Protein 2ZWA (pdb70)

Secondary structure (DSSP, 8-state):
-HHHHHHHHHHHHTHHHHHHHHHHHHHHHTGGGS-GGG-S-B-TTS-B--SGGGG-SS-----HHHHHHHHHHHHHHHHHHHHHHHHS-TTSEEEEEEET-TT--HHHHHH-TT-GGGGGGSSSEEEEEEE-HHHHHHHHHHHHH-HHHHHHTT--SS-SS-S-TT---EE-SSEEEEE--TT-HHHHHHHHHHTTTT-TTEEEEEEEESSGGGS-HHHHHHHHHHHHTSSSEEEEEEEE--TT-TTSHHHHHHHHHHHHTT----GGGT--SHHHHHHHHHHTT--EEEEEEHHHHHHHS-HHHHHHHHHHS----HHHHHHHHHTEEEEEEES-TT----TTTPPP---PEEPSSEEEEE---TT--BS-EEEE-SS-EEEE--BSSSB---EEEEEE-SS-EEEEE-----S--PPP-BS-EEEEETTTTEEEEE--BSSTT-B----EEEETTTTEEEE-PPPSB--BS-EEEE-TTS-EEEE--B-SS-SEEEEETTTTEEEE---SSGGGGS--BS-EEEEETTTTEEEEE--B-TTSS-B--EEEEEEE-TT-SS--EEEEEEEE-GGG--BS-EEEEEETTEEEEE--B-SS----TTTSEEEEETTTTEEEE-PPPHHHHHHS----SS-EEE---EEEE--EEE-TTS-EEE---EEEEE--/---HHHH---HHHHHHHHHHHHHHTTTTTSHHHHHHHHHHHTGGGS-HHHH--B-TTS-B--SGGGT--S-----HHHHHHHHHHHHHHHHHHHHHHHHS-TTSEEEEEEET-TT--HHHHHH-TT-GGGGGGTTTEEEEEEE-HHHHHHHHHHHHH-HHHHHHHT----------S-EE-SSEEEEE--TT-HHHHHHHHHHTTTT-TTEEEEEEEESSGGGS-HHHHHHHHHHHHTSSSEEEEEEEE--TT-TTSHHHHHHHHHHHHTT----GGGT--SHHHHHHHHHHTT--EEEEEEHHHHHHHS-HHHHHHHHHHS----HHHHHHHHHTEEEEEEES-TT----TTTPPP--PPEEPSSEEEEE-B-----BS-EEEEETTEEEEE--BSSSB---EEEEEE-SSBEEEEE---S-S--PPP-BS-EEEEETTTTEEEEE--BSSTT-B----EEEETTTTEEEE-PPPSB--BS-EEEE-TTS-EEEE--B-SS-SEEEEETTTTEEEE---SSGGGGS--BS-EEEEETTTTEEEEE--B-TTSS-B--EEEEEEE-TT-SS--EEEEEEEE-GGG--BS-EEEEEETTEEEEE--B-SS----TTTSEEEEETTTTEEEE-PPPHHHHHHS----SSEEEEEEETTEEEEEE-EE-GGGT--EE---EEEEE-

B-factor: mean 29.5, std 14.67, range [9.19, 123.44]

Solvent-accessible surface area: 55496 Å² total; per-residue (Å²): 192,146,210,196,124,120,127,41,20,79,23,36,22,28,32,17,91,61,21,8,13,3,10,17,2,0,0,47,51,4,1,75,106,6,54,51,82,19,9,14,0,8,27,168,100,117,143,51,37,54,5,5,83,35,11,15,130,155,156,31,196,82,52,39,5,26,2,5,1,22,0,0,27,24,29,0,6,24,9,5,0,36,7,0,7,100,69,10,76,161,127,58,100,0,6,3,0,8,0,22,6,4,26,12,1,21,2,0,11,0,11,13,104,87,0,75,42,1,104,97,0,24,109,34,0,11,3,8,0,2,13,35,38,64,8,0,53,90,0,2,63,50,0,48,26,28,63,90,0,0,126,36,8,68,49,62,80,140,76,119,114,28,125,72,62,102,41,32,108,16,81,11,129,66,1,32,0,46,38,3,27,15,55,62,27,171,84,0,46,65,12,3,77,121,25,116,6,115,53,77,99,17,6,0,0,0,2,0,17,17,16,0,4,11,18,124,26,129,73,0,16,33,0,0,75,15,0,14,147,17,89,32,0,0,0,0,0,2,5,2,1,0,36,84,13,55,82,3,19,1,0,56,42,0,28,32,53,20,148,189,90,63,2,53,5,53,1,8,108,119,16,42,44,39,89,27,1,11,98,4,0,63,167,12,42,0,69,74,18,1,1,0,11,3,0,40,0,0,81,58,10,91,153,69,3,16,138,42,4,40,158,7,30,52,18,10,41,6,4,16,0,1,15,8,0,5,0,14,0,0,0,2,0,0,29,26,151,129,12,52,41,52,164,65,44,108,14,129,151,144,154,37,92,86,11,140,79,41,66,12,81,87,2,103,0,66,4,79,30,39,29,12,32,12,33,46,3,50,154,36,4,8,1,0,0,0,4,64,114,176,85,18,44,83,2,7,30,2,38,39,78,180,75,107,5,53,61,103,93,11,146,60,80,30,122,87,56,0,60,31,0,12,8,8,7,3,6,16,4,38,230,67,52,45,0,0,0,1,0,0,8,31,20,32,53,12,6,6,4,22,0,12,23,0,27,36,161,71,87,81,11,62,29,24,62,12,6,50,30,13,2,10,11,10,17,24,12,54,6,83,71,30,16,0,0,0,2,0,0,45,10,104,14,35,12,0,12,7,2,40,25,117,92,107,80,43,74,82,4,48,7,174,39,140,32,10,133,92,15,4,4,14,3,0,17,30,14,8,82,110,48,150,52,0,1,0,0,0,0,1,36,71,56,42,22,67,7,10,30,57,0,0,2,0,110,34,76,55,157,54,72,120,54,3,1,46,40,71,60,91,20,120,38,90,15,4,34,0,7,9,2,70,7,43,30,34,49,50,116,32,0,0,0,0,1,7,10,8,6,92,26,16,26,24,69,74,26,6,0,0,4,3,26,8,114,54,94,74,31,28,4,0,53,0,54,169,194,9,16,71,97,68,44,9,4,15,2,6,6,6,17,4,39,130,81,5,5,0,0,0,2,5,5,62,0,17,40,16,30,89,17,60,1,46,3,4,21,1,38,65,74,145,224,104,77,142,164,110,86,85,66,89,108,56,92,74,43,89,94,117,17,19,66,79,0,40,139,44,1,90,138,31,33,11,1,7,7,10,2,0,0,41,49,3,1,76,119,10,57,67,84,5,8,8,0,18,21,167,92,111,127,48,35,52,4,4,75,15,2,5,68,158,148,33,175,64,43,35,2,22,0,4,1,24,0,0,20,21,38,0,8,20,8,4,0,39,6,0,7,107,71,10,76,123,127,44,142,0,16,1,0,7,0,23,8,18,8,10,0,22,1,0,10,0,10,14,109,96,0,58,35,2,112,98,2,29,110,29,1,28,2,4,1,0,15,128,40,102,43,0,59,31,0,2,4,0,0,41,8,0,45,86,0,0,134,34,8,68,52,64,114,199,47,45,110,63,49,49,35,100,14,83,13,127,63,0,29,0,48,34,4,56,16,62,60,28,172,86,0,32,74,17,0,90,125,30,135,7,69,62,71,99,20,4,0,0,0,1,0,20,20,17,0,2,78,20,103,22,113,115,0,15,41,0,0,71,21,0,15,147,0,99,22,0,0,0,0,0,1,4,2,0,1,36,85,13,59,81,4,19,0,0,52,35,0,22,37,38,19,142,144,90,134,41,50,5,49,2,5,102,109,15,45,45,38,86,24,1,10,117,4,0,70,153,9,43,0,66,75,17,1,1,0,10,2,0,42,0,0,72,51,6,90,131,74,10,34,139,33,3,42,181,8,26,55,19,12,39,7,2,15,0,0,15,8,0,6,0,12,0,0,0,0,0,0,32,33,162,137,12,49,37,64,160,59,45,89,14,132,161,134,154,33,97,89,8,149,80,26,70,12,61,72,1,91,2,86,1,72,23,27,33,12,34,12,37,36,6,46,146,66,4,11,0,0,0,0,2,44,79,170,89,20,46,62,2,6,34,8,41,50,80,169,92,80,4,53,69,142,91,10,147,56,78,28,117,121,57,0,49,27,0,14,7,7,7,2,6,12,5,36,228,79,89,43,0,0,0,0,0,0,13,18,20,37,59,14,5,6,4,22,0,11,21,1,31,33,196,65,98,85,12,59,32,16,56,13,6,52,30,12,2,12,11,11,16,26,13,51,5,58,73,31,16,0,0,0,1,0,0,44,10,102,13,37,12,0,13,7,2,28,26,126,103,92,64,46,76,84,4,47,7,175,38,130,31,9,140,93,16,6,4,14,4,0,18,25,14,18,87,141,40,86,59,0,0,0,0,0,0,0,34,75,61,41,18,63,8,9,31,61,0,0,11,0,68,9,60,53,168,56,72,121,52,4,0,56,40,88,62,85,19,121,39,78,16,4,38,0,8,9,2,68,6,57,30,1,32,91,124,31,0,0,0,0,2,8,8,5,10,90,25,17,25,27,66,70,21,7,0,0,1,2,24,20,127,54,90,73,27,26,2,0,51,0,50,153,134,9,14,44,86,46,45,10,4,15,2,6,5,6,16,5,28,72,63,126,12,38,0,8,0,0,1,2,6,4,47,0,17,51,15,25,85,14,60,3,58,3,8,9,0,27,59,123

Sequence (1355 aa):
QERRKKYADLAIQGTNNSSIASKRSVELLYLPKLSSANNFQMDKNNKLLEYFKFFVPKKIKRSPCINRGYWLRLFAIRSRLNSIIEQTPQDKKIVVVNLGCGYDPLPFQLLDTNNIQQSQQYHDRVSSFIDIDYSDLLKIKIELIKTIPELSSKIIGLSEDKDYVDDSNVDFLTTPKYLARPCDLNDSKMFSTLLNECQLYDPNVVKVFVAEVSLAYMKPERSDSIIEATSKMENSHFIILEQLIPKGPFEPFSKQMLAHFKRNDSPLQSVLKYNTIESQVQRFNKLGFAYVNVGDMFQLWESADEATKKELLKVEPFDELEEEFHLFCHHYVLCHATTNYKEFAFTQGFLFDRINLTVDEDYQLLECECPINRKFGDVDVAGNDVFYMGGSNPYRVNEILQLSIHYDKIDMKNIEVSSSEVPVARMCHTFTTISRNNQLLLIGGRKAPHQGLSDNWIFDMKTREWSMMIKSSLSHTRFRHSACSLPDGNVLILGGVTEGPAMLLYNVTEEIFKDVTPKDEFFQNSLVSAGLEFDPVSKQGIILGGGFMDQTTVSDKAIIFKYDAENATEPITVIKKLQHPLFQRYGSQIKYITPRKLLIVGGTSPSSGLFDRTNSIISLDPLSETLTSIPISRRIWEDHSLMLAGFSLVSTTIHIIGGGATCYGFGSVTNVGLKLIAIALTTIKQTNKNVKQERRKKYADLAIQGTNNSSIASKRSVELLYLPKLSSANNFQMDKNNKLLEYFKFFVPKKIKRSPCINRGYWLRLFAIRSRLNSIIEQTPQDKKIVVVNLGCGYDPLPFQLLDTNNIQSQQYHDRVSFIDIDYSDLLKIKIELIKTIPELSKIIGLSEYVDDSNVDFLTTPKYLARPCDLNDSKMFSTLLNECQLYDPNVVKVFVAEVSLAYMKPERSDSIIEATSKMENSHFIILEQLIPKGPFEPFSKQMLAHFKRNDSPLQSVLKYNTIESQVQRFNKLGFAYVNVGDMFQLWESADEATKKELLKVEPFDELEEFHLFCHHYVLCHATNYKEFAFTQGFLFDRINLTVDEDYQLLECECPINNRKFGDVDVAGNDVFYMGGSNPYRVNEILQLSIHYDKIDMKNIEVSSSEVPVARMCHTFTTISRNNQLLLIGGRKAPHQGLSDNWIFDMKTREWSMIKSSLSHTRFRHSACSLPDGNVLILGGVTEGPAMLLYNVTEEIFKDVTPKDEFFQNSLVSAGLEFDPVSKQGIILGGGFMDQTTVSDKAIIFKYDAENATEPITVIKKLQHPLFQRYGSQIKYITPRKLLIVGGTSPSSGLFDRTNSIISLDPLSETLTSIPISRRIWEDHSLMLAGFSLVSTSMGTIHIIGGGATCYGFGSVTNVGLKLIAI

Foldseek 3Di:
DVVVVVVLQVLLLCVLLVLLLLLLQLLVQPLVLFALVLNLAAFPVRHGDDDSVLVHDDNHHDDLLLNVVSSLLVVLVVVVVCLVLVPDPLVFAEEEEEAACQLPCVLLSQCPPRGPSNVSRPPRYAYEYEHAQVRQLVNVLSQQQDLSNCVSQVHDSPHNGDPDSSDRWDDGPRYIYDYDDLLPLVVLLVVCVVVPLLPQRHAYEYEAEANLQLPAQVSSLSNLLSCLNRHRYKYKYKHFAQQFDCLFQLNVLQQVLCVVSSRGRHNNNQVHAQVSVQVSNCVSQFPFKAKDWSLQSVLLDDLVRLVSSPVSDFDDALLLSLLQRQTMMIMMTTNDPVRDCDDSRHGDDDDFAADDWKAKDFAFDPPQFFQWEWAAQDLKIKTAWGPNPAIDGWIWIWHDDPRYIDIDTDDADDPDGDDGFGQWYWAAADNSFKIKTAWGAHTRVGTFFWIWMAGPVRNYIDTADTHPKGFGQWDWEADPVRKMKIAFGDIPDFRIWIQDVVVRDIDRQQAPDPVRPFGFGQWAKYADRVVQKIWTFWGATPSSRDIAQKIWIWGADPPDPHHGIYTDDIDGDQLRHFHNWYWDPPDQQKIKIAAGGHSVHGDDQFRRIKIARPVVGGIHTRGDDPCCSRPHNADRHRWYWYDSQIKIGWDWHQNSVSGITIHGIMGMDTDD/DDDCVNPPDDPLRVLLVVLLVVLCVVCPVHLLLLLLLLLQQPLLQDDLLQNLFAFPVRHGDDDSCLNVVDNHHDALLLSLLSSLVVVLVVVLVCLVLVPDDPVFAEEEEEAQCQLPRVLLSQCAPRGPSNVSCPPRYAYEYEHAQVRQLSNVQSCQSPQSNCVSQVHDPPHDPPSGRWDDGPRYIYDYDDLLDLVVVLVVVVVVVQLPQRHAYEYEYEANLQLPAQVSSLSNLLSVLNRHRYKYKYKHFAQQFDCLFQLNVLQQVLCVVVVRGRHNRNVQHAQVSVQVSNCVSNFPFKAKDWSLLSVVLDDPVRLVSSPVSDFDDALLLNLVVRRTMMIMMTTNDPPRDCDPSRHGDDDDFAADDWKAKDFAFEPPQFFQWEWADQPLWIWTAWGPNPATDGWIWIWDDDPRYIDIDTDDAPDPDDDPGFGQWYWAAFDNSQKIKTAWGAHTRVGTFFWIWMAGNVRRYIDTADTHPKGFGQWDKYAAPVRKMKIAFGPIPDARIWIQDVVVRDIDRQQAPDCVRVFHFGQWAKEADHVQQKIWTFWGAGPSSRDIAQKIWIWHADPPDDHHRIDTPDIDGDQLRHFHNWYWYALDSQKIKIAAGGHSVHGDHQFRRIKIARVPVRGIHTRGDDPCCSRPHNADRHRWYWYDSDRFKIKIGWDWDQSSVSGITIHGIMMMGTD

Structure (mmCIF, N/CA/C/O backbone):
data_2ZWA
#
_entry.id   2ZWA
#
_cell.length_a   76.578
_cell.length_b   89.444
_cell.length_c   236.286
_cell.angle_alpha   90.00
_cell.angle_beta   90.00
_cell.angle_gamma   90.00
#
_symmetry.space_group_name_H-M   'P 21 21 21'
#
loop_
_entity.id
_entity.type
_entity.pdbx_description
1 polymer 'Leucine carboxyl methyltransferase 2'
2 non-polymer S-ADENOSYL-L-HOMOCYSTEINE
3 non-polymer 'CITRIC ACID'
4 non-polymer 1,2-ETHANEDIOL
5 water water
#
loop_
_atom_site.group_PDB
_atom_site.id
_atom_site.type_symbol
_atom_site.label_atom_id
_atom_site.label_alt_id
_atom_site.label_comp_id
_atom_site.label_asym_id
_atom_site.label_entity_id
_atom_site.label_seq_id
_atom_site.pdbx_PDB_ins_code
_atom_site.Cartn_x
_atom_site.Cartn_y
_atom_site.Cartn_z
_atom_site.occupancy
_atom_site.B_iso_or_equiv
_atom_site.auth_seq_id
_atom_site.auth_comp_id
_atom_site.auth_asym_id
_atom_site.auth_atom_id
_atom_site.pdbx_PDB_model_num
ATOM 1 N N . GLN A 1 16 ? 10.387 -30.768 113.316 1.00 60.23 16 GLN A N 1
ATOM 2 C CA . GLN A 1 16 ? 9.857 -29.681 114.128 1.00 56.45 16 GLN A CA 1
ATOM 3 C C . GLN A 1 16 ? 10.233 -28.339 113.514 1.00 75.16 16 GLN A C 1
ATOM 4 O O . GLN A 1 16 ? 9.397 -27.644 112.931 1.00 64.49 16 GLN A O 1
ATOM 10 N N . GLU A 1 17 ? 11.503 -27.979 113.661 1.00 61.55 17 GLU A N 1
ATOM 11 C CA . GLU A 1 17 ? 12.044 -26.791 113.023 1.00 55.23 17 GLU A CA 1
ATOM 12 C C . GLU A 1 17 ? 12.299 -27.101 111.558 1.00 53.94 17 GLU A C 1
ATOM 13 O O . GLU A 1 17 ? 12.352 -26.197 110.723 1.00 58.33 17 GLU A O 1
ATOM 19 N N . ARG A 1 18 ? 12.466 -28.385 111.253 1.00 59.95 18 ARG A N 1
ATOM 20 C CA . ARG A 1 18 ? 12.613 -28.833 109.872 1.00 68.28 18 ARG A CA 1
ATOM 21 C C . ARG A 1 18 ? 11.317 -28.587 109.122 1.00 40.62 18 ARG A C 1
ATOM 22 O O . ARG A 1 18 ? 11.327 -28.183 107.963 1.00 44.94 18 ARG A O 1
ATOM 30 N N . ARG A 1 19 ? 10.203 -28.838 109.802 1.00 45.29 19 ARG A N 1
ATOM 31 C CA . ARG A 1 19 ? 8.882 -28.582 109.246 1.00 49.38 19 ARG A CA 1
ATOM 32 C C . ARG A 1 19 ? 8.688 -27.097 108.928 1.00 51.32 19 ARG A C 1
ATOM 33 O O . ARG A 1 19 ? 8.205 -26.744 107.855 1.00 35.34 19 ARG A O 1
ATOM 41 N N . LYS A 1 20 ? 9.062 -26.233 109.867 1.00 44.86 20 LYS A N 1
ATOM 42 C CA . LYS A 1 20 ? 8.928 -24.791 109.676 1.00 45.89 20 LYS A CA 1
ATOM 43 C C . LYS A 1 20 ? 9.824 -24.270 108.556 1.00 40.58 20 LYS A C 1
ATOM 44 O O . LYS A 1 20 ? 9.400 -23.450 107.738 1.00 34.44 20 LYS A O 1
ATOM 50 N N . LYS A 1 21 ? 11.069 -24.733 108.534 1.00 31.29 21 LYS A N 1
ATOM 51 C CA . LYS A 1 21 ? 12.011 -24.320 107.510 1.00 31.81 21 LYS A CA 1
ATOM 52 C C . LYS A 1 21 ? 11.484 -24.715 106.138 1.00 42.18 21 LYS A C 1
ATOM 53 O O . LYS A 1 21 ? 11.542 -23.934 105.191 1.00 32.27 21 LYS A O 1
ATOM 59 N N . TYR A 1 22 ? 10.966 -25.935 106.038 1.00 43.46 22 TYR A N 1
ATOM 60 C CA . TYR A 1 22 ? 10.426 -26.423 104.776 1.00 35.13 22 TYR A CA 1
ATOM 61 C C . TYR A 1 22 ? 9.207 -25.609 104.346 1.00 38.64 22 TYR A C 1
ATOM 62 O O . TYR A 1 22 ? 9.064 -25.244 103.182 1.00 31.89 22 TYR A O 1
ATOM 71 N N . ALA A 1 23 ? 8.321 -25.337 105.293 1.00 32.00 23 ALA A N 1
ATOM 72 C CA . ALA A 1 23 ? 7.121 -24.575 104.992 1.00 30.59 23 ALA A CA 1
ATOM 73 C C . ALA A 1 23 ? 7.510 -23.185 104.514 1.00 27.15 23 ALA A C 1
ATOM 74 O O . ALA A 1 23 ? 6.937 -22.665 103.556 1.00 25.61 23 ALA A O 1
ATOM 76 N N . ASP A 1 24 ? 8.495 -22.595 105.188 1.00 26.51 24 ASP A N 1
ATOM 77 C CA . ASP A 1 24 ? 8.947 -21.251 104.865 1.00 22.66 24 ASP A CA 1
ATOM 78 C C . ASP A 1 24 ? 9.547 -21.199 103.457 1.00 25.89 24 ASP A C 1
ATOM 79 O O . ASP A 1 24 ? 9.252 -20.301 102.668 1.00 20.71 24 ASP A O 1
ATOM 84 N N . LEU A 1 25 ? 10.398 -22.164 103.139 1.00 24.15 25 LEU A N 1
ATOM 85 C CA . LEU A 1 25 ? 11.028 -22.178 101.825 1.00 26.27 25 LEU A CA 1
ATOM 86 C C . LEU A 1 25 ? 10.007 -22.418 100.721 1.00 24.80 25 LEU A C 1
ATOM 87 O O . LEU A 1 25 ? 10.121 -21.855 99.628 1.00 23.95 25 LEU A O 1
ATOM 92 N N . ALA A 1 26 ? 9.016 -23.263 100.997 1.00 24.53 26 ALA A N 1
ATOM 93 C CA . ALA A 1 26 ? 7.932 -23.493 100.047 1.00 25.17 26 ALA A CA 1
ATOM 94 C C . ALA A 1 26 ? 7.165 -22.198 99.745 1.00 20.80 26 ALA A C 1
ATOM 95 O O . ALA A 1 26 ? 6.774 -21.943 98.607 1.00 21.39 26 ALA A O 1
ATOM 97 N N . ILE A 1 27 ? 6.954 -21.387 100.768 1.00 24.19 27 ILE A N 1
ATOM 98 C CA . ILE A 1 27 ? 6.280 -20.108 100.582 1.00 20.08 27 ILE A CA 1
ATOM 99 C C . ILE A 1 27 ? 7.177 -19.124 99.808 1.00 21.08 27 ILE A C 1
ATOM 100 O O . ILE A 1 27 ? 6.706 -18.402 98.918 1.00 21.48 27 ILE A O 1
ATOM 105 N N . GLN A 1 28 ? 8.468 -19.116 100.123 1.00 19.70 28 GLN A N 1
ATOM 106 C CA . GLN A 1 28 ? 9.408 -18.289 99.371 1.00 19.97 28 GLN A CA 1
ATOM 107 C C . GLN A 1 28 ? 9.415 -18.670 97.898 1.00 22.31 28 GLN A C 1
ATOM 108 O O . GLN A 1 28 ? 9.589 -17.822 97.020 1.00 21.01 28 GLN A O 1
ATOM 114 N N . GLY A 1 29 ? 9.225 -19.951 97.621 1.00 23.15 29 GLY A N 1
ATOM 115 C CA . GLY A 1 29 ? 9.235 -20.417 96.243 1.00 21.00 29 GLY A CA 1
ATOM 116 C C . GLY A 1 29 ? 8.070 -19.913 95.396 1.00 22.84 29 GLY A C 1
ATOM 117 O O . GLY A 1 29 ? 8.136 -19.944 94.163 1.00 23.21 29 GLY A O 1
ATOM 118 N N . THR A 1 30 ? 6.986 -19.464 96.029 1.00 24.45 30 THR A N 1
ATOM 119 C CA . THR A 1 30 ? 5.870 -18.926 95.252 1.00 17.45 30 THR A CA 1
ATOM 120 C C . THR A 1 30 ? 6.320 -17.686 94.476 1.00 17.11 30 THR A C 1
ATOM 121 O O . THR A 1 30 ? 5.790 -17.370 93.412 1.00 18.77 30 THR A O 1
ATOM 125 N N . ASN A 1 31 ? 7.317 -16.996 95.012 1.00 17.44 31 ASN A N 1
ATOM 126 C CA . ASN A 1 31 ? 7.883 -15.839 94.339 1.00 16.72 31 ASN A CA 1
ATOM 127 C C . ASN A 1 31 ? 8.521 -16.214 92.997 1.00 22.40 31 ASN A C 1
ATOM 128 O O . ASN A 1 31 ? 8.517 -15.422 92.065 1.00 17.66 31 ASN A O 1
ATOM 133 N N . ASN A 1 32 ? 9.049 -17.426 92.880 1.00 17.70 32 ASN A N 1
ATOM 134 C CA . ASN A 1 32 ? 9.573 -17.861 91.575 1.00 19.44 32 ASN A CA 1
ATOM 135 C C . ASN A 1 32 ? 8.495 -17.834 90.495 1.00 20.54 32 ASN A C 1
ATOM 136 O O . ASN A 1 32 ? 8.744 -17.442 89.351 1.00 21.23 32 ASN A O 1
ATOM 141 N N . SER A 1 33 ? 7.293 -18.259 90.860 1.00 16.31 33 SER A N 1
ATOM 142 C CA . SER A 1 33 ? 6.195 -18.300 89.909 1.00 24.52 33 SER A CA 1
ATOM 143 C C . SER A 1 33 ? 5.709 -16.905 89.524 1.00 17.37 33 SER A C 1
ATOM 144 O O . SER A 1 33 ? 5.534 -16.610 88.336 1.00 19.02 33 SER A O 1
ATOM 147 N N . SER A 1 34 ? 5.492 -16.044 90.518 1.00 16.70 34 SER A N 1
ATOM 148 C CA . SER A 1 34 ? 4.962 -14.714 90.222 1.00 17.67 34 SER A CA 1
ATOM 149 C C . SER A 1 34 ? 5.971 -13.837 89.470 1.00 16.29 34 SER A C 1
ATOM 150 O O . SER A 1 34 ? 5.595 -13.099 88.566 1.00 15.48 34 SER A O 1
ATOM 153 N N . ILE A 1 35 ? 7.248 -13.915 89.822 1.00 17.71 35 ILE A N 1
ATOM 154 C CA . ILE A 1 35 ? 8.232 -13.086 89.129 1.00 16.45 35 ILE A CA 1
ATOM 155 C C . ILE A 1 35 ? 8.360 -13.504 87.651 1.00 16.04 35 ILE A C 1
ATOM 156 O O . ILE A 1 35 ? 8.504 -12.660 86.754 1.00 18.41 35 ILE A O 1
ATOM 161 N N . ALA A 1 36 ? 8.272 -14.805 87.399 1.00 16.16 36 ALA A N 1
ATOM 162 C CA . ALA A 1 36 ? 8.343 -15.312 86.031 1.00 15.50 36 ALA A CA 1
ATOM 163 C C . ALA A 1 36 ? 7.103 -14.889 85.246 1.00 16.93 36 ALA A C 1
ATOM 164 O O . ALA A 1 36 ? 7.198 -14.540 84.072 1.00 15.27 36 ALA A O 1
ATOM 166 N N . SER A 1 37 ? 5.937 -14.904 85.884 1.00 15.71 37 SER A N 1
ATOM 167 C CA . SER A 1 37 ? 4.725 -14.468 85.182 1.00 17.53 37 SER A CA 1
ATOM 168 C C . SER A 1 37 ? 4.762 -12.968 84.882 1.00 17.04 37 SER A C 1
ATOM 169 O O . SER A 1 37 ? 4.275 -12.525 83.838 1.00 16.00 37 SER A O 1
ATOM 172 N N . LYS A 1 38 ? 5.345 -12.181 85.789 1.00 13.81 38 LYS A N 1
ATOM 173 C CA . LYS A 1 38 ? 5.462 -10.746 85.548 1.00 14.04 38 LYS A CA 1
ATOM 174 C C . LYS A 1 38 ? 6.436 -10.498 84.411 1.00 16.75 38 LYS A C 1
ATOM 175 O O . LYS A 1 38 ? 6.208 -9.634 83.583 1.00 16.15 38 LYS A O 1
ATOM 181 N N . ARG A 1 39 ? 7.510 -11.279 84.371 1.00 15.32 39 ARG A N 1
ATOM 182 C CA . ARG A 1 39 ? 8.457 -11.223 83.251 1.00 15.60 39 ARG A CA 1
ATOM 183 C C . ARG A 1 39 ? 7.804 -11.584 81.901 1.00 14.04 39 ARG A C 1
ATOM 184 O O . ARG A 1 39 ? 8.118 -10.979 80.872 1.00 13.75 39 ARG A O 1
ATOM 192 N N . SER A 1 40 ? 6.901 -12.562 81.904 1.00 16.62 40 SER A N 1
ATOM 193 C CA . SER A 1 40 ? 6.125 -12.879 80.693 1.00 17.34 40 SER A CA 1
ATOM 194 C C . SER A 1 40 ? 5.378 -11.639 80.177 1.00 17.54 40 SER A C 1
ATOM 195 O O . SER A 1 40 ? 5.341 -11.353 78.970 1.00 16.75 40 SER A O 1
ATOM 198 N N . VAL A 1 41 ? 4.786 -10.877 81.089 1.00 15.97 41 VAL A N 1
ATOM 199 C CA . VAL A 1 41 ? 4.105 -9.652 80.696 1.00 14.94 41 VAL A CA 1
ATOM 200 C C . VAL A 1 41 ? 5.062 -8.563 80.192 1.00 15.10 41 VAL A C 1
ATOM 201 O O . VAL A 1 41 ? 4.762 -7.841 79.241 1.00 17.41 41 VAL A O 1
ATOM 205 N N . GLU A 1 42 ? 6.210 -8.430 80.842 1.00 13.78 42 GLU A N 1
ATOM 206 C CA . GLU A 1 42 ? 7.242 -7.494 80.397 1.00 13.23 42 GLU A CA 1
ATOM 207 C C . GLU A 1 42 ? 7.686 -7.828 78.969 1.00 16.11 42 GLU A C 1
ATOM 208 O O . GLU A 1 42 ? 7.952 -6.933 78.171 1.00 20.54 42 GLU A O 1
ATOM 214 N N . LEU A 1 43 ? 7.756 -9.119 78.657 1.00 18.47 43 LEU A N 1
ATOM 215 C CA . LEU A 1 43 ? 8.212 -9.562 77.329 1.00 23.02 43 LEU A CA 1
ATOM 216 C C . LEU A 1 43 ? 7.200 -9.359 76.208 1.00 35.25 43 LEU A C 1
ATOM 217 O O . LEU A 1 43 ? 7.545 -8.955 75.096 1.00 21.22 43 LEU A O 1
ATOM 222 N N . LEU A 1 44 ? 5.947 -9.676 76.494 1.00 19.77 44 LEU A N 1
ATOM 223 C CA . LEU A 1 44 ? 4.929 -9.720 75.459 1.00 21.18 44 LEU A CA 1
ATOM 224 C C . LEU A 1 44 ? 4.019 -8.492 75.434 1.00 28.10 44 LEU A C 1
ATOM 225 O O . LEU A 1 44 ? 3.731 -7.951 74.366 1.00 24.34 44 LEU A O 1
ATOM 230 N N . TYR A 1 45 ? 3.581 -8.044 76.609 1.00 23.03 45 TYR A N 1
ATOM 231 C CA . TYR A 1 45 ? 2.602 -6.965 76.714 1.00 19.26 45 TYR A CA 1
ATOM 232 C C . TYR A 1 45 ? 3.202 -5.574 76.611 1.00 27.71 45 TYR A C 1
ATOM 233 O O . TYR A 1 45 ? 2.754 -4.752 75.811 1.00 27.04 45 TYR A O 1
ATOM 242 N N . LEU A 1 46 ? 4.205 -5.300 77.439 1.00 21.25 46 LEU A N 1
ATOM 243 C CA . LEU A 1 46 ? 4.689 -3.938 77.562 1.00 31.02 46 LEU A CA 1
ATOM 244 C C . LEU A 1 46 ? 5.224 -3.369 76.237 1.00 23.84 46 LEU A C 1
ATOM 245 O O . LEU A 1 46 ? 5.003 -2.193 75.938 1.00 29.96 46 LEU A O 1
ATOM 250 N N . PRO A 1 47 ? 5.874 -4.200 75.409 1.00 23.36 47 PRO A N 1
ATOM 251 C CA . PRO A 1 47 ? 6.296 -3.634 74.124 1.00 32.11 47 PRO A CA 1
ATOM 252 C C . PRO A 1 47 ? 5.124 -3.229 73.229 1.00 37.68 47 PRO A C 1
ATOM 253 O O . PRO A 1 47 ? 5.328 -2.497 72.263 1.00 37.53 47 PRO A O 1
ATOM 257 N N . LYS A 1 48 ? 3.920 -3.696 73.538 1.00 30.56 48 LYS A N 1
ATOM 258 C CA . LYS A 1 48 ? 2.765 -3.438 72.682 1.00 29.01 48 LYS A CA 1
ATOM 259 C C . LYS A 1 48 ? 1.774 -2.438 73.258 1.00 34.38 48 LYS A C 1
ATOM 260 O O . LYS A 1 48 ? 0.731 -2.178 72.668 1.00 38.61 48 LYS A O 1
ATOM 266 N N . LEU A 1 49 ? 2.098 -1.871 74.410 1.00 22.50 49 LEU A N 1
ATOM 267 C CA . LEU A 1 49 ? 1.212 -0.914 75.036 1.00 29.47 49 LEU A CA 1
ATOM 268 C C . LEU A 1 49 ? 1.814 0.480 74.904 1.00 50.68 49 LEU A C 1
ATOM 269 O O . LEU A 1 49 ? 3.017 0.670 75.109 1.00 35.88 49 LEU A O 1
ATOM 274 N N . SER A 1 50 ? 0.981 1.452 74.552 1.00 35.70 50 SER A N 1
ATOM 275 C CA . SER A 1 50 ? 1.456 2.813 74.345 1.00 50.04 50 SER A CA 1
ATOM 276 C C . SER A 1 50 ? 1.867 3.470 75.655 1.00 47.96 50 SER A C 1
ATOM 277 O O . SER A 1 50 ? 1.547 2.977 76.740 1.00 45.42 50 SER A O 1
ATOM 280 N N . SER A 1 51 ? 2.569 4.594 75.534 1.00 50.31 51 SER A N 1
ATOM 281 C CA . SER A 1 51 ? 3.050 5.357 76.683 1.00 62.57 51 SER A CA 1
ATOM 282 C C . SER A 1 51 ? 2.023 5.489 77.815 1.00 48.15 51 SER A C 1
ATOM 283 O O . SER A 1 51 ? 2.390 5.657 78.975 1.00 61.06 51 SER A O 1
ATOM 286 N N . ALA A 1 52 ? 0.740 5.404 77.476 1.00 75.55 52 ALA A N 1
ATOM 287 C CA . ALA A 1 52 ? -0.324 5.518 78.472 1.00 61.30 52 ALA A CA 1
ATOM 288 C C . ALA A 1 52 ? -0.276 4.424 79.543 1.00 74.82 52 ALA A C 1
ATOM 289 O O . ALA A 1 52 ? -0.467 4.707 80.729 1.00 75.64 52 ALA A O 1
ATOM 291 N N . ASN A 1 53 ? -0.028 3.180 79.133 1.00 63.89 53 ASN A N 1
ATOM 292 C CA . ASN A 1 53 ? 0.009 2.061 80.083 1.00 62.17 53 ASN A CA 1
ATOM 293 C C . ASN A 1 53 ? 1.221 1.143 79.956 1.00 61.66 53 ASN A C 1
ATOM 294 O O . ASN A 1 53 ? 1.106 -0.081 80.079 1.00 52.41 53 ASN A O 1
ATOM 299 N N . ASN A 1 54 ? 2.381 1.750 79.739 1.00 41.28 54 ASN A N 1
ATOM 300 C CA . ASN A 1 54 ? 3.613 1.023 79.490 1.00 51.13 54 ASN A CA 1
ATOM 301 C C . ASN A 1 54 ? 4.331 0.628 80.779 1.00 38.83 54 ASN A C 1
ATOM 302 O O . ASN A 1 54 ? 5.082 -0.352 80.817 1.00 41.50 54 ASN A O 1
ATOM 307 N N . PHE A 1 55 ? 4.099 1.410 81.827 1.00 26.41 55 PHE A N 1
ATOM 308 C CA . PHE A 1 55 ? 4.828 1.280 83.099 1.00 29.81 55 PHE A CA 1
ATOM 309 C C . PHE A 1 55 ? 6.329 1.605 83.003 1.00 33.30 55 PHE A C 1
ATOM 310 O O . PHE A 1 55 ? 6.908 2.066 83.981 1.00 25.20 55 PHE A O 1
ATOM 318 N N . GLN A 1 56 ? 6.946 1.364 81.844 1.00 26.85 56 GLN A N 1
ATOM 319 C CA . GLN A 1 56 ? 8.413 1.279 81.731 1.00 29.44 56 GLN A CA 1
ATOM 320 C C . GLN A 1 56 ? 8.999 1.791 80.409 1.00 25.11 56 GLN A C 1
ATOM 321 O O . GLN A 1 56 ? 9.285 0.995 79.514 1.00 25.92 56 GLN A O 1
ATOM 327 N N . MET A 1 57 ? 9.223 3.094 80.276 1.00 24.57 57 MET A N 1
ATOM 328 C CA . MET A 1 57 ? 9.734 3.603 79.000 1.00 22.89 57 MET A CA 1
ATOM 329 C C . MET A 1 57 ? 10.635 4.813 79.164 1.00 23.97 57 MET A C 1
ATOM 330 O O . MET A 1 57 ? 10.425 5.625 80.068 1.00 23.55 57 MET A O 1
ATOM 335 N N . ASP A 1 58 ? 11.629 4.945 78.290 1.00 22.08 58 ASP A N 1
ATOM 336 C CA . ASP A 1 58 ? 12.552 6.079 78.374 1.00 19.04 58 ASP A CA 1
ATOM 337 C C . ASP A 1 58 ? 12.143 7.225 77.457 1.00 27.91 58 ASP A C 1
ATOM 338 O O . ASP A 1 58 ? 11.104 7.158 76.797 1.00 29.41 58 ASP A O 1
ATOM 343 N N . LYS A 1 59 ? 12.966 8.270 77.431 1.00 25.38 59 LYS A N 1
ATOM 344 C CA . LYS A 1 59 ? 12.591 9.520 76.775 1.00 29.39 59 LYS A CA 1
ATOM 345 C C . LYS A 1 59 ? 12.563 9.364 75.260 1.00 45.18 59 LYS A C 1
ATOM 346 O O . LYS A 1 59 ? 12.029 10.216 74.555 1.00 54.95 59 LYS A O 1
ATOM 352 N N . ASN A 1 60 ? 13.137 8.271 74.770 1.00 41.04 60 ASN A N 1
ATOM 353 C CA . ASN A 1 60 ? 13.158 7.993 73.339 1.00 53.23 60 ASN A CA 1
ATOM 354 C C . ASN A 1 60 ? 12.156 6.918 72.942 1.00 56.20 60 ASN A C 1
ATOM 355 O O . ASN A 1 60 ? 12.307 6.268 71.905 1.00 60.82 60 ASN A O 1
ATOM 360 N N . ASN A 1 61 ? 11.135 6.742 73.779 1.00 36.65 61 ASN A N 1
ATOM 361 C CA . ASN A 1 61 ? 10.047 5.811 73.508 1.00 40.32 61 ASN A CA 1
ATOM 362 C C . ASN A 1 61 ? 10.453 4.343 73.549 1.00 44.48 61 ASN A C 1
ATOM 363 O O . ASN A 1 61 ? 9.670 3.464 73.184 1.00 39.94 61 ASN A O 1
ATOM 368 N N . LYS A 1 62 ? 11.674 4.077 73.991 1.00 32.17 62 LYS A N 1
ATOM 369 C CA . LYS A 1 62 ? 12.163 2.703 74.082 1.00 34.35 62 LYS A CA 1
ATOM 370 C C . LYS A 1 62 ? 11.801 2.055 75.412 1.00 43.26 62 LYS A C 1
ATOM 371 O O . LYS A 1 62 ? 11.908 2.684 76.464 1.00 29.42 62 LYS A O 1
ATOM 377 N N . LEU A 1 63 ? 11.371 0.797 75.364 1.00 31.65 63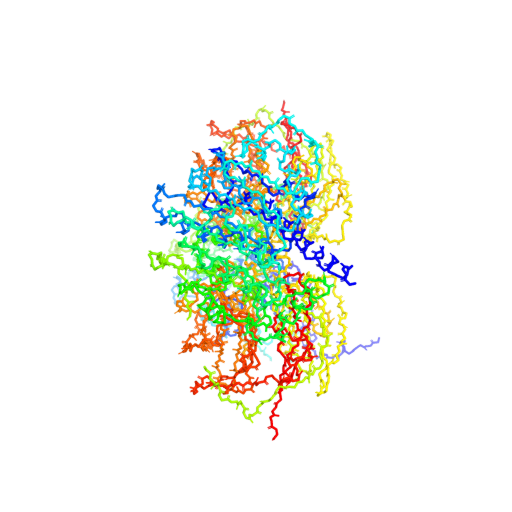 LEU A N 1
ATOM 378 C CA . LEU A 1 63 ? 10.972 0.101 76.581 1.00 28.21 63 LEU A CA 1
ATOM 379 C C . LEU A 1 63 ? 12.189 -0.148 77.462 1.00 27.94 63 LEU A C 1
ATOM 380 O O . LEU A 1 63 ? 13.289 -0.418 76.974 1.00 27.31 63 LEU A O 1
ATOM 385 N N . LEU A 1 64 ? 11.978 -0.043 78.765 1.00 21.37 64 LEU A N 1
ATOM 386 C CA . LEU A 1 64 ? 12.975 -0.421 79.752 1.00 23.90 64 LEU A CA 1
ATOM 387 C C . LEU A 1 64 ? 12.525 -1.743 80.363 1.00 23.11 64 LEU A C 1
ATOM 388 O O . LEU A 1 64 ? 11.331 -2.023 80.416 1.00 26.62 64 LEU A O 1
ATOM 393 N N . GLU A 1 65 ? 13.473 -2.553 80.813 1.00 20.46 65 GLU A N 1
ATOM 394 C CA . GLU A 1 65 ? 13.142 -3.836 81.437 1.00 20.22 65 GLU A CA 1
ATOM 395 C C . GLU A 1 65 ? 13.766 -3.953 82.827 1.00 18.88 65 GLU A C 1
ATOM 396 O O . GLU A 1 65 ? 14.914 -3.556 83.022 1.00 20.18 65 GLU A O 1
ATOM 402 N N . TYR A 1 66 ? 13.001 -4.482 83.786 1.00 17.13 66 TYR A N 1
ATOM 403 C CA . TYR A 1 66 ? 13.478 -4.661 85.160 1.00 14.05 66 TYR A CA 1
ATOM 404 C C . TYR A 1 66 ? 13.286 -6.095 85.608 1.00 19.22 66 TYR A C 1
ATOM 405 O O . TYR A 1 66 ? 14.091 -6.631 86.366 1.00 19.46 66 TYR A O 1
ATOM 414 N N . PHE A 1 67 ? 12.205 -6.731 85.168 1.00 15.32 67 PHE A N 1
ATOM 415 C CA . PHE A 1 67 ? 11.982 -8.100 85.610 1.00 14.41 67 PHE A CA 1
ATOM 416 C C . PHE A 1 67 ? 13.041 -9.063 85.072 1.00 18.53 67 PHE A C 1
ATOM 417 O O . PHE A 1 67 ? 13.324 -10.074 85.701 1.00 18.50 67 PHE A O 1
ATOM 425 N N . LYS A 1 68 ? 13.623 -8.731 83.922 1.00 19.88 68 LYS A N 1
ATOM 426 C CA . LYS A 1 68 ? 14.693 -9.539 83.322 1.00 21.98 68 LYS A CA 1
ATOM 427 C C . LYS A 1 68 ? 15.859 -9.823 84.280 1.00 24.04 68 LYS A C 1
ATOM 428 O O . LYS A 1 68 ? 16.509 -10.864 84.197 1.00 28.83 68 LYS A O 1
ATOM 434 N N . PHE A 1 69 ? 16.120 -8.912 85.205 1.00 21.73 69 PHE A N 1
ATOM 435 C CA . PHE A 1 69 ? 17.249 -9.115 86.118 1.00 24.59 69 PHE A CA 1
ATOM 436 C C . PHE A 1 69 ? 17.020 -10.276 87.081 1.00 30.09 69 PHE A C 1
ATOM 437 O O . PHE A 1 69 ? 17.967 -10.841 87.625 1.00 23.43 69 PHE A O 1
ATOM 445 N N . PHE A 1 70 ? 15.763 -10.641 87.285 1.00 21.70 70 PHE A N 1
ATOM 446 C CA . PHE A 1 70 ? 15.415 -11.580 88.348 1.00 18.20 70 PHE A CA 1
ATOM 447 C C . PHE A 1 70 ? 14.868 -12.894 87.833 1.00 26.16 70 PHE A C 1
ATOM 448 O O . PHE A 1 70 ? 14.438 -13.743 88.622 1.00 31.64 70 PHE A O 1
ATOM 456 N N . VAL A 1 71 ? 14.861 -13.052 86.512 1.00 25.11 71 VAL A N 1
ATOM 457 C CA . VAL A 1 71 ? 14.314 -14.249 85.892 1.00 31.55 71 VAL A CA 1
ATOM 458 C C . VAL A 1 71 ? 15.314 -14.814 84.885 1.00 54.62 71 VAL A C 1
ATOM 459 O O . VAL A 1 71 ? 15.736 -14.117 83.956 1.00 36.21 71 VAL A O 1
ATOM 463 N N . PRO A 1 72 ? 15.706 -16.083 85.091 1.00 44.33 72 PRO A N 1
ATOM 464 C CA . PRO A 1 72 ? 16.799 -16.765 84.387 1.00 56.12 72 PRO A CA 1
ATOM 465 C C . PRO A 1 72 ? 16.482 -17.133 82.934 1.00 63.56 72 PRO A C 1
ATOM 466 O O . PRO A 1 72 ? 17.411 -17.368 82.167 1.00 69.69 72 PRO A O 1
ATOM 470 N N . LYS A 1 73 ? 15.205 -17.184 82.561 1.00 58.16 73 LYS A N 1
ATOM 471 C CA . LYS A 1 73 ? 14.831 -17.602 81.208 1.00 59.46 73 LYS A CA 1
ATOM 472 C C . LYS A 1 73 ? 13.712 -16.751 80.604 1.00 67.69 73 LYS A C 1
ATOM 473 O O . LYS A 1 73 ? 12.965 -16.091 81.328 1.00 72.45 73 LYS A O 1
ATOM 479 N N . LYS A 1 74 ? 13.602 -16.762 79.276 1.00 54.75 74 LYS A N 1
ATOM 480 C CA . LYS A 1 74 ? 12.413 -16.232 78.615 1.00 46.29 74 LYS A CA 1
ATOM 481 C C . LYS A 1 74 ? 11.216 -16.962 79.198 1.00 49.26 74 LYS A C 1
ATOM 482 O O . LYS A 1 74 ? 11.270 -18.171 79.436 1.00 49.64 74 LYS A O 1
ATOM 488 N N . ILE A 1 75 ? 10.138 -16.232 79.451 1.00 38.34 75 ILE A N 1
ATOM 489 C CA . ILE A 1 75 ? 8.953 -16.853 80.028 1.00 52.28 75 ILE A CA 1
ATOM 490 C C . ILE A 1 75 ? 7.745 -16.661 79.127 1.00 27.97 75 ILE A C 1
ATOM 491 O O . ILE A 1 75 ? 7.567 -15.593 78.524 1.00 27.30 75 ILE A O 1
ATOM 496 N N . LYS A 1 76 ? 6.946 -17.718 79.012 1.00 31.82 76 LYS A N 1
ATOM 497 C CA . LYS A 1 76 ? 5.657 -17.649 78.328 1.00 25.78 76 LYS A CA 1
ATOM 498 C C . LYS A 1 76 ? 4.529 -18.245 79.179 1.00 23.14 76 LYS A C 1
ATOM 499 O O . LYS A 1 76 ? 4.694 -19.286 79.815 1.00 32.84 76 LYS A O 1
ATOM 505 N N . ARG A 1 77 ? 3.379 -17.574 79.189 1.00 26.85 77 ARG A N 1
ATOM 506 C CA . ARG A 1 77 ? 2.202 -18.072 79.900 1.00 24.02 77 ARG A CA 1
ATOM 507 C C . ARG A 1 77 ? 0.988 -18.026 78.974 1.00 21.50 77 ARG A C 1
ATOM 508 O O . ARG A 1 77 ? 1.050 -17.418 77.909 1.00 25.07 77 ARG A O 1
ATOM 516 N N . SER A 1 78 ? -0.109 -18.659 79.387 1.00 22.91 78 SER A N 1
ATOM 517 C CA . SER A 1 78 ? -1.353 -18.602 78.628 1.00 22.32 78 SER A CA 1
ATOM 518 C C . SER A 1 78 ? -1.852 -17.167 78.557 1.00 23.87 78 SER A C 1
ATOM 519 O O . SER A 1 78 ? -1.519 -16.354 79.415 1.00 19.93 78 SER A O 1
ATOM 522 N N . PRO A 1 79 ? -2.674 -16.851 77.549 1.00 18.14 79 PRO A N 1
ATOM 523 C CA . PRO A 1 79 ? -3.206 -15.492 77.421 1.00 17.97 79 PRO A CA 1
ATOM 524 C C . PRO A 1 79 ? -3.998 -15.061 78.660 1.00 16.99 79 PRO A C 1
ATOM 525 O O . PRO A 1 79 ? -3.897 -13.920 79.084 1.00 19.09 79 PRO A O 1
ATOM 529 N N . CYS A 1 80 ? -4.766 -15.969 79.241 1.00 18.98 80 CYS A N 1
ATOM 530 C CA . CYS A 1 80 ? -5.528 -15.619 80.433 1.00 18.71 80 CYS A CA 1
ATOM 531 C C . CYS A 1 80 ? -4.596 -15.252 81.584 1.00 17.60 80 CYS A C 1
ATOM 532 O O . CYS A 1 80 ? -4.824 -14.263 82.311 1.00 18.31 80 CYS A O 1
ATOM 535 N N . ILE A 1 81 ? -3.547 -16.050 81.760 1.00 16.40 81 ILE A N 1
ATOM 536 C CA . ILE A 1 81 ? -2.582 -15.770 82.821 1.00 19.47 81 ILE A CA 1
ATOM 537 C C . ILE A 1 81 ? -1.881 -14.439 82.583 1.00 20.42 81 ILE A C 1
ATOM 538 O O . ILE A 1 81 ? -1.788 -13.629 83.497 1.00 17.21 81 ILE A O 1
ATOM 543 N N . ASN A 1 82 ? -1.384 -14.204 81.369 1.00 15.32 82 ASN A N 1
ATOM 544 C CA . ASN A 1 82 ? -0.780 -12.905 81.058 1.00 16.32 82 ASN A CA 1
ATOM 545 C C . ASN A 1 82 ? -1.731 -11.744 81.327 1.00 17.04 82 ASN A C 1
ATOM 546 O O . ASN A 1 82 ? -1.329 -10.716 81.847 1.00 16.69 82 ASN A O 1
ATOM 551 N N . ARG A 1 83 ? -2.991 -11.877 80.910 1.00 13.84 83 ARG A N 1
ATOM 552 C CA . ARG A 1 83 ? -3.928 -10.775 81.102 1.00 12.22 83 ARG A CA 1
ATOM 553 C C . ARG A 1 83 ? -4.114 -10.497 82.602 1.00 18.13 83 ARG A C 1
ATOM 554 O O . ARG A 1 83 ? -4.152 -9.347 83.024 1.00 16.03 83 ARG A O 1
ATOM 562 N N . GLY A 1 84 ? -4.210 -11.564 83.382 1.00 15.86 84 GLY A N 1
ATOM 563 C CA . GLY A 1 84 ? -4.369 -11.456 84.827 1.00 15.95 84 GLY A CA 1
ATOM 564 C C . GLY A 1 84 ? -3.160 -10.813 85.492 1.00 14.80 84 GLY A C 1
ATOM 565 O O . GLY A 1 84 ? -3.297 -10.059 86.459 1.00 16.06 84 GLY A O 1
ATOM 566 N N . TYR A 1 85 ? -1.967 -11.103 84.987 1.00 14.86 85 TYR A N 1
ATOM 567 C CA . TYR A 1 85 ? -0.760 -10.486 85.554 1.00 14.92 85 TYR A CA 1
ATOM 568 C C . TYR A 1 85 ? -0.594 -9.036 85.141 1.00 17.33 85 TYR A C 1
ATOM 569 O O . TYR A 1 85 ? -0.116 -8.211 85.924 1.00 13.42 85 TYR A O 1
ATOM 578 N N . TRP A 1 86 ? -1.011 -8.696 83.922 1.00 14.61 86 TRP A N 1
ATOM 579 C CA . TRP A 1 86 ? -1.000 -7.295 83.550 1.00 15.22 86 TRP A CA 1
ATOM 580 C C . TRP A 1 86 ? -1.945 -6.563 84.500 1.00 15.99 86 TRP A C 1
ATOM 581 O O . TRP A 1 86 ? -1.616 -5.504 85.041 1.00 14.76 86 TRP A O 1
ATOM 592 N N . LEU A 1 87 ? -3.109 -7.160 84.724 1.00 14.87 87 LEU A N 1
ATOM 593 C CA . LEU A 1 87 ? -4.113 -6.561 85.603 1.00 13.27 87 LEU A CA 1
ATOM 594 C C . LEU A 1 87 ? -3.589 -6.382 87.034 1.00 14.58 87 LEU A C 1
ATOM 595 O O . LEU A 1 87 ? -3.913 -5.412 87.718 1.00 15.04 87 LEU A O 1
ATOM 600 N N . ARG A 1 88 ? -2.786 -7.334 87.473 1.00 14.57 88 ARG A N 1
ATOM 601 C CA . ARG A 1 88 ? -2.169 -7.299 88.796 1.00 16.41 88 ARG A CA 1
ATOM 602 C C . ARG A 1 88 ? -1.136 -6.168 88.879 1.00 14.78 88 ARG A C 1
ATOM 603 O O . ARG A 1 88 ? -1.062 -5.459 89.893 1.00 14.46 88 ARG A O 1
ATOM 611 N N . LEU A 1 89 ? -0.337 -5.992 87.818 1.00 13.96 89 LEU A N 1
ATOM 612 C CA . LEU A 1 89 ? 0.569 -4.851 87.757 1.00 13.07 89 LEU A CA 1
ATOM 613 C C . LEU A 1 89 ? -0.214 -3.526 87.790 1.00 15.53 89 LEU A C 1
ATOM 614 O O . LEU A 1 89 ? 0.162 -2.588 88.493 1.00 15.81 89 LEU A O 1
ATOM 619 N N . PHE A 1 90 ? -1.296 -3.468 87.022 1.00 15.10 90 PHE A N 1
ATOM 620 C CA . PHE A 1 90 ? -2.155 -2.298 86.941 1.00 15.31 90 PHE A CA 1
ATOM 621 C C . PHE A 1 90 ? -2.819 -2.041 88.301 1.00 14.42 90 PHE A C 1
ATOM 622 O O . PHE A 1 90 ? -3.002 -0.897 88.703 1.00 16.69 90 PHE A O 1
ATOM 630 N N . ALA A 1 91 ? -3.122 -3.108 89.030 1.00 14.44 91 ALA A N 1
ATOM 631 C CA . ALA A 1 91 ? -3.793 -2.960 90.334 1.00 14.89 91 ALA A CA 1
ATOM 632 C C . ALA A 1 91 ? -2.929 -2.177 91.312 1.00 14.77 91 ALA A C 1
ATOM 633 O O . ALA A 1 91 ? -3.366 -1.180 91.899 1.00 15.27 91 ALA A O 1
ATOM 635 N N . ILE A 1 92 ? -1.704 -2.637 91.500 1.00 13.53 92 ILE A N 1
ATOM 636 C CA . ILE A 1 92 ? -0.801 -1.963 92.423 1.00 13.10 92 ILE A CA 1
ATOM 637 C C . ILE A 1 92 ? -0.452 -0.567 91.902 1.00 18.54 92 ILE A C 1
ATOM 638 O O . ILE A 1 92 ? -0.510 0.401 92.652 1.00 14.65 92 ILE A O 1
ATOM 643 N N . ARG A 1 93 ? -0.108 -0.452 90.616 1.00 15.19 93 ARG A N 1
ATOM 644 C CA . ARG A 1 93 ? 0.258 0.862 90.090 1.00 19.36 93 ARG A CA 1
ATOM 645 C C . ARG A 1 93 ? -0.866 1.890 90.248 1.00 21.23 93 ARG A C 1
ATOM 646 O O . ARG A 1 93 ? -0.613 3.028 90.644 1.00 15.62 93 ARG A O 1
ATOM 654 N N . SER A 1 94 ? -2.102 1.496 89.932 1.00 14.11 94 SER A N 1
ATOM 655 C CA . SER A 1 94 ? -3.220 2.424 90.059 1.00 16.57 94 SER A CA 1
ATOM 656 C C . SER A 1 94 ? -3.391 2.896 91.508 1.00 13.57 94 SER A C 1
ATOM 657 O O . SER A 1 94 ? -3.669 4.077 91.750 1.00 15.19 94 SER A O 1
ATOM 660 N N . ARG A 1 95 ? -3.244 1.990 92.473 1.00 13.09 95 ARG A N 1
ATOM 661 C CA . ARG A 1 95 ? -3.428 2.411 93.857 1.00 13.50 95 ARG A CA 1
ATOM 662 C C . ARG A 1 95 ? -2.325 3.382 94.272 1.00 13.83 95 ARG A C 1
ATOM 663 O O . ARG A 1 95 ? -2.588 4.398 94.909 1.00 15.94 95 ARG A O 1
ATOM 671 N N . LEU A 1 96 ? -1.083 3.070 93.917 1.00 15.10 96 LEU A N 1
ATOM 672 C CA . LEU A 1 96 ? 0.018 3.970 94.240 1.00 12.28 96 LEU A CA 1
ATOM 673 C C . LEU A 1 96 ? -0.184 5.330 93.565 1.00 13.70 96 LEU A C 1
ATOM 674 O O . LEU A 1 96 ? 0.048 6.367 94.181 1.00 16.02 96 LEU A O 1
ATOM 679 N N . ASN A 1 97 ? -0.586 5.318 92.296 1.00 17.47 97 ASN A N 1
ATOM 680 C CA . ASN A 1 97 ? -0.862 6.574 91.590 1.00 15.59 97 ASN A CA 1
ATOM 681 C C . ASN A 1 97 ? -1.856 7.435 92.364 1.00 18.42 97 ASN A C 1
ATOM 682 O O . ASN A 1 97 ? -1.686 8.641 92.478 1.00 17.59 97 ASN A O 1
ATOM 687 N N . SER A 1 98 ? -2.905 6.810 92.888 1.00 15.01 98 SER A N 1
ATOM 688 C CA . SER A 1 98 ? -3.948 7.564 93.575 1.00 18.87 98 SER A CA 1
ATOM 689 C C . SER A 1 98 ? -3.377 8.260 94.800 1.00 15.92 98 SER A C 1
ATOM 690 O O . SER A 1 98 ? -3.834 9.334 95.180 1.00 18.64 98 SER A O 1
ATOM 693 N N . ILE A 1 99 ? -2.377 7.640 95.417 1.00 14.85 99 ILE A N 1
ATOM 694 C CA . ILE A 1 99 ? -1.781 8.184 96.634 1.00 15.30 99 ILE A CA 1
ATOM 695 C C . ILE A 1 99 ? -0.787 9.290 96.296 1.00 16.79 99 ILE A C 1
ATOM 696 O O . ILE A 1 99 ? -0.757 10.343 96.937 1.00 19.57 99 ILE A O 1
ATOM 701 N N . ILE A 1 100 ? 0.020 9.041 95.273 1.00 16.30 100 ILE A N 1
ATOM 702 C CA . ILE A 1 100 ? 1.018 10.003 94.828 1.00 18.15 100 ILE A CA 1
ATOM 703 C C . ILE A 1 100 ? 0.357 11.267 94.265 1.00 19.63 100 ILE A C 1
ATOM 704 O O . ILE A 1 100 ? 0.857 12.379 94.458 1.00 24.98 100 ILE A O 1
ATOM 709 N N . GLU A 1 101 ? -0.775 11.094 93.588 1.00 20.81 101 GLU A N 1
ATOM 710 C CA . GLU A 1 101 ? -1.490 12.215 92.970 1.00 21.43 101 GLU A CA 1
ATOM 711 C C . GLU A 1 101 ? -2.167 13.131 93.985 1.00 29.04 101 GLU A C 1
ATOM 712 O O . GLU A 1 101 ? -2.313 14.332 93.752 1.00 28.35 101 GLU A O 1
ATOM 718 N N . GLN A 1 102 ? -2.599 12.563 95.105 1.00 20.39 102 GLN A N 1
ATOM 719 C CA . GLN A 1 102 ? -3.362 13.325 96.084 1.00 22.44 102 GLN A CA 1
ATOM 720 C C . GLN A 1 102 ? -2.525 13.888 97.244 1.00 28.61 102 GLN A C 1
ATOM 721 O O . GLN A 1 102 ? -2.846 14.928 97.808 1.00 28.23 102 GLN A O 1
ATOM 727 N N . THR A 1 103 ? -1.453 13.200 97.607 1.00 19.94 103 THR A N 1
ATOM 728 C CA . THR A 1 103 ? -0.606 13.637 98.714 1.00 19.25 103 THR A CA 1
ATOM 729 C C . THR A 1 103 ? 0.204 14.884 98.311 1.00 18.41 103 THR A C 1
ATOM 730 O O . THR A 1 103 ? 0.824 14.891 97.256 1.00 24.72 103 THR A O 1
ATOM 734 N N . PRO A 1 104 ? 0.200 15.934 99.150 1.00 26.08 104 PRO A N 1
ATOM 735 C CA . PRO A 1 104 ? 0.970 17.161 98.876 1.00 29.25 104 PRO A CA 1
ATOM 736 C C . PRO A 1 104 ? 2.421 16.860 98.486 1.00 31.17 104 PRO A C 1
ATOM 737 O O . PRO A 1 104 ? 3.040 15.991 99.099 1.00 20.90 104 PRO A O 1
ATOM 741 N N . GLN A 1 105 ? 2.955 17.562 97.484 1.00 25.37 105 GLN A N 1
ATOM 742 C CA . GLN A 1 105 ? 4.227 17.170 96.871 1.00 26.52 105 GLN A CA 1
ATOM 743 C C . GLN A 1 105 ? 5.446 17.388 97.751 1.00 18.98 105 GLN A C 1
ATOM 744 O O . GLN A 1 105 ? 6.558 17.007 97.375 1.00 29.96 105 GLN A O 1
ATOM 750 N N . ASP A 1 106 ? 5.251 17.989 98.922 1.00 21.63 106 ASP A N 1
ATOM 751 C CA . ASP A 1 106 ? 6.350 18.183 99.859 1.00 26.13 106 ASP A CA 1
ATOM 752 C C . ASP A 1 106 ? 6.479 17.036 100.866 1.00 21.50 106 ASP A C 1
ATOM 753 O O . ASP A 1 106 ? 7.442 16.989 101.623 1.00 24.00 106 ASP A O 1
ATOM 758 N N . LYS A 1 107 ? 5.520 16.111 100.857 1.00 18.70 107 LYS A N 1
ATOM 759 C CA . LYS A 1 107 ? 5.524 15.017 101.819 1.00 16.49 107 LYS A CA 1
ATOM 760 C C . LYS A 1 107 ? 6.316 13.810 101.326 1.00 18.10 107 LYS A C 1
ATOM 761 O O . LYS A 1 107 ? 6.226 13.431 100.169 1.00 20.81 107 LYS A O 1
ATOM 767 N N . LYS A 1 108 ? 7.100 13.223 102.221 1.00 16.71 108 LYS A N 1
ATOM 768 C CA . LYS A 1 108 ? 7.698 11.937 101.945 1.00 13.98 108 LYS A CA 1
ATOM 769 C C . LYS A 1 108 ? 6.623 10.856 101.943 1.00 16.10 108 LYS A C 1
ATOM 770 O O . LYS A 1 108 ? 5.729 10.849 102.792 1.00 15.63 108 LYS A O 1
ATOM 776 N N . ILE A 1 109 ? 6.720 9.942 100.987 1.00 15.24 109 ILE A N 1
ATOM 777 C CA . ILE A 1 109 ? 5.885 8.742 100.949 1.00 9.30 109 ILE A CA 1
ATOM 778 C C . ILE A 1 109 ? 6.827 7.535 100.973 1.00 16.39 109 ILE A C 1
ATOM 779 O O . ILE A 1 109 ? 7.806 7.505 100.224 1.00 18.14 109 ILE A O 1
ATOM 784 N N . VAL A 1 110 ? 6.567 6.574 101.857 1.00 15.35 110 VAL A N 1
ATOM 785 C CA . VAL A 1 110 ? 7.386 5.359 101.918 1.00 11.87 110 VAL A CA 1
ATOM 786 C C . VAL A 1 110 ? 6.517 4.153 101.619 1.00 17.92 110 VAL A C 1
ATOM 787 O O . VAL A 1 110 ? 5.518 3.914 102.310 1.00 15.11 110 VAL A O 1
ATOM 791 N N . VAL A 1 111 ? 6.889 3.408 100.576 1.00 12.76 111 VAL A N 1
ATOM 792 C CA . VAL A 1 111 ? 6.164 2.212 100.165 1.00 13.53 111 VAL A CA 1
ATOM 793 C C . VAL A 1 111 ? 6.877 1.020 100.787 1.00 17.84 111 VAL A C 1
ATOM 794 O O . VAL A 1 111 ? 8.067 0.775 100.524 1.00 16.08 111 VAL A O 1
ATOM 798 N N . VAL A 1 112 ? 6.153 0.312 101.641 1.00 13.31 112 VAL A N 1
ATOM 799 C CA . VAL A 1 112 ? 6.713 -0.782 102.420 1.00 12.61 112 VAL A CA 1
ATOM 800 C C . VAL A 1 112 ? 6.116 -2.072 101.887 1.00 14.77 112 VAL A C 1
ATOM 801 O O . VAL A 1 112 ? 4.929 -2.343 102.068 1.00 13.99 112 VAL A O 1
ATOM 805 N N . ASN A 1 113 ? 6.929 -2.860 101.198 1.00 11.74 113 ASN A N 1
ATOM 806 C CA . ASN A 1 113 ? 6.397 -4.039 100.500 1.00 10.28 113 ASN A CA 1
ATOM 807 C C . ASN A 1 113 ? 6.599 -5.287 101.346 1.00 13.68 113 ASN A C 1
ATOM 808 O O . ASN A 1 113 ? 7.732 -5.718 101.580 1.00 14.42 113 ASN A O 1
ATOM 813 N N . LEU A 1 114 ? 5.480 -5.835 101.819 1.00 15.34 114 LEU A N 1
ATOM 814 C CA . LEU A 1 114 ? 5.443 -6.893 102.816 1.00 16.28 114 LEU A CA 1
ATOM 815 C C . LEU A 1 114 ? 5.403 -8.225 102.090 1.00 12.09 114 LEU A C 1
ATOM 816 O O . LEU A 1 114 ? 4.395 -8.579 101.488 1.00 17.34 114 LEU A O 1
ATOM 821 N N . GLY A 1 115 ? 6.524 -8.940 102.121 1.00 12.63 115 GLY A N 1
ATOM 822 C CA . GLY A 1 115 ? 6.663 -10.146 101.336 1.00 12.20 115 GLY A CA 1
ATOM 823 C C . GLY A 1 115 ? 6.970 -9.768 99.898 1.00 13.95 115 GLY A C 1
ATOM 824 O O . GLY A 1 115 ? 6.265 -10.181 98.992 1.00 16.76 115 GLY A O 1
ATOM 825 N N . CYS A 1 116 ? 8.025 -8.983 99.706 1.00 13.64 116 CYS A N 1
ATOM 826 C CA . CYS A 1 116 ? 8.322 -8.362 98.411 1.00 12.71 116 CYS A CA 1
ATOM 827 C C . CYS A 1 116 ? 8.817 -9.332 97.341 1.00 15.87 116 CYS A C 1
ATOM 828 O O . CYS A 1 116 ? 8.752 -9.018 96.150 1.00 16.47 116 CYS A O 1
ATOM 831 N N . GLY A 1 117 ? 9.323 -10.492 97.750 1.00 13.21 117 GLY A N 1
ATOM 832 C CA . GLY A 1 117 ? 9.996 -11.377 96.808 1.00 16.92 117 GLY A CA 1
ATOM 833 C C . GLY A 1 117 ? 11.025 -10.608 95.999 1.00 14.80 117 GLY A C 1
ATOM 834 O O . GLY A 1 117 ? 11.679 -9.711 96.518 1.00 15.34 117 GLY A O 1
ATOM 835 N N . TYR A 1 118 ? 11.188 -10.965 94.726 1.00 14.92 118 TYR A N 1
ATOM 836 C CA . TYR A 1 118 ? 12.145 -10.271 93.864 1.00 13.99 118 TYR A CA 1
ATOM 837 C C . TYR A 1 118 ? 11.510 -9.084 93.123 1.00 15.31 118 TYR A C 1
ATOM 838 O O . TYR A 1 118 ? 12.092 -8.547 92.183 1.00 19.97 118 TYR A O 1
ATOM 847 N N . ASP A 1 119 ? 10.315 -8.679 93.534 1.00 15.04 119 ASP A N 1
ATOM 848 C CA . ASP A 1 119 ? 9.604 -7.592 92.847 1.00 15.99 119 ASP A CA 1
ATOM 849 C C . ASP A 1 119 ? 10.524 -6.382 92.684 1.00 16.72 119 ASP A C 1
ATOM 850 O O . ASP A 1 119 ? 10.999 -5.828 93.681 1.00 16.81 119 ASP A O 1
ATOM 855 N N . PRO A 1 120 ? 10.817 -5.989 91.422 1.00 14.93 120 PRO A N 1
ATOM 856 C CA . PRO A 1 120 ? 11.672 -4.835 91.140 1.00 14.77 120 PRO A CA 1
ATOM 857 C C . PRO A 1 120 ? 10.925 -3.500 91.135 1.00 15.35 120 PRO A C 1
ATOM 858 O O . PRO A 1 120 ? 11.470 -2.502 90.653 1.00 15.71 120 PRO A O 1
ATOM 862 N N . LEU A 1 121 ? 9.693 -3.469 91.644 1.00 17.44 121 LEU A N 1
ATOM 863 C CA . LEU A 1 121 ? 8.918 -2.225 91.630 1.00 19.31 121 LEU A CA 1
ATOM 864 C C . LEU A 1 121 ? 9.697 -0.972 92.075 1.00 14.17 121 LEU A C 1
ATOM 865 O O . LEU A 1 121 ? 9.622 0.073 91.415 1.00 17.66 121 LEU A O 1
ATOM 870 N N . PRO A 1 122 ? 10.456 -1.057 93.186 1.00 15.65 122 PRO A N 1
ATOM 871 C CA . PRO A 1 122 ? 11.158 0.155 93.634 1.00 12.70 122 PRO A CA 1
ATOM 872 C C . PRO A 1 122 ? 12.126 0.680 92.569 1.00 15.79 122 PRO A C 1
ATOM 873 O O . PRO A 1 122 ? 12.273 1.890 92.382 1.00 16.60 122 PRO A O 1
ATOM 877 N N . PHE A 1 123 ? 12.776 -0.234 91.865 1.00 11.76 123 PHE A N 1
ATOM 878 C CA . PHE A 1 123 ? 13.734 0.156 90.837 1.00 13.32 123 PHE A CA 1
ATOM 879 C C . PHE A 1 123 ? 13.054 0.733 89.616 1.00 15.38 123 PHE A C 1
ATOM 880 O O . PHE A 1 123 ? 13.498 1.740 89.065 1.00 16.42 123 PHE A O 1
ATOM 888 N N . GLN A 1 124 ? 11.953 0.104 89.223 1.00 13.97 124 GLN A N 1
ATOM 889 C CA . GLN A 1 124 ? 11.123 0.604 88.135 1.00 19.65 124 GLN A CA 1
ATOM 890 C C . GLN A 1 124 ? 10.647 2.036 88.408 1.00 20.73 124 GLN A C 1
ATOM 891 O O . GLN A 1 124 ? 10.654 2.888 87.513 1.00 16.96 124 GLN A O 1
ATOM 897 N N . LEU A 1 125 ? 10.251 2.298 89.654 1.00 16.45 125 LEU A N 1
ATOM 898 C CA . LEU A 1 125 ? 9.697 3.583 90.038 1.00 14.98 125 LEU A CA 1
ATOM 899 C C . LEU A 1 125 ? 10.747 4.658 90.310 1.00 17.88 125 LEU A C 1
ATOM 900 O O . LEU A 1 125 ? 10.503 5.839 90.041 1.00 22.30 125 LEU A O 1
ATOM 905 N N . LEU A 1 126 ? 11.907 4.265 90.836 1.00 16.23 126 LEU A N 1
ATOM 906 C CA . LEU A 1 126 ? 12.951 5.243 91.152 1.00 13.71 126 LEU A CA 1
ATOM 907 C C . LEU A 1 126 ? 13.841 5.625 89.969 1.00 18.48 126 LEU A C 1
ATOM 908 O O . LEU A 1 126 ? 14.516 6.658 90.006 1.00 19.44 126 LEU A O 1
ATOM 913 N N . ASP A 1 127 ? 13.870 4.785 88.947 1.00 17.68 127 ASP A N 1
ATOM 914 C CA . ASP A 1 127 ? 14.762 4.985 87.802 1.00 17.93 127 ASP A CA 1
ATOM 915 C C . ASP A 1 127 ? 14.457 6.291 87.074 1.00 18.45 127 ASP A C 1
ATOM 916 O O . ASP A 1 127 ? 13.412 6.415 86.432 1.00 18.60 127 ASP A O 1
ATOM 921 N N . THR A 1 128 ? 15.370 7.261 87.134 1.00 16.60 128 THR A N 1
ATOM 922 C CA . THR A 1 128 ? 15.134 8.526 86.417 1.00 19.72 128 THR A CA 1
ATOM 923 C C . THR A 1 128 ? 15.106 8.405 84.881 1.00 23.87 128 THR A C 1
ATOM 924 O O . THR A 1 128 ? 14.618 9.313 84.189 1.00 22.84 128 THR A O 1
ATOM 928 N N . ASN A 1 129 ? 15.617 7.300 84.345 1.00 22.39 129 ASN A N 1
ATOM 929 C CA . ASN A 1 129 ? 15.449 6.998 82.921 1.00 21.77 129 ASN A CA 1
ATOM 930 C C . ASN A 1 129 ? 14.007 6.643 82.556 1.00 20.41 129 ASN A C 1
ATOM 931 O O . ASN A 1 129 ? 13.579 6.794 81.403 1.00 21.33 129 ASN A O 1
ATOM 936 N N . ASN A 1 130 ? 13.255 6.169 83.541 1.00 19.17 130 ASN A N 1
ATOM 937 C CA . ASN A 1 130 ? 11.872 5.782 83.294 1.00 16.44 130 ASN A CA 1
ATOM 938 C C . ASN A 1 130 ? 10.975 7.004 83.345 1.00 20.67 130 ASN A C 1
ATOM 939 O O . ASN A 1 130 ? 10.561 7.429 84.420 1.00 18.38 130 ASN A O 1
ATOM 944 N N . ILE A 1 131 ? 10.666 7.581 82.189 1.00 21.08 131 ILE A N 1
ATOM 945 C CA . ILE A 1 131 ? 9.817 8.767 82.194 1.00 19.87 131 ILE A CA 1
ATOM 946 C C . ILE A 1 131 ? 8.383 8.438 82.604 1.00 21.45 131 ILE A C 1
ATOM 947 O O . ILE A 1 131 ? 7.604 9.336 82.927 1.00 24.82 131 ILE A O 1
ATOM 952 N N . GLN A 1 132 ? 8.034 7.157 82.606 1.00 17.51 132 GLN A N 1
ATOM 953 C CA A GLN A 1 132 ? 6.684 6.765 82.994 0.50 17.51 132 GLN A CA 1
ATOM 954 C CA B GLN A 1 132 ? 6.698 6.722 82.993 0.50 17.53 132 GLN A CA 1
ATOM 955 C C . GLN A 1 132 ? 6.503 6.690 84.511 1.00 24.28 132 GLN A C 1
ATOM 956 O O . GLN A 1 132 ? 5.389 6.464 84.997 1.00 25.75 132 GLN A O 1
ATOM 967 N N . SER A 1 133 ? 7.585 6.893 85.260 1.00 16.71 133 SER A N 1
ATOM 968 C CA . SER A 1 133 ? 7.478 6.915 86.729 1.00 17.00 133 SER A CA 1
ATOM 969 C C . SER A 1 133 ? 7.927 8.245 87.332 1.00 15.55 133 SER A C 1
ATOM 970 O O . SER A 1 133 ? 8.239 8.326 88.524 1.00 15.47 133 SER A O 1
ATOM 973 N N . GLN A 1 134 ? 7.952 9.298 86.512 1.00 18.92 134 GLN A N 1
ATOM 974 C CA . GLN A 1 134 ? 8.441 10.607 86.963 1.00 19.54 134 GLN A CA 1
ATOM 975 C C . GLN A 1 134 ? 7.857 11.123 88.288 1.00 18.87 134 GLN A C 1
ATOM 976 O O . GLN A 1 134 ? 8.560 11.767 89.055 1.00 16.84 134 GLN A O 1
ATOM 982 N N . GLN A 1 135 ? 6.591 10.835 88.576 1.00 17.93 135 GLN A N 1
ATOM 983 C CA . GLN A 1 135 ? 5.994 11.324 89.825 1.00 16.88 135 GLN A CA 1
ATOM 984 C C . GLN A 1 135 ? 6.581 10.629 91.058 1.00 14.90 135 GLN A C 1
ATOM 985 O O . GLN A 1 135 ? 6.306 11.019 92.204 1.00 18.13 135 GLN A O 1
ATOM 991 N N . TYR A 1 136 ? 7.393 9.603 90.822 1.00 15.02 136 TYR A N 1
ATOM 992 C CA . TYR A 1 136 ? 7.972 8.821 91.914 1.00 15.69 136 TYR A CA 1
ATOM 993 C C . TYR A 1 136 ? 9.451 9.103 92.106 1.00 19.42 136 TYR A C 1
ATOM 994 O O . TYR A 1 136 ? 10.081 8.519 92.992 1.00 19.95 136 TYR A O 1
ATOM 1003 N N . HIS A 1 137 ? 10.015 9.985 91.284 1.00 17.85 137 HIS A N 1
ATOM 1004 C CA . HIS A 1 137 ? 11.463 10.159 91.274 1.00 17.74 137 HIS A CA 1
ATOM 1005 C C . HIS A 1 137 ? 12.002 10.976 92.448 1.00 18.64 137 HIS A C 1
ATOM 1006 O O . HIS A 1 137 ? 13.191 10.912 92.746 1.00 19.87 137 HIS A O 1
ATOM 1013 N N . ASP A 1 138 ? 11.161 11.772 93.095 1.00 15.64 138 ASP A N 1
ATOM 1014 C CA . ASP A 1 138 ? 11.677 12.748 94.066 1.00 18.33 138 ASP A CA 1
ATOM 1015 C C . ASP A 1 138 ? 11.428 12.419 95.541 1.00 17.97 138 ASP A C 1
ATOM 1016 O O . ASP A 1 138 ? 12.360 12.399 96.346 1.00 19.53 138 ASP A O 1
ATOM 1021 N N . ARG A 1 139 ? 10.175 12.204 95.921 1.00 15.47 139 ARG A N 1
ATOM 1022 C CA . ARG A 1 139 ? 9.857 12.116 97.349 1.00 19.39 139 ARG A CA 1
ATOM 1023 C C . ARG A 1 139 ? 9.356 10.751 97.823 1.00 17.85 139 ARG A C 1
ATOM 1024 O O . ARG A 1 139 ? 8.837 10.630 98.933 1.00 19.45 139 ARG A O 1
ATOM 1032 N N . VAL A 1 140 ? 9.536 9.730 96.995 1.00 15.29 140 VAL A N 1
ATOM 1033 C CA . VAL A 1 140 ? 9.067 8.391 97.349 1.00 15.22 140 VAL A CA 1
ATOM 1034 C C . VAL A 1 140 ? 10.252 7.495 97.687 1.00 16.72 140 VAL A C 1
ATOM 1035 O O . VAL A 1 140 ? 11.225 7.429 96.949 1.00 16.20 140 VAL A O 1
ATOM 1039 N N . SER A 1 141 ? 10.163 6.806 98.817 1.00 15.97 141 SER A N 1
ATOM 1040 C CA A SER A 1 141 ? 11.184 5.828 99.148 0.50 13.58 141 SER A CA 1
ATOM 1041 C CA B SER A 1 141 ? 11.172 5.849 99.242 0.50 13.64 141 SER A CA 1
ATOM 1042 C C . SER A 1 141 ? 10.540 4.473 99.360 1.00 16.80 141 SER A C 1
ATOM 1043 O O . SER A 1 141 ? 9.310 4.358 99.420 1.00 15.51 141 SER A O 1
ATOM 1048 N N . PHE A 1 142 ? 11.382 3.444 99.429 1.00 13.83 142 PHE A N 1
ATOM 1049 C CA . PHE A 1 142 ? 10.897 2.073 99.458 1.00 13.23 142 PHE A CA 1
ATOM 1050 C C . PHE A 1 142 ? 11.568 1.247 100.535 1.00 15.63 142 PHE A C 1
ATOM 1051 O O . PHE A 1 142 ? 12.761 1.386 100.786 1.00 13.93 142 PHE A O 1
ATOM 1059 N N . ILE A 1 143 ? 10.776 0.394 101.176 1.00 13.88 143 ILE A N 1
ATOM 1060 C CA . ILE A 1 143 ? 11.319 -0.595 102.085 1.00 15.53 143 ILE A CA 1
ATOM 1061 C C . ILE A 1 143 ? 10.822 -1.959 101.664 1.00 15.83 143 ILE A C 1
ATOM 1062 O O . ILE A 1 143 ? 9.610 -2.201 101.608 1.00 15.29 143 ILE A O 1
ATOM 1067 N N . ASP A 1 144 ? 11.763 -2.858 101.384 1.00 13.86 144 ASP A N 1
ATOM 1068 C CA . ASP A 1 144 ? 11.452 -4.217 100.946 1.00 12.97 144 ASP A CA 1
ATOM 1069 C C . ASP A 1 144 ? 11.637 -5.172 102.126 1.00 16.64 144 ASP A C 1
ATOM 1070 O O . ASP A 1 144 ? 12.705 -5.192 102.741 1.00 17.39 144 ASP A O 1
ATOM 1075 N N . ILE A 1 145 ? 10.595 -5.930 102.450 1.00 13.23 145 ILE A N 1
ATOM 1076 C CA . ILE A 1 145 ? 10.628 -6.903 103.553 1.00 13.13 145 ILE A CA 1
ATOM 1077 C C . ILE A 1 145 ? 10.295 -8.313 103.073 1.00 15.60 145 ILE A C 1
ATOM 1078 O O . ILE A 1 145 ? 9.275 -8.519 102.436 1.00 14.09 145 ILE A O 1
ATOM 1083 N N . ASP A 1 146 ? 11.151 -9.291 103.382 1.00 13.12 146 ASP A N 1
ATOM 1084 C CA . ASP A 1 146 ? 10.836 -10.698 103.120 1.00 13.19 146 ASP A CA 1
ATOM 1085 C C . ASP A 1 146 ? 11.691 -11.528 104.072 1.00 14.95 146 ASP A C 1
ATOM 1086 O O . ASP A 1 146 ? 12.434 -10.981 104.881 1.00 17.18 146 ASP A O 1
ATOM 1091 N N . TYR A 1 147 ? 11.584 -12.849 103.975 1.00 16.96 147 TYR A N 1
ATOM 1092 C CA . TYR A 1 147 ? 12.453 -13.722 104.754 1.00 16.64 147 TYR A CA 1
ATOM 1093 C C . TYR A 1 147 ? 13.920 -13.456 104.427 1.00 21.88 147 TYR A C 1
ATOM 1094 O O . TYR A 1 147 ? 14.268 -13.177 103.286 1.00 17.68 147 TYR A O 1
ATOM 1103 N N . SER A 1 148 ? 14.779 -13.627 105.427 1.00 18.88 148 SER A N 1
ATOM 1104 C CA . SER A 1 148 ? 16.207 -13.405 105.285 1.00 18.86 148 SER A CA 1
ATOM 1105 C C . SER A 1 148 ? 16.800 -14.159 104.093 1.00 17.41 148 SER A C 1
ATOM 1106 O O . SER A 1 148 ? 17.505 -13.575 103.264 1.00 21.30 148 SER A O 1
ATOM 1109 N N . ASP A 1 149 ? 16.496 -15.446 103.992 1.00 22.68 149 ASP A N 1
ATOM 1110 C CA . ASP A 1 149 ? 17.101 -16.269 102.949 1.00 22.64 149 ASP A CA 1
ATOM 1111 C C . ASP A 1 149 ? 16.803 -15.697 101.557 1.00 21.62 149 ASP A C 1
ATOM 1112 O O . ASP A 1 149 ? 17.680 -15.659 100.703 1.00 21.01 149 ASP A O 1
ATOM 1117 N N . LEU A 1 150 ? 15.580 -15.218 101.344 1.00 22.17 150 LEU A N 1
ATOM 1118 C CA . LEU A 1 150 ? 15.213 -14.660 100.044 1.00 22.04 150 LEU A CA 1
ATOM 1119 C C . LEU A 1 150 ? 15.893 -13.311 99.798 1.00 19.54 150 LEU A C 1
ATOM 1120 O O . LEU A 1 150 ? 16.390 -13.045 98.699 1.00 20.01 150 LEU A O 1
ATOM 1125 N N . LEU A 1 151 ? 15.897 -12.451 100.810 1.00 18.70 151 LEU A N 1
ATOM 1126 C CA . LEU A 1 151 ? 16.523 -11.133 100.674 1.00 16.27 151 LEU A CA 1
ATOM 1127 C C . LEU A 1 151 ? 18.007 -11.232 100.355 1.00 20.30 151 LEU A C 1
ATOM 1128 O O . LEU A 1 151 ? 18.532 -10.420 99.597 1.00 18.67 151 LEU A O 1
ATOM 1133 N N . LYS A 1 152 ? 18.684 -12.233 100.918 1.00 21.06 152 LYS A N 1
ATOM 1134 C CA . LYS A 1 152 ? 20.112 -12.426 100.617 1.00 21.02 152 LYS A CA 1
ATOM 1135 C C . LYS A 1 152 ? 20.355 -12.483 99.115 1.00 20.58 152 LYS A C 1
ATOM 1136 O O . LYS A 1 152 ? 21.244 -11.812 98.591 1.00 22.71 152 LYS A O 1
ATOM 1142 N N . ILE A 1 153 ? 19.550 -13.287 98.429 1.00 21.75 153 ILE A N 1
ATOM 1143 C CA . ILE A 1 153 ? 19.640 -13.423 96.985 1.00 19.84 153 ILE A CA 1
ATOM 1144 C C . ILE A 1 153 ? 19.302 -12.100 96.304 1.00 23.21 153 ILE A C 1
ATOM 1145 O O . ILE A 1 153 ? 20.048 -11.625 95.462 1.00 20.46 153 ILE A O 1
ATOM 1150 N N . LYS A 1 154 ? 18.180 -11.489 96.679 1.00 20.09 154 LYS A N 1
ATOM 1151 C CA . LYS A 1 154 ? 17.795 -10.230 96.039 1.00 15.11 154 LYS A CA 1
ATOM 1152 C C . LYS A 1 154 ? 18.867 -9.160 96.159 1.00 14.67 154 LYS A C 1
ATOM 1153 O O . LYS A 1 154 ? 19.195 -8.487 95.174 1.00 18.12 154 LYS A O 1
ATOM 1159 N N . ILE A 1 155 ? 19.431 -9.015 97.356 1.00 16.79 155 ILE A N 1
ATOM 1160 C CA . ILE A 1 155 ? 20.415 -7.971 97.614 1.00 17.06 155 ILE A CA 1
ATOM 1161 C C . ILE A 1 155 ? 21.689 -8.214 96.807 1.00 19.18 155 ILE A C 1
ATOM 1162 O O . ILE A 1 155 ? 22.283 -7.274 96.259 1.00 18.79 155 ILE A O 1
ATOM 1167 N N . GLU A 1 156 ? 22.093 -9.475 96.726 1.00 18.95 156 GLU A N 1
ATOM 1168 C CA . GLU A 1 156 ? 23.263 -9.814 95.919 1.00 24.74 156 GLU A CA 1
ATOM 1169 C C . GLU A 1 156 ? 23.062 -9.423 94.458 1.00 26.99 156 GLU A C 1
ATOM 1170 O O . GLU A 1 156 ? 23.973 -8.898 93.815 1.00 21.05 156 GLU A O 1
ATOM 1176 N N . LEU A 1 157 ? 21.864 -9.675 93.933 1.00 21.96 157 LEU A N 1
ATOM 1177 C CA . LEU A 1 157 ? 21.543 -9.274 92.576 1.00 23.87 157 LEU A CA 1
ATOM 1178 C C . LEU A 1 157 ? 21.603 -7.757 92.431 1.00 22.57 157 LEU A C 1
ATOM 1179 O O . LEU A 1 157 ? 22.201 -7.234 91.491 1.00 21.01 157 LEU A O 1
ATOM 1184 N N . ILE A 1 158 ? 20.978 -7.044 93.358 1.00 16.82 158 ILE A N 1
ATOM 1185 C CA . ILE A 1 158 ? 20.999 -5.584 93.314 1.00 15.95 158 ILE A CA 1
ATOM 1186 C C . ILE A 1 158 ? 22.420 -5.014 93.298 1.00 18.88 158 ILE A C 1
ATOM 1187 O O . ILE A 1 158 ? 22.715 -4.087 92.552 1.00 22.32 158 ILE A O 1
ATOM 1192 N N . LYS A 1 159 ? 23.294 -5.581 94.122 1.00 18.12 159 LYS A N 1
ATOM 1193 C CA . LYS A 1 159 ? 24.625 -5.008 94.324 1.00 21.12 159 LYS A CA 1
ATOM 1194 C C . LYS A 1 159 ? 25.557 -5.342 93.173 1.00 24.50 159 LYS A C 1
ATOM 1195 O O . LYS A 1 159 ? 26.553 -4.651 92.961 1.00 23.76 159 LYS A O 1
ATOM 1201 N N . THR A 1 160 ? 25.228 -6.407 92.448 1.00 20.71 160 THR A N 1
ATOM 1202 C CA . THR A 1 160 ? 26.101 -6.891 91.375 1.00 20.81 160 THR A CA 1
ATOM 1203 C C . THR A 1 160 ? 25.624 -6.558 89.964 1.00 33.68 160 THR A C 1
ATOM 1204 O O . THR A 1 160 ? 26.321 -6.832 88.991 1.00 26.84 160 THR A O 1
ATOM 1208 N N . ILE A 1 161 ? 24.441 -5.963 89.847 1.00 20.74 161 ILE A N 1
ATOM 1209 C CA . ILE A 1 161 ? 23.902 -5.570 88.547 1.00 18.24 161 ILE A CA 1
ATOM 1210 C C . ILE A 1 161 ? 23.953 -4.055 88.447 1.00 25.71 161 ILE A C 1
ATOM 1211 O O . ILE A 1 161 ? 23.274 -3.362 89.196 1.00 23.48 161 ILE A O 1
ATOM 1216 N N . PRO A 1 162 ? 24.777 -3.531 87.530 1.00 20.13 162 PRO A N 1
ATOM 1217 C CA . PRO A 1 162 ? 25.052 -2.091 87.467 1.00 22.09 162 PRO A CA 1
ATOM 1218 C C . PRO A 1 162 ? 23.801 -1.239 87.331 1.00 25.28 162 PRO A C 1
ATOM 1219 O O . PRO A 1 162 ? 23.717 -0.184 87.958 1.00 24.72 162 PRO A O 1
ATOM 1223 N N . GLU A 1 163 ? 22.855 -1.681 86.510 1.00 18.62 163 GLU A N 1
ATOM 1224 C CA . GLU A 1 163 ? 21.647 -0.906 86.279 1.00 20.38 163 GLU A CA 1
ATOM 1225 C C . GLU A 1 163 ? 20.830 -0.723 87.569 1.00 23.64 163 GLU A C 1
ATOM 1226 O O . GLU A 1 163 ? 20.208 0.322 87.771 1.00 21.87 163 GLU A O 1
ATOM 1232 N N . LEU A 1 164 ? 20.809 -1.750 88.414 1.00 18.90 164 LEU A N 1
ATOM 1233 C CA . LEU A 1 164 ? 20.016 -1.685 89.642 1.00 17.01 164 LEU A CA 1
ATOM 1234 C C . LEU A 1 164 ? 20.773 -0.885 90.695 1.00 17.31 164 LEU A C 1
ATOM 1235 O O . LEU A 1 164 ? 20.203 -0.028 91.368 1.00 19.00 164 LEU A O 1
ATOM 1240 N N . SER A 1 165 ? 22.070 -1.146 90.820 1.00 18.67 165 SER A N 1
ATOM 1241 C CA A SER A 1 165 ? 22.903 -0.409 91.759 0.50 19.22 165 SER A CA 1
ATOM 1242 C CA B SER A 1 165 ? 22.887 -0.414 91.775 0.50 19.18 165 SER A CA 1
ATOM 1243 C C . SER A 1 165 ? 22.852 1.082 91.503 1.00 16.32 165 SER A C 1
ATOM 1244 O O . SER A 1 165 ? 22.799 1.879 92.434 1.00 18.85 165 SER A O 1
ATOM 1249 N N . LYS A 1 166 ? 22.874 1.465 90.226 1.00 17.40 166 LYS A N 1
ATOM 1250 C CA . LYS A 1 166 ? 22.899 2.877 89.872 1.00 19.50 166 LYS A CA 1
ATOM 1251 C C . LYS A 1 166 ? 21.626 3.573 90.319 1.00 21.36 166 LYS A C 1
ATOM 1252 O O . LYS A 1 166 ? 21.641 4.723 90.758 1.00 20.57 166 LYS A O 1
ATOM 1258 N N . ILE A 1 167 ? 20.508 2.879 90.173 1.00 16.19 167 ILE A N 1
ATOM 1259 C CA . ILE A 1 167 ? 19.225 3.468 90.553 1.00 16.86 167 ILE A CA 1
ATOM 1260 C C . ILE A 1 167 ? 19.186 3.889 92.025 1.00 20.58 167 ILE A C 1
ATOM 1261 O O . ILE A 1 167 ? 18.588 4.919 92.360 1.00 19.26 167 ILE A O 1
ATOM 1266 N N . ILE A 1 168 ? 19.843 3.125 92.901 1.00 17.38 168 ILE A N 1
ATOM 1267 C CA . ILE A 1 168 ? 19.786 3.410 94.337 1.00 17.22 168 ILE A CA 1
ATOM 1268 C C . ILE A 1 168 ? 21.098 3.953 94.888 1.00 20.04 168 ILE A C 1
ATOM 1269 O O . ILE A 1 168 ? 21.276 4.068 96.104 1.00 21.73 168 ILE A O 1
ATOM 1274 N N . GLY A 1 169 ? 22.015 4.281 93.987 1.00 21.32 169 GLY A N 1
ATOM 1275 C CA . GLY A 1 169 ? 23.188 5.057 94.357 1.00 20.82 169 GLY A CA 1
ATOM 1276 C C . GLY A 1 169 ? 24.364 4.246 94.862 1.00 28.49 169 GLY A C 1
ATOM 1277 O O . GLY A 1 169 ? 25.298 4.802 95.443 1.00 29.90 169 GLY A O 1
ATOM 1278 N N . LEU A 1 170 ? 24.319 2.935 94.646 1.00 21.68 170 LEU A N 1
ATOM 1279 C CA . LEU A 1 170 ? 25.427 2.047 95.001 1.00 20.72 170 LEU A CA 1
ATOM 1280 C C . LEU A 1 170 ? 26.483 2.054 93.900 1.00 23.31 170 LEU A C 1
ATOM 1281 O O . LEU A 1 170 ? 26.241 2.551 92.809 1.00 23.82 170 LEU A O 1
ATOM 1286 N N . SER A 1 171 ? 27.655 1.508 94.200 1.00 31.14 171 SER A N 1
ATOM 1287 C CA . SER A 1 171 ? 28.716 1.388 93.208 1.00 31.10 171 SER A CA 1
ATOM 1288 C C . SER A 1 171 ? 28.263 0.516 92.035 1.00 27.79 171 SER A C 1
ATOM 1289 O O . SER A 1 171 ? 27.695 -0.556 92.238 1.00 34.35 171 SER A O 1
ATOM 1292 N N . GLU A 1 172 ? 28.499 0.979 90.810 1.00 35.83 172 GLU A N 1
ATOM 1293 C CA . GLU A 1 172 ? 28.150 0.194 89.624 1.00 31.12 172 GLU A CA 1
ATOM 1294 C C . GLU A 1 172 ? 29.372 -0.489 89.009 1.00 45.21 172 GLU A C 1
ATOM 1295 O O . GLU A 1 172 ? 29.308 -0.995 87.889 1.00 44.31 172 GLU A O 1
ATOM 1301 N N . ASP A 1 173 ? 30.488 -0.489 89.730 1.00 36.74 173 ASP A N 1
ATOM 1302 C CA . ASP A 1 173 ? 31.712 -1.094 89.212 1.00 56.78 173 ASP A CA 1
ATOM 1303 C C . ASP A 1 173 ? 31.930 -2.501 89.759 1.00 54.03 173 ASP A C 1
ATOM 1304 O O . ASP A 1 173 ? 32.919 -3.156 89.434 1.00 51.98 173 ASP A O 1
ATOM 1309 N N . LYS A 1 174 ? 31.000 -2.967 90.586 1.00 29.90 174 LYS A N 1
ATOM 1310 C CA . LYS A 1 174 ? 31.149 -4.267 91.227 1.00 37.36 174 LYS A CA 1
ATOM 1311 C C . LYS A 1 174 ? 30.250 -5.325 90.591 1.00 46.68 174 LYS A C 1
ATOM 1312 O O . LYS A 1 174 ? 29.051 -5.119 90.453 1.00 41.25 174 LYS A O 1
ATOM 1318 N N . ASP A 1 175 ? 30.836 -6.452 90.193 1.00 27.87 175 ASP A N 1
ATOM 1319 C CA . ASP A 1 175 ? 30.051 -7.610 89.765 1.00 21.99 175 ASP A CA 1
ATOM 1320 C C . ASP A 1 175 ? 30.160 -8.723 90.803 1.00 20.26 175 ASP A C 1
ATOM 1321 O O . ASP A 1 175 ? 29.917 -9.905 90.504 1.00 26.02 175 ASP A O 1
ATOM 1326 N N . TYR A 1 176 ? 30.502 -8.329 92.029 1.00 24.61 176 TYR A N 1
ATOM 1327 C CA . TYR A 1 176 ? 30.702 -9.267 93.132 1.00 25.95 176 TYR A CA 1
ATOM 1328 C C . TYR A 1 176 ? 30.291 -8.617 94.449 1.00 26.67 176 TYR A C 1
ATOM 1329 O O . TYR A 1 176 ? 30.159 -7.400 94.527 1.00 27.47 176 TYR A O 1
ATOM 1338 N N . VAL A 1 177 ? 30.113 -9.430 95.488 1.00 23.67 177 VAL A N 1
ATOM 1339 C CA . VAL A 1 177 ? 29.905 -8.912 96.836 1.00 29.86 177 VAL A CA 1
ATOM 1340 C C . VAL A 1 177 ? 30.967 -9.467 97.782 1.00 36.92 177 VAL A C 1
ATOM 1341 O O . VAL A 1 177 ? 31.447 -10.582 97.589 1.00 36.59 177 VAL A O 1
ATOM 1345 N N . ASP A 1 178 ? 31.332 -8.687 98.797 1.00 37.67 178 ASP A N 1
ATOM 1346 C CA . ASP A 1 178 ? 32.272 -9.144 99.823 1.00 42.23 178 ASP A CA 1
ATOM 1347 C C . ASP A 1 178 ? 31.678 -10.268 100.665 1.00 43.58 178 ASP A C 1
ATOM 1348 O O . ASP A 1 178 ? 32.401 -11.121 101.190 1.00 32.69 178 ASP A O 1
ATOM 1353 N N . ASP A 1 179 ? 30.355 -10.251 100.808 1.00 30.45 179 ASP A N 1
ATOM 1354 C CA . ASP A 1 179 ? 29.670 -11.141 101.737 1.00 26.66 179 ASP A CA 1
ATOM 1355 C C . ASP A 1 179 ? 28.264 -11.438 101.231 1.00 38.13 179 ASP A C 1
ATOM 1356 O O . ASP A 1 179 ? 27.399 -10.555 101.182 1.00 32.42 179 ASP A O 1
ATOM 1361 N N . SER A 1 180 ? 28.050 -12.693 100.854 1.00 31.89 180 SER A N 1
ATOM 1362 C CA . SER A 1 180 ? 26.817 -13.124 100.206 1.00 44.99 180 SER A CA 1
ATOM 1363 C C . SER A 1 180 ? 25.725 -13.424 101.230 1.00 34.65 180 SER A C 1
ATOM 1364 O O . SER A 1 180 ? 24.603 -13.776 100.867 1.00 32.81 180 SER A O 1
ATOM 1367 N N . ASN A 1 181 ? 26.057 -13.280 102.508 1.00 32.10 181 ASN A N 1
ATOM 1368 C CA . ASN A 1 181 ? 25.108 -13.567 103.578 1.00 30.43 181 ASN A CA 1
ATOM 1369 C C . ASN A 1 181 ? 24.455 -12.321 104.149 1.00 32.92 181 ASN A C 1
ATOM 1370 O O . ASN A 1 181 ? 23.689 -12.392 105.113 1.00 36.14 181 ASN A O 1
ATOM 1375 N N . VAL A 1 182 ? 24.769 -11.180 103.554 1.00 25.49 182 VAL A N 1
ATOM 1376 C CA . VAL A 1 182 ? 24.182 -9.917 103.961 1.00 24.67 182 VAL A CA 1
ATOM 1377 C C . VAL A 1 182 ? 22.699 -9.936 103.601 1.00 25.85 182 VAL A C 1
ATOM 1378 O O . VAL A 1 182 ? 22.334 -10.142 102.442 1.00 25.76 182 VAL A O 1
ATOM 1382 N N . ASP A 1 183 ? 21.840 -9.741 104.598 1.00 24.46 183 ASP A N 1
ATOM 1383 C CA . ASP A 1 183 ? 20.397 -9.820 104.361 1.00 21.36 183 ASP A CA 1
ATOM 1384 C C . ASP A 1 183 ? 19.659 -8.501 104.568 1.00 23.42 183 ASP A C 1
ATOM 1385 O O . ASP A 1 183 ? 18.427 -8.485 104.651 1.00 22.66 183 ASP A O 1
ATOM 1390 N N . PHE A 1 184 ? 20.404 -7.403 104.631 1.00 16.30 184 PHE A N 1
ATOM 1391 C CA . PHE A 1 184 ? 19.807 -6.081 104.678 1.00 17.06 184 PHE A CA 1
ATOM 1392 C C . PHE A 1 184 ? 20.585 -5.127 103.786 1.00 19.59 184 PHE A C 1
ATOM 1393 O O . PHE A 1 184 ? 21.755 -5.363 103.453 1.00 20.84 184 PHE A O 1
ATOM 1401 N N . LEU A 1 185 ? 19.944 -4.029 103.413 1.00 19.56 185 LEU A N 1
ATOM 1402 C CA . LEU A 1 185 ? 20.576 -3.053 102.549 1.00 20.77 185 LEU A CA 1
ATOM 1403 C C . LEU A 1 185 ? 20.039 -1.677 102.899 1.00 21.41 185 LEU A C 1
ATOM 1404 O O . LEU A 1 185 ? 18.844 -1.514 103.141 1.00 18.02 185 LEU A O 1
ATOM 1409 N N . THR A 1 186 ? 20.924 -0.690 102.946 1.00 20.60 186 THR A N 1
ATOM 1410 C CA . THR A 1 186 ? 20.508 0.658 103.297 1.00 20.83 186 THR A CA 1
ATOM 1411 C C . THR A 1 186 ? 21.056 1.670 102.304 1.00 21.64 186 THR A C 1
ATOM 1412 O O . THR A 1 186 ? 22.273 1.766 102.110 1.00 24.15 186 THR A O 1
ATOM 1416 N N . THR A 1 187 ? 20.142 2.409 101.673 1.00 23.63 187 THR A N 1
ATOM 1417 C CA . THR A 1 187 ? 20.465 3.532 100.803 1.00 18.95 187 THR A CA 1
ATOM 1418 C C . THR A 1 187 ? 19.422 4.617 101.076 1.00 23.03 187 THR A C 1
ATOM 1419 O O . THR A 1 187 ? 18.410 4.352 101.726 1.00 19.08 187 THR A O 1
ATOM 1423 N N . PRO A 1 188 ? 19.662 5.841 100.593 1.00 26.47 188 PRO A N 1
ATOM 1424 C CA . PRO A 1 188 ? 18.730 6.927 100.906 1.00 21.71 188 PRO A CA 1
ATOM 1425 C C . PRO A 1 188 ? 17.283 6.642 100.496 1.00 24.79 188 PRO A C 1
ATOM 1426 O O . PRO A 1 188 ? 16.392 7.067 101.208 1.00 27.16 188 PRO A O 1
ATOM 1430 N N . LYS A 1 189 ? 17.049 5.955 99.381 1.00 19.95 189 LYS A N 1
ATOM 1431 C CA . LYS A 1 189 ? 15.671 5.793 98.907 1.00 19.18 189 LYS A CA 1
ATOM 1432 C C . LYS A 1 189 ? 15.168 4.361 98.894 1.00 18.09 189 LYS A C 1
ATOM 1433 O O . LYS A 1 189 ? 14.015 4.107 98.523 1.00 17.10 189 LYS A O 1
ATOM 1439 N N . TYR A 1 190 ? 16.032 3.428 99.274 1.00 14.51 190 TYR A N 1
ATOM 1440 C CA . TYR A 1 190 ? 15.686 2.006 99.259 1.00 16.19 190 TYR A CA 1
ATOM 1441 C C . TYR A 1 190 ? 16.335 1.267 100.423 1.00 20.01 190 TYR A C 1
ATOM 1442 O O . TYR A 1 190 ? 17.562 1.273 100.544 1.00 15.74 190 TYR A O 1
ATOM 1451 N N . LEU A 1 191 ? 15.510 0.650 101.275 1.00 15.38 191 LEU A N 1
ATOM 1452 C CA . LEU A 1 191 ? 15.983 -0.273 102.314 1.00 15.01 191 LEU A CA 1
ATOM 1453 C C . LEU A 1 191 ? 15.489 -1.669 101.990 1.00 14.60 191 LEU A C 1
ATOM 1454 O O . LEU A 1 191 ? 14.376 -1.827 101.486 1.00 14.99 191 LEU A O 1
ATOM 1459 N N . ALA A 1 192 ? 16.311 -2.679 102.268 1.00 15.99 192 ALA A N 1
ATOM 1460 C CA . ALA A 1 192 ? 15.833 -4.053 102.345 1.00 16.50 192 ALA A CA 1
ATOM 1461 C C . ALA A 1 192 ? 16.011 -4.469 103.805 1.00 17.46 192 ALA A C 1
ATOM 1462 O O . ALA A 1 192 ? 17.071 -4.263 104.367 1.00 16.69 192 ALA A O 1
ATOM 1464 N N . ARG A 1 193 ? 14.959 -5.010 104.412 1.00 16.91 193 ARG A N 1
ATOM 1465 C CA . ARG A 1 193 ? 14.967 -5.389 105.824 1.00 17.09 193 ARG A CA 1
ATOM 1466 C C . ARG A 1 193 ? 14.368 -6.766 105.976 1.00 15.01 193 ARG A C 1
ATOM 1467 O O . ARG A 1 193 ? 13.223 -6.997 105.583 1.00 18.35 193 ARG A O 1
ATOM 1475 N N . PRO A 1 194 ? 15.117 -7.694 106.592 1.00 15.49 194 PRO A N 1
ATOM 1476 C CA . PRO A 1 194 ? 14.622 -9.058 106.753 1.00 18.18 194 PRO A CA 1
ATOM 1477 C C . PRO A 1 194 ? 13.656 -9.162 107.927 1.00 23.99 194 PRO A C 1
ATOM 1478 O O . PRO A 1 194 ? 13.852 -8.554 108.989 1.00 20.44 194 PRO A O 1
ATOM 1482 N N . CYS A 1 195 ? 12.600 -9.931 107.718 1.00 16.32 195 CYS A N 1
ATOM 1483 C CA . CYS A 1 195 ? 11.650 -10.202 108.771 1.00 17.57 195 CYS A CA 1
ATOM 1484 C C . CYS A 1 195 ? 10.813 -11.386 108.374 1.00 19.00 195 CYS A C 1
ATOM 1485 O O . CYS A 1 195 ? 10.230 -11.400 107.283 1.00 19.60 195 CYS A O 1
ATOM 1488 N N . ASP A 1 196 ? 10.733 -12.383 109.251 1.00 15.38 196 ASP A N 1
ATOM 1489 C CA . ASP A 1 196 ? 9.699 -13.404 109.090 1.00 20.14 196 ASP A CA 1
ATOM 1490 C C . ASP A 1 196 ? 8.433 -12.771 109.625 1.00 21.91 196 ASP A C 1
ATOM 1491 O O . ASP A 1 196 ? 8.324 -12.565 110.834 1.00 18.71 196 ASP A O 1
ATOM 1496 N N . LEU A 1 197 ? 7.481 -12.453 108.741 1.00 17.78 197 LEU A N 1
ATOM 1497 C CA . LEU A 1 197 ? 6.266 -11.734 109.144 1.00 16.09 197 LEU A CA 1
ATOM 1498 C C . LEU A 1 197 ? 5.375 -12.496 110.130 1.00 19.49 197 LEU A C 1
ATOM 1499 O O . LEU A 1 197 ? 4.477 -11.908 110.721 1.00 17.86 197 LEU A O 1
ATOM 1504 N N . ASN A 1 198 ? 5.622 -13.791 110.313 1.00 17.99 198 ASN A N 1
ATOM 1505 C CA . ASN A 1 198 ? 4.923 -14.539 111.366 1.00 15.01 198 ASN A CA 1
ATOM 1506 C C . ASN A 1 198 ? 5.349 -14.130 112.760 1.00 16.52 198 ASN A C 1
ATOM 1507 O O . ASN A 1 198 ? 4.654 -14.433 113.737 1.00 20.38 198 ASN A O 1
ATOM 1512 N N . ASP A 1 199 ? 6.494 -13.463 112.849 1.00 22.67 199 ASP A N 1
ATOM 1513 C CA . ASP A 1 199 ? 6.996 -12.925 114.112 1.00 22.42 199 ASP A CA 1
ATOM 1514 C C . ASP A 1 199 ? 6.532 -11.472 114.241 1.00 18.79 199 ASP A C 1
ATOM 1515 O O . ASP A 1 199 ? 7.265 -10.538 113.894 1.00 22.08 199 ASP A O 1
ATOM 1520 N N . SER A 1 200 ? 5.300 -11.301 114.728 1.00 23.71 200 SER A N 1
ATOM 1521 C CA . SER A 1 200 ? 4.656 -9.987 114.869 1.00 33.21 200 SER A CA 1
ATOM 1522 C C . SER A 1 200 ? 5.479 -9.018 115.707 1.00 25.36 200 SER A C 1
ATOM 1523 O O . SER A 1 200 ? 5.502 -7.811 115.452 1.00 24.12 200 SER A O 1
ATOM 1526 N N . LYS A 1 201 ? 6.132 -9.548 116.731 1.00 24.29 201 LYS A N 1
ATOM 1527 C CA . LYS A 1 201 ? 6.944 -8.723 117.611 1.00 21.49 201 LYS A CA 1
ATOM 1528 C C . LYS A 1 201 ? 8.160 -8.147 116.891 1.00 22.77 201 LYS A C 1
ATOM 1529 O O . LYS A 1 201 ? 8.513 -6.993 117.087 1.00 22.31 201 LYS A O 1
ATOM 1535 N N . MET A 1 202 ? 8.817 -8.964 116.073 1.00 22.57 202 MET A N 1
ATOM 1536 C CA . MET A 1 202 ? 9.977 -8.504 115.328 1.00 17.56 202 MET A CA 1
ATOM 1537 C C . MET A 1 202 ? 9.561 -7.440 114.308 1.00 16.83 202 MET A C 1
ATOM 1538 O O . MET A 1 202 ? 10.275 -6.468 114.065 1.00 17.83 202 MET A O 1
ATOM 1543 N N . PHE A 1 203 ? 8.390 -7.641 113.718 1.00 16.44 203 PHE A N 1
ATOM 1544 C CA . PHE A 1 203 ? 7.879 -6.702 112.729 1.00 13.89 203 PHE A CA 1
ATOM 1545 C C . PHE A 1 203 ? 7.594 -5.359 113.396 1.00 17.58 203 PHE A C 1
ATOM 1546 O O . PHE A 1 203 ? 7.930 -4.306 112.864 1.00 14.44 203 PHE A O 1
ATOM 1554 N N . SER A 1 204 ? 7.003 -5.399 114.586 1.00 18.38 204 SER A N 1
ATOM 1555 C CA . SER A 1 204 ? 6.658 -4.156 115.269 1.00 19.96 204 SER A CA 1
ATOM 1556 C C . SER A 1 204 ? 7.939 -3.397 115.591 1.00 22.51 204 SER A C 1
ATOM 1557 O O . SER A 1 204 ? 7.994 -2.176 115.481 1.00 20.88 204 SER A O 1
ATOM 1560 N N . THR A 1 205 ? 8.980 -4.125 115.966 1.00 16.90 205 THR A N 1
ATOM 1561 C CA . THR A 1 205 ? 10.269 -3.485 116.224 1.00 15.03 205 THR A CA 1
ATOM 1562 C C . THR A 1 205 ? 10.825 -2.842 114.952 1.00 18.51 205 THR A C 1
ATOM 1563 O O . THR A 1 205 ? 11.367 -1.730 114.980 1.00 20.07 205 THR A O 1
ATOM 1567 N N . LEU A 1 206 ? 10.681 -3.549 113.839 1.00 17.80 206 LEU A N 1
ATOM 1568 C CA . LEU A 1 206 ? 11.171 -3.067 112.555 1.00 16.66 206 LEU A CA 1
ATOM 1569 C C . LEU A 1 206 ? 10.505 -1.742 112.176 1.00 16.26 206 LEU A C 1
ATOM 1570 O O . LEU A 1 206 ? 11.185 -0.831 111.736 1.00 15.10 206 LEU A O 1
ATOM 1575 N N . LEU A 1 207 ? 9.191 -1.630 112.370 1.00 16.70 207 LEU A N 1
ATOM 1576 C CA . LEU A 1 207 ? 8.493 -0.393 112.009 1.00 16.52 207 LEU A CA 1
ATOM 1577 C C . LEU A 1 207 ? 9.131 0.782 112.741 1.00 15.34 207 LEU A C 1
ATOM 1578 O O . LEU A 1 207 ? 9.279 1.874 112.182 1.00 17.00 207 LEU A O 1
ATOM 1583 N N . ASN A 1 208 ? 9.515 0.553 113.995 1.00 17.05 208 ASN A N 1
ATOM 1584 C CA . ASN A 1 208 ? 10.096 1.621 114.807 1.00 17.96 208 ASN A CA 1
ATOM 1585 C C . ASN A 1 208 ? 11.535 1.957 114.427 1.00 14.86 208 ASN A C 1
ATOM 1586 O O . ASN A 1 208 ? 11.922 3.124 114.401 1.00 18.84 208 ASN A O 1
ATOM 1591 N N . GLU A 1 209 ? 12.322 0.927 114.119 1.00 17.68 209 GLU A N 1
ATOM 1592 C CA . GLU A 1 209 ? 13.688 1.135 113.649 1.00 18.68 209 GLU A CA 1
ATOM 1593 C C . GLU A 1 209 ? 13.694 1.995 112.379 1.00 24.16 209 GLU A C 1
ATOM 1594 O O . GLU A 1 209 ? 14.587 2.809 112.178 1.00 19.41 209 GLU A O 1
ATOM 1600 N N . CYS A 1 210 ? 12.683 1.814 111.533 1.00 14.91 210 CYS A N 1
ATOM 1601 C CA . CYS A 1 210 ? 12.546 2.597 110.300 1.00 16.81 210 CYS A CA 1
ATOM 1602 C C . CYS A 1 210 ? 11.810 3.929 110.496 1.00 23.95 210 CYS A C 1
ATOM 1603 O O . CYS A 1 210 ? 11.567 4.652 109.526 1.00 18.87 210 CYS A O 1
ATOM 1606 N N . GLN A 1 211 ? 11.459 4.233 111.748 1.00 18.12 211 GLN A N 1
ATOM 1607 C CA . GLN A 1 211 ? 10.847 5.509 112.130 1.00 15.57 211 GLN A CA 1
ATOM 1608 C C . GLN A 1 211 ? 9.536 5.776 111.389 1.00 16.15 211 GLN A C 1
ATOM 1609 O O . GLN A 1 211 ? 9.219 6.914 111.048 1.00 18.39 211 GLN A O 1
ATOM 1615 N N . LEU A 1 212 ? 8.794 4.706 111.136 1.00 13.85 212 LEU A N 1
ATOM 1616 C CA . LEU A 1 212 ? 7.570 4.802 110.357 1.00 13.60 212 LEU A CA 1
ATOM 1617 C C . LEU A 1 212 ? 6.426 5.412 111.165 1.00 18.83 212 LEU A C 1
ATOM 1618 O O . LEU A 1 212 ? 5.322 5.596 110.630 1.00 16.52 212 LEU A O 1
ATOM 1623 N N . TYR A 1 213 ? 6.691 5.731 112.431 1.00 17.13 213 TYR A N 1
ATOM 1624 C CA . TYR A 1 213 ? 5.684 6.385 113.281 1.00 15.90 213 TYR A CA 1
ATOM 1625 C C . TYR A 1 213 ? 5.591 7.892 113.027 1.00 16.26 213 TYR A C 1
ATOM 1626 O O . TYR A 1 213 ? 4.685 8.550 113.542 1.00 18.83 213 TYR A O 1
ATOM 1635 N N . ASP A 1 214 ? 6.521 8.433 112.245 1.00 16.99 214 ASP A N 1
ATOM 1636 C CA . ASP A 1 214 ? 6.543 9.866 111.921 1.00 18.08 214 ASP A CA 1
ATOM 1637 C C . ASP A 1 214 ? 5.277 10.260 111.168 1.00 15.69 214 ASP A C 1
ATOM 1638 O O . ASP A 1 214 ? 5.068 9.806 110.045 1.00 17.68 214 ASP A O 1
ATOM 1643 N N . PRO A 1 215 ? 4.426 11.116 111.771 1.00 15.81 215 PRO A N 1
ATOM 1644 C CA . PRO A 1 215 ? 3.141 11.459 111.140 1.00 16.04 215 PRO A CA 1
ATOM 1645 C C . PRO A 1 215 ? 3.299 12.334 109.905 1.00 18.64 215 PRO A C 1
ATOM 1646 O O . PRO A 1 215 ? 2.372 12.493 109.107 1.00 19.48 215 PRO A O 1
ATOM 1650 N N . ASN A 1 216 ? 4.477 12.916 109.740 1.00 19.29 216 ASN A N 1
ATOM 1651 C CA . ASN A 1 216 ? 4.709 13.778 108.597 1.00 20.49 216 ASN A CA 1
ATOM 1652 C C . ASN A 1 216 ? 5.064 12.963 107.361 1.00 22.70 216 ASN A C 1
ATOM 1653 O O . ASN A 1 216 ? 5.237 13.510 106.266 1.00 24.08 216 ASN A O 1
ATOM 1658 N N . VAL A 1 217 ? 5.167 11.649 107.538 1.00 18.05 217 VAL A N 1
ATOM 1659 C CA . VAL A 1 217 ? 5.501 10.755 106.428 1.00 15.94 217 VAL A CA 1
ATOM 1660 C C . VAL A 1 217 ? 4.315 9.846 106.119 1.00 17.77 217 VAL A C 1
ATOM 1661 O O . VAL A 1 217 ? 3.750 9.212 107.020 1.00 18.58 217 VAL A O 1
ATOM 1665 N N . VAL A 1 218 ? 3.905 9.803 104.860 1.00 17.01 218 VAL A N 1
ATOM 1666 C CA . VAL A 1 218 ? 2.786 8.943 104.498 1.00 12.86 218 VAL A CA 1
ATOM 1667 C C . VAL A 1 218 ? 3.329 7.546 104.214 1.00 13.47 218 VAL A C 1
ATOM 1668 O O . VAL A 1 218 ? 4.254 7.399 103.427 1.00 15.67 218 VAL A O 1
ATOM 1672 N N . LYS A 1 219 ? 2.760 6.531 104.855 1.00 15.13 219 LYS A N 1
ATOM 1673 C CA . LYS A 1 219 ? 3.171 5.151 104.610 1.00 14.37 219 LYS A CA 1
ATOM 1674 C C . LYS A 1 219 ? 2.207 4.432 103.675 1.00 16.61 219 LYS A C 1
ATOM 1675 O O . LYS A 1 219 ? 0.992 4.661 103.713 1.00 13.38 219 LYS A O 1
ATOM 1681 N N . VAL A 1 220 ? 2.737 3.560 102.826 1.00 13.09 220 VAL A N 1
ATOM 1682 C CA . VAL A 1 220 ? 1.879 2.725 102.007 1.00 14.26 220 VAL A CA 1
ATOM 1683 C C . VAL A 1 220 ? 2.379 1.300 102.158 1.00 16.03 220 VAL A C 1
ATOM 1684 O O . VAL A 1 220 ? 3.413 0.941 101.594 1.00 15.27 220 VAL A O 1
ATOM 1688 N N . PHE A 1 221 ? 1.655 0.508 102.944 1.00 12.74 221 PHE A N 1
ATOM 1689 C CA . PHE A 1 221 ? 1.976 -0.903 103.152 1.00 12.24 221 PHE A CA 1
ATOM 1690 C C . PHE A 1 221 ? 1.328 -1.731 102.037 1.00 14.22 221 PHE A C 1
ATOM 1691 O O . PHE A 1 221 ? 0.132 -1.599 101.769 1.00 16.26 221 PHE A O 1
ATOM 1699 N N . VAL A 1 222 ? 2.118 -2.581 101.381 1.00 12.02 222 VAL A N 1
ATOM 1700 C CA . VAL A 1 222 ? 1.595 -3.400 100.277 1.00 13.87 222 VAL A CA 1
ATOM 1701 C C . VAL A 1 222 ? 1.769 -4.888 100.601 1.00 15.22 222 VAL A C 1
ATOM 1702 O O . VAL A 1 222 ? 2.862 -5.307 100.963 1.00 15.97 222 VAL A O 1
ATOM 1706 N N . ALA A 1 223 ? 0.704 -5.679 100.485 1.00 12.86 223 ALA A N 1
ATOM 1707 C CA . ALA A 1 223 ? 0.814 -7.142 100.686 1.00 11.85 223 ALA A CA 1
ATOM 1708 C C . ALA A 1 223 ? 0.211 -7.831 99.470 1.00 12.93 223 ALA A C 1
ATOM 1709 O O . ALA A 1 223 ? -0.995 -8.086 99.395 1.00 18.10 223 ALA A O 1
ATOM 1711 N N . GLU A 1 224 ? 1.069 -8.078 98.483 1.00 11.65 224 GLU A N 1
ATOM 1712 C CA . GLU A 1 224 ? 0.622 -8.562 97.194 1.00 11.02 224 GLU A CA 1
ATOM 1713 C C . GLU A 1 224 ? 0.817 -10.075 97.207 1.00 14.76 224 GLU A C 1
ATOM 1714 O O . GLU A 1 224 ? 1.931 -10.554 97.039 1.00 15.95 224 GLU A O 1
ATOM 1720 N N . VAL A 1 225 ? -0.278 -10.807 97.406 1.00 14.49 225 VAL A N 1
ATOM 1721 C CA . VAL A 1 225 ? -0.271 -12.273 97.515 1.00 16.15 225 VAL A CA 1
ATOM 1722 C C . VAL A 1 225 ? 0.900 -12.766 98.352 1.00 19.36 225 VAL A C 1
ATOM 1723 O O . VAL A 1 225 ? 1.714 -13.580 97.900 1.00 18.98 225 VAL A O 1
ATOM 1727 N N . SER A 1 226 ? 0.970 -12.265 99.579 1.00 14.15 226 SER A N 1
ATOM 1728 C CA . SER A 1 226 ? 2.058 -12.597 100.477 1.00 14.87 226 SER A CA 1
ATOM 1729 C C . SER A 1 226 ? 1.479 -13.015 101.818 1.00 18.35 226 SER A C 1
ATOM 1730 O O . SER A 1 226 ? 1.656 -14.146 102.244 1.00 17.48 226 SER A O 1
ATOM 1733 N N . LEU A 1 227 ? 0.755 -12.099 102.454 1.00 15.89 227 LEU A N 1
ATOM 1734 C CA . LEU A 1 227 ? -0.013 -12.417 103.654 1.00 15.52 227 LEU A CA 1
ATOM 1735 C C . LEU A 1 227 ? -1.022 -13.547 103.414 1.00 16.78 227 LEU A C 1
ATOM 1736 O O . LEU A 1 227 ? -1.459 -14.196 104.364 1.00 19.00 227 LEU A O 1
ATOM 1741 N N . ALA A 1 228 ? -1.405 -13.761 102.155 1.00 16.52 228 ALA A N 1
ATOM 1742 C CA . ALA A 1 228 ? -2.313 -14.852 101.796 1.00 15.26 228 ALA A CA 1
ATOM 1743 C C . ALA A 1 228 ? -1.861 -16.210 102.347 1.00 16.02 228 ALA A C 1
ATOM 1744 O O . ALA A 1 228 ? -2.695 -17.058 102.672 1.00 16.81 228 ALA A O 1
ATOM 1746 N N . TYR A 1 229 ? -0.546 -16.418 102.432 1.00 14.94 229 TYR A N 1
ATOM 1747 C CA . TYR A 1 229 ? -0.011 -17.711 102.860 1.00 15.61 229 TYR A CA 1
ATOM 1748 C C . TYR A 1 229 ? 0.000 -17.860 104.372 1.00 20.17 229 TYR A C 1
ATOM 1749 O O . TYR A 1 229 ? 0.236 -18.950 104.892 1.00 20.57 229 TYR A O 1
ATOM 1758 N N . MET A 1 230 ? -0.263 -16.767 105.076 1.00 17.52 230 MET A N 1
ATOM 1759 C CA . MET A 1 230 ? -0.146 -16.791 106.532 1.00 14.09 230 MET A CA 1
ATOM 1760 C C . MET A 1 230 ? -1.477 -17.143 107.171 1.00 13.73 230 MET A C 1
ATOM 1761 O O . MET A 1 230 ? -2.535 -16.868 106.618 1.00 19.33 230 MET A O 1
ATOM 1766 N N . LYS A 1 231 ? -1.422 -17.773 108.342 1.00 16.98 231 LYS A N 1
ATOM 1767 C CA . LYS A 1 231 ? -2.631 -17.959 109.122 1.00 18.91 231 LYS A CA 1
ATOM 1768 C C . LYS A 1 231 ? -3.250 -16.593 109.430 1.00 16.30 231 LYS A C 1
ATOM 1769 O O . LYS A 1 231 ? -2.525 -15.611 109.617 1.00 16.38 231 LYS A O 1
ATOM 1775 N N . PRO A 1 232 ? -4.591 -16.524 109.468 1.00 17.89 232 PRO A N 1
ATOM 1776 C CA . PRO A 1 232 ? -5.320 -15.263 109.665 1.00 19.05 232 PRO A CA 1
ATOM 1777 C C . PRO A 1 232 ? -4.868 -14.521 110.923 1.00 24.27 232 PRO A C 1
ATOM 1778 O O . PRO A 1 232 ? -4.792 -13.297 110.918 1.00 21.90 232 PRO A O 1
ATOM 1782 N N . GLU A 1 233 ? -4.564 -15.247 111.992 1.00 23.32 233 GLU A N 1
ATOM 1783 C CA . GLU A 1 233 ? -4.070 -14.593 113.208 1.00 21.06 233 GLU A CA 1
ATOM 1784 C C . GLU A 1 233 ? -2.749 -13.871 112.980 1.00 22.51 233 GLU A C 1
ATOM 1785 O O . GLU A 1 233 ? -2.518 -12.807 113.547 1.00 22.36 233 GLU A O 1
ATOM 1791 N N . ARG A 1 234 ? -1.889 -14.444 112.139 1.00 16.93 234 ARG A N 1
ATOM 1792 C CA . ARG A 1 234 ? -0.579 -13.862 111.870 1.00 17.53 234 ARG A CA 1
ATOM 1793 C C . ARG A 1 234 ? -0.656 -12.699 110.875 1.00 17.07 234 ARG A C 1
ATOM 1794 O O . ARG A 1 234 ? -0.053 -11.652 111.095 1.00 18.31 234 ARG A O 1
ATOM 1802 N N . SER A 1 235 ? -1.402 -12.880 109.790 1.00 19.20 235 SER A N 1
ATOM 1803 C CA . SER A 1 235 ? -1.564 -11.781 108.840 1.00 18.19 235 SER A CA 1
ATOM 1804 C C . SER A 1 235 ? -2.308 -10.623 109.504 1.00 18.43 235 SER A C 1
ATOM 1805 O O . SER A 1 235 ? -1.974 -9.463 109.294 1.00 16.02 235 SER A O 1
ATOM 1808 N N . ASP A 1 236 ? -3.314 -10.934 110.318 1.00 17.10 236 ASP A N 1
ATOM 1809 C CA . ASP A 1 236 ? -4.056 -9.873 110.989 1.00 19.66 236 ASP A CA 1
ATOM 1810 C C . ASP A 1 236 ? -3.172 -9.093 111.949 1.00 13.63 236 ASP A C 1
ATOM 1811 O O . ASP A 1 236 ? -3.377 -7.894 112.119 1.00 15.18 236 ASP A O 1
ATOM 1816 N N . SER A 1 237 ? -2.215 -9.771 112.589 1.00 14.93 237 SER A N 1
ATOM 1817 C CA . SER A 1 237 ? -1.294 -9.108 113.518 1.00 15.16 237 SER A CA 1
ATOM 1818 C C . SER A 1 237 ? -0.407 -8.090 112.804 1.00 20.64 237 SER A C 1
ATOM 1819 O O . SER A 1 237 ? -0.073 -7.035 113.352 1.00 15.83 237 SER A O 1
ATOM 1822 N N . ILE A 1 238 ? -0.021 -8.416 111.575 1.00 18.72 238 ILE A N 1
ATOM 1823 C CA . ILE A 1 238 ? 0.747 -7.482 110.769 1.00 16.45 238 ILE A CA 1
ATOM 1824 C C . ILE A 1 238 ? -0.104 -6.255 110.417 1.00 13.93 238 ILE A C 1
ATOM 1825 O O . ILE A 1 238 ? 0.337 -5.111 110.573 1.00 17.64 238 ILE A O 1
ATOM 1830 N N . ILE A 1 239 ? -1.319 -6.496 109.941 1.00 14.77 239 ILE A N 1
ATOM 1831 C CA . ILE A 1 239 ? -2.219 -5.407 109.574 1.00 12.36 239 ILE A CA 1
ATOM 1832 C C . ILE A 1 239 ? -2.436 -4.497 110.787 1.00 15.78 239 ILE A C 1
ATOM 1833 O O . ILE A 1 239 ? -2.350 -3.276 110.690 1.00 17.99 239 ILE A O 1
ATOM 1838 N N . GLU A 1 240 ? -2.712 -5.095 111.939 1.00 14.94 240 GLU A N 1
ATOM 1839 C CA . GLU A 1 240 ? -2.970 -4.291 113.130 1.00 17.08 240 GLU A CA 1
ATOM 1840 C C . GLU A 1 240 ? -1.739 -3.491 113.568 1.00 17.64 240 GLU A C 1
ATOM 1841 O O . GLU A 1 240 ? -1.852 -2.339 113.994 1.00 17.73 240 GLU A O 1
ATOM 1847 N N . ALA A 1 241 ? -0.553 -4.073 113.434 1.00 16.16 241 ALA A N 1
ATOM 1848 C CA . ALA A 1 241 ? 0.649 -3.329 113.790 1.00 15.50 241 ALA A CA 1
ATOM 1849 C C . ALA A 1 241 ? 0.819 -2.072 112.916 1.00 15.31 241 ALA A C 1
ATOM 1850 O O . ALA A 1 241 ? 1.241 -1.025 113.406 1.00 17.22 241 ALA A O 1
ATOM 1852 N N . THR A 1 242 ? 0.494 -2.167 111.626 1.00 15.71 242 THR A N 1
ATOM 1853 C CA . THR A 1 242 ? 0.684 -1.012 110.750 1.00 15.33 242 THR A CA 1
ATOM 1854 C C . THR A 1 242 ? -0.359 0.070 111.015 1.00 13.48 242 THR A C 1
ATOM 1855 O O . THR A 1 242 ? -0.133 1.253 110.735 1.00 16.36 242 THR A O 1
ATOM 1859 N N . SER A 1 243 ? -1.497 -0.333 111.565 1.00 15.63 243 SER A N 1
ATOM 1860 C CA . SER A 1 243 ? -2.589 0.611 111.796 1.00 17.40 243 SER A CA 1
ATOM 1861 C C . SER A 1 243 ? -2.189 1.691 112.792 1.00 18.66 243 SER A C 1
ATOM 1862 O O . SER A 1 243 ? -2.767 2.774 112.809 1.00 16.32 243 SER A O 1
ATOM 1865 N N . LYS A 1 244 ? -1.195 1.387 113.624 1.00 15.81 244 LYS A N 1
ATOM 1866 C CA . LYS A 1 244 ? -0.755 2.315 114.654 1.00 16.48 244 LYS A CA 1
ATOM 1867 C C . LYS A 1 244 ? 0.219 3.356 114.111 1.00 19.19 244 LYS A C 1
ATOM 1868 O O . LYS A 1 244 ? 0.693 4.210 114.861 1.00 18.47 244 LYS A O 1
ATOM 1874 N N . MET A 1 245 ? 0.552 3.275 112.827 1.00 14.58 245 MET A N 1
ATOM 1875 C CA . MET A 1 245 ? 1.436 4.271 112.230 1.00 13.80 245 MET A CA 1
ATOM 1876 C C . MET A 1 245 ? 0.586 5.362 111.593 1.00 16.17 245 MET A C 1
ATOM 1877 O O . MET A 1 245 ? -0.088 5.131 110.591 1.00 13.91 245 MET A O 1
ATOM 1882 N N . GLU A 1 246 ? 0.603 6.551 112.190 1.00 18.32 246 GLU A N 1
ATOM 1883 C CA . GLU A 1 246 ? -0.235 7.653 111.726 1.00 17.71 246 GLU A CA 1
ATOM 1884 C C . GLU A 1 246 ? -0.050 7.920 110.243 1.00 19.40 246 GLU A C 1
ATOM 1885 O O . GLU A 1 246 ? 1.080 7.952 109.754 1.00 16.73 246 GLU A O 1
ATOM 1891 N N . ASN A 1 247 ? -1.168 8.113 109.544 1.00 15.44 247 ASN A N 1
ATOM 1892 C CA . ASN A 1 247 ? -1.161 8.429 108.117 1.00 15.46 247 ASN A CA 1
ATOM 1893 C C . ASN A 1 247 ? -0.631 7.302 107.246 1.00 16.27 247 ASN A C 1
ATOM 1894 O O . ASN A 1 247 ? 0.342 7.483 106.501 1.00 15.89 247 ASN A O 1
ATOM 1899 N N . SER A 1 248 ? -1.290 6.148 107.347 1.00 12.35 248 SER A N 1
ATOM 1900 C CA . SER A 1 248 ? -0.906 4.960 106.581 1.00 14.28 248 SER A CA 1
ATOM 1901 C C . SER A 1 248 ? -1.995 4.416 105.674 1.00 16.13 248 SER A C 1
ATOM 1902 O O . SER A 1 248 ? -3.187 4.509 105.974 1.00 14.37 248 SER A O 1
ATOM 1905 N N . HIS A 1 249 ? -1.556 3.810 104.576 1.00 11.76 249 HIS A N 1
ATOM 1906 C CA . HIS A 1 249 ? -2.420 3.071 103.662 1.00 10.27 249 HIS A CA 1
ATOM 1907 C C . HIS A 1 249 ? -2.026 1.618 103.768 1.00 14.54 249 HIS A C 1
ATOM 1908 O O . HIS A 1 249 ? -0.870 1.313 104.053 1.00 15.05 249 HIS A O 1
ATOM 1915 N N . PHE A 1 250 ? -2.974 0.725 103.535 1.00 13.27 250 PHE A N 1
ATOM 1916 C CA . PHE A 1 250 ? -2.673 -0.706 103.414 1.00 15.37 250 PHE A CA 1
ATOM 1917 C C . PHE A 1 250 ? -3.331 -1.227 102.145 1.00 14.02 250 PHE A C 1
ATOM 1918 O O . PHE A 1 250 ? -4.550 -1.124 101.974 1.00 17.26 250 PHE A O 1
ATOM 1926 N N . ILE A 1 251 ? -2.524 -1.766 101.234 1.00 11.74 251 ILE A N 1
ATOM 1927 C CA . ILE A 1 251 ? -3.049 -2.281 99.973 1.00 14.53 251 ILE A CA 1
ATOM 1928 C C . ILE A 1 251 ? -2.782 -3.769 99.966 1.00 15.27 251 ILE A C 1
ATOM 1929 O O . ILE A 1 251 ? -1.632 -4.196 100.006 1.00 15.22 251 ILE A O 1
ATOM 1934 N N . ILE A 1 252 ? -3.842 -4.563 99.946 1.00 13.61 252 ILE A N 1
ATOM 1935 C CA . ILE A 1 252 ? -3.683 -6.010 99.963 1.00 15.46 252 ILE A CA 1
ATOM 1936 C C . ILE A 1 252 ? -4.316 -6.571 98.692 1.00 19.13 252 ILE A C 1
ATOM 1937 O O . ILE A 1 252 ? -5.387 -6.148 98.272 1.00 16.42 252 ILE A O 1
ATOM 1942 N N . LEU A 1 253 ? -3.621 -7.497 98.054 1.00 13.13 253 LEU A N 1
ATOM 1943 C CA . LEU A 1 253 ? -4.106 -8.088 96.818 1.00 12.21 253 LEU A CA 1
ATOM 1944 C C . LEU A 1 253 ? -3.963 -9.580 97.080 1.00 16.27 253 LEU A C 1
ATOM 1945 O O . LEU A 1 253 ? -2.861 -10.058 97.281 1.00 15.16 253 LEU A O 1
ATOM 1950 N N . GLU A 1 254 ? -5.075 -10.298 97.174 1.00 13.40 254 GLU A N 1
ATOM 1951 C CA . GLU A 1 254 ? -5.012 -11.719 97.520 1.00 14.81 254 GLU A CA 1
ATOM 1952 C C . GLU A 1 254 ? -6.309 -12.439 97.165 1.00 13.56 254 GLU A C 1
ATOM 1953 O O . GLU A 1 254 ? -7.260 -11.825 96.671 1.00 16.95 254 GLU A O 1
ATOM 1959 N N . GLN A 1 255 ? -6.339 -13.746 97.424 1.00 12.76 255 GLN A N 1
ATOM 1960 C CA . GLN A 1 255 ? -7.418 -14.585 96.924 1.00 14.29 255 GLN A CA 1
ATOM 1961 C C . GLN A 1 255 ? -8.671 -14.483 97.775 1.00 17.09 255 GLN A C 1
ATOM 1962 O O . GLN A 1 255 ? -8.598 -14.199 98.987 1.00 17.42 255 GLN A O 1
ATOM 1968 N N . LEU A 1 256 ? -9.803 -14.710 97.111 1.00 17.43 256 LEU A N 1
ATOM 1969 C CA . LEU A 1 256 ? -11.114 -14.848 97.739 1.00 19.20 256 LEU A CA 1
ATOM 1970 C C . LEU A 1 256 ? -11.681 -16.224 97.419 1.00 20.90 256 LEU A C 1
ATOM 1971 O O . LEU A 1 256 ? -11.244 -16.871 96.466 1.00 16.76 256 LEU A O 1
ATOM 1976 N N . ILE A 1 257 ? -12.665 -16.660 98.205 1.00 16.40 257 ILE A N 1
ATOM 1977 C CA . ILE A 1 257 ? -13.496 -17.801 97.831 1.00 17.00 257 ILE A CA 1
ATOM 1978 C C . ILE A 1 257 ? -14.939 -17.377 98.121 1.00 17.10 257 ILE A C 1
ATOM 1979 O O . ILE A 1 257 ? -15.548 -17.825 99.100 1.00 20.30 257 ILE A O 1
ATOM 1984 N N . PRO A 1 258 ? -15.474 -16.478 97.273 1.00 17.23 258 PRO A N 1
ATOM 1985 C CA . PRO A 1 258 ? -16.707 -15.747 97.588 1.00 19.20 258 PRO A CA 1
ATOM 1986 C C . PRO A 1 258 ? -17.895 -16.660 97.874 1.00 24.96 258 PRO A C 1
ATOM 1987 O O . PRO A 1 258 ? -18.780 -16.241 98.609 1.00 22.56 258 PRO A O 1
ATOM 1991 N N . LYS A 1 259 ? -17.908 -17.863 97.302 1.00 17.65 259 LYS A N 1
ATOM 1992 C CA . LYS A 1 259 ? -19.020 -18.790 97.472 1.00 23.84 259 LYS A CA 1
ATOM 1993 C C . LYS A 1 259 ? -18.579 -20.052 98.210 1.00 22.88 259 LYS A C 1
ATOM 1994 O O . LYS A 1 259 ? -19.203 -21.106 98.080 1.00 26.27 259 LYS A O 1
ATOM 2000 N N . GLY A 1 260 ? -17.506 -19.946 98.989 1.00 22.66 260 GLY A N 1
ATOM 2001 C CA . GLY A 1 260 ? -17.039 -21.066 99.789 1.00 23.72 260 GLY A CA 1
ATOM 2002 C C . GLY A 1 260 ? -16.020 -21.931 99.076 1.00 24.97 260 GLY A C 1
ATOM 2003 O O . GLY A 1 260 ? -15.781 -21.757 97.886 1.00 23.25 260 GLY A O 1
ATOM 2004 N N . PRO A 1 261 ? -15.429 -22.887 99.801 1.00 22.32 261 PRO A N 1
ATOM 2005 C CA . PRO A 1 261 ? -14.294 -23.671 99.300 1.00 22.31 261 PRO A CA 1
ATOM 2006 C C . PRO A 1 261 ? -14.662 -24.726 98.243 1.00 30.41 261 PRO A C 1
ATOM 2007 O O . PRO A 1 261 ? -13.739 -25.367 97.718 1.00 28.42 261 PRO A O 1
ATOM 2011 N N . PHE A 1 262 ? -15.948 -24.910 97.939 1.00 25.49 262 PHE A N 1
ATOM 2012 C CA . PHE A 1 262 ? -16.359 -25.940 96.967 1.00 26.91 262 PHE A CA 1
ATOM 2013 C C . PHE A 1 262 ? -16.887 -25.423 95.619 1.00 29.57 262 PHE A C 1
ATOM 2014 O O . PHE A 1 262 ? -17.242 -26.212 94.744 1.00 30.61 262 PHE A O 1
ATOM 2022 N N . GLU A 1 263 ? -16.949 -24.107 95.457 1.00 23.79 263 GLU A N 1
ATOM 2023 C CA . GLU A 1 263 ? -17.247 -23.505 94.160 1.00 29.08 263 GLU A CA 1
ATOM 2024 C C . GLU A 1 263 ? -16.238 -24.088 93.164 1.00 30.25 263 GLU A C 1
ATOM 2025 O O . GLU A 1 263 ? -15.106 -24.392 93.543 1.00 22.70 263 GLU A O 1
ATOM 2031 N N . PRO A 1 264 ? -16.647 -24.273 91.900 1.00 32.57 264 PRO A N 1
ATOM 2032 C CA . PRO A 1 264 ? -15.799 -24.901 90.875 1.00 34.67 264 PRO A CA 1
ATOM 2033 C C . PRO A 1 264 ? -14.327 -24.439 90.873 1.00 25.41 264 PRO A C 1
ATOM 2034 O O . PRO A 1 264 ? -13.405 -25.215 91.131 1.00 33.35 264 PRO A O 1
ATOM 2038 N N . PHE A 1 265 ? -14.120 -23.170 90.568 1.00 24.52 265 PHE A N 1
ATOM 2039 C CA . PHE A 1 265 ? -12.782 -22.600 90.547 1.00 21.36 265 PHE A CA 1
ATOM 2040 C C . PHE A 1 265 ? -12.118 -22.611 91.939 1.00 17.29 265 PHE A C 1
ATOM 2041 O O . PHE A 1 265 ? -10.956 -22.991 92.068 1.00 20.66 265 PHE A O 1
ATOM 2049 N N . SER A 1 266 ? -12.842 -22.190 92.983 1.00 18.51 266 SER A N 1
ATOM 2050 C CA . SER A 1 266 ? -12.269 -22.185 94.339 1.00 17.15 266 SER A CA 1
ATOM 2051 C C . SER A 1 266 ? -11.703 -23.541 94.762 1.00 19.62 266 SER A C 1
ATOM 2052 O O . SER A 1 266 ? -10.637 -23.622 95.361 1.00 19.26 266 SER A O 1
ATOM 2055 N N . LYS A 1 267 ? -12.442 -24.604 94.462 1.00 19.86 267 LYS A N 1
ATOM 2056 C CA . LYS A 1 267 ? -12.050 -25.945 94.865 1.00 26.66 267 LYS A CA 1
ATOM 2057 C C . LYS A 1 267 ? -10.683 -26.280 94.254 1.00 19.54 267 LYS A C 1
ATOM 2058 O O . LYS A 1 267 ? -9.764 -26.742 94.940 1.00 23.03 267 LYS A O 1
ATOM 2064 N N . GLN A 1 268 ? -10.552 -26.008 92.963 1.00 22.17 268 GLN A N 1
ATOM 2065 C CA . GLN A 1 268 ? -9.317 -26.281 92.236 1.00 24.53 268 GLN A CA 1
ATOM 2066 C C . GLN A 1 268 ? -8.177 -25.406 92.742 1.00 22.18 268 GLN A C 1
ATOM 2067 O O . GLN A 1 268 ? -7.060 -25.871 92.920 1.00 20.89 268 GLN A O 1
ATOM 2073 N N . MET A 1 269 ? -8.463 -24.124 92.966 1.00 16.57 269 MET A N 1
ATOM 2074 C CA . MET A 1 269 ? -7.457 -23.193 93.454 1.00 14.21 269 MET A CA 1
ATOM 2075 C C . MET A 1 269 ? -6.869 -23.620 94.810 1.00 16.47 269 MET A C 1
ATOM 2076 O O . MET A 1 269 ? -5.659 -23.682 94.976 1.00 17.90 269 MET A O 1
ATOM 2081 N N . LEU A 1 270 ? -7.734 -23.898 95.775 1.00 18.28 270 LEU A N 1
ATOM 2082 C CA . LEU A 1 270 ? -7.281 -24.294 97.098 1.00 18.38 270 LEU A CA 1
ATOM 2083 C C . LEU A 1 270 ? -6.450 -25.573 97.046 1.00 22.29 270 LEU A C 1
ATOM 2084 O O . LEU A 1 270 ? -5.441 -25.694 97.750 1.00 20.21 270 LEU A O 1
ATOM 2089 N N . ALA A 1 271 ? -6.866 -26.525 96.212 1.00 22.15 271 ALA A N 1
ATOM 2090 C CA . ALA A 1 271 ? -6.151 -27.799 96.128 1.00 18.71 271 ALA A CA 1
ATOM 2091 C C . ALA A 1 271 ? -4.776 -27.601 95.512 1.00 21.39 271 ALA A C 1
ATOM 2092 O O . ALA A 1 271 ? -3.798 -28.195 95.962 1.00 23.29 271 ALA A O 1
ATOM 2094 N N . HIS A 1 272 ? -4.707 -26.746 94.494 1.00 22.50 272 HIS A N 1
ATOM 2095 C CA . HIS A 1 272 ? -3.444 -26.443 93.819 1.00 17.21 272 HIS A CA 1
ATOM 2096 C C . HIS A 1 272 ? -2.417 -25.860 94.797 1.00 22.81 272 HIS A C 1
ATOM 2097 O O . HIS A 1 272 ? -1.263 -26.278 94.828 1.00 20.91 272 HIS A O 1
ATOM 2104 N N . PHE A 1 273 ? -2.832 -24.887 95.600 1.00 19.91 273 PHE A N 1
ATOM 2105 C CA . PHE A 1 273 ? -1.890 -24.280 96.541 1.00 20.82 273 PHE A CA 1
ATOM 2106 C C . PHE A 1 273 ? -1.476 -25.261 97.643 1.00 18.31 273 PHE A C 1
ATOM 2107 O O . PHE A 1 273 ? -0.328 -25.274 98.073 1.00 24.19 273 PHE A O 1
ATOM 2115 N N . LYS A 1 274 ? -2.408 -26.103 98.061 1.00 24.03 274 LYS A N 1
ATOM 2116 C CA . LYS A 1 274 ? -2.102 -27.129 99.049 1.00 22.18 274 LYS A CA 1
ATOM 2117 C C . LYS A 1 274 ? -1.088 -28.131 98.499 1.00 26.17 274 LYS A C 1
ATOM 2118 O O . LYS A 1 274 ? -0.131 -28.502 99.181 1.00 26.65 274 LYS A O 1
ATOM 2124 N N . ARG A 1 275 ? -1.270 -28.536 97.246 1.00 25.48 275 ARG A N 1
ATOM 2125 C CA . ARG A 1 275 ? -0.357 -29.486 96.629 1.00 27.74 275 ARG A CA 1
ATOM 2126 C C . ARG A 1 275 ? 1.045 -28.925 96.473 1.00 32.46 275 ARG A C 1
ATOM 2127 O O . ARG A 1 275 ? 2.013 -29.677 96.474 1.00 33.46 275 ARG A O 1
ATOM 2135 N N . ASN A 1 276 ? 1.160 -27.608 96.345 1.00 26.40 276 ASN A N 1
ATOM 2136 C CA . ASN A 1 276 ? 2.480 -26.981 96.252 1.00 31.81 276 ASN A CA 1
ATOM 2137 C C . ASN A 1 276 ? 3.075 -26.619 97.622 1.00 27.99 276 ASN A C 1
ATOM 2138 O O . ASN A 1 276 ? 4.104 -25.931 97.719 1.00 24.98 276 ASN A O 1
ATOM 2143 N N . ASP A 1 277 ? 2.439 -27.132 98.672 1.00 21.96 277 ASP A N 1
ATOM 2144 C CA . ASP A 1 277 ? 2.859 -26.898 100.053 1.00 23.45 277 ASP A CA 1
ATOM 2145 C C . ASP A 1 277 ? 2.925 -25.408 100.394 1.00 30.10 277 ASP A C 1
ATOM 2146 O O . ASP A 1 277 ? 3.762 -24.982 101.186 1.00 27.10 277 ASP A O 1
ATOM 2151 N N . SER A 1 278 ? 2.034 -24.626 99.790 1.00 22.91 278 SER A N 1
ATOM 2152 C CA . SER A 1 278 ? 1.892 -23.210 100.127 1.00 21.77 278 SER A CA 1
ATOM 2153 C C . SER A 1 278 ? 0.404 -22.900 100.213 1.00 16.51 278 SER A C 1
ATOM 2154 O O . SER A 1 278 ? -0.151 -22.171 99.384 1.00 18.03 278 SER A O 1
ATOM 2157 N N . PRO A 1 279 ? -0.266 -23.483 101.211 1.00 19.58 279 PRO A N 1
ATOM 2158 C CA . PRO A 1 279 ? -1.728 -23.361 101.252 1.00 17.98 279 PRO A CA 1
ATOM 2159 C C . PRO A 1 279 ? -2.200 -21.927 101.491 1.00 19.60 279 PRO A C 1
ATOM 2160 O O . PRO A 1 279 ? -1.532 -21.150 102.192 1.00 19.65 279 PRO A O 1
ATOM 2164 N N . LEU A 1 280 ? -3.340 -21.588 100.903 1.00 18.45 280 LEU A N 1
ATOM 2165 C CA . LEU A 1 280 ? -3.964 -20.300 101.161 1.00 16.08 280 LEU A CA 1
ATOM 2166 C C . LEU A 1 280 ? -4.705 -20.388 102.487 1.00 18.83 280 LEU A C 1
ATOM 2167 O O . LEU A 1 280 ? -5.764 -21.008 102.580 1.00 21.69 280 LEU A O 1
ATOM 2172 N N . GLN A 1 281 ? -4.141 -19.755 103.509 1.00 18.82 281 GLN A N 1
ATOM 2173 C CA . GLN A 1 281 ? -4.665 -19.894 104.869 1.00 17.47 281 GLN A CA 1
ATOM 2174 C C . GLN A 1 281 ? -5.598 -18.755 105.300 1.00 21.06 281 GLN A C 1
ATOM 2175 O O . GLN A 1 281 ? -6.625 -19.006 105.939 1.00 20.51 281 GLN A O 1
ATOM 2181 N N . SER A 1 282 ? -5.272 -17.509 104.960 1.00 19.37 282 SER A N 1
ATOM 2182 C CA . SER A 1 282 ? -6.126 -16.402 105.413 1.00 15.96 282 SER A CA 1
ATOM 2183 C C . SER A 1 282 ? -7.496 -16.382 104.728 1.00 18.92 282 SER A C 1
ATOM 2184 O O . SER A 1 282 ? -8.485 -15.941 105.325 1.00 19.70 282 SER A O 1
ATOM 2187 N N . VAL A 1 283 ? -7.563 -16.872 103.490 1.00 15.89 283 VAL A N 1
ATOM 2188 C CA . VAL A 1 283 ? -8.810 -16.816 102.726 1.00 16.02 283 VAL A CA 1
ATOM 2189 C C . VAL A 1 283 ? -9.907 -17.707 103.341 1.00 16.39 283 VAL A C 1
ATOM 2190 O O . VAL A 1 283 ? -11.098 -17.489 103.110 1.00 19.04 283 VAL A O 1
ATOM 2194 N N . LEU A 1 284 ? -9.489 -18.699 104.119 1.00 18.63 284 LEU A N 1
ATOM 2195 C CA . LEU A 1 284 ? -10.419 -19.601 104.794 1.00 21.74 284 LEU A CA 1
ATOM 2196 C C . LEU A 1 284 ? -11.230 -18.867 105.862 1.00 24.80 284 LEU A C 1
ATOM 2197 O O . LEU A 1 284 ? -12.350 -19.280 106.197 1.00 26.29 284 LEU A O 1
ATOM 2202 N N . LYS A 1 285 ? -10.664 -17.783 106.392 1.00 23.29 285 LYS A N 1
ATOM 2203 C CA . LYS A 1 285 ? -11.403 -16.904 107.295 1.00 22.07 285 LYS A CA 1
ATOM 2204 C C . LYS A 1 285 ? -12.066 -15.758 106.532 1.00 24.84 285 LYS A C 1
ATOM 2205 O O . LYS A 1 285 ? -13.195 -15.365 106.823 1.00 24.58 285 LYS A O 1
ATOM 2211 N N . TYR A 1 286 ? -11.360 -15.215 105.551 1.00 16.69 286 TYR A N 1
ATOM 2212 C CA . TYR A 1 286 ? -11.868 -14.071 104.826 1.00 15.50 286 TYR A CA 1
ATOM 2213 C C . TYR A 1 286 ? -12.279 -14.463 103.408 1.00 22.49 286 TYR A C 1
ATOM 2214 O O . TYR A 1 286 ? -11.562 -14.217 102.441 1.00 20.27 286 TYR A O 1
ATOM 2223 N N . ASN A 1 287 ? -13.460 -15.063 103.287 1.00 23.78 287 ASN A N 1
ATOM 2224 C CA . ASN A 1 287 ? -13.924 -15.556 101.999 1.00 22.17 287 ASN A CA 1
ATOM 2225 C C . ASN A 1 287 ? -14.280 -14.482 100.983 1.00 22.66 287 ASN A C 1
ATOM 2226 O O . ASN A 1 287 ? -14.148 -14.704 99.784 1.00 18.28 287 ASN A O 1
ATOM 2231 N N . THR A 1 288 ? -14.777 -13.337 101.452 1.00 17.98 288 THR A N 1
ATOM 2232 C CA . THR A 1 288 ? -15.495 -12.405 100.589 1.00 20.64 288 THR A CA 1
ATOM 2233 C C . THR A 1 288 ? -14.982 -10.971 100.664 1.00 16.14 288 THR A C 1
ATOM 2234 O O . THR A 1 288 ? -14.265 -10.604 101.598 1.00 18.67 288 THR A O 1
ATOM 2238 N N . ILE A 1 289 ? -15.388 -10.162 99.691 1.00 22.39 289 ILE A N 1
ATOM 2239 C CA . ILE A 1 289 ? -15.127 -8.725 99.714 1.00 21.94 289 ILE A CA 1
ATOM 2240 C C . ILE A 1 289 ? -15.620 -8.093 101.026 1.00 21.69 289 ILE A C 1
ATOM 2241 O O . ILE A 1 289 ? -14.888 -7.342 101.676 1.00 20.07 289 ILE A O 1
ATOM 2246 N N . GLU A 1 290 ? -16.844 -8.409 101.435 1.00 21.94 290 GLU A N 1
ATOM 2247 C CA . GLU A 1 290 ? -17.373 -7.803 102.662 1.00 20.22 290 GLU A CA 1
ATOM 2248 C C . GLU A 1 290 ? -16.566 -8.208 103.888 1.00 20.91 290 GLU A C 1
ATOM 2249 O O . GLU A 1 290 ? -16.363 -7.405 104.802 1.00 21.98 290 GLU A O 1
ATOM 2255 N N . SER A 1 291 ? -16.084 -9.449 103.907 1.00 19.25 291 SER A N 1
ATOM 2256 C CA . SER A 1 291 ? -15.299 -9.927 105.035 1.00 15.64 291 SER A CA 1
ATOM 2257 C C . SER A 1 291 ? -13.984 -9.152 105.159 1.00 14.26 291 SER A C 1
ATOM 2258 O O . SER A 1 291 ? -13.480 -8.958 106.261 1.00 16.64 291 SER A O 1
ATOM 2261 N N . GLN A 1 292 ? -13.449 -8.693 104.029 1.00 17.03 292 GLN A N 1
ATOM 2262 C CA . GLN A 1 292 ? -12.227 -7.883 104.049 1.00 16.93 292 GLN A CA 1
ATOM 2263 C C . GLN A 1 292 ? -12.503 -6.495 104.607 1.00 18.59 292 GLN A C 1
ATOM 2264 O O . GLN A 1 292 ? -11.684 -5.955 105.349 1.00 16.56 292 GLN A O 1
ATOM 2270 N N . VAL A 1 293 ? -13.659 -5.923 104.279 1.00 20.92 293 VAL A N 1
ATOM 2271 C CA . VAL A 1 293 ? -14.002 -4.621 104.847 1.00 21.39 293 VAL A CA 1
ATOM 2272 C C . VAL A 1 293 ? -14.072 -4.743 106.367 1.00 20.45 293 VAL A C 1
ATOM 2273 O O . VAL A 1 293 ? -13.496 -3.934 107.097 1.00 17.68 293 VAL A O 1
ATOM 2277 N N . GLN A 1 294 ? -14.763 -5.768 106.849 1.00 18.08 294 GLN A N 1
ATOM 2278 C CA . GLN A 1 294 ? -14.915 -5.929 108.290 1.00 22.90 294 GLN A CA 1
ATOM 2279 C C . GLN A 1 294 ? -13.568 -6.185 108.961 1.00 17.58 294 GLN A C 1
ATOM 2280 O O . GLN A 1 294 ? -13.287 -5.668 110.039 1.00 19.42 294 GLN A O 1
ATOM 2286 N N . ARG A 1 295 ? -12.729 -6.972 108.301 1.00 15.47 295 ARG A N 1
ATOM 2287 C CA . ARG A 1 295 ? -11.383 -7.257 108.784 1.00 17.16 295 ARG A CA 1
ATOM 2288 C C . ARG A 1 295 ? -10.577 -5.983 108.992 1.00 16.60 295 ARG A C 1
ATOM 2289 O O . ARG A 1 295 ? -10.012 -5.754 110.068 1.00 16.41 295 ARG A O 1
ATOM 2297 N N . PHE A 1 296 ? -10.512 -5.155 107.962 1.00 16.79 296 PHE A N 1
ATOM 2298 C CA . PHE A 1 296 ? -9.709 -3.944 108.066 1.00 18.87 296 PHE A CA 1
ATOM 2299 C C . PHE A 1 296 ? -10.259 -2.986 109.108 1.00 16.49 296 PHE A C 1
ATOM 2300 O O . PHE A 1 296 ? -9.499 -2.366 109.844 1.00 16.73 296 PHE A O 1
ATOM 2308 N N . ASN A 1 297 ? -11.577 -2.886 109.185 1.00 17.15 297 ASN A N 1
ATOM 2309 C CA . ASN A 1 297 ? -12.192 -2.013 110.175 1.00 16.46 297 ASN A CA 1
ATOM 2310 C C . ASN A 1 297 ? -11.800 -2.465 111.579 1.00 19.79 297 ASN A C 1
ATOM 2311 O O . ASN A 1 297 ? -11.409 -1.655 112.417 1.00 21.74 297 ASN A O 1
ATOM 2316 N N . LYS A 1 298 ? -11.922 -3.764 111.836 1.00 17.06 298 LYS A N 1
ATOM 2317 C CA . LYS A 1 298 ? -11.576 -4.327 113.135 1.00 20.73 298 LYS A CA 1
ATOM 2318 C C . LYS A 1 298 ? -10.125 -4.085 113.512 1.00 22.97 298 LYS A C 1
ATOM 2319 O O . LYS A 1 298 ? -9.805 -3.859 114.682 1.00 20.83 298 LYS A O 1
ATOM 2325 N N . LEU A 1 299 ? -9.247 -4.130 112.513 1.00 18.82 299 LEU A N 1
ATOM 2326 C CA . LEU A 1 299 ? -7.821 -4.010 112.743 1.00 18.01 299 LEU A CA 1
ATOM 2327 C C . LEU A 1 299 ? -7.292 -2.575 112.686 1.00 18.46 299 LEU A C 1
ATOM 2328 O O . LEU A 1 299 ? -6.081 -2.353 112.622 1.00 22.56 299 LEU A O 1
ATOM 2333 N N . GLY A 1 300 ? -8.190 -1.600 112.680 1.00 18.97 300 GLY A N 1
ATOM 2334 C CA . GLY A 1 300 ? -7.780 -0.217 112.862 1.00 17.04 300 GLY A CA 1
ATOM 2335 C C . GLY A 1 300 ? -7.698 0.658 111.622 1.00 17.17 300 GLY A C 1
ATOM 2336 O O . GLY A 1 300 ? -7.173 1.752 111.696 1.00 17.71 300 GLY A O 1
ATOM 2337 N N . PHE A 1 301 ? -8.221 0.175 110.496 1.00 15.00 301 PHE A N 1
ATOM 2338 C CA . PHE A 1 301 ? -8.313 0.958 109.277 1.00 15.41 301 PHE A CA 1
ATOM 2339 C C . PHE A 1 301 ? -9.792 1.204 108.999 1.00 18.56 301 PHE A C 1
ATOM 2340 O O . PHE A 1 301 ? -10.507 0.297 108.553 1.00 16.70 301 PHE A O 1
ATOM 2348 N N . ALA A 1 302 ? -10.257 2.423 109.263 1.00 15.04 302 ALA A N 1
ATOM 2349 C CA . ALA A 1 302 ? -11.696 2.741 109.186 1.00 16.36 302 ALA A CA 1
ATOM 2350 C C . ALA A 1 302 ? -12.196 3.028 107.764 1.00 19.35 302 ALA A C 1
ATOM 2351 O O . ALA A 1 302 ? -13.405 2.984 107.500 1.00 18.44 302 ALA A O 1
ATOM 2353 N N . TYR A 1 303 ? -11.276 3.359 106.860 1.00 16.15 303 TYR A N 1
ATOM 2354 C CA . TYR A 1 303 ? -11.640 3.827 105.527 1.00 13.59 303 TYR A CA 1
ATOM 2355 C C . TYR A 1 303 ? -11.171 2.808 104.514 1.00 20.09 303 TYR A C 1
ATOM 2356 O O . TYR A 1 303 ? -9.973 2.544 104.400 1.00 17.40 303 TYR A O 1
ATOM 2365 N N . VAL A 1 304 ? -12.115 2.212 103.800 1.00 14.34 304 VAL A N 1
ATOM 2366 C CA . VAL A 1 304 ? -11.788 1.074 102.944 1.00 15.77 304 VAL A CA 1
ATOM 2367 C C . VAL A 1 304 ? -12.412 1.215 101.561 1.00 22.85 304 VAL A C 1
ATOM 2368 O O . VAL A 1 304 ? -13.594 1.529 101.429 1.00 22.52 304 VAL A O 1
ATOM 2372 N N . ASN A 1 305 ? -11.599 1.001 100.533 1.00 16.27 305 ASN A N 1
ATOM 2373 C CA . ASN A 1 305 ? -12.071 0.960 99.157 1.00 16.79 305 ASN A CA 1
ATOM 2374 C C . ASN A 1 305 ? -11.677 -0.398 98.581 1.00 18.36 305 ASN A C 1
ATOM 2375 O O . ASN A 1 305 ? -10.499 -0.690 98.458 1.00 16.11 305 ASN A O 1
ATOM 2380 N N . VAL A 1 306 ? -12.644 -1.229 98.224 1.00 14.16 306 VAL A N 1
ATOM 2381 C CA . VAL A 1 306 ? -12.304 -2.611 97.881 1.00 13.54 306 VAL A CA 1
ATOM 2382 C C . VAL A 1 306 ? -13.166 -3.117 96.732 1.00 19.76 306 VAL A C 1
ATOM 2383 O O . VAL A 1 306 ? -14.341 -2.769 96.624 1.00 18.19 306 VAL A O 1
ATOM 2387 N N . GLY A 1 307 ? -12.563 -3.909 95.853 1.00 18.07 307 GLY A N 1
ATOM 2388 C CA . GLY A 1 307 ? -13.307 -4.544 94.779 1.00 19.27 307 GLY A CA 1
ATOM 2389 C C . GLY A 1 307 ? -12.551 -5.760 94.275 1.00 20.65 307 GLY A C 1
ATOM 2390 O O . GLY A 1 307 ? -11.416 -6.007 94.699 1.00 19.17 307 GLY A O 1
ATOM 2391 N N . ASP A 1 308 ? -13.156 -6.543 93.386 1.00 17.20 308 ASP A N 1
ATOM 2392 C CA . ASP A 1 308 ? -12.376 -7.639 92.811 1.00 16.81 308 ASP A CA 1
ATOM 2393 C C . ASP A 1 308 ? -11.770 -7.240 91.484 1.00 14.54 308 ASP A C 1
ATOM 2394 O O . ASP A 1 308 ? -11.955 -6.112 91.013 1.00 17.70 308 ASP A O 1
ATOM 2399 N N . MET A 1 309 ? -11.016 -8.154 90.885 1.00 15.74 309 MET A N 1
ATOM 2400 C CA . MET A 1 309 ? -10.227 -7.790 89.725 1.00 15.97 309 MET A CA 1
ATOM 2401 C C . MET A 1 309 ? -11.071 -7.463 88.504 1.00 15.17 309 MET A C 1
ATOM 2402 O O . MET A 1 309 ? -10.615 -6.744 87.594 1.00 17.28 309 MET A O 1
ATOM 2407 N N . PHE A 1 310 ? -12.301 -7.964 88.452 1.00 15.84 310 PHE A N 1
ATOM 2408 C CA . PHE A 1 310 ? -13.071 -7.608 87.283 1.00 14.18 310 PHE A CA 1
ATOM 2409 C C . PHE A 1 310 ? -13.513 -6.155 87.334 1.00 17.22 310 PHE A C 1
ATOM 2410 O O . PHE A 1 310 ? -13.598 -5.491 86.305 1.00 16.60 310 PHE A O 1
ATOM 2418 N N . GLN A 1 311 ? -13.774 -5.657 88.534 1.00 17.59 311 GLN A N 1
ATOM 2419 C CA . GLN A 1 311 ? -14.056 -4.238 88.693 1.00 15.45 311 GLN A CA 1
ATOM 2420 C C . GLN A 1 311 ? -12.867 -3.377 88.258 1.00 16.78 311 GLN A C 1
ATOM 2421 O O . GLN A 1 311 ? -13.048 -2.299 87.686 1.00 18.77 311 GLN A O 1
ATOM 2427 N N . LEU A 1 312 ? -11.654 -3.864 88.517 1.00 22.06 312 LEU A N 1
ATOM 2428 C CA . LEU A 1 312 ? -10.447 -3.177 88.066 1.00 20.99 312 LEU A CA 1
ATOM 2429 C C . LEU A 1 312 ? -10.393 -3.169 86.531 1.00 21.59 312 LEU A C 1
ATOM 2430 O O . LEU A 1 312 ? -10.118 -2.142 85.916 1.00 21.22 312 LEU A O 1
ATOM 2435 N N . TRP A 1 313 ? -10.668 -4.314 85.907 1.00 18.20 313 TRP A N 1
ATOM 2436 C CA . TRP A 1 313 ? -10.728 -4.401 84.444 1.00 17.30 313 TRP A CA 1
ATOM 2437 C C . TRP A 1 313 ? -11.771 -3.439 83.851 1.00 16.09 313 TRP A C 1
ATOM 2438 O O . TRP A 1 313 ? -11.533 -2.776 82.835 1.00 19.61 313 TRP A O 1
ATOM 2449 N N . GLU A 1 314 ? -12.937 -3.376 84.478 1.00 16.69 314 GLU A N 1
ATOM 2450 C CA . GLU A 1 314 ? -14.006 -2.515 83.993 1.00 22.27 314 GLU A CA 1
ATOM 2451 C C . GLU A 1 314 ? -13.578 -1.046 84.108 1.00 21.71 314 GLU A C 1
ATOM 2452 O O . GLU A 1 314 ? -14.050 -0.201 83.355 1.00 27.73 314 GLU A O 1
ATOM 2458 N N . SER A 1 315 ? -12.676 -0.759 85.042 1.00 22.15 315 SER A N 1
ATOM 2459 C CA . SER A 1 315 ? -12.266 0.626 85.316 1.00 29.23 315 SER A CA 1
ATOM 2460 C C . SER A 1 315 ? -11.165 1.119 84.377 1.00 31.74 315 SER A C 1
ATOM 2461 O O . SER A 1 315 ? -10.895 2.317 84.307 1.00 33.52 315 SER A O 1
ATOM 2464 N N . ALA A 1 316 ? -10.514 0.201 83.670 1.00 27.91 316 ALA A N 1
ATOM 2465 C CA . ALA A 1 316 ? -9.498 0.600 82.706 1.00 36.57 316 ALA A CA 1
ATOM 2466 C C . ALA A 1 316 ? -10.168 1.474 81.655 1.00 34.04 316 ALA A C 1
ATOM 2467 O O . ALA A 1 316 ? -11.290 1.200 81.237 1.00 32.71 316 ALA A O 1
ATOM 2469 N N . ASP A 1 317 ? -9.502 2.538 81.224 1.00 43.82 317 ASP A N 1
ATOM 2470 C CA . ASP A 1 317 ? -10.128 3.383 80.215 1.00 34.28 317 ASP A CA 1
ATOM 2471 C C . ASP A 1 317 ? -10.138 2.680 78.864 1.00 39.03 317 ASP A C 1
ATOM 2472 O O . ASP A 1 317 ? -9.404 1.713 78.646 1.00 35.92 317 ASP A O 1
ATOM 2477 N N . GLU A 1 318 ? -10.985 3.174 77.974 1.00 31.42 318 GLU A N 1
ATOM 2478 C CA . GLU A 1 318 ? -11.251 2.519 76.703 1.00 48.17 318 GLU A CA 1
ATOM 2479 C C . GLU A 1 318 ? -10.012 2.327 75.840 1.00 42.70 318 GLU A C 1
ATOM 2480 O O . GLU A 1 318 ? -9.820 1.259 75.250 1.00 35.63 318 GLU A O 1
ATOM 2486 N N . ALA A 1 319 ? -9.181 3.362 75.751 1.00 32.35 319 ALA A N 1
ATOM 2487 C CA . ALA A 1 319 ? -8.002 3.288 74.903 1.00 30.75 319 ALA A CA 1
ATOM 2488 C C . ALA A 1 319 ? -7.121 2.141 75.364 1.00 29.05 319 ALA A C 1
ATOM 2489 O O . ALA A 1 319 ? -6.551 1.406 74.553 1.00 26.45 319 ALA A O 1
ATOM 2491 N N . THR A 1 320 ? -7.019 1.993 76.681 1.00 31.08 320 THR A N 1
ATOM 2492 C CA . THR A 1 320 ? -6.211 0.947 77.272 1.00 28.97 320 THR A CA 1
ATOM 2493 C C . THR A 1 320 ? -6.814 -0.416 76.957 1.00 25.92 320 THR A C 1
ATOM 2494 O O . THR A 1 320 ? -6.102 -1.350 76.598 1.00 28.40 320 THR A O 1
ATOM 2498 N N . LYS A 1 321 ? -8.131 -0.512 77.111 1.00 32.89 321 LYS A N 1
ATOM 2499 C CA . LYS A 1 321 ? -8.869 -1.738 76.838 1.00 30.90 321 LYS A CA 1
ATOM 2500 C C . LYS A 1 321 ? -8.633 -2.159 75.389 1.00 28.90 321 LYS A C 1
ATOM 2501 O O . LYS A 1 321 ? -8.301 -3.305 75.119 1.00 23.97 321 LYS A O 1
ATOM 2507 N N . LYS A 1 322 ? -8.766 -1.203 74.476 1.00 26.63 322 LYS A N 1
ATOM 2508 C CA . LYS A 1 322 ? -8.566 -1.450 73.052 1.00 27.99 322 LYS A CA 1
ATOM 2509 C C . LYS A 1 322 ? -7.199 -2.065 72.765 1.00 24.13 322 LYS A C 1
ATOM 2510 O O . LYS A 1 322 ? -7.092 -3.058 72.029 1.00 21.94 322 LYS A O 1
ATOM 2516 N N . GLU A 1 323 ? -6.155 -1.480 73.345 1.00 25.06 323 GLU A N 1
ATOM 2517 C CA . GLU A 1 323 ? -4.804 -1.995 73.163 1.00 23.00 323 GLU A CA 1
ATOM 2518 C C . GLU A 1 323 ? -4.639 -3.372 73.797 1.00 23.32 323 GLU A C 1
ATOM 2519 O O . GLU A 1 323 ? -4.016 -4.255 73.220 1.00 19.50 323 GLU A O 1
ATOM 2525 N N . LEU A 1 324 ? -5.189 -3.560 74.994 1.00 20.97 324 LEU A N 1
ATOM 2526 C CA . LEU A 1 324 ? -5.004 -4.829 75.682 1.00 25.21 324 LEU A CA 1
ATOM 2527 C C . LEU A 1 324 ? -5.573 -5.987 74.862 1.00 18.69 324 LEU A C 1
ATOM 2528 O O . LEU A 1 324 ? -4.956 -7.041 74.771 1.00 21.72 324 LEU A O 1
ATOM 2533 N N . LEU A 1 325 ? -6.740 -5.773 74.253 1.00 22.36 325 LEU A N 1
ATOM 2534 C CA . LEU A 1 325 ? -7.375 -6.803 73.423 1.00 22.35 325 LEU A CA 1
ATOM 2535 C C . LEU A 1 325 ? -6.505 -7.192 72.220 1.00 25.04 325 LEU A C 1
ATOM 2536 O O . LEU A 1 325 ? -6.571 -8.319 71.735 1.00 24.65 325 LEU A O 1
ATOM 2541 N N . LYS A 1 326 ? -5.678 -6.254 71.767 1.00 19.90 326 LYS A N 1
ATOM 2542 C CA . LYS A 1 326 ? -4.819 -6.457 70.600 1.00 22.24 326 LYS A CA 1
ATOM 2543 C C . LYS A 1 326 ? -3.442 -7.046 70.934 1.00 24.09 326 LYS A C 1
ATOM 2544 O O . LYS A 1 326 ? -2.686 -7.420 70.039 1.00 25.40 326 LYS A O 1
ATOM 2550 N N . VAL A 1 327 ? -3.101 -7.148 72.214 1.00 20.46 327 VAL A N 1
ATOM 2551 C CA . VAL A 1 327 ? -1.773 -7.652 72.566 1.00 17.84 327 VAL A CA 1
ATOM 2552 C C . VAL A 1 327 ? -1.491 -9.070 72.073 1.00 18.69 327 VAL A C 1
ATOM 2553 O O . VAL A 1 327 ? -0.430 -9.341 71.534 1.00 19.78 327 VAL A O 1
ATOM 2557 N N . GLU A 1 328 ? -2.434 -9.981 72.278 1.00 19.77 328 GLU A N 1
ATOM 2558 C CA . GLU A 1 328 ? -2.285 -11.355 71.825 1.00 20.85 328 GLU A CA 1
ATOM 2559 C C . GLU A 1 328 ? -3.671 -11.986 71.681 1.00 25.08 328 GLU A C 1
ATOM 2560 O O . GLU A 1 328 ? -4.651 -11.465 72.229 1.00 20.53 328 GLU A O 1
ATOM 2566 N N . PRO A 1 329 ? -3.758 -13.116 70.960 1.00 17.50 329 PRO A N 1
ATOM 2567 C CA . PRO A 1 329 ? -5.080 -13.745 70.818 1.00 19.40 329 PRO A CA 1
ATOM 2568 C C . PRO A 1 329 ? -5.616 -14.258 72.160 1.00 18.83 329 PRO A C 1
ATOM 2569 O O . PRO A 1 329 ? -4.877 -14.825 72.959 1.00 20.17 329 PRO A O 1
ATOM 2573 N N . PHE A 1 330 ? -6.908 -14.068 72.390 1.00 14.60 330 PHE A N 1
ATOM 2574 C CA . PHE A 1 330 ? -7.526 -14.483 73.646 1.00 17.47 330 PHE A CA 1
ATOM 2575 C C . PHE A 1 330 ? -8.986 -14.841 73.399 1.00 14.17 330 PHE A C 1
ATOM 2576 O O . PHE A 1 330 ? -9.689 -14.122 72.698 1.00 17.40 330 PHE A O 1
ATOM 2584 N N . ASP A 1 331 ? -9.435 -15.942 73.990 1.00 14.08 331 ASP A N 1
ATOM 2585 C CA . ASP A 1 331 ? -10.849 -16.328 73.920 1.00 15.61 331 ASP A CA 1
ATOM 2586 C C . ASP A 1 331 ? -11.265 -17.228 75.061 1.00 15.60 331 ASP A C 1
ATOM 2587 O O . ASP A 1 331 ? -11.980 -18.214 74.863 1.00 18.14 331 ASP A O 1
ATOM 2592 N N . GLU A 1 332 ? -10.828 -16.870 76.261 1.00 16.49 332 GLU A N 1
ATOM 2593 C CA . GLU A 1 332 ? -11.118 -17.650 77.452 1.00 18.15 332 GLU A CA 1
ATOM 2594 C C . GLU A 1 332 ? -11.795 -16.745 78.486 1.00 15.09 332 GLU A C 1
ATOM 2595 O O . GLU A 1 332 ? -11.411 -16.711 79.664 1.00 16.88 332 GLU A O 1
ATOM 2601 N N . LEU A 1 333 ? -12.828 -16.033 78.055 1.00 14.42 333 LEU A N 1
ATOM 2602 C CA . LEU A 1 333 ? -13.464 -15.056 78.948 1.00 16.26 333 LEU A CA 1
ATOM 2603 C C . LEU A 1 333 ? -14.140 -15.677 80.183 1.00 14.15 333 LEU A C 1
ATOM 2604 O O . LEU A 1 333 ? -14.105 -15.081 81.262 1.00 12.90 333 LEU A O 1
ATOM 2609 N N . GLU A 1 334 ? -14.746 -16.860 80.052 1.00 14.93 334 GLU A N 1
ATOM 2610 C CA . GLU A 1 334 ? -15.287 -17.543 81.234 1.00 16.05 334 GLU A CA 1
ATOM 2611 C C . GLU A 1 334 ? -14.192 -17.775 82.277 1.00 13.72 334 GLU A C 1
ATOM 2612 O O . GLU A 1 334 ? -14.381 -17.534 83.474 1.00 15.63 334 GLU A O 1
ATOM 2618 N N . GLU A 1 335 ? -13.046 -18.283 81.838 1.00 14.59 335 GLU A N 1
ATOM 2619 C CA A GLU A 1 335 ? -11.938 -18.498 82.760 0.50 16.16 335 GLU A CA 1
ATOM 2620 C CA B GLU A 1 335 ? -11.934 -18.496 82.760 0.50 16.16 335 GLU A CA 1
ATOM 2621 C C . GLU A 1 335 ? -11.521 -17.185 83.420 1.00 17.11 335 GLU A C 1
ATOM 2622 O O . GLU A 1 335 ? -11.251 -17.141 84.629 1.00 19.00 335 GLU A O 1
ATOM 2633 N N . PHE A 1 336 ? -11.467 -16.121 82.624 1.00 14.63 336 PHE A N 1
ATOM 2634 C CA . PHE A 1 336 ? -11.050 -14.807 83.120 1.00 13.82 336 PHE A CA 1
ATOM 2635 C C . PHE A 1 336 ? -12.048 -14.225 84.116 1.00 17.86 336 PHE A C 1
ATOM 2636 O O . PHE A 1 336 ? -11.653 -13.650 85.140 1.00 15.52 336 PHE A O 1
ATOM 2644 N N . HIS A 1 337 ? -13.335 -14.392 83.837 1.00 14.57 337 HIS A N 1
ATOM 2645 C CA . HIS A 1 337 ? -14.358 -14.003 84.821 1.00 13.84 337 HIS A CA 1
ATOM 2646 C C . HIS A 1 337 ? -14.106 -14.706 86.151 1.00 17.15 337 HIS A C 1
ATOM 2647 O O . HIS A 1 337 ? -14.058 -14.063 87.206 1.00 15.05 337 HIS A O 1
ATOM 2654 N N . LEU A 1 338 ? -13.958 -16.033 86.105 1.00 14.98 338 LEU A N 1
ATOM 2655 C CA . LEU A 1 338 ? -13.766 -16.823 87.315 1.00 16.18 338 LEU A CA 1
ATOM 2656 C C . LEU A 1 338 ? -12.522 -16.379 88.088 1.00 17.03 338 LEU A C 1
ATOM 2657 O O . LEU A 1 338 ? -12.583 -16.132 89.286 1.00 17.45 338 LEU A O 1
ATOM 2662 N N . PHE A 1 339 ? -11.396 -16.274 87.394 1.00 13.01 339 PHE A N 1
ATOM 2663 C CA . PHE A 1 339 ? -10.161 -15.796 88.002 1.00 15.80 339 PHE A CA 1
ATOM 2664 C C . PHE A 1 339 ? -10.347 -14.447 88.700 1.00 14.25 339 PHE A C 1
ATOM 2665 O O . PHE A 1 339 ? -9.960 -14.267 89.873 1.00 15.96 339 PHE A O 1
ATOM 2673 N N . CYS A 1 340 ? -10.963 -13.511 87.990 1.00 15.05 340 CYS A N 1
ATOM 2674 C CA . CYS A 1 340 ? -11.057 -12.135 88.469 1.00 14.26 340 CYS A CA 1
ATOM 2675 C C . CYS A 1 340 ? -11.891 -12.048 89.739 1.00 16.22 340 CYS A C 1
ATOM 2676 O O . CYS A 1 340 ? -11.566 -11.282 90.649 1.00 15.57 340 CYS A O 1
ATOM 2679 N N . HIS A 1 341 ? -12.962 -12.832 89.802 1.00 14.38 341 HIS A N 1
ATOM 2680 C CA . HIS A 1 341 ? -13.787 -12.850 91.017 1.00 14.11 341 HIS A CA 1
ATOM 2681 C C . HIS A 1 341 ? -13.093 -13.536 92.195 1.00 15.46 341 HIS A C 1
ATOM 2682 O O . HIS A 1 341 ? -13.582 -13.461 93.310 1.00 15.28 341 HIS A O 1
ATOM 2689 N N . HIS A 1 342 ? -11.962 -14.213 91.953 1.00 13.50 342 HIS A N 1
ATOM 2690 C CA . HIS A 1 342 ? -11.223 -14.861 93.033 1.00 13.46 342 HIS A CA 1
ATOM 2691 C C . HIS A 1 342 ? -10.025 -14.067 93.551 1.00 13.74 342 HIS A C 1
ATOM 2692 O O . HIS A 1 342 ? -9.262 -14.580 94.356 1.00 17.26 342 HIS A O 1
ATOM 2699 N N . TYR A 1 343 ? -9.857 -12.832 93.086 1.00 13.40 343 TYR A 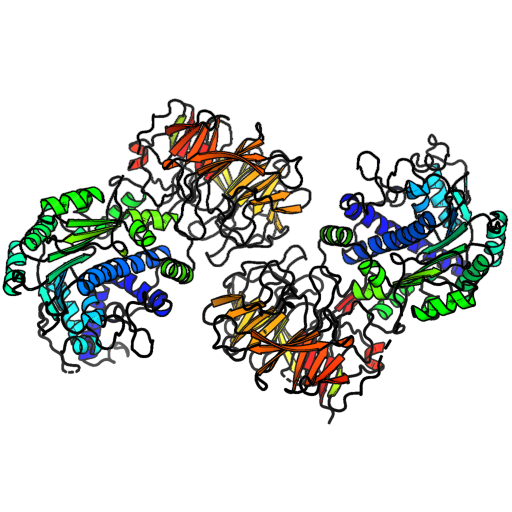N 1
ATOM 2700 C CA . TYR A 1 343 ? -8.803 -11.955 93.611 1.00 15.40 343 TYR A CA 1
ATOM 2701 C C . TYR A 1 343 ? -9.351 -10.600 94.011 1.00 12.68 343 TYR A C 1
ATOM 2702 O O . TYR A 1 343 ? -10.061 -9.951 93.241 1.00 17.50 343 TYR A O 1
ATOM 2711 N N . VAL A 1 344 ? -9.017 -10.191 95.225 1.00 14.60 344 VAL A N 1
ATOM 2712 C CA . VAL A 1 344 ? -9.507 -8.937 95.775 1.00 15.64 344 VAL A CA 1
ATOM 2713 C C . VAL A 1 344 ? -8.399 -7.887 95.730 1.00 16.19 344 VAL A C 1
ATOM 2714 O O . VAL A 1 344 ? -7.230 -8.216 95.868 1.00 16.54 344 VAL A O 1
ATOM 2718 N N . LEU A 1 345 ? -8.766 -6.639 95.466 1.00 15.25 345 LEU A N 1
ATOM 2719 C CA . LEU A 1 345 ? -7.852 -5.519 95.648 1.00 15.53 345 LEU A CA 1
ATOM 2720 C C . LEU A 1 345 ? -8.469 -4.632 96.729 1.00 16.63 345 LEU A C 1
ATOM 2721 O O . LEU A 1 345 ? -9.508 -4.019 96.512 1.00 16.47 345 LEU A O 1
ATOM 2726 N N . CYS A 1 346 ? -7.840 -4.592 97.898 1.00 13.43 346 CYS A N 1
ATOM 2727 C CA . CYS A 1 346 ? -8.413 -3.869 99.026 1.00 14.01 346 CYS A CA 1
ATOM 2728 C C . CYS A 1 346 ? -7.458 -2.769 99.459 1.00 15.69 346 CYS A C 1
ATOM 2729 O O . CYS A 1 346 ? -6.320 -3.042 99.818 1.00 16.72 346 CYS A O 1
ATOM 2732 N N . HIS A 1 347 ? -7.934 -1.522 99.421 1.00 13.59 347 HIS A N 1
ATOM 2733 C CA . HIS A 1 347 ? -7.110 -0.359 99.736 1.00 13.89 347 HIS A CA 1
ATOM 2734 C C . HIS A 1 347 ? -7.735 0.309 100.962 1.00 14.13 347 HIS A C 1
ATOM 2735 O O . HIS A 1 347 ? -8.841 0.837 100.888 1.00 15.40 347 HIS A O 1
ATOM 2742 N N . ALA A 1 348 ? -7.028 0.270 102.083 1.00 12.02 348 ALA A N 1
ATOM 2743 C CA . ALA A 1 348 ? -7.533 0.833 103.334 1.00 13.94 348 ALA A CA 1
ATOM 2744 C C . ALA A 1 348 ? -6.633 1.970 103.784 1.00 21.39 348 ALA A C 1
ATOM 2745 O O . ALA A 1 348 ? -5.453 2.014 103.434 1.00 15.32 348 ALA A O 1
ATOM 2747 N N . THR A 1 349 ? -7.194 2.913 104.531 1.00 15.97 349 THR A N 1
ATOM 2748 C CA A THR A 1 349 ? -6.414 3.985 105.129 0.50 13.46 349 THR A CA 1
ATOM 2749 C CA B THR A 1 349 ? -6.381 3.958 105.157 0.50 13.45 349 THR A CA 1
ATOM 2750 C C . THR A 1 349 ? -6.822 4.146 106.601 1.00 17.32 349 THR A C 1
ATOM 2751 O O . THR A 1 349 ? -7.903 3.699 107.002 1.00 16.28 349 THR A O 1
ATOM 2758 N N . ASN A 1 350 ? -5.955 4.763 107.400 1.00 14.05 350 ASN A N 1
ATOM 2759 C CA . ASN A 1 350 ? -6.273 5.044 108.797 1.00 13.47 350 ASN A CA 1
ATOM 2760 C C . ASN A 1 350 ? -6.405 6.540 109.022 1.00 15.30 350 ASN A C 1
ATOM 2761 O O . ASN A 1 350 ? -6.366 7.014 110.158 1.00 19.11 350 ASN A O 1
ATOM 2766 N N . TYR A 1 351 ? -6.575 7.289 107.938 1.00 12.22 351 TYR A N 1
ATOM 2767 C CA . TYR A 1 351 ? -6.840 8.722 108.075 1.00 19.16 351 TYR A CA 1
ATOM 2768 C C . TYR A 1 351 ? -7.950 9.259 107.181 1.00 16.83 351 TYR A C 1
ATOM 2769 O O . TYR A 1 351 ? -8.013 8.954 106.001 1.00 16.40 351 TYR A O 1
ATOM 2778 N N . LYS A 1 352 ? -8.823 10.076 107.759 1.00 20.26 352 LYS A N 1
ATOM 2779 C CA . LYS A 1 352 ? -9.997 10.562 107.036 1.00 22.36 352 LYS A CA 1
ATOM 2780 C C . LYS A 1 352 ? -9.673 11.523 105.898 1.00 19.17 352 LYS A C 1
ATOM 2781 O O . LYS A 1 352 ? -10.478 11.701 104.988 1.00 23.69 352 LYS A O 1
ATOM 2787 N N . GLU A 1 353 ? -8.502 12.151 105.939 1.00 21.95 353 GLU A N 1
ATOM 2788 C CA . GLU A 1 353 ? -8.164 13.165 104.942 1.00 26.22 353 GLU A CA 1
ATOM 2789 C C . GLU A 1 353 ? -8.017 12.612 103.521 1.00 31.48 353 GLU A C 1
ATOM 2790 O O . GLU A 1 353 ? -8.185 13.342 102.534 1.00 28.00 353 GLU A O 1
ATOM 2796 N N . PHE A 1 354 ? -7.716 11.325 103.408 1.00 20.47 354 PHE A N 1
ATOM 2797 C CA . PHE A 1 354 ? -7.526 10.741 102.091 1.00 19.17 354 PHE A CA 1
ATOM 2798 C C . PHE A 1 354 ? -8.864 10.393 101.464 1.00 18.72 354 PHE A C 1
ATOM 2799 O O . PHE A 1 354 ? -9.634 9.623 102.027 1.00 22.22 354 PHE A O 1
ATOM 2807 N N . ALA A 1 355 ? -9.126 10.966 100.294 1.00 21.39 355 ALA A N 1
ATOM 2808 C CA . ALA A 1 355 ? -10.353 10.692 99.566 1.00 23.06 355 ALA A CA 1
ATOM 2809 C C . ALA A 1 355 ? -10.162 9.580 98.542 1.00 17.49 355 ALA A C 1
ATOM 2810 O O . ALA A 1 355 ? -9.183 9.585 97.796 1.00 19.79 355 ALA A O 1
ATOM 2812 N N . PHE A 1 356 ? -11.102 8.636 98.493 1.00 20.44 356 PHE A N 1
ATOM 2813 C CA . PHE A 1 356 ? -11.151 7.700 97.374 1.00 21.97 356 PHE A CA 1
ATOM 2814 C C . PHE A 1 356 ? -11.958 8.385 96.277 1.00 29.68 356 PHE A C 1
ATOM 2815 O O . PHE A 1 356 ? -13.189 8.459 96.356 1.00 25.18 356 PHE A O 1
ATOM 2823 N N . THR A 1 357 ? -11.261 8.923 95.282 1.00 19.32 357 THR A N 1
ATOM 2824 C CA . THR A 1 357 ? -11.920 9.746 94.262 1.00 20.81 357 THR A CA 1
ATOM 2825 C C . THR A 1 357 ? -12.597 8.920 93.174 1.00 27.36 357 THR A C 1
ATOM 2826 O O . THR A 1 357 ? -12.394 7.708 93.061 1.00 24.52 357 THR A O 1
ATOM 2830 N N . GLN A 1 358 ? -13.408 9.607 92.377 1.00 32.43 358 GLN A N 1
ATOM 2831 C CA . GLN A 1 358 ? -14.234 8.989 91.344 1.00 33.43 358 GLN A CA 1
ATOM 2832 C C . GLN A 1 358 ? -13.514 7.914 90.535 1.00 30.23 358 GLN A C 1
ATOM 2833 O O . GLN A 1 358 ? -14.013 6.795 90.392 1.00 32.89 358 GLN A O 1
ATOM 2839 N N . GLY A 1 359 ? -12.342 8.247 90.006 1.00 26.10 359 GLY A N 1
ATOM 2840 C CA . GLY A 1 359 ? -11.613 7.329 89.150 1.00 31.04 359 GLY A CA 1
ATOM 2841 C C . GLY A 1 359 ? -11.015 6.103 89.831 1.00 29.54 359 GLY A C 1
ATOM 2842 O O . GLY A 1 359 ? -10.566 5.179 89.160 1.00 31.77 359 GLY A O 1
ATOM 2843 N N . PHE A 1 360 ? -10.989 6.096 91.159 1.00 26.79 360 PHE A N 1
ATOM 2844 C CA . PHE A 1 360 ? -10.380 4.991 91.889 1.00 21.15 360 PHE A CA 1
ATOM 2845 C C . PHE A 1 360 ? -11.396 4.220 92.728 1.00 21.17 360 PHE A C 1
ATOM 2846 O O . PHE A 1 360 ? -11.136 3.105 93.170 1.00 17.88 360 PHE A O 1
ATOM 2854 N N . LEU A 1 361 ? -12.559 4.818 92.942 1.00 20.25 361 LEU A N 1
ATOM 2855 C CA . LEU A 1 361 ? -13.585 4.232 93.804 1.00 18.45 361 LEU A CA 1
ATOM 2856 C C . LEU A 1 361 ? -14.208 2.945 93.250 1.00 18.82 361 LEU A C 1
ATOM 2857 O O . LEU A 1 361 ? -14.616 2.886 92.089 1.00 26.37 361 LEU A O 1
ATOM 2862 N N . PHE A 1 362 ? -14.318 1.923 94.088 1.00 16.81 362 PHE A N 1
ATOM 2863 C CA . PHE A 1 362 ? -15.032 0.728 93.678 1.00 19.86 362 PHE A CA 1
ATOM 2864 C C . PHE A 1 362 ? -16.460 0.754 94.179 1.00 21.30 362 PHE A C 1
ATOM 2865 O O . PHE A 1 362 ? -16.717 1.090 95.333 1.00 26.71 362 PHE A O 1
ATOM 2873 N N . ASP A 1 363 ? -17.376 0.382 93.294 1.00 29.61 363 ASP A N 1
ATOM 2874 C CA . ASP A 1 363 ? -18.779 0.208 93.650 1.00 46.74 363 ASP A CA 1
ATOM 2875 C C . ASP A 1 363 ? -18.930 -1.074 94.458 1.00 41.36 363 ASP A C 1
ATOM 2876 O O . ASP A 1 363 ? -18.354 -2.103 94.112 1.00 44.13 363 ASP A O 1
ATOM 2881 N N . ARG A 1 364 ? -19.700 -1.028 95.536 1.00 48.23 364 ARG A N 1
ATOM 2882 C CA . ARG A 1 364 ? -19.812 -2.203 96.392 1.00 50.53 364 ARG A CA 1
ATOM 2883 C C . ARG A 1 364 ? -21.262 -2.682 96.503 1.00 52.14 364 ARG A C 1
ATOM 2884 O O . ARG A 1 364 ? -21.961 -2.363 97.463 1.00 60.90 364 ARG A O 1
ATOM 2892 N N . ILE A 1 369 ? -31.458 -11.596 97.069 1.00 41.47 369 ILE A N 1
ATOM 2893 C CA . ILE A 1 369 ? -32.335 -12.324 96.157 1.00 62.64 369 ILE A CA 1
ATOM 2894 C C . ILE A 1 369 ? -32.555 -13.756 96.618 1.00 47.94 369 ILE A C 1
ATOM 2895 O O . ILE A 1 369 ? -31.606 -14.509 96.816 1.00 58.03 369 ILE A O 1
ATOM 2900 N N . ASN A 1 370 ? -33.812 -14.132 96.782 1.00 38.40 370 ASN A N 1
ATOM 2901 C CA . ASN A 1 370 ? -34.147 -15.522 97.021 1.00 42.06 370 ASN A CA 1
ATOM 2902 C C . ASN A 1 370 ? -35.248 -15.951 96.073 1.00 36.82 370 ASN A C 1
ATOM 2903 O O . ASN A 1 370 ? -36.417 -15.648 96.289 1.00 37.80 370 ASN A O 1
ATOM 2908 N N . LEU A 1 371 ? -34.868 -16.648 95.013 1.00 24.39 371 LEU A N 1
ATOM 2909 C CA . LEU A 1 371 ? -35.842 -17.154 94.068 1.00 24.68 371 LEU A CA 1
ATOM 2910 C C . LEU A 1 371 ? -36.616 -18.307 94.693 1.00 23.91 371 LEU A C 1
ATOM 2911 O O . LEU A 1 371 ? -36.052 -19.095 95.463 1.00 26.43 371 LEU A O 1
ATOM 2916 N N . THR A 1 372 ? -37.902 -18.406 94.350 1.00 25.04 372 THR A N 1
ATOM 2917 C CA . THR A 1 372 ? -38.696 -19.592 94.659 1.00 25.18 372 THR A CA 1
ATOM 2918 C C . THR A 1 372 ? -37.973 -20.830 94.143 1.00 23.07 372 THR A C 1
ATOM 2919 O O . THR A 1 372 ? -37.494 -20.839 93.019 1.00 26.24 372 THR A O 1
ATOM 2923 N N . VAL A 1 373 ? -37.908 -21.880 94.949 1.00 23.28 373 VAL A N 1
ATOM 2924 C CA . VAL A 1 373 ? -37.339 -23.130 94.485 1.00 24.44 373 VAL A CA 1
ATOM 2925 C C . VAL A 1 373 ? -38.342 -23.844 93.591 1.00 32.54 373 VAL A C 1
ATOM 2926 O O . VAL A 1 373 ? -39.500 -24.032 93.974 1.00 28.02 373 VAL A O 1
ATOM 2930 N N . ASP A 1 374 ? -37.909 -24.222 92.388 1.00 24.03 374 ASP A N 1
ATOM 2931 C CA . ASP A 1 374 ? -38.801 -24.847 91.421 1.00 25.13 374 ASP A CA 1
ATOM 2932 C C . ASP A 1 374 ? -39.388 -26.132 91.972 1.00 29.77 374 ASP A C 1
ATOM 2933 O O . ASP A 1 374 ? -38.709 -26.892 92.667 1.00 28.48 374 ASP A O 1
ATOM 2938 N N . GLU A 1 375 ? -40.659 -26.362 91.664 1.00 41.88 375 GLU A N 1
ATOM 2939 C CA . GLU A 1 375 ? -41.382 -27.489 92.234 1.00 52.50 375 GLU A CA 1
ATOM 2940 C C . GLU A 1 375 ? -41.656 -28.567 91.199 1.00 51.52 375 GLU A C 1
ATOM 2941 O O . GLU A 1 375 ? -42.133 -29.651 91.539 1.00 46.60 375 GLU A O 1
ATOM 2947 N N . ASP A 1 376 ? -41.338 -28.273 89.940 1.00 33.97 376 ASP A N 1
ATOM 2948 C CA . ASP A 1 376 ? -41.671 -29.175 88.839 1.00 41.65 376 ASP A CA 1
ATOM 2949 C C . ASP A 1 376 ? -40.470 -29.928 88.257 1.00 44.91 376 ASP A C 1
ATOM 2950 O O . ASP A 1 376 ? -40.634 -30.992 87.664 1.00 46.37 376 ASP A O 1
ATOM 2955 N N . TYR A 1 377 ? -39.268 -29.380 88.427 1.00 39.50 377 TYR A N 1
ATOM 2956 C CA . TYR A 1 377 ? -38.066 -30.002 87.862 1.00 29.09 377 TYR A CA 1
ATOM 2957 C C . TYR A 1 377 ? -36.890 -29.991 88.832 1.00 33.24 377 TYR A C 1
ATOM 2958 O O . TYR A 1 377 ? -36.756 -29.083 89.648 1.00 37.23 377 TYR A O 1
ATOM 2967 N N . GLN A 1 378 ? -36.047 -31.012 88.742 1.00 29.86 378 GLN A N 1
ATOM 2968 C CA . GLN A 1 378 ? -34.909 -31.146 89.635 1.00 31.16 378 GLN A CA 1
ATOM 2969 C C . GLN A 1 378 ? -33.668 -31.551 88.851 1.00 28.66 378 GLN A C 1
ATOM 2970 O O . GLN A 1 378 ? -33.759 -32.083 87.748 1.00 30.75 378 GLN A O 1
ATOM 2976 N N . LEU A 1 379 ? -32.507 -31.312 89.439 1.00 27.83 379 LEU A N 1
ATOM 2977 C CA . LEU A 1 379 ? -31.244 -31.599 88.780 1.00 34.44 379 LEU A CA 1
ATOM 2978 C C . LEU A 1 379 ? -30.607 -32.851 89.374 1.00 32.81 379 LEU A C 1
ATOM 2979 O O . LEU A 1 379 ? -30.391 -32.933 90.587 1.00 40.09 379 LEU A O 1
ATOM 2984 N N . LEU A 1 380 ? -30.306 -33.820 88.512 1.00 31.67 380 LEU A N 1
ATOM 2985 C CA . LEU A 1 380 ? -29.623 -35.045 88.913 1.00 34.21 380 LEU A CA 1
ATOM 2986 C C . LEU A 1 380 ? -28.286 -35.217 88.200 1.00 47.00 380 LEU A C 1
ATOM 2987 O O . LEU A 1 380 ? -28.030 -34.582 87.176 1.00 36.79 380 LEU A O 1
ATOM 2992 N N . GLU A 1 381 ? -27.436 -36.090 88.729 1.00 38.18 381 GLU A N 1
ATOM 2993 C CA . GLU A 1 381 ? -26.253 -36.507 87.985 1.00 43.85 381 GLU A CA 1
ATOM 2994 C C . GLU A 1 381 ? -26.680 -37.410 86.837 1.00 45.76 381 GLU A C 1
ATOM 2995 O O . GLU A 1 381 ? -27.671 -38.126 86.938 1.00 45.18 381 GLU A O 1
ATOM 3001 N N . CYS A 1 382 ? -25.940 -37.362 85.736 1.00 36.96 382 CYS A N 1
ATOM 3002 C CA . CYS A 1 382 ? -26.155 -38.284 84.628 1.00 43.58 382 CYS A CA 1
ATOM 3003 C C . CYS A 1 382 ? -24.899 -38.310 83.784 1.00 60.55 382 CYS A C 1
ATOM 3004 O O . CYS A 1 382 ? -24.758 -37.535 82.839 1.00 52.16 382 CYS A O 1
ATOM 3007 N N . GLU A 1 383 ? -23.983 -39.202 84.145 1.00 60.31 383 GLU A N 1
ATOM 3008 C CA . GLU A 1 383 ? -22.660 -39.227 83.536 1.00 75.95 383 GLU A CA 1
ATOM 3009 C C . GLU A 1 383 ? -22.692 -39.158 82.015 1.00 58.64 383 GLU A C 1
ATOM 3010 O O . GLU A 1 383 ? -23.403 -39.912 81.348 1.00 46.51 383 GLU A O 1
ATOM 3016 N N . CYS A 1 384 ? -21.916 -38.226 81.483 1.00 54.17 384 CYS A N 1
ATOM 3017 C CA . CYS A 1 384 ? -21.719 -38.127 80.051 1.00 52.29 384 CYS A CA 1
ATOM 3018 C C . CYS A 1 384 ? -20.278 -37.714 79.815 1.00 54.06 384 CYS A C 1
ATOM 3019 O O . CYS A 1 384 ? -19.990 -36.551 79.519 1.00 40.75 384 CYS A O 1
ATOM 3022 N N . PRO A 1 385 ? -19.357 -38.670 79.965 1.00 37.46 385 PRO A N 1
ATOM 3023 C CA . PRO A 1 385 ? -17.936 -38.344 79.866 1.00 37.72 385 PRO A CA 1
ATOM 3024 C C . PRO A 1 385 ? -17.482 -38.089 78.428 1.00 35.26 385 PRO A C 1
ATOM 3025 O O . PRO A 1 385 ? -16.491 -38.676 78.004 1.00 34.45 385 PRO A O 1
ATOM 3029 N N . ILE A 1 386 ? -18.170 -37.218 77.690 1.00 30.89 386 ILE A N 1
ATOM 3030 C CA . ILE A 1 386 ? -17.689 -36.867 76.361 1.00 21.86 386 ILE A CA 1
ATOM 3031 C C . ILE A 1 386 ? -16.370 -36.129 76.529 1.00 21.98 386 ILE A C 1
ATOM 3032 O O . ILE A 1 386 ? -15.528 -36.106 75.633 1.00 24.56 386 ILE A O 1
ATOM 3037 N N . ASN A 1 387 ? -16.213 -35.538 77.708 1.00 25.20 387 ASN A N 1
ATOM 3038 C CA . ASN A 1 387 ? -14.975 -34.908 78.134 1.00 22.69 387 ASN A CA 1
ATOM 3039 C C . ASN A 1 387 ? -14.356 -34.003 77.078 1.00 29.15 387 ASN A C 1
ATOM 3040 O O . ASN A 1 387 ? -13.175 -34.109 76.766 1.00 36.36 387 ASN A O 1
ATOM 3045 N N . ARG A 1 388 ? -15.181 -33.110 76.536 1.00 18.53 388 ARG A N 1
ATOM 3046 C CA . ARG A 1 388 ? -14.709 -32.064 75.653 1.00 18.92 388 ARG A CA 1
ATOM 3047 C C . ARG A 1 388 ? -15.544 -30.808 75.861 1.00 18.60 388 ARG A C 1
ATOM 3048 O O . ARG A 1 388 ? -16.574 -30.855 76.513 1.00 19.71 388 ARG A O 1
ATOM 3056 N N . LYS A 1 389 ? -15.077 -29.694 75.316 1.00 15.45 389 LYS A N 1
ATOM 3057 C CA . LYS A 1 389 ? -15.752 -28.421 75.514 1.00 18.30 389 LYS A CA 1
ATOM 3058 C C . LYS A 1 389 ? -15.775 -27.596 74.229 1.00 19.39 389 LYS A C 1
ATOM 3059 O O . LYS A 1 389 ? -14.891 -27.713 73.373 1.00 15.53 389 LYS A O 1
ATOM 3065 N N . PHE A 1 390 ? -16.808 -26.767 74.123 1.00 16.64 390 PHE A N 1
ATOM 3066 C CA . PHE A 1 390 ? -16.984 -25.844 73.011 1.00 16.06 390 PHE A CA 1
ATOM 3067 C C . PHE A 1 390 ? -17.129 -26.525 71.654 1.00 17.73 390 PHE A C 1
ATOM 3068 O O . PHE A 1 390 ? -16.814 -25.947 70.622 1.00 18.71 390 PHE A O 1
ATOM 3076 N N . GLY A 1 391 ? -17.642 -27.746 71.669 1.00 14.14 391 GLY A N 1
ATOM 3077 C CA . GLY A 1 391 ? -18.235 -28.334 70.474 1.00 13.19 391 GLY A CA 1
ATOM 3078 C C . GLY A 1 391 ? -19.705 -27.940 70.412 1.00 19.30 391 GLY A C 1
ATOM 3079 O O . GLY A 1 391 ? -20.143 -27.019 71.111 1.00 17.98 391 GLY A O 1
ATOM 3080 N N . ASP A 1 392 ? -20.475 -28.615 69.565 1.00 17.47 392 ASP A N 1
ATOM 3081 C CA . ASP A 1 392 ? -21.917 -28.383 69.525 1.00 13.36 392 ASP A CA 1
ATOM 3082 C C . ASP A 1 392 ? -22.609 -29.678 69.163 1.00 22.19 392 ASP A C 1
ATOM 3083 O O . ASP A 1 392 ? -21.976 -30.624 68.693 1.00 19.48 392 ASP A O 1
ATOM 3088 N N . VAL A 1 393 ? -23.908 -29.739 69.403 1.00 17.46 393 VAL A N 1
ATOM 3089 C CA . VAL A 1 393 ? -24.598 -31.015 69.308 1.00 16.77 393 VAL A CA 1
ATOM 3090 C C . VAL A 1 393 ? -26.029 -30.768 68.864 1.00 20.70 393 VAL A C 1
ATOM 3091 O O . VAL A 1 393 ? -26.618 -29.741 69.184 1.00 18.06 393 VAL A O 1
ATOM 3095 N N . ASP A 1 394 ? -26.573 -31.685 68.075 1.00 19.28 394 ASP A N 1
ATOM 3096 C CA . ASP A 1 394 ? -27.994 -31.623 67.770 1.00 19.16 394 ASP A CA 1
ATOM 3097 C C . ASP A 1 394 ? -28.567 -33.023 67.564 1.00 35.49 394 ASP A C 1
ATOM 3098 O O . ASP A 1 394 ? -27.825 -33.992 67.400 1.00 25.65 394 ASP A O 1
ATOM 3103 N N . VAL A 1 395 ? -29.895 -33.094 67.574 1.00 32.84 395 VAL A N 1
ATOM 3104 C CA . VAL A 1 395 ? -30.641 -34.344 67.534 1.00 30.64 395 VAL A CA 1
ATOM 3105 C C . VAL A 1 395 ? -31.257 -34.481 66.162 1.00 28.91 395 VAL A C 1
ATOM 3106 O O . VAL A 1 395 ? -31.958 -33.581 65.696 1.00 33.46 395 VAL A O 1
ATOM 3110 N N . ALA A 1 396 ? -30.978 -35.604 65.511 1.00 44.54 396 ALA A N 1
ATOM 3111 C CA . ALA A 1 396 ? -31.414 -35.825 64.137 1.00 47.02 396 ALA A CA 1
ATOM 3112 C C . ALA A 1 396 ? -32.288 -37.067 64.031 1.00 53.84 396 ALA A C 1
ATOM 3113 O O . ALA A 1 396 ? -31.936 -38.034 63.354 1.00 51.84 396 ALA A O 1
ATOM 3115 N N . GLY A 1 397 ? -33.437 -37.027 64.693 1.00 61.37 397 GLY A N 1
ATOM 3116 C CA . GLY A 1 397 ? -34.305 -38.184 64.774 1.00 61.16 397 GLY A CA 1
ATOM 3117 C C . GLY A 1 397 ? -34.306 -38.696 66.198 1.00 61.11 397 GLY A C 1
ATOM 3118 O O . GLY A 1 397 ? -34.662 -37.968 67.122 1.00 57.38 397 GLY A O 1
ATOM 3119 N N . ASN A 1 398 ? -33.900 -39.946 66.379 1.00 63.05 398 ASN A N 1
ATOM 3120 C CA . ASN A 1 398 ? -33.767 -40.506 67.715 1.00 72.11 398 ASN A CA 1
ATOM 3121 C C . ASN A 1 398 ? -32.323 -40.373 68.176 1.00 54.55 398 ASN A C 1
ATOM 3122 O O . ASN A 1 398 ? -31.981 -40.686 69.313 1.00 57.89 398 ASN A O 1
ATOM 3127 N N . ASP A 1 399 ? -31.487 -39.876 67.274 1.00 49.57 399 ASP A N 1
ATOM 3128 C CA . ASP A 1 399 ? -30.043 -39.906 67.440 1.00 51.94 399 ASP A CA 1
ATOM 3129 C C . ASP A 1 399 ? -29.462 -38.536 67.786 1.00 35.09 399 ASP A C 1
ATOM 3130 O O . ASP A 1 399 ? -30.029 -37.505 67.443 1.00 32.81 399 ASP A O 1
ATOM 3135 N N . VAL A 1 400 ? -28.317 -38.545 68.454 1.00 35.14 400 VAL A N 1
ATOM 3136 C CA . VAL A 1 400 ? -27.684 -37.321 68.916 1.00 33.95 400 VAL A CA 1
ATOM 3137 C C . VAL A 1 400 ? -26.248 -37.289 68.405 1.00 25.17 400 VAL A C 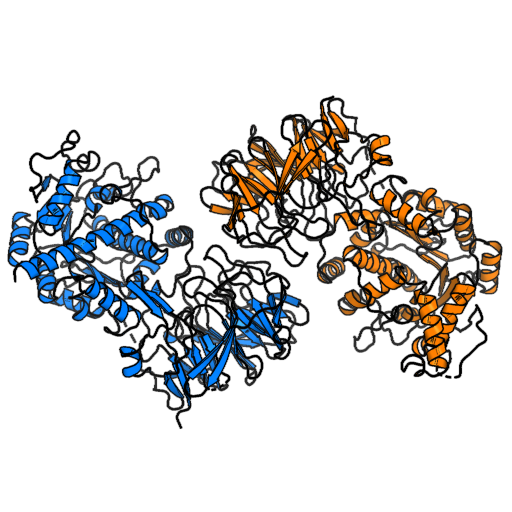1
ATOM 3138 O O . VAL A 1 400 ? -25.529 -38.276 68.539 1.00 27.79 400 VAL A O 1
ATOM 3142 N N . PHE A 1 401 ? -25.830 -36.174 67.804 1.00 21.39 401 PHE A N 1
ATOM 3143 C CA . PHE A 1 401 ? -24.475 -36.083 67.253 1.00 21.33 401 PHE A CA 1
ATOM 3144 C C . PHE A 1 401 ? -23.737 -34.849 67.735 1.00 24.20 401 PHE A C 1
ATOM 3145 O O . PHE A 1 401 ? -24.195 -33.732 67.518 1.00 22.87 401 PHE A O 1
ATOM 3153 N N . TYR A 1 402 ? -22.576 -35.070 68.348 1.00 17.74 402 TYR A N 1
ATOM 3154 C CA . TYR A 1 402 ? -21.761 -34.004 68.907 1.00 15.21 402 TYR A CA 1
ATOM 3155 C C . TYR A 1 402 ? -20.510 -33.870 68.047 1.00 21.97 402 TYR A C 1
ATOM 3156 O O . TYR A 1 402 ? -19.814 -34.851 67.798 1.00 26.63 402 TYR A O 1
ATOM 3165 N N . MET A 1 403 ? -20.224 -32.663 67.574 1.00 14.76 403 MET A N 1
ATOM 3166 C CA . MET A 1 403 ? -19.084 -32.477 66.676 1.00 18.18 403 MET A CA 1
ATOM 3167 C C . MET A 1 403 ? -18.118 -31.420 67.206 1.00 19.93 403 MET A C 1
ATOM 3168 O O . MET A 1 403 ? -18.533 -30.404 67.778 1.00 17.32 403 MET A O 1
ATOM 3173 N N . GLY A 1 404 ? -16.829 -31.682 67.040 1.00 14.27 404 GLY A N 1
ATOM 3174 C CA . GLY A 1 404 ? -15.795 -30.711 67.355 1.00 14.91 404 GLY A CA 1
ATOM 3175 C C . GLY A 1 404 ? -15.534 -30.457 68.830 1.00 15.10 404 GLY A C 1
ATOM 3176 O O . GLY A 1 404 ? -15.872 -31.276 69.701 1.00 18.30 404 GLY A O 1
ATOM 3177 N N . GLY A 1 405 ? -14.929 -29.304 69.101 1.00 16.34 405 GLY A N 1
ATOM 3178 C CA . GLY A 1 405 ? -14.571 -28.912 70.456 1.00 12.80 405 GLY A CA 1
ATOM 3179 C C . GLY A 1 405 ? -13.122 -29.214 70.755 1.00 17.49 405 GLY A C 1
ATOM 3180 O O . GLY A 1 405 ? -12.352 -29.604 69.869 1.00 16.72 405 GLY A O 1
ATOM 3181 N N . SER A 1 406 ? -12.734 -29.043 72.015 1.00 16.89 406 SER A N 1
ATOM 3182 C CA . SER A 1 406 ? -11.337 -29.272 72.390 1.00 13.69 406 SER A CA 1
ATOM 3183 C C . SER A 1 406 ? -11.231 -30.157 73.623 1.00 25.45 406 SER A C 1
ATOM 3184 O O . SER A 1 406 ? -12.121 -30.135 74.472 1.00 17.60 406 SER A O 1
ATOM 3187 N N . ASN A 1 407 ? -10.157 -30.945 73.712 1.00 19.14 407 ASN A N 1
ATOM 3188 C CA . ASN A 1 407 ? -10.031 -31.922 74.802 1.00 18.40 407 ASN A CA 1
ATOM 3189 C C . ASN A 1 407 ? -8.627 -32.443 75.127 1.00 25.96 407 ASN A C 1
ATOM 3190 O O . ASN A 1 407 ? -8.441 -33.649 75.269 1.00 25.03 407 ASN A O 1
ATOM 3195 N N . PRO A 1 408 ? -7.649 -31.544 75.310 1.00 23.67 408 PRO A N 1
ATOM 3196 C CA . PRO A 1 408 ? -7.715 -30.084 75.348 1.00 20.81 408 PRO A CA 1
ATOM 3197 C C . PRO A 1 408 ? -7.350 -29.419 74.021 1.00 26.78 408 PRO A C 1
ATOM 3198 O O . PRO A 1 408 ? -7.412 -28.189 73.910 1.00 22.75 408 PRO A O 1
ATOM 3202 N N . TYR A 1 409 ? -6.979 -30.219 73.025 1.00 22.56 409 TYR A N 1
ATOM 3203 C CA . TYR A 1 409 ? -6.699 -29.698 71.689 1.00 20.42 409 TYR A CA 1
ATOM 3204 C C . TYR A 1 409 ? -7.919 -29.881 70.805 1.00 15.57 409 TYR A C 1
ATOM 3205 O O . TYR A 1 409 ? -8.761 -30.743 71.064 1.00 15.82 409 TYR A O 1
ATOM 3214 N N . ARG A 1 410 ? -8.004 -29.084 69.746 1.00 18.44 410 ARG A N 1
ATOM 3215 C CA . ARG A 1 410 ? -9.199 -29.097 68.909 1.00 13.71 410 ARG A CA 1
ATOM 3216 C C . ARG A 1 410 ? -9.322 -30.370 68.078 1.00 20.73 410 ARG A C 1
ATOM 3217 O O . ARG A 1 410 ? -8.319 -30.946 67.653 1.00 18.84 410 ARG A O 1
ATOM 3225 N N . VAL A 1 411 ? -10.563 -30.789 67.855 1.00 14.14 411 VAL A N 1
ATOM 3226 C CA . VAL A 1 411 ? -10.881 -31.954 67.031 1.00 17.70 411 VAL A CA 1
ATOM 3227 C C . VAL A 1 411 ? -11.972 -31.651 66.011 1.00 19.71 411 VAL A C 1
ATOM 3228 O O . VAL A 1 411 ? -12.686 -30.646 66.130 1.00 17.31 411 VAL A O 1
ATOM 3232 N N . ASN A 1 412 ? -12.095 -32.512 65.001 1.00 16.85 412 ASN A N 1
ATOM 3233 C CA . ASN A 1 412 ? -13.188 -32.395 64.033 1.00 14.59 412 ASN A CA 1
ATOM 3234 C C . ASN A 1 412 ? -14.097 -33.620 64.094 1.00 20.49 412 ASN A C 1
ATOM 3235 O O . ASN A 1 412 ? -14.982 -33.807 63.256 1.00 19.14 412 ASN A O 1
ATOM 3240 N N . GLU A 1 413 ? -13.879 -34.435 65.119 1.00 18.84 413 GLU A N 1
ATOM 3241 C CA . GLU A 1 413 ? -14.567 -35.709 65.279 1.00 18.14 413 GLU A CA 1
ATOM 3242 C C . GLU A 1 413 ? -16.037 -35.578 65.672 1.00 18.77 413 GLU A C 1
ATOM 3243 O O . GLU A 1 413 ? -16.424 -34.654 66.395 1.00 20.68 413 GLU A O 1
ATOM 3249 N N . ILE A 1 414 ? -16.847 -36.522 65.197 1.00 24.40 414 ILE A N 1
ATOM 3250 C CA . ILE A 1 414 ? -18.260 -36.597 65.543 1.00 20.91 414 ILE A CA 1
ATOM 3251 C C . ILE A 1 414 ? -18.469 -37.762 66.499 1.00 31.42 414 ILE A C 1
ATOM 3252 O O . ILE A 1 414 ? -18.029 -38.873 66.227 1.00 25.06 414 ILE A O 1
ATOM 3257 N N . LEU A 1 415 ? -19.120 -37.504 67.628 1.00 24.69 415 LEU A N 1
ATOM 3258 C CA . LEU A 1 415 ? -19.552 -38.574 68.519 1.00 24.28 415 LEU A CA 1
ATOM 3259 C C . LEU A 1 415 ? -21.045 -38.784 68.359 1.00 32.19 415 LEU A C 1
ATOM 3260 O O . LEU A 1 415 ? -21.813 -37.819 68.342 1.00 27.51 415 LEU A O 1
ATOM 3265 N N . GLN A 1 416 ? -21.470 -40.037 68.249 1.00 30.76 416 GLN A N 1
ATOM 3266 C CA . GLN A 1 416 ? -22.897 -40.323 68.286 1.00 24.55 416 GLN A CA 1
ATOM 3267 C C . GLN A 1 416 ? -23.273 -40.678 69.719 1.00 24.92 416 GLN A C 1
ATOM 3268 O O . GLN A 1 416 ? -22.637 -41.522 70.345 1.00 29.46 416 GLN A O 1
ATOM 3274 N N . LEU A 1 417 ? -24.289 -40.014 70.254 1.00 28.07 417 LEU A N 1
ATOM 3275 C CA . LEU A 1 417 ? -24.683 -40.249 71.638 1.00 26.63 417 LEU A CA 1
ATOM 3276 C C . LEU A 1 417 ? -25.995 -41.012 71.705 1.00 27.79 417 LEU A C 1
ATOM 3277 O O . LEU A 1 417 ? -26.966 -40.666 71.030 1.00 31.89 417 LEU A O 1
ATOM 3282 N N . SER A 1 418 ? -26.010 -42.058 72.520 1.00 30.41 418 SER A N 1
ATOM 3283 C CA . SER A 1 418 ? -27.229 -42.807 72.788 1.00 34.75 418 SER A CA 1
ATOM 3284 C C . SER A 1 418 ? -27.567 -42.594 74.246 1.00 44.13 418 SER A C 1
ATOM 3285 O O . SER A 1 418 ? -26.818 -43.004 75.134 1.00 47.35 418 SER A O 1
ATOM 3288 N N . ILE A 1 419 ? -28.687 -41.929 74.489 1.00 48.09 419 ILE A N 1
ATOM 3289 C CA . ILE A 1 419 ? -29.020 -41.491 75.834 1.00 53.45 419 ILE A CA 1
ATOM 3290 C C . ILE A 1 419 ? -29.934 -42.471 76.555 1.00 62.38 419 ILE A C 1
ATOM 3291 O O . ILE A 1 419 ? -30.957 -42.900 76.020 1.00 54.15 419 ILE A O 1
ATOM 3296 N N . HIS A 1 420 ? -29.545 -42.828 77.773 1.00 59.61 420 HIS A N 1
ATOM 3297 C CA . HIS A 1 420 ? -30.362 -43.676 78.630 1.00 74.96 420 HIS A CA 1
ATOM 3298 C C . HIS A 1 420 ? -30.555 -42.996 79.977 1.00 69.14 420 HIS A C 1
ATOM 3299 O O . HIS A 1 420 ? -29.719 -42.195 80.400 1.00 66.49 420 HIS A O 1
ATOM 3306 N N . TYR A 1 421 ? -31.656 -43.319 80.647 1.00 76.97 421 TYR A N 1
ATOM 3307 C CA . TYR A 1 421 ? -32.015 -42.670 81.905 1.00 82.72 421 TYR A CA 1
ATOM 3308 C C . TYR A 1 421 ? -30.823 -42.519 82.853 1.00 65.02 421 TYR A C 1
ATOM 3309 O O . TYR A 1 421 ? -30.681 -41.494 83.522 1.00 81.42 421 TYR A O 1
ATOM 3318 N N . ASP A 1 422 ? -29.969 -43.537 82.903 1.00 62.16 422 ASP A N 1
ATOM 3319 C CA . ASP A 1 422 ? -28.887 -43.587 83.885 1.00 70.44 422 ASP A CA 1
ATOM 3320 C C . ASP A 1 422 ? -27.553 -43.024 83.385 1.00 83.25 422 ASP A C 1
ATOM 3321 O O . ASP A 1 422 ? -26.819 -42.385 84.146 1.00 53.36 422 ASP A O 1
ATOM 3326 N N . LYS A 1 423 ? -27.233 -43.275 82.116 1.00 75.69 423 LYS A N 1
ATOM 3327 C CA . LYS A 1 423 ? -25.988 -42.770 81.534 1.00 70.43 423 LYS A CA 1
ATOM 3328 C C . LYS A 1 423 ? -26.107 -42.503 80.036 1.00 71.73 423 LYS A C 1
ATOM 3329 O O . LYS A 1 423 ? -27.164 -42.705 79.434 1.00 58.79 423 LYS A O 1
ATOM 3335 N N . ILE A 1 424 ? -25.010 -42.047 79.440 1.00 56.52 424 ILE A N 1
ATOM 3336 C CA . ILE A 1 424 ? -24.998 -41.760 78.014 1.00 44.46 424 ILE A CA 1
ATOM 3337 C C . ILE A 1 424 ? -23.881 -42.505 77.290 1.00 45.87 424 ILE A C 1
ATOM 3338 O O . ILE A 1 424 ? -22.703 -42.358 77.619 1.00 58.75 424 ILE A O 1
ATOM 3343 N N . ASP A 1 425 ? -24.276 -43.318 76.312 1.00 45.62 425 ASP A N 1
ATOM 3344 C CA . ASP A 1 425 ? -23.342 -44.073 75.486 1.00 45.50 425 ASP A CA 1
ATOM 3345 C C . ASP A 1 425 ? -22.850 -43.254 74.296 1.00 39.38 425 ASP A C 1
ATOM 3346 O O . ASP A 1 425 ? -23.561 -42.386 73.787 1.00 41.80 425 ASP A O 1
ATOM 3351 N N . MET A 1 426 ? -21.634 -43.540 73.849 1.00 34.08 426 MET A N 1
ATOM 3352 C CA . MET A 1 426 ? -21.034 -42.764 72.781 1.00 31.60 426 MET A CA 1
ATOM 3353 C C . MET A 1 426 ? -20.123 -43.597 71.903 1.00 36.03 426 MET A C 1
ATOM 3354 O O . MET A 1 426 ? -19.401 -44.471 72.379 1.00 42.23 426 MET A O 1
ATOM 3359 N N . LYS A 1 427 ? -20.165 -43.312 70.612 1.00 28.68 427 LYS A N 1
ATOM 3360 C CA . LYS A 1 427 ? -19.319 -43.989 69.651 1.00 31.98 427 LYS A CA 1
ATOM 3361 C C . LYS A 1 427 ? -18.861 -42.969 68.628 1.00 39.25 427 LYS A C 1
ATOM 3362 O O . LYS A 1 427 ? -19.603 -42.053 68.279 1.00 34.71 427 LYS A O 1
ATOM 3368 N N . ASN A 1 428 ? -17.635 -43.121 68.148 1.00 36.80 428 ASN A N 1
ATOM 3369 C CA . ASN A 1 428 ? -17.160 -42.275 67.063 1.00 35.46 428 ASN A CA 1
ATOM 3370 C C . ASN A 1 428 ? -17.746 -42.679 65.727 1.00 53.19 428 ASN A C 1
ATOM 3371 O O . ASN A 1 428 ? -17.933 -43.858 65.441 1.00 54.66 428 ASN A O 1
ATOM 3376 N N . ILE A 1 429 ? -18.050 -41.681 64.916 1.00 48.85 429 ILE A N 1
ATOM 3377 C CA . ILE A 1 429 ? -18.588 -41.920 63.600 1.00 31.04 429 ILE A CA 1
ATOM 3378 C C . ILE A 1 429 ? -17.460 -41.766 62.592 1.00 53.84 429 ILE A C 1
ATOM 3379 O O . ILE A 1 429 ? -16.890 -40.687 62.448 1.00 52.18 429 ILE A O 1
ATOM 3384 N N . GLU A 1 430 ? -17.108 -42.855 61.920 1.00 44.13 430 GLU A N 1
ATOM 3385 C CA . GLU A 1 430 ? -16.100 -42.776 60.875 1.00 51.91 430 GLU A CA 1
ATOM 3386 C C . GLU A 1 430 ? -16.689 -42.037 59.695 1.00 39.88 430 GLU A C 1
ATOM 3387 O O . GLU A 1 430 ? -17.832 -42.275 59.313 1.00 44.27 430 GLU A O 1
ATOM 3393 N N . VAL A 1 431 ? -15.909 -41.135 59.119 1.00 32.28 431 VAL A N 1
ATOM 3394 C CA . VAL A 1 431 ? -16.382 -40.365 57.984 1.00 38.51 431 VAL A CA 1
ATOM 3395 C C . VAL A 1 431 ? -15.791 -40.890 56.676 1.00 39.78 431 VAL A C 1
ATOM 3396 O O . VAL A 1 431 ? -14.664 -41.383 56.646 1.00 41.45 431 VAL A O 1
ATOM 3400 N N . SER A 1 432 ? -16.565 -40.767 55.602 1.00 39.71 432 SER A N 1
ATOM 3401 C CA . SER A 1 432 ? -16.279 -41.437 54.338 1.00 44.37 432 SER A CA 1
ATOM 3402 C C . SER A 1 432 ? -15.719 -40.534 53.244 1.00 58.35 432 SER A C 1
ATOM 3403 O O . SER A 1 432 ? -15.347 -41.021 52.175 1.00 47.94 432 SER A O 1
ATOM 3406 N N . SER A 1 433 ? -15.661 -39.230 53.491 1.00 37.54 433 SER A N 1
ATOM 3407 C CA . SER A 1 433 ? -15.223 -38.315 52.441 1.00 38.30 433 SER A CA 1
ATOM 3408 C C . SER A 1 433 ? -13.728 -38.023 52.518 1.00 39.79 433 SER A C 1
ATOM 3409 O O . SER A 1 433 ? -13.115 -38.147 53.577 1.00 44.98 433 SER A O 1
ATOM 3412 N N . SER A 1 434 ? -13.142 -37.659 51.382 1.00 44.07 434 SER A N 1
ATOM 3413 C CA . SER A 1 434 ? -11.723 -37.335 51.343 1.00 54.53 434 SER A CA 1
ATOM 3414 C C . SER A 1 434 ? -11.475 -35.994 52.024 1.00 34.20 434 SER A C 1
ATOM 3415 O O . SER A 1 434 ? -10.492 -35.822 52.751 1.00 49.08 434 SER A O 1
ATOM 3418 N N . GLU A 1 435 ? -12.380 -35.049 51.796 1.00 36.38 435 GLU A N 1
ATOM 3419 C CA . GLU A 1 435 ? -12.267 -33.739 52.422 1.00 34.55 435 GLU A CA 1
ATOM 3420 C C . GLU A 1 435 ? -13.121 -33.645 53.679 1.00 22.27 435 GLU A C 1
ATOM 3421 O O . GLU A 1 435 ? -14.279 -34.065 53.689 1.00 27.59 435 GLU A O 1
ATOM 3427 N N . VAL A 1 436 ? -12.539 -33.079 54.732 1.00 20.25 436 VAL A N 1
ATOM 3428 C CA . VAL A 1 436 ? -13.245 -32.876 55.988 1.00 21.01 436 VAL A CA 1
ATOM 3429 C C . VAL A 1 436 ? -12.962 -31.471 56.529 1.00 16.82 436 VAL A C 1
ATOM 3430 O O . VAL A 1 436 ? -11.935 -30.875 56.210 1.00 19.78 436 VAL A O 1
ATOM 3434 N N . PRO A 1 437 ? -13.883 -30.938 57.346 1.00 17.57 437 PRO A N 1
ATOM 3435 C CA . PRO A 1 437 ? -13.655 -29.640 57.988 1.00 16.55 437 PRO A CA 1
ATOM 3436 C C . PRO A 1 437 ? -12.502 -29.735 58.985 1.00 15.64 437 PRO A C 1
ATOM 3437 O O . PRO A 1 437 ? -12.380 -30.750 59.681 1.00 19.10 437 PRO A O 1
ATOM 3441 N N . VAL A 1 438 ? -11.688 -28.691 59.070 1.00 13.19 438 VAL A N 1
ATOM 3442 C CA . VAL A 1 438 ? -10.599 -28.677 60.032 1.00 12.76 438 VAL A CA 1
ATOM 3443 C C . VAL A 1 438 ? -11.136 -28.685 61.446 1.00 19.13 438 VAL A C 1
ATOM 3444 O O . VAL A 1 438 ? -12.248 -28.194 61.717 1.00 17.56 438 VAL A O 1
ATOM 3448 N N . ALA A 1 439 ? -10.340 -29.262 62.337 1.00 15.84 439 ALA A N 1
ATOM 3449 C CA . ALA A 1 439 ? -10.670 -29.303 63.757 1.00 16.70 439 ALA A CA 1
ATOM 3450 C C . ALA A 1 439 ? -10.928 -27.888 64.229 1.00 16.00 439 ALA A C 1
ATOM 3451 O O . ALA A 1 439 ? -10.221 -26.954 63.843 1.00 17.06 439 ALA A O 1
ATOM 3453 N N . ARG A 1 440 ? -11.946 -27.726 65.069 1.00 16.01 440 ARG A N 1
ATOM 3454 C CA . ARG A 1 440 ? -12.370 -26.387 65.442 1.00 13.16 440 ARG A CA 1
ATOM 3455 C C . ARG A 1 440 ? -13.195 -26.427 66.706 1.00 14.46 440 ARG A C 1
ATOM 3456 O O . ARG A 1 440 ? -13.659 -27.493 67.128 1.00 14.20 440 ARG A O 1
ATOM 3464 N N . MET A 1 441 ? -13.377 -25.250 67.292 1.00 13.80 441 MET A N 1
ATOM 3465 C CA . MET A 1 441 ? -14.258 -25.097 68.449 1.00 15.57 441 MET A CA 1
ATOM 3466 C C . MET A 1 441 ? -15.045 -23.801 68.277 1.00 14.25 441 MET A C 1
ATOM 3467 O O . MET A 1 441 ? -14.727 -22.995 67.407 1.00 14.33 441 MET A O 1
ATOM 3472 N N . CYS A 1 442 ? -16.094 -23.614 69.075 1.00 14.62 442 CYS A N 1
ATOM 3473 C CA . CYS A 1 442 ? -16.890 -22.372 69.037 1.00 14.46 442 CYS A CA 1
ATOM 3474 C C . CYS A 1 442 ? -17.626 -22.158 67.718 1.00 12.66 442 CYS A C 1
ATOM 3475 O O . CYS A 1 442 ? -17.895 -21.028 67.308 1.00 15.17 442 CYS A O 1
ATOM 3478 N N . HIS A 1 443 ? -17.932 -23.274 67.066 1.00 11.24 443 HIS A N 1
ATOM 3479 C CA . HIS A 1 443 ? -18.787 -23.330 65.894 1.00 11.92 443 HIS A CA 1
ATOM 3480 C C . HIS A 1 443 ? -20.204 -23.664 66.357 1.00 15.63 443 HIS A C 1
ATOM 3481 O O . HIS A 1 443 ? -20.449 -23.840 67.554 1.00 15.71 443 HIS A O 1
ATOM 3488 N N . THR A 1 444 ? -21.145 -23.740 65.419 1.00 15.07 444 THR A N 1
ATOM 3489 C CA . THR A 1 444 ? -22.458 -24.314 65.716 1.00 12.31 444 THR A CA 1
ATOM 3490 C C . THR A 1 444 ? -22.700 -25.538 64.812 1.00 14.59 444 THR A C 1
ATOM 3491 O O . THR A 1 444 ? -22.114 -25.658 63.736 1.00 16.01 444 THR A O 1
ATOM 3495 N N . PHE A 1 445 ? -23.576 -26.437 65.249 1.00 11.77 445 PHE A N 1
ATOM 3496 C CA . PHE A 1 445 ? -23.834 -27.682 64.539 1.00 12.81 445 PHE A CA 1
ATOM 3497 C C . PHE A 1 445 ? -25.343 -27.896 64.676 1.00 18.18 445 PHE A C 1
ATOM 3498 O O . PHE A 1 445 ? -25.839 -28.091 65.787 1.00 19.84 445 PHE A O 1
ATOM 3506 N N . THR A 1 446 ? -26.068 -27.826 63.562 1.00 17.08 446 THR A N 1
ATOM 3507 C CA . THR A 1 446 ? -27.527 -27.693 63.620 1.00 17.15 446 THR A CA 1
ATOM 3508 C C . THR A 1 446 ? -28.239 -28.689 62.691 1.00 18.65 446 THR A C 1
ATOM 3509 O O . THR A 1 446 ? -27.893 -28.810 61.544 1.00 18.76 446 THR A O 1
ATOM 3513 N N . THR A 1 447 ? -29.244 -29.399 63.193 1.00 19.73 447 THR A N 1
ATOM 3514 C CA . THR A 1 447 ? -29.973 -30.334 62.327 1.00 19.60 447 THR A CA 1
ATOM 3515 C C . THR A 1 447 ? -30.753 -29.600 61.238 1.00 17.83 447 THR A C 1
ATOM 3516 O O . THR A 1 447 ? -31.403 -28.594 61.508 1.00 20.92 447 THR A O 1
ATOM 3520 N N . ILE A 1 448 ? -30.660 -30.100 60.006 1.00 20.93 448 ILE A N 1
ATOM 3521 C CA . ILE A 1 448 ? -31.360 -29.519 58.872 1.00 18.79 448 ILE A CA 1
ATOM 3522 C C . ILE A 1 448 ? -31.871 -30.660 57.991 1.00 21.84 448 ILE A C 1
ATOM 3523 O O . ILE A 1 448 ? -31.630 -31.828 58.287 1.00 22.53 448 ILE A O 1
ATOM 3528 N N . SER A 1 449 ? -32.592 -30.313 56.930 1.00 23.77 449 SER A N 1
ATOM 3529 C CA . SER A 1 449 ? -32.937 -31.281 55.889 1.00 30.18 449 SER A CA 1
ATOM 3530 C C . SER A 1 449 ? -33.804 -32.425 56.408 1.00 28.15 449 SER A C 1
ATOM 3531 O O . SER A 1 449 ? -33.487 -33.605 56.206 1.00 26.79 449 SER A O 1
ATOM 3534 N N . ARG A 1 450 ? -34.891 -32.067 57.081 1.00 28.50 450 ARG A N 1
ATOM 3535 C CA . ARG A 1 450 ? -35.823 -33.056 57.616 1.00 32.43 450 ARG A CA 1
ATOM 3536 C C . ARG A 1 450 ? -35.115 -34.145 58.412 1.00 33.84 450 ARG A C 1
ATOM 3537 O O . ARG A 1 450 ? -35.395 -35.331 58.241 1.00 34.83 450 ARG A O 1
ATOM 3545 N N . ASN A 1 451 ? -34.188 -33.730 59.270 1.00 29.23 451 ASN A N 1
ATOM 3546 C CA . ASN A 1 451 ? -33.517 -34.632 60.207 1.00 36.53 451 ASN A CA 1
ATOM 3547 C C . ASN A 1 451 ? -32.494 -35.586 59.583 1.00 34.51 451 ASN A C 1
ATOM 3548 O O . ASN A 1 451 ? -32.059 -36.538 60.225 1.00 37.25 451 ASN A O 1
ATOM 3553 N N . ASN A 1 452 ? -32.080 -35.305 58.352 1.00 32.04 452 ASN A N 1
ATOM 3554 C CA . ASN A 1 452 ? -31.127 -36.170 57.660 1.00 29.00 452 ASN A CA 1
ATOM 3555 C C . ASN A 1 452 ? -29.708 -35.600 57.559 1.00 37.58 452 ASN A C 1
ATOM 3556 O O . ASN A 1 452 ? -28.769 -36.313 57.183 1.00 28.42 452 ASN A O 1
ATOM 3561 N N . GLN A 1 453 ? -29.552 -34.320 57.888 1.00 32.54 453 GLN A N 1
ATOM 3562 C CA . GLN A 1 453 ? -28.249 -33.670 57.755 1.00 24.99 453 GLN A CA 1
ATOM 3563 C C . GLN A 1 453 ? -27.947 -32.747 58.930 1.00 20.27 453 GLN A C 1
ATOM 3564 O O . GLN A 1 453 ? -28.840 -32.406 59.713 1.00 20.08 453 GLN A O 1
ATOM 3570 N N . LEU A 1 454 ? -26.673 -32.370 59.050 1.00 19.78 454 LEU A N 1
ATOM 3571 C CA . LEU A 1 454 ? -26.234 -31.470 60.106 1.00 22.35 454 LEU A CA 1
ATOM 3572 C C . LEU A 1 454 ? -25.378 -30.354 59.503 1.00 16.35 454 LEU A C 1
ATOM 3573 O O . LEU A 1 454 ? -24.481 -30.617 58.698 1.00 19.88 454 LEU A O 1
ATOM 3578 N N . LEU A 1 455 ? -25.703 -29.115 59.873 1.00 16.94 455 LEU A N 1
ATOM 3579 C CA . LEU A 1 455 ? -25.048 -27.933 59.324 1.00 14.73 455 LEU A CA 1
ATOM 3580 C C . LEU A 1 455 ? -24.010 -27.387 60.289 1.00 17.64 455 LEU A C 1
ATOM 3581 O O . LEU A 1 455 ? -24.321 -27.049 61.423 1.00 17.62 455 LEU A O 1
ATOM 3586 N N . LEU A 1 456 ? -22.765 -27.334 59.820 1.00 14.58 456 LEU A N 1
ATOM 3587 C CA . LEU A 1 456 ? -21.648 -26.778 60.567 1.00 16.44 456 LEU A CA 1
ATOM 3588 C C . LEU A 1 456 ? -21.344 -25.363 60.090 1.00 14.96 456 LEU A C 1
ATOM 3589 O O . LEU A 1 456 ? -20.986 -25.163 58.924 1.00 15.39 456 LEU A O 1
ATOM 3594 N N . ILE A 1 457 ? -21.488 -24.387 60.989 1.00 14.01 457 ILE A N 1
ATOM 3595 C CA . ILE A 1 457 ? -21.219 -22.990 60.668 1.00 12.46 457 ILE A CA 1
ATOM 3596 C C . ILE A 1 457 ? -20.033 -22.449 61.468 1.00 12.33 457 ILE A C 1
ATOM 3597 O O . ILE A 1 457 ? -20.017 -22.536 62.699 1.00 13.84 457 ILE A O 1
ATOM 3602 N N . GLY A 1 458 ? -19.050 -21.900 60.757 1.00 13.89 458 GLY A N 1
ATOM 3603 C CA . GLY A 1 458 ? -18.013 -21.085 61.373 1.00 14.94 458 GLY A CA 1
ATOM 3604 C C . GLY A 1 458 ? -17.188 -21.807 62.421 1.00 14.39 458 GLY A C 1
ATOM 3605 O O . GLY A 1 458 ? -16.880 -22.992 62.273 1.00 14.14 458 GLY A O 1
ATOM 3606 N N . GLY A 1 459 ? -16.825 -21.093 63.480 1.00 11.60 459 GLY A N 1
ATOM 3607 C CA . GLY A 1 459 ? -15.935 -21.651 64.487 1.00 12.50 459 GLY A CA 1
ATOM 3608 C C . GLY A 1 459 ? -14.546 -21.059 64.392 1.00 11.53 459 GLY A C 1
ATOM 3609 O O . GLY A 1 459 ? -14.326 -20.099 63.658 1.00 12.03 459 GLY A O 1
ATOM 3610 N N . ARG A 1 460 ? -13.613 -21.587 65.182 1.00 11.38 460 ARG A N 1
ATOM 3611 C CA . ARG A 1 460 ? -12.247 -21.095 65.117 1.00 13.65 460 ARG A CA 1
ATOM 3612 C C . ARG A 1 460 ? -11.247 -22.211 65.367 1.00 14.48 460 ARG A C 1
ATOM 3613 O O . ARG A 1 460 ? -11.588 -23.255 65.937 1.00 13.17 460 ARG A O 1
ATOM 3621 N N . LYS A 1 461 ? -10.013 -21.995 64.929 1.00 13.03 461 LYS A N 1
ATOM 3622 C CA . LYS A 1 461 ? -8.894 -22.761 65.476 1.00 13.80 461 LYS A CA 1
ATOM 3623 C C . LYS A 1 461 ? -8.423 -21.980 66.705 1.00 17.04 461 LYS A C 1
ATOM 3624 O O . LYS A 1 461 ? -9.172 -21.869 67.678 1.00 15.35 461 LYS A O 1
ATOM 3630 N N . ALA A 1 462 ? -7.214 -21.432 66.686 1.00 15.02 462 ALA A N 1
ATOM 3631 C CA . ALA A 1 462 ? -6.839 -20.482 67.733 1.00 15.41 462 ALA A CA 1
ATOM 3632 C C . ALA A 1 462 ? -7.676 -19.186 67.633 1.00 14.43 462 ALA A C 1
ATOM 3633 O O . ALA A 1 462 ? -8.381 -18.972 66.642 1.00 13.76 462 ALA A O 1
ATOM 3635 N N . PRO A 1 463 ? -7.633 -18.328 68.666 1.00 13.72 463 PRO A N 1
ATOM 3636 C CA . PRO A 1 463 ? -8.535 -17.165 68.664 1.00 14.73 463 PRO A CA 1
ATOM 3637 C C . PRO A 1 463 ? -8.293 -16.168 67.535 1.00 17.51 463 PRO A C 1
ATOM 3638 O O . PRO A 1 463 ? -9.192 -15.373 67.255 1.00 15.50 463 PRO A O 1
ATOM 3642 N N . HIS A 1 464 ? -7.107 -16.178 66.934 1.00 15.42 464 HIS A N 1
ATOM 3643 C CA . HIS A 1 464 ? -6.839 -15.301 65.811 1.00 16.19 464 HIS A CA 1
ATOM 3644 C C . HIS A 1 464 ? -7.132 -16.000 64.491 1.00 16.86 464 HIS A C 1
ATOM 3645 O O . HIS A 1 464 ? -6.799 -15.485 63.425 1.00 15.49 464 HIS A O 1
ATOM 3652 N N . GLN A 1 465 ? -7.749 -17.173 64.586 1.00 13.21 465 GLN A N 1
ATOM 3653 C CA . GLN A 1 465 ? -8.023 -18.010 63.420 1.00 13.41 465 GLN A CA 1
ATOM 3654 C C . GLN A 1 465 ? -9.514 -18.339 63.356 1.00 12.68 465 GLN A C 1
ATOM 3655 O O . GLN A 1 465 ? -9.916 -19.510 63.273 1.00 13.78 465 GLN A O 1
ATOM 3661 N N . GLY A 1 466 ? -10.335 -17.295 63.421 1.00 13.64 466 GLY A N 1
ATOM 3662 C CA . GLY A 1 466 ? -11.753 -17.448 63.148 1.00 11.43 466 GLY A CA 1
ATOM 3663 C C . GLY A 1 466 ? -11.908 -18.047 61.756 1.00 12.36 466 GLY A C 1
ATOM 3664 O O . GLY A 1 466 ? -11.076 -17.803 60.867 1.00 13.29 466 GLY A O 1
ATOM 3665 N N . LEU A 1 467 ? -12.957 -18.853 61.579 1.00 10.92 467 LEU A N 1
ATOM 3666 C CA . LEU A 1 467 ? -13.182 -19.550 60.305 1.00 12.74 467 LEU A CA 1
ATOM 3667 C C . LEU A 1 467 ? -14.423 -19.072 59.563 1.00 14.28 467 LEU A C 1
ATOM 3668 O O . LEU A 1 467 ? -15.382 -18.589 60.164 1.00 14.45 467 LEU A O 1
ATOM 3673 N N . SER A 1 468 ? -14.395 -19.235 58.241 1.00 11.73 468 SER A N 1
ATOM 3674 C CA . SER A 1 468 ? -15.513 -18.839 57.408 1.00 14.26 468 SER A CA 1
ATOM 3675 C C . SER A 1 468 ? -16.081 -20.019 56.632 1.00 15.17 468 SER A C 1
ATOM 3676 O O . SER A 1 468 ? -17.094 -19.870 55.950 1.00 16.50 468 SER A O 1
ATOM 3679 N N . ASP A 1 469 ? -15.438 -21.184 56.726 1.00 12.57 469 ASP A N 1
ATOM 3680 C CA . ASP A 1 469 ? -15.846 -22.308 55.885 1.00 14.07 469 ASP A CA 1
ATOM 3681 C C . ASP A 1 469 ? -16.938 -23.100 56.594 1.00 15.29 469 ASP A C 1
ATOM 3682 O O . ASP A 1 469 ? -16.785 -23.465 57.753 1.00 15.15 469 ASP A O 1
ATOM 3687 N N . ASN A 1 470 ? -18.045 -23.341 55.886 1.00 13.57 470 ASN A N 1
ATOM 3688 C CA . ASN A 1 470 ? -19.187 -24.063 56.424 1.00 14.44 470 ASN A CA 1
ATOM 3689 C C . ASN A 1 470 ? -19.354 -25.393 55.707 1.00 14.50 470 ASN A C 1
ATOM 3690 O O . ASN A 1 470 ? -18.929 -25.537 54.569 1.00 15.43 470 ASN A O 1
ATOM 3695 N N . TRP A 1 471 ? -19.986 -26.348 56.383 1.00 15.13 471 TRP A N 1
ATOM 3696 C CA . TRP A 1 471 ? -20.083 -27.713 55.887 1.00 13.77 471 TRP A CA 1
ATOM 3697 C C . TRP A 1 471 ? -21.430 -28.325 56.238 1.00 18.04 471 TRP A C 1
ATOM 3698 O O . TRP A 1 471 ? -22.113 -27.885 57.170 1.00 15.82 471 TRP A O 1
ATOM 3709 N N . ILE A 1 472 ? -21.803 -29.353 55.481 1.00 16.75 472 ILE A N 1
ATOM 3710 C CA . ILE A 1 472 ? -22.950 -30.181 55.842 1.00 16.58 472 ILE A CA 1
ATOM 3711 C C . ILE A 1 472 ? -22.488 -31.614 56.006 1.00 16.97 472 ILE A C 1
ATOM 3712 O O . ILE A 1 472 ? -21.731 -32.124 55.184 1.00 20.50 472 ILE A O 1
ATOM 3717 N N . PHE A 1 473 ? -22.916 -32.261 57.086 1.00 19.82 473 PHE A N 1
ATOM 3718 C CA . PHE A 1 473 ? -22.636 -33.670 57.282 1.00 19.13 473 PHE A CA 1
ATOM 3719 C C . PHE A 1 473 ? -23.894 -34.465 57.006 1.00 26.48 473 PHE A C 1
ATOM 3720 O O . PHE A 1 473 ? -24.940 -34.208 57.597 1.00 22.15 473 PHE A O 1
ATOM 3728 N N . ASP A 1 474 ? -23.781 -35.436 56.111 1.00 26.69 474 ASP A N 1
ATOM 3729 C CA . ASP A 1 474 ? -24.913 -36.271 55.751 1.00 33.03 474 ASP A CA 1
ATOM 3730 C C . ASP A 1 474 ? -24.861 -37.548 56.575 1.00 26.48 474 ASP A C 1
ATOM 3731 O O . ASP A 1 474 ? -23.906 -38.316 56.489 1.00 28.78 474 ASP A O 1
ATOM 3736 N N . MET A 1 475 ? -25.880 -37.771 57.389 1.00 27.59 475 MET A N 1
ATOM 3737 C CA . MET A 1 475 ? -25.844 -38.878 58.333 1.00 34.16 475 MET A CA 1
ATOM 3738 C C . MET A 1 475 ? -25.832 -40.225 57.619 1.00 41.75 475 MET A C 1
ATOM 3739 O O . MET A 1 475 ? -25.101 -41.134 58.011 1.00 41.08 475 MET A O 1
ATOM 3744 N N . LYS A 1 476 ? -26.633 -40.337 56.564 1.00 31.82 476 LYS A N 1
ATOM 3745 C CA . LYS A 1 476 ? -26.794 -41.604 55.843 1.00 43.89 476 LYS A CA 1
ATOM 3746 C C . LYS A 1 476 ? -25.508 -42.092 55.181 1.00 41.60 476 LYS A C 1
ATOM 3747 O O . LYS A 1 476 ? -25.151 -43.264 55.285 1.00 41.12 476 LYS A O 1
ATOM 3753 N N . THR A 1 477 ? -24.821 -41.183 54.498 1.00 40.88 477 THR A N 1
ATOM 3754 C CA . THR A 1 477 ? -23.602 -41.517 53.782 1.00 33.44 477 THR A CA 1
ATOM 3755 C C . THR A 1 477 ? -22.356 -41.313 54.643 1.00 45.61 477 THR A C 1
ATOM 3756 O O . THR A 1 477 ? -21.272 -41.790 54.300 1.00 34.52 477 THR A O 1
ATOM 3760 N N . ARG A 1 478 ? -22.527 -40.614 55.766 1.00 38.57 478 ARG A N 1
ATOM 3761 C CA . ARG A 1 478 ? -21.413 -40.214 56.631 1.00 30.78 478 ARG A CA 1
ATOM 3762 C C . ARG A 1 478 ? -20.355 -39.434 55.853 1.00 27.41 478 ARG A C 1
ATOM 3763 O O . ARG A 1 478 ? -19.154 -39.563 56.102 1.00 35.47 478 ARG A O 1
ATOM 3771 N N . GLU A 1 479 ? -20.825 -38.615 54.917 1.00 27.87 479 GLU A N 1
ATOM 3772 C CA . GLU A 1 479 ? -19.956 -37.752 54.123 1.00 27.43 479 GLU A CA 1
ATOM 3773 C C . GLU A 1 479 ? -20.094 -36.286 54.530 1.00 24.29 479 GLU A C 1
ATOM 3774 O O . GLU A 1 479 ? -21.207 -35.789 54.743 1.00 24.73 479 GLU A O 1
ATOM 3780 N N . TRP A 1 480 ? -18.957 -35.603 54.618 1.00 21.74 480 TRP A N 1
ATOM 3781 C CA . TRP A 1 480 ? -18.935 -34.159 54.768 1.00 20.27 480 TRP A CA 1
ATOM 3782 C C . TRP A 1 480 ? -18.868 -33.506 53.390 1.00 22.83 480 TRP A C 1
ATOM 3783 O O . TRP A 1 480 ? -18.148 -33.983 52.499 1.00 26.96 480 TRP A O 1
ATOM 3794 N N . SER A 1 481 ? -19.580 -32.400 53.217 1.00 18.82 481 SER A N 1
ATOM 3795 C CA . SER A 1 481 ? -19.402 -31.579 52.021 1.00 18.91 481 SER A CA 1
ATOM 3796 C C . SER A 1 481 ? -19.341 -30.093 52.388 1.00 18.25 481 SER A C 1
ATOM 3797 O O . SER A 1 481 ? -20.110 -29.620 53.221 1.00 21.73 481 SER A O 1
ATOM 3800 N N . MET A 1 482 ? -18.406 -29.370 51.779 1.00 17.18 482 MET A N 1
ATOM 3801 C CA A MET A 1 482 ? -18.266 -27.941 52.032 0.50 17.69 482 MET A CA 1
ATOM 3802 C CA B MET A 1 482 ? -18.272 -27.936 52.030 0.50 17.68 482 MET A CA 1
ATOM 3803 C C . MET A 1 482 ? -19.288 -27.155 51.208 1.00 21.20 482 MET A C 1
ATOM 3804 O O . MET A 1 482 ? -19.477 -27.410 50.011 1.00 20.25 482 MET A O 1
ATOM 3813 N N . ILE A 1 483 ? -19.955 -26.208 51.850 1.00 17.06 483 ILE A N 1
ATOM 3814 C CA . ILE A 1 483 ? -20.967 -25.417 51.163 1.00 16.05 483 ILE A CA 1
ATOM 3815 C C . ILE A 1 483 ? -20.482 -23.989 50.978 1.00 14.55 483 ILE A C 1
ATOM 3816 O O . ILE A 1 483 ? -19.282 -23.748 50.981 1.00 16.08 483 ILE A O 1
ATOM 3821 N N . LYS A 1 484 ? -21.402 -23.047 50.798 1.00 13.61 484 LYS A N 1
ATOM 3822 C CA . LYS A 1 484 ? -21.017 -21.644 50.662 1.00 12.99 484 LYS A CA 1
ATOM 3823 C C . LYS A 1 484 ? -20.332 -21.159 51.930 1.00 12.40 484 LYS A C 1
ATOM 3824 O O . LYS A 1 484 ? -20.806 -21.452 53.040 1.00 13.81 484 LYS A O 1
ATOM 3830 N N . SER A 1 485 ? -19.270 -20.369 51.782 1.00 13.65 485 SER A N 1
ATOM 3831 C CA A SER A 1 485 ? -18.592 -19.823 52.952 0.50 13.92 485 SER A CA 1
ATOM 3832 C CA B SER A 1 485 ? -18.580 -19.800 52.942 0.50 13.95 485 SER A CA 1
ATOM 3833 C C . SER A 1 485 ? -19.236 -18.513 53.406 1.00 14.45 485 SER A C 1
ATOM 3834 O O . SER A 1 485 ? -19.880 -17.812 52.615 1.00 14.67 485 SER A O 1
ATOM 3839 N N . LEU A 1 486 ? -19.079 -18.202 54.697 1.00 13.82 486 LEU A N 1
ATOM 3840 C CA . LEU A 1 486 ? -19.464 -16.885 55.203 1.00 11.91 486 LEU A CA 1
ATOM 3841 C C . LEU A 1 486 ? -18.538 -15.861 54.553 1.00 16.26 486 LEU A C 1
ATOM 3842 O O . LEU A 1 486 ? -17.382 -16.164 54.255 1.00 17.10 486 LEU A O 1
ATOM 3847 N N . SER A 1 487 ? -19.020 -14.639 54.352 1.00 13.46 487 SER A N 1
ATOM 3848 C CA . SER A 1 487 ? -18.137 -13.574 53.885 1.00 16.22 487 SER A CA 1
ATOM 3849 C C . SER A 1 487 ? -17.238 -13.072 55.008 1.00 14.02 487 SER A C 1
ATOM 3850 O O . SER A 1 487 ? -16.180 -12.496 54.741 1.00 16.19 487 SER A O 1
ATOM 3853 N N . HIS A 1 488 ? -17.682 -13.274 56.251 1.00 13.13 488 HIS A N 1
ATOM 3854 C CA . HIS A 1 488 ? -16.946 -12.823 57.440 1.00 13.71 488 HIS A CA 1
ATOM 3855 C C . HIS A 1 488 ? -16.721 -14.015 58.367 1.00 15.35 488 HIS A C 1
ATOM 3856 O O . HIS A 1 488 ? -17.660 -14.750 58.668 1.00 16.13 488 HIS A O 1
ATOM 3863 N N . THR A 1 489 ? -15.497 -14.201 58.852 1.00 11.49 489 THR A N 1
ATOM 3864 C CA . THR A 1 489 ? -15.277 -15.259 59.843 1.00 12.76 489 THR A CA 1
ATOM 3865 C C . THR A 1 489 ? -16.169 -15.021 61.064 1.00 11.75 489 THR A C 1
ATOM 3866 O O . THR A 1 489 ? -16.514 -13.884 61.384 1.00 13.78 489 THR A O 1
ATOM 3870 N N . ARG A 1 490 ? -16.523 -16.093 61.763 1.00 9.19 490 ARG A N 1
ATOM 3871 C CA . ARG A 1 490 ? -17.470 -15.971 62.875 1.00 12.33 490 ARG A CA 1
ATOM 3872 C C . ARG A 1 490 ? -17.346 -17.172 63.814 1.00 13.00 490 ARG A C 1
ATOM 3873 O O . ARG A 1 490 ? -17.401 -18.321 63.368 1.00 14.35 490 ARG A O 1
ATOM 3881 N N . PHE A 1 491 ? -17.168 -16.901 65.106 1.00 11.84 491 PHE A N 1
ATOM 3882 C CA . PHE A 1 491 ? -17.126 -17.941 66.122 1.00 13.92 491 PHE A CA 1
ATOM 3883 C C . PHE A 1 491 ? -17.797 -17.430 67.398 1.00 13.20 491 PHE A C 1
ATOM 3884 O O . PHE A 1 491 ? -17.941 -16.225 67.577 1.00 14.31 491 PHE A O 1
ATOM 3892 N N . ARG A 1 492 ? -18.205 -18.347 68.262 1.00 9.64 492 ARG A N 1
ATOM 3893 C CA . ARG A 1 492 ? -18.983 -17.998 69.462 1.00 12.54 492 ARG A CA 1
ATOM 3894 C C . ARG A 1 492 ? -20.303 -17.330 69.116 1.00 15.17 492 ARG A C 1
ATOM 3895 O O . ARG A 1 492 ? -20.892 -16.612 69.939 1.00 13.86 492 ARG A O 1
ATOM 3903 N N . HIS A 1 493 ? -20.764 -17.571 67.892 1.00 13.33 493 HIS A N 1
ATOM 3904 C CA . HIS A 1 493 ? -22.127 -17.237 67.520 1.00 13.93 493 HIS A CA 1
ATOM 3905 C C . HIS A 1 493 ? -23.073 -18.269 68.132 1.00 16.01 493 HIS A C 1
ATOM 3906 O O . HIS A 1 493 ? -22.646 -19.315 68.621 1.00 13.09 493 HIS A O 1
ATOM 3913 N N . SER A 1 494 ? -24.372 -17.981 68.108 1.00 13.95 494 SER A N 1
ATOM 3914 C CA . SER A 1 494 ? -25.350 -18.971 68.524 1.00 16.09 494 SER A CA 1
ATOM 3915 C C . SER A 1 494 ? -26.216 -19.305 67.315 1.00 16.54 494 SER A C 1
ATOM 3916 O O . SER A 1 494 ? -26.275 -18.530 66.355 1.00 15.85 494 SER A O 1
ATOM 3919 N N . ALA A 1 495 ? -26.855 -20.467 67.336 1.00 14.94 495 ALA A N 1
ATOM 3920 C CA . ALA A 1 495 ? -27.701 -20.835 66.212 1.00 14.52 495 ALA A CA 1
ATOM 3921 C C . ALA A 1 495 ? -28.904 -21.597 66.731 1.00 15.50 495 ALA A C 1
ATOM 3922 O O . ALA A 1 495 ? -28.843 -22.232 67.789 1.00 18.79 495 ALA A O 1
ATOM 3924 N N . CYS A 1 496 ? -30.006 -21.529 65.994 1.00 19.88 496 CYS A N 1
ATOM 3925 C CA . CYS A 1 496 ? -31.156 -22.362 66.313 1.00 23.65 496 CYS A CA 1
ATOM 3926 C C . CYS A 1 496 ? -31.932 -22.670 65.046 1.00 19.59 496 CYS A C 1
ATOM 3927 O O . CYS A 1 496 ? -31.938 -21.883 64.099 1.00 20.11 496 CYS A O 1
ATOM 3930 N N . SER A 1 497 ? -32.559 -23.839 65.035 1.00 22.68 497 SER A N 1
ATOM 3931 C CA . SER A 1 497 ? -33.437 -24.243 63.943 1.00 25.27 497 SER A CA 1
ATOM 3932 C C . SER A 1 497 ? -34.748 -23.485 64.025 1.00 24.40 497 SER A C 1
ATOM 3933 O O . SER A 1 497 ? -35.306 -23.310 65.113 1.00 27.15 497 SER A O 1
ATOM 3936 N N . LEU A 1 498 ? -35.240 -23.045 62.869 1.00 24.50 498 LEU A N 1
ATOM 3937 C CA . LEU A 1 498 ? -36.555 -22.416 62.768 1.00 25.82 498 LEU A CA 1
ATOM 3938 C C . LEU A 1 498 ? -37.584 -23.421 62.222 1.00 28.05 498 LEU A C 1
ATOM 3939 O O . LEU A 1 498 ? -37.214 -24.463 61.674 1.00 24.34 498 LEU A O 1
ATOM 3944 N N . PRO A 1 499 ? -38.881 -23.115 62.380 1.00 27.84 499 PRO A N 1
ATOM 3945 C CA . PRO A 1 499 ? -39.917 -24.098 62.032 1.00 33.64 499 PRO A CA 1
ATOM 3946 C C . PRO A 1 499 ? -39.985 -24.450 60.545 1.00 31.24 499 PRO A C 1
ATOM 3947 O O . PRO A 1 499 ? -40.495 -25.516 60.212 1.00 37.73 499 PRO A O 1
ATOM 3951 N N . ASP A 1 500 ? -39.480 -23.585 59.670 1.00 23.53 500 ASP A N 1
ATOM 3952 C CA . ASP A 1 500 ? -39.439 -23.878 58.245 1.00 26.11 500 ASP A CA 1
ATOM 3953 C C . ASP A 1 500 ? -38.174 -24.630 57.846 1.00 30.80 500 ASP A C 1
ATOM 3954 O O . ASP A 1 500 ? -37.954 -24.892 56.663 1.00 29.58 500 ASP A O 1
ATOM 3959 N N . GLY A 1 501 ? -37.341 -24.961 58.832 1.00 30.13 501 GLY A N 1
ATOM 3960 C CA . GLY A 1 501 ? -36.127 -25.725 58.582 1.00 31.91 501 GLY A CA 1
ATOM 3961 C C . GLY A 1 501 ? -34.890 -24.878 58.313 1.00 22.44 501 GLY A C 1
ATOM 3962 O O . GLY A 1 501 ? -33.798 -25.403 58.115 1.00 25.30 501 GLY A O 1
ATOM 3963 N N . ASN A 1 502 ? -35.061 -23.566 58.290 1.00 20.69 502 ASN A N 1
ATOM 3964 C CA . ASN A 1 502 ? -33.939 -22.674 58.077 1.00 22.83 502 ASN A CA 1
ATOM 3965 C C . ASN A 1 502 ? -33.222 -22.461 59.403 1.00 19.33 502 ASN A C 1
ATOM 3966 O O . ASN A 1 502 ? -33.716 -22.860 60.444 1.00 19.40 502 ASN A O 1
ATOM 3971 N N . VAL A 1 503 ? -32.041 -21.861 59.354 1.00 24.28 503 VAL A N 1
ATOM 3972 C CA . VAL A 1 503 ? -31.226 -21.729 60.551 1.00 18.45 503 VAL A CA 1
ATOM 3973 C C . VAL A 1 503 ? -30.947 -20.258 60.845 1.00 17.10 503 VAL A C 1
ATOM 3974 O O . VAL A 1 503 ? -30.511 -19.520 59.970 1.00 20.20 503 VAL A O 1
ATOM 3978 N N . LEU A 1 504 ? -31.242 -19.827 62.068 1.00 15.78 504 LEU A N 1
ATOM 3979 C CA . LEU A 1 504 ? -30.934 -18.466 62.491 1.00 12.14 504 LEU A CA 1
ATOM 3980 C C . LEU A 1 504 ? -29.564 -18.465 63.159 1.00 12.13 504 LEU A C 1
ATOM 3981 O O . LEU A 1 504 ? -29.284 -19.323 64.002 1.00 16.50 504 LEU A O 1
ATOM 3986 N N . ILE A 1 505 ? -28.751 -17.472 62.812 1.00 16.92 505 ILE A N 1
ATOM 3987 C CA . ILE A 1 505 ? -27.383 -17.358 63.311 1.00 16.50 505 ILE A CA 1
ATOM 3988 C C . ILE A 1 505 ? -27.212 -15.996 63.976 1.00 14.57 505 ILE A C 1
ATOM 3989 O O . ILE A 1 505 ? -27.445 -14.963 63.352 1.00 19.48 505 ILE A O 1
ATOM 3994 N N . LEU A 1 506 ? -26.797 -16.007 65.239 1.00 16.69 506 LEU A N 1
ATOM 3995 C CA . LEU A 1 506 ? -26.728 -14.789 66.024 1.00 15.51 506 LEU A CA 1
ATOM 3996 C C . LEU A 1 506 ? -25.314 -14.437 66.467 1.00 14.74 506 LEU A C 1
ATOM 3997 O O . LEU A 1 506 ? -24.670 -15.221 67.150 1.00 14.17 506 LEU A O 1
ATOM 4002 N N . GLY A 1 507 ? -24.860 -13.253 66.079 1.00 14.19 507 GLY A N 1
ATOM 4003 C CA . GLY A 1 507 ? -23.697 -12.621 66.669 1.00 14.26 507 GLY A CA 1
ATOM 4004 C C . GLY A 1 507 ? -22.401 -13.388 66.524 1.00 15.37 507 GLY A C 1
ATOM 4005 O O . GLY A 1 507 ? -22.069 -13.887 65.434 1.00 13.67 507 GLY A O 1
ATOM 4006 N N . GLY A 1 508 ? -21.665 -13.474 67.637 1.00 15.88 508 GLY A N 1
ATOM 4007 C CA . GLY A 1 508 ? -20.332 -14.045 67.621 1.00 13.67 508 GLY A CA 1
ATOM 4008 C C . GLY A 1 508 ? -19.231 -13.001 67.507 1.00 13.86 508 GLY A C 1
ATOM 4009 O O . GLY A 1 508 ? -19.486 -11.796 67.361 1.00 12.91 508 GLY A O 1
ATOM 4010 N N . VAL A 1 509 ? -17.991 -13.466 67.604 1.00 11.69 509 VAL A N 1
ATOM 4011 C CA . VAL A 1 509 ? -16.848 -12.625 67.299 1.00 13.02 509 VAL A CA 1
ATOM 4012 C C . VAL A 1 509 ? -16.755 -12.581 65.775 1.00 13.54 509 VAL A C 1
ATOM 4013 O O . VAL A 1 509 ? -16.432 -13.584 65.131 1.00 16.58 509 VAL A O 1
ATOM 4017 N N . THR A 1 510 ? -17.061 -11.417 65.206 1.00 14.28 510 THR A N 1
ATOM 4018 C CA . THR A 1 510 ? -17.216 -11.292 63.762 1.00 13.42 510 THR A CA 1
ATOM 4019 C C . THR A 1 510 ? -17.294 -9.828 63.355 1.00 14.34 510 THR A C 1
ATOM 4020 O O . THR A 1 510 ? -17.714 -8.983 64.149 1.00 16.15 510 THR A O 1
ATOM 4024 N N . GLU A 1 511 ? -16.869 -9.540 62.126 1.00 15.07 511 GLU A N 1
ATOM 4025 C CA . GLU A 1 511 ? -17.092 -8.236 61.491 1.00 17.33 511 GLU A CA 1
ATOM 4026 C C . GLU A 1 511 ? -18.378 -8.252 60.659 1.00 18.43 511 GLU A C 1
ATOM 4027 O O . GLU A 1 511 ? -18.754 -7.235 60.067 1.00 21.28 511 GLU A O 1
ATOM 4033 N N . GLY A 1 512 ? -19.065 -9.395 60.635 1.00 15.19 512 GLY A N 1
ATOM 4034 C CA . GLY A 1 512 ? -20.269 -9.558 59.825 1.00 14.63 512 GLY A CA 1
ATOM 4035 C C . GLY A 1 512 ? -21.551 -9.122 60.521 1.00 15.99 512 GLY A C 1
ATOM 4036 O O . GLY A 1 512 ? -21.517 -8.579 61.618 1.00 17.33 512 GLY A O 1
ATOM 4037 N N . PRO A 1 513 ? -22.700 -9.347 59.872 1.00 16.88 513 PRO A N 1
ATOM 4038 C CA . PRO A 1 513 ? -23.977 -8.891 60.424 1.00 15.87 513 PRO A CA 1
ATOM 4039 C C . PRO A 1 513 ? -24.305 -9.499 61.775 1.00 21.47 513 PRO A C 1
ATOM 4040 O O . PRO A 1 513 ? -23.987 -10.655 62.053 1.00 17.68 513 PRO A O 1
ATOM 4044 N N . ALA A 1 514 ? -24.981 -8.710 62.601 1.00 15.80 514 ALA A N 1
ATOM 4045 C CA . ALA A 1 514 ? -25.388 -9.155 63.920 1.00 15.48 514 ALA A CA 1
ATOM 4046 C C . ALA A 1 514 ? -26.322 -10.363 63.934 1.00 16.20 514 ALA A C 1
ATOM 4047 O O . ALA A 1 514 ? -26.327 -11.127 64.899 1.00 16.84 514 ALA A O 1
ATOM 4049 N N . MET A 1 515 ? -27.109 -10.549 62.870 1.00 17.70 515 MET A N 1
ATOM 4050 C CA . MET A 1 515 ? -27.985 -11.708 62.773 1.00 16.15 515 MET A CA 1
ATOM 4051 C C . MET A 1 515 ? -28.122 -12.127 61.309 1.00 16.20 515 MET A C 1
ATOM 4052 O O . MET A 1 515 ? -28.326 -11.279 60.429 1.00 20.50 515 MET A O 1
ATOM 4057 N N . LEU A 1 516 ? -27.987 -13.429 61.055 1.00 15.97 516 LEU A N 1
ATOM 4058 C CA . LEU A 1 516 ? -28.107 -13.992 59.716 1.00 13.85 516 LEU A CA 1
ATOM 4059 C C . LEU A 1 516 ? -29.184 -15.062 59.693 1.00 18.16 516 LEU A C 1
ATOM 4060 O O . LEU A 1 516 ? -29.474 -15.686 60.708 1.00 21.13 516 LEU A O 1
ATOM 4065 N N . LEU A 1 517 ? -29.756 -15.287 58.516 1.00 18.52 517 LEU A N 1
ATOM 4066 C CA . LEU A 1 517 ? -30.631 -16.430 58.321 1.00 23.04 517 LEU A CA 1
ATOM 4067 C C . LEU A 1 517 ? -30.021 -17.248 57.194 1.00 21.98 517 LEU A C 1
ATOM 4068 O O . LEU A 1 517 ? -29.685 -16.699 56.147 1.00 23.23 517 LEU A O 1
ATOM 4073 N N . TYR A 1 518 ? -29.804 -18.533 57.436 1.00 17.65 518 TYR A N 1
ATOM 4074 C CA . TYR A 1 518 ? -29.342 -19.422 56.385 1.00 17.40 518 TYR A CA 1
ATOM 4075 C C . TYR A 1 518 ? -30.548 -20.162 55.842 1.00 18.00 518 TYR A C 1
ATOM 4076 O O . TYR A 1 518 ? -31.207 -20.897 56.568 1.00 20.86 518 TYR A O 1
ATOM 4085 N N . ASN A 1 519 ? -30.835 -19.934 54.566 1.00 20.15 519 ASN A N 1
ATOM 4086 C CA . ASN A 1 519 ? -31.901 -20.652 53.883 1.00 18.91 519 ASN A CA 1
ATOM 4087 C C . ASN A 1 519 ? -31.331 -21.920 53.278 1.00 19.32 519 ASN A C 1
ATOM 4088 O O . ASN A 1 519 ? -30.551 -21.879 52.313 1.00 17.99 519 ASN A O 1
ATOM 4093 N N . VAL A 1 520 ? -31.703 -23.042 53.874 1.00 20.19 520 VAL A N 1
ATOM 4094 C CA . VAL A 1 520 ? -31.109 -24.327 53.546 1.00 20.80 520 VAL A CA 1
ATOM 4095 C C . VAL A 1 520 ? -31.402 -24.743 52.100 1.00 21.38 520 VAL A C 1
ATOM 4096 O O . VAL A 1 520 ? -30.517 -25.168 51.362 1.00 23.13 520 VAL A O 1
ATOM 4100 N N . THR A 1 521 ? -32.640 -24.596 51.671 1.00 20.93 521 THR A N 1
ATOM 4101 C CA . THR A 1 521 ? -32.951 -25.040 50.313 1.00 22.53 521 THR A CA 1
ATOM 4102 C C . THR A 1 521 ? -32.330 -24.130 49.254 1.00 22.29 521 THR A C 1
ATOM 4103 O O . THR A 1 521 ? -31.808 -24.619 48.251 1.00 29.08 521 THR A O 1
ATOM 4107 N N . GLU A 1 522 ? -32.365 -22.819 49.496 1.00 24.95 522 GLU A N 1
ATOM 4108 C CA . GLU A 1 522 ? -31.846 -21.833 48.546 1.00 21.67 522 GLU A CA 1
ATOM 4109 C C . GLU A 1 522 ? -30.330 -21.667 48.611 1.00 30.75 522 GLU A C 1
ATOM 4110 O O . GLU A 1 522 ? -29.723 -21.112 47.694 1.00 26.04 522 GLU A O 1
ATOM 4116 N N . GLU A 1 523 ? -29.731 -22.136 49.701 1.00 23.39 523 GLU A N 1
ATOM 4117 C CA . GLU A 1 523 ? -28.281 -22.054 49.886 1.00 24.63 523 GLU A CA 1
ATOM 4118 C C . GLU A 1 523 ? -27.832 -20.596 49.876 1.00 25.40 523 GLU A C 1
ATOM 4119 O O . GLU A 1 523 ? -26.944 -20.197 49.126 1.00 30.56 523 GLU A O 1
ATOM 4125 N N . ILE A 1 524 ? -28.468 -19.807 50.734 1.00 21.55 524 ILE A N 1
ATOM 4126 C CA . ILE A 1 524 ? -28.305 -18.359 50.751 1.00 22.03 524 ILE A CA 1
ATOM 4127 C C . ILE A 1 524 ? -28.199 -17.898 52.197 1.00 24.95 524 ILE A C 1
ATOM 4128 O O . ILE A 1 524 ? -28.927 -18.392 53.042 1.00 20.06 524 ILE A O 1
ATOM 4133 N N . PHE A 1 525 ? -27.298 -16.959 52.478 1.00 26.16 525 PHE A N 1
ATOM 4134 C CA . PHE A 1 525 ? -27.298 -16.247 53.757 1.00 24.81 525 PHE A CA 1
ATOM 4135 C C . PHE A 1 525 ? -27.973 -14.891 53.587 1.00 25.31 525 PHE A C 1
ATOM 4136 O O . PHE A 1 525 ? -27.719 -14.175 52.615 1.00 26.47 525 PHE A O 1
ATOM 4144 N N . LYS A 1 526 ? -28.835 -14.538 54.532 1.00 20.43 526 LYS A N 1
ATOM 4145 C CA . LYS A 1 526 ? -29.501 -13.245 54.509 1.00 21.23 526 LYS A CA 1
ATOM 4146 C C . LYS A 1 526 ? -29.237 -12.493 55.812 1.00 22.70 526 LYS A C 1
ATOM 4147 O O . LYS A 1 526 ? -29.283 -13.069 56.891 1.00 20.97 526 LYS A O 1
ATOM 4153 N N . ASP A 1 527 ? -28.931 -11.206 55.703 1.00 19.23 527 ASP A N 1
ATOM 4154 C CA . ASP A 1 527 ? -28.800 -10.356 56.871 1.00 18.75 527 ASP A CA 1
ATOM 4155 C C . ASP A 1 527 ? -30.211 -10.048 57.350 1.00 26.06 527 ASP A C 1
ATOM 4156 O O . ASP A 1 527 ? -30.962 -9.385 56.644 1.00 23.54 527 ASP A O 1
ATOM 4161 N N . VAL A 1 528 ? -30.573 -10.533 58.538 1.00 21.30 528 VAL A N 1
ATOM 4162 C CA . VAL A 1 528 ? -31.898 -10.266 59.111 1.00 16.11 528 VAL A CA 1
ATOM 4163 C C . VAL A 1 528 ? -31.801 -9.494 60.431 1.00 22.22 528 VAL A C 1
ATOM 4164 O O . VAL A 1 528 ? -32.700 -9.565 61.275 1.00 24.96 528 VAL A O 1
ATOM 4168 N N . THR A 1 529 ? -30.705 -8.760 60.598 1.00 19.15 529 THR A N 1
ATOM 4169 C CA . THR A 1 529 ? -30.477 -7.964 61.792 1.00 20.93 529 THR A CA 1
ATOM 4170 C C . THR A 1 529 ? -31.702 -7.116 62.076 1.00 24.46 529 THR A C 1
ATOM 4171 O O . THR A 1 529 ? -32.099 -6.315 61.242 1.00 23.54 529 THR A O 1
ATOM 4175 N N . PRO A 1 530 ? -32.324 -7.313 63.246 1.00 22.40 530 PRO A N 1
ATOM 4176 C CA . PRO A 1 530 ? -33.548 -6.560 63.553 1.00 29.68 530 PRO A CA 1
ATOM 4177 C C . PRO A 1 530 ? -33.312 -5.057 63.687 1.00 35.17 530 PRO A C 1
ATOM 4178 O O . PRO A 1 530 ? -32.202 -4.613 63.986 1.00 23.98 530 PRO A O 1
ATOM 4182 N N . LYS A 1 531 ? -34.372 -4.286 63.455 1.00 32.16 531 LYS A N 1
ATOM 4183 C CA . LYS A 1 531 ? -34.322 -2.835 63.519 1.00 35.47 531 LYS A CA 1
ATOM 4184 C C . LYS A 1 531 ? -34.508 -2.362 64.951 1.00 40.92 531 LYS A C 1
ATOM 4185 O O . LYS A 1 531 ? -35.487 -1.697 65.275 1.00 46.64 531 LYS A O 1
ATOM 4191 N N . ASP A 1 532 ? -33.557 -2.718 65.799 1.00 30.35 532 ASP A N 1
ATOM 4192 C CA . ASP A 1 532 ? -33.602 -2.434 67.219 1.00 30.28 532 ASP A CA 1
ATOM 4193 C C . ASP A 1 532 ? -32.172 -2.118 67.583 1.00 36.17 532 ASP A C 1
ATOM 4194 O O . ASP A 1 532 ? -31.260 -2.833 67.167 1.00 24.63 532 ASP A O 1
ATOM 4199 N N . GLU A 1 533 ? -31.968 -1.048 68.343 1.00 28.74 533 GLU A N 1
ATOM 4200 C CA . GLU A 1 533 ? -30.625 -0.603 68.705 1.00 33.11 533 GLU A CA 1
ATOM 4201 C C . GLU A 1 533 ? -29.803 -1.640 69.480 1.00 25.60 533 GLU A C 1
ATOM 4202 O O . GLU A 1 533 ? -28.585 -1.559 69.508 1.00 27.27 533 GLU A O 1
ATOM 4208 N N . PHE A 1 534 ? -30.465 -2.609 70.102 1.00 24.40 534 PHE A N 1
ATOM 4209 C CA . PHE A 1 534 ? -29.748 -3.693 70.775 1.00 27.69 534 PHE A CA 1
ATOM 4210 C C . PHE A 1 534 ? -28.755 -4.375 69.827 1.00 28.51 534 PHE A C 1
ATOM 4211 O O . PHE A 1 534 ? -27.677 -4.809 70.238 1.00 25.73 534 PHE A O 1
ATOM 4219 N N . PHE A 1 535 ? -29.122 -4.461 68.554 1.00 19.93 535 PHE A N 1
ATOM 4220 C CA . PHE A 1 535 ? -28.318 -5.197 67.578 1.00 20.68 535 PHE A CA 1
ATOM 4221 C C . PHE A 1 535 ? -27.258 -4.373 66.860 1.00 25.32 535 PHE A C 1
ATOM 4222 O O . PHE A 1 535 ? -26.773 -4.779 65.799 1.00 27.25 535 PHE A O 1
ATOM 4230 N N . GLN A 1 536 ? -26.878 -3.234 67.434 1.00 23.67 536 GLN A N 1
ATOM 4231 C CA . GLN A 1 536 ? -25.817 -2.437 66.829 1.00 23.48 536 GLN A CA 1
ATOM 4232 C C . GLN A 1 536 ? -24.440 -3.056 67.054 1.00 24.72 536 GLN A C 1
ATOM 4233 O O . GLN A 1 536 ? -23.503 -2.764 66.318 1.00 25.85 536 GLN A O 1
ATOM 4239 N N . ASN A 1 537 ? -24.343 -3.911 68.068 1.00 21.72 537 ASN A N 1
ATOM 4240 C CA . ASN A 1 537 ? -23.102 -4.605 68.415 1.00 21.32 537 ASN A CA 1
ATOM 4241 C C . ASN A 1 537 ? -23.305 -6.119 68.441 1.00 20.73 537 ASN A C 1
ATOM 4242 O O . ASN A 1 537 ? -24.285 -6.601 69.004 1.00 21.76 537 ASN A O 1
ATOM 4247 N N . SER A 1 538 ? -22.359 -6.866 67.878 1.00 16.38 538 SER A N 1
ATOM 4248 C CA . SER A 1 538 ? -22.456 -8.324 67.840 1.00 15.16 538 SER A CA 1
ATOM 4249 C C . SER A 1 538 ? -22.450 -8.933 69.236 1.00 12.56 538 SER A C 1
ATOM 4250 O O . SER A 1 538 ? -21.654 -8.542 70.098 1.00 17.53 538 SER A O 1
ATOM 4253 N N . LEU A 1 539 ? -23.353 -9.886 69.452 1.00 14.66 539 LEU A N 1
ATOM 4254 C CA . LEU A 1 539 ? -23.537 -10.500 70.753 1.00 13.41 539 LEU A CA 1
ATOM 4255 C C . LEU A 1 539 ? -22.792 -11.832 70.785 1.00 13.80 539 LEU A C 1
ATOM 4256 O O . LEU A 1 539 ? -23.018 -12.692 69.938 1.00 15.09 539 LEU A O 1
ATOM 4261 N N . VAL A 1 540 ? -21.914 -11.999 71.775 1.00 13.35 540 VAL A N 1
ATOM 4262 C CA . VAL A 1 540 ? -20.997 -13.150 71.840 1.00 12.99 540 VAL A CA 1
ATOM 4263 C C . VAL A 1 540 ? -21.428 -14.144 72.912 1.00 17.31 540 VAL A C 1
ATOM 4264 O O . VAL A 1 540 ? -21.630 -13.766 74.064 1.00 14.05 540 VAL A O 1
ATOM 4268 N N . SER A 1 541 ? -21.543 -15.417 72.536 1.00 12.21 541 SER A N 1
ATOM 4269 C CA . SER A 1 541 ? -21.904 -16.470 73.482 1.00 13.18 541 SER A CA 1
ATOM 4270 C C . SER A 1 541 ? -23.184 -16.179 74.252 1.00 14.32 541 SER A C 1
ATOM 4271 O O . SER A 1 541 ? -23.214 -16.289 75.477 1.00 13.75 541 SER A O 1
ATOM 4274 N N . ALA A 1 542 ? -24.239 -15.840 73.521 1.00 13.42 542 ALA A N 1
ATOM 4275 C CA . ALA A 1 542 ? -25.560 -15.681 74.138 1.00 11.83 542 ALA A CA 1
ATOM 4276 C C . ALA A 1 542 ? -26.350 -16.994 74.088 1.00 15.46 542 ALA A C 1
ATOM 4277 O O . ALA A 1 542 ? -26.169 -17.809 73.185 1.00 17.01 542 ALA A O 1
ATOM 4279 N N . GLY A 1 543 ? -27.242 -17.194 75.053 1.00 13.63 543 GLY A N 1
ATOM 4280 C CA . GLY A 1 543 ? -28.230 -18.253 74.928 1.00 18.87 543 GLY A CA 1
ATOM 4281 C C . GLY A 1 543 ? -29.219 -17.908 73.824 1.00 15.41 543 GLY A C 1
ATOM 4282 O O . GLY A 1 543 ? -29.567 -16.743 73.624 1.00 16.93 543 GLY A O 1
ATOM 4283 N N . LEU A 1 544 ? -29.662 -18.924 73.091 1.00 16.04 544 LEU A N 1
ATOM 4284 C CA . LEU A 1 544 ? -30.616 -18.718 72.012 1.00 17.06 544 LEU A CA 1
ATOM 4285 C C . LEU A 1 544 ? -31.465 -19.957 71.803 1.00 23.68 544 LEU A C 1
ATOM 4286 O O . LEU A 1 544 ? -30.941 -21.063 71.669 1.00 20.41 544 LEU A O 1
ATOM 4291 N N . GLU A 1 545 ? -32.781 -19.769 71.757 1.00 21.28 545 GLU A N 1
ATOM 4292 C CA . GLU A 1 545 ? -33.670 -20.878 71.449 1.00 22.32 545 GLU A CA 1
ATOM 4293 C C . GLU A 1 545 ? -34.938 -20.350 70.767 1.00 20.21 545 GLU A C 1
ATOM 4294 O O . GLU A 1 545 ? -35.270 -19.172 70.895 1.00 21.69 545 GLU A O 1
ATOM 4300 N N . PHE A 1 546 ? -35.612 -21.209 70.007 1.00 20.94 546 PHE A N 1
ATOM 4301 C CA . PHE A 1 546 ? -36.879 -20.838 69.394 1.00 24.30 546 PHE A CA 1
ATOM 4302 C C . PHE A 1 546 ? -37.938 -21.896 69.706 1.00 26.10 546 PHE A C 1
ATOM 4303 O O . PHE A 1 546 ? -37.653 -23.089 69.705 1.00 30.76 546 PHE A O 1
ATOM 4311 N N . ASP A 1 547 ? -39.156 -21.454 69.993 1.00 28.29 547 ASP A N 1
ATOM 4312 C CA . ASP A 1 547 ? -40.227 -22.387 70.321 1.00 28.99 547 ASP A CA 1
ATOM 4313 C C . ASP A 1 547 ? -41.278 -22.354 69.215 1.00 27.29 547 ASP A C 1
ATOM 4314 O O . ASP A 1 547 ? -41.935 -21.342 69.012 1.00 28.27 547 ASP A O 1
ATOM 4319 N N . PRO A 1 548 ? -41.418 -23.464 68.485 1.00 27.97 548 PRO A N 1
ATOM 4320 C CA . PRO A 1 548 ? -42.376 -23.546 67.380 1.00 38.58 548 PRO A CA 1
ATOM 4321 C C . PRO A 1 548 ? -43.815 -23.438 67.886 1.00 41.20 548 PRO A C 1
ATOM 4322 O O . PRO A 1 548 ? -44.669 -22.897 67.184 1.00 39.81 548 PRO A O 1
ATOM 4326 N N . VAL A 1 549 ? -44.070 -23.934 69.096 1.00 33.92 549 VAL A N 1
ATOM 4327 C CA . VAL A 1 549 ? -45.429 -23.944 69.654 1.00 46.92 549 VAL A CA 1
ATOM 4328 C C . VAL A 1 549 ? -45.977 -22.537 69.903 1.00 52.29 549 VAL A C 1
ATOM 4329 O O . VAL A 1 549 ? -47.032 -22.172 69.386 1.00 40.48 549 VAL A O 1
ATOM 4333 N N . SER A 1 550 ? -45.267 -21.749 70.703 1.00 37.50 550 SER A N 1
ATOM 4334 C CA . SER A 1 550 ? -45.691 -20.383 70.979 1.00 36.40 550 SER A CA 1
ATOM 4335 C C . SER A 1 550 ? -45.188 -19.421 69.911 1.00 31.83 550 SER A C 1
ATOM 4336 O O . SER A 1 550 ? -45.475 -18.231 69.957 1.00 33.20 550 SER A O 1
ATOM 4339 N N . LYS A 1 551 ? -44.423 -19.943 68.955 1.00 45.14 551 LYS A N 1
ATOM 4340 C CA . LYS A 1 551 ? -43.936 -19.138 67.837 1.00 34.17 551 LYS A CA 1
ATOM 4341 C C . LYS A 1 551 ? -43.159 -17.896 68.290 1.00 36.34 551 LYS A C 1
ATOM 4342 O O . LYS A 1 551 ? -43.442 -16.771 67.887 1.00 34.80 551 LYS A O 1
ATOM 4348 N N . GLN A 1 552 ? -42.166 -18.120 69.137 1.00 32.48 552 GLN A N 1
ATOM 4349 C CA . GLN A 1 552 ? -41.376 -17.045 69.701 1.00 28.91 552 GLN A CA 1
ATOM 4350 C C . GLN A 1 552 ? -40.015 -17.645 70.017 1.00 24.86 552 GLN A C 1
ATOM 4351 O O . GLN A 1 552 ? -39.907 -18.853 70.239 1.00 24.80 552 GLN A O 1
ATOM 4357 N N . GLY A 1 553 ? -38.985 -16.806 70.067 1.00 27.55 553 GLY A N 1
ATOM 4358 C CA . GLY A 1 553 ? -37.688 -17.261 70.542 1.00 22.17 553 GLY A CA 1
ATOM 4359 C C . GLY A 1 553 ? -37.093 -16.309 71.560 1.00 20.82 553 GLY A C 1
ATOM 4360 O O . GLY A 1 553 ? -37.609 -15.218 71.777 1.00 25.19 553 GLY A O 1
ATOM 4361 N N . ILE A 1 554 ? -35.992 -16.715 72.192 1.00 19.62 554 ILE A N 1
ATOM 4362 C CA . ILE A 1 554 ? -35.388 -15.872 73.210 1.00 17.32 554 ILE A CA 1
ATOM 4363 C C . ILE A 1 554 ? -33.886 -15.796 72.996 1.00 18.08 554 ILE A C 1
ATOM 4364 O O . ILE A 1 554 ? -33.271 -16.788 72.609 1.00 16.75 554 ILE A O 1
ATOM 4369 N N . ILE A 1 555 ? -33.339 -14.602 73.198 1.00 17.20 555 ILE A N 1
ATOM 4370 C CA . ILE A 1 555 ? -31.899 -14.376 73.284 1.00 17.88 555 ILE A CA 1
ATOM 4371 C C . ILE A 1 555 ? -31.615 -14.058 74.751 1.00 21.18 555 ILE A C 1
ATOM 4372 O O . ILE A 1 555 ? -32.279 -13.208 75.329 1.00 20.51 555 ILE A O 1
ATOM 4377 N N . LEU A 1 556 ? -30.643 -14.735 75.361 1.00 16.19 556 LEU A N 1
ATOM 4378 C CA . LEU A 1 556 ? -30.371 -14.547 76.788 1.00 16.70 556 LEU A CA 1
ATOM 4379 C C . LEU A 1 556 ? -28.912 -14.173 77.036 1.00 16.65 556 LEU A C 1
ATOM 4380 O O . LEU A 1 556 ? -28.026 -14.941 76.696 1.00 17.68 556 LEU A O 1
ATOM 4385 N N . GLY A 1 557 ? -28.671 -13.026 77.669 1.00 15.31 557 GLY A N 1
ATOM 4386 C CA . GLY A 1 557 ? -27.311 -12.624 78.014 1.00 12.48 557 GLY A CA 1
ATOM 4387 C C . GLY A 1 557 ? -26.438 -12.384 76.792 1.00 13.81 557 GLY A C 1
ATOM 4388 O O . GLY A 1 557 ? -26.910 -11.899 75.776 1.00 15.00 557 GLY A O 1
ATOM 4389 N N . GLY A 1 558 ? -25.158 -12.737 76.897 1.00 15.59 558 GLY A N 1
ATOM 4390 C CA . GLY A 1 558 ? -24.230 -12.522 75.800 1.00 13.54 558 GLY A CA 1
ATOM 4391 C C . GLY A 1 558 ? -23.292 -11.376 76.110 1.00 19.33 558 GLY A C 1
ATOM 4392 O O . GLY A 1 558 ? -23.680 -10.387 76.733 1.00 17.78 558 GLY A O 1
ATOM 4393 N N . GLY A 1 559 ? -22.037 -11.519 75.707 1.00 15.68 559 GLY A N 1
ATOM 4394 C CA . GLY A 1 559 ? -21.065 -10.454 75.891 1.00 13.91 559 GLY A CA 1
ATOM 4395 C C . GLY A 1 559 ? -20.908 -9.664 74.603 1.00 13.84 559 GLY A C 1
ATOM 4396 O O . GLY A 1 559 ? -21.433 -10.039 73.556 1.00 13.66 559 GLY A O 1
ATOM 4397 N N . PHE A 1 560 ? -20.199 -8.544 74.676 1.00 14.50 560 PHE A N 1
ATOM 4398 C CA . PHE A 1 560 ? -19.883 -7.775 73.476 1.00 14.36 560 PHE A CA 1
ATOM 4399 C C . PHE A 1 560 ? -18.396 -7.835 73.176 1.00 13.01 560 PHE A C 1
ATOM 4400 O O . PHE A 1 560 ? -17.626 -8.342 73.980 1.00 16.93 560 PHE A O 1
ATOM 4408 N N . MET A 1 561 ? -18.005 -7.368 71.997 1.00 13.57 561 MET A N 1
ATOM 4409 C CA . MET A 1 561 ? -16.633 -7.582 71.553 1.00 16.66 561 MET A CA 1
ATOM 4410 C C . MET A 1 561 ? -15.610 -6.733 72.311 1.00 15.95 561 MET A C 1
ATOM 4411 O O . MET A 1 561 ? -14.401 -6.864 72.102 1.00 18.77 561 MET A O 1
ATOM 4416 N N . ASP A 1 562 ? -16.085 -5.914 73.242 1.00 15.07 562 ASP A N 1
ATOM 4417 C CA . ASP A 1 562 ? -15.162 -5.212 74.124 1.00 17.24 562 ASP A CA 1
ATOM 4418 C C . ASP A 1 562 ? -14.640 -6.115 75.239 1.00 17.35 562 ASP A C 1
ATOM 4419 O O . ASP A 1 562 ? -13.773 -5.718 76.011 1.00 18.20 562 ASP A O 1
ATOM 4424 N N . GLN A 1 563 ? -15.157 -7.344 75.297 1.00 15.22 563 GLN A N 1
ATOM 4425 C CA . GLN A 1 563 ? -14.763 -8.323 76.311 1.00 13.28 563 GLN A CA 1
ATOM 4426 C C . GLN A 1 563 ? -14.916 -7.785 77.731 1.00 17.27 563 GLN A C 1
ATOM 4427 O O . GLN A 1 563 ? -14.183 -8.178 78.651 1.00 17.55 563 GLN A O 1
ATOM 4433 N N . THR A 1 564 ? -15.871 -6.878 77.899 1.00 17.06 564 THR A N 1
ATOM 4434 C CA . THR A 1 564 ? -16.079 -6.207 79.184 1.00 14.71 564 THR A CA 1
ATOM 4435 C C . THR A 1 564 ? -17.569 -6.200 79.539 1.00 20.27 564 THR A C 1
ATOM 4436 O O . THR A 1 564 ? -17.964 -6.615 80.628 1.00 19.70 564 THR A O 1
ATOM 4440 N N . THR A 1 565 ? -18.375 -5.755 78.590 1.00 14.84 565 THR A N 1
ATOM 4441 C CA . THR A 1 565 ? -19.811 -5.600 78.770 1.00 16.67 565 THR A CA 1
ATOM 4442 C C . THR A 1 565 ? -20.525 -6.909 78.513 1.00 14.72 565 THR A C 1
ATOM 4443 O O . THR A 1 565 ? -20.204 -7.622 77.559 1.00 15.25 565 THR A O 1
ATOM 4447 N N . VAL A 1 566 ? -21.490 -7.227 79.377 1.00 16.05 566 VAL A N 1
ATOM 4448 C CA . VAL A 1 566 ? -22.356 -8.382 79.198 1.00 13.21 566 VAL A CA 1
ATOM 4449 C C . VAL A 1 566 ? -23.806 -7.933 79.340 1.00 16.72 566 VAL A C 1
ATOM 4450 O O . VAL A 1 566 ? -24.157 -7.208 80.275 1.00 15.85 566 VAL A O 1
ATOM 4454 N N . SER A 1 567 ? -24.630 -8.315 78.377 1.00 16.73 567 SER A N 1
ATOM 4455 C CA . SER A 1 567 ? -26.044 -7.967 78.413 1.00 16.69 567 SER A CA 1
ATOM 4456 C C . SER A 1 567 ? -26.773 -8.631 79.567 1.00 19.43 567 SER A C 1
ATOM 4457 O O . SER A 1 567 ? -26.540 -9.798 79.874 1.00 15.70 567 SER A O 1
ATOM 4460 N N . ASP A 1 568 ? -27.684 -7.891 80.194 1.00 19.35 568 ASP A N 1
ATOM 4461 C CA . ASP A 1 568 ? -28.511 -8.462 81.245 1.00 17.34 568 ASP A CA 1
ATOM 4462 C C . ASP A 1 568 ? -29.956 -8.624 80.776 1.00 16.07 568 ASP A C 1
ATOM 4463 O O . ASP A 1 568 ? -30.886 -8.626 81.599 1.00 19.92 568 ASP A O 1
ATOM 4468 N N . LYS A 1 569 ? -30.135 -8.778 79.468 1.00 19.64 569 LYS A N 1
ATOM 4469 C CA . LYS A 1 569 ? -31.458 -8.872 78.883 1.00 22.41 569 LYS A CA 1
ATOM 4470 C C . LYS A 1 569 ? -31.817 -10.275 78.410 1.00 33.42 569 LYS A C 1
ATOM 4471 O O . LYS A 1 569 ? -30.968 -11.048 77.939 1.00 19.78 569 LYS A O 1
ATOM 4477 N N . ALA A 1 570 ? -33.095 -10.596 78.558 1.00 18.96 570 ALA A N 1
ATOM 4478 C CA . ALA A 1 570 ? -33.710 -11.671 77.798 1.00 22.46 570 ALA A CA 1
ATOM 4479 C C . ALA A 1 570 ? -34.559 -10.974 76.748 1.00 30.05 570 ALA A C 1
ATOM 4480 O O . ALA A 1 570 ? -35.420 -10.152 77.073 1.00 21.63 570 ALA A O 1
ATOM 4482 N N . ILE A 1 571 ? -34.283 -11.274 75.488 1.00 22.93 571 ILE A N 1
ATOM 4483 C CA . ILE A 1 571 ? -34.969 -10.634 74.382 1.00 20.53 571 ILE A CA 1
ATOM 4484 C C . ILE A 1 571 ? -35.914 -11.623 73.726 1.00 29.34 571 ILE A C 1
ATOM 4485 O O . ILE A 1 571 ? -35.505 -12.689 73.277 1.00 23.95 571 ILE A O 1
ATOM 4490 N N . ILE A 1 572 ? -37.198 -11.286 73.712 1.00 24.74 572 ILE A N 1
ATOM 4491 C CA . ILE A 1 572 ? -38.190 -12.171 73.110 1.00 24.83 572 ILE A CA 1
ATOM 4492 C C . ILE A 1 572 ? -38.409 -11.686 71.679 1.00 25.06 572 ILE A C 1
ATOM 4493 O O . ILE A 1 572 ? -38.595 -10.495 71.449 1.00 25.85 572 ILE A O 1
ATOM 4498 N N . PHE A 1 573 ? -38.338 -12.588 70.708 1.00 24.42 573 PHE A N 1
ATOM 4499 C CA . PHE A 1 573 ? -38.516 -12.182 69.321 1.00 26.07 573 PHE A CA 1
ATOM 4500 C C . PHE A 1 573 ? -39.421 -13.145 68.579 1.00 20.74 573 PHE A C 1
ATOM 4501 O O . PHE A 1 573 ? -39.660 -14.265 69.018 1.00 23.47 573 PHE A O 1
ATOM 4509 N N . LYS A 1 574 ? -39.936 -12.701 67.447 1.00 25.92 574 LYS A N 1
ATOM 4510 C CA . LYS A 1 574 ? -40.720 -13.602 66.621 1.00 27.84 574 LYS A CA 1
ATOM 4511 C C . LYS A 1 574 ? -40.202 -13.623 65.199 1.00 21.21 574 LYS A C 1
ATOM 4512 O O . LYS A 1 574 ? -39.460 -12.725 64.785 1.00 24.82 574 LYS A O 1
ATOM 4518 N N . TYR A 1 575 ? -40.585 -14.673 64.477 1.00 21.41 575 TYR A N 1
ATOM 4519 C CA . TYR A 1 575 ? -40.100 -14.939 63.129 1.00 24.11 575 TYR A CA 1
ATOM 4520 C C . TYR A 1 575 ? -41.262 -15.038 62.160 1.00 28.52 575 TYR A C 1
ATOM 4521 O O . TYR A 1 575 ? -42.113 -15.917 62.300 1.00 27.13 575 TYR A O 1
ATOM 4530 N N . ASP A 1 576 ? -41.281 -14.153 61.168 1.00 24.15 576 ASP A N 1
ATOM 4531 C CA . ASP A 1 576 ? -42.258 -14.277 60.086 1.00 29.55 576 ASP A CA 1
ATOM 4532 C C . ASP A 1 576 ? -41.585 -14.744 58.806 1.00 25.73 576 ASP A C 1
ATOM 4533 O O . ASP A 1 576 ? -40.983 -13.949 58.088 1.00 29.94 576 ASP A O 1
ATOM 4538 N N . ALA A 1 577 ? -41.703 -16.037 58.520 1.00 27.93 577 ALA A N 1
ATOM 4539 C CA . ALA A 1 577 ? -41.068 -16.627 57.341 1.00 32.37 577 ALA A CA 1
ATOM 4540 C C . ALA A 1 577 ? -41.455 -15.919 56.047 1.00 37.58 577 ALA A C 1
ATOM 4541 O O . ALA A 1 577 ? -40.693 -15.924 55.083 1.00 39.58 577 ALA A O 1
ATOM 4543 N N . GLU A 1 578 ? -42.640 -15.314 56.024 1.00 42.74 578 GLU A N 1
ATOM 4544 C CA . GLU A 1 578 ? -43.151 -14.683 54.805 1.00 40.54 578 GLU A CA 1
ATOM 4545 C C . GLU A 1 578 ? -42.714 -13.233 54.642 1.00 43.46 578 GLU A C 1
ATOM 4546 O O . GLU A 1 578 ? -43.002 -12.602 53.624 1.00 47.20 578 GLU A O 1
ATOM 4552 N N . ASN A 1 579 ? -42.030 -12.688 55.641 1.00 32.42 579 ASN A N 1
ATOM 4553 C CA . ASN A 1 579 ? -41.470 -11.355 55.471 1.00 36.18 579 ASN A CA 1
ATOM 4554 C C . ASN A 1 579 ? -40.032 -11.459 54.957 1.00 52.98 579 ASN A C 1
ATOM 4555 O O . ASN A 1 579 ? -39.138 -11.937 55.664 1.00 38.40 579 ASN A O 1
ATOM 4560 N N . ALA A 1 580 ? -39.826 -11.029 53.714 1.00 41.42 580 ALA A N 1
ATOM 4561 C CA . ALA A 1 580 ? -38.561 -11.251 53.012 1.00 41.46 580 ALA A CA 1
ATOM 4562 C C . ALA A 1 580 ? -37.438 -10.333 53.475 1.00 36.25 580 ALA A C 1
ATOM 4563 O O . ALA A 1 580 ? -36.263 -10.685 53.371 1.00 43.22 580 ALA A O 1
ATOM 4565 N N . THR A 1 581 ? -37.799 -9.160 53.985 1.00 39.25 581 THR A N 1
ATOM 4566 C CA . THR A 1 581 ? -36.803 -8.172 54.389 1.00 42.60 581 THR A CA 1
ATOM 4567 C C . THR A 1 581 ? -36.594 -8.091 55.900 1.00 42.69 581 THR A C 1
ATOM 4568 O O . THR A 1 581 ? -35.466 -7.929 56.370 1.00 38.46 581 THR A O 1
ATOM 4572 N N . GLU A 1 582 ? -37.678 -8.199 56.659 1.00 38.04 582 GLU A N 1
ATOM 4573 C CA . GLU A 1 582 ? -37.603 -8.034 58.104 1.00 35.02 582 GLU A CA 1
ATOM 4574 C C . GLU A 1 582 ? -38.321 -9.169 58.828 1.00 25.97 582 GLU A C 1
ATOM 4575 O O . GLU A 1 582 ? -39.344 -8.954 59.474 1.00 29.95 582 GLU A O 1
ATOM 4581 N N . PRO A 1 583 ? -37.786 -10.393 58.721 1.00 24.14 583 PRO A N 1
ATOM 4582 C CA . PRO A 1 583 ? -38.496 -11.548 59.279 1.00 23.40 583 PRO A CA 1
ATOM 4583 C C . PRO A 1 583 ? -38.392 -11.629 60.796 1.00 27.93 583 PRO A C 1
ATOM 4584 O O . PRO A 1 583 ? -39.240 -12.242 61.444 1.00 25.73 583 PRO A O 1
ATOM 4588 N N . ILE A 1 584 ? -37.364 -11.018 61.370 1.00 23.93 584 ILE A N 1
ATOM 4589 C CA . ILE A 1 584 ? -37.200 -11.079 62.819 1.00 21.52 584 ILE A CA 1
ATOM 4590 C C . ILE A 1 584 ? -37.557 -9.738 63.457 1.00 25.32 584 ILE A C 1
ATOM 4591 O O . ILE A 1 584 ? -37.029 -8.703 63.058 1.00 27.13 584 ILE A O 1
ATOM 4596 N N . THR A 1 585 ? -38.456 -9.764 64.442 1.00 23.87 585 THR A N 1
ATOM 4597 C CA . THR A 1 585 ? -38.805 -8.556 65.188 1.00 29.42 585 THR A CA 1
ATOM 4598 C C . THR A 1 585 ? -38.761 -8.818 66.685 1.00 21.44 585 THR A C 1
ATOM 4599 O O . THR A 1 585 ? -39.054 -9.926 67.139 1.00 27.72 585 THR A O 1
ATOM 4603 N N . VAL A 1 586 ? -38.411 -7.792 67.449 1.00 21.66 586 VAL A N 1
ATOM 4604 C CA . VAL A 1 586 ? -38.343 -7.900 68.893 1.00 25.90 586 VAL A CA 1
ATOM 4605 C C . VAL A 1 586 ? -39.724 -7.611 69.480 1.00 31.97 586 VAL A C 1
ATOM 4606 O O . VAL A 1 586 ? -40.343 -6.599 69.160 1.00 33.69 586 VAL A O 1
ATOM 4610 N N . ILE A 1 587 ? -40.198 -8.513 70.328 1.00 26.82 587 ILE A N 1
ATOM 4611 C CA . ILE A 1 587 ? -41.491 -8.358 70.993 1.00 31.14 587 ILE A CA 1
ATOM 4612 C C . ILE A 1 587 ? -41.370 -7.672 72.350 1.00 36.14 587 ILE A C 1
ATOM 4613 O O . ILE A 1 587 ? -42.236 -6.891 72.743 1.00 37.53 587 ILE A O 1
ATOM 4618 N N . LYS A 1 588 ? -40.289 -7.966 73.065 1.00 29.41 588 LYS A N 1
ATOM 4619 C CA . LYS A 1 588 ? -40.203 -7.653 74.489 1.00 35.62 588 LYS A CA 1
ATOM 4620 C C . LYS A 1 588 ? -38.764 -7.807 74.957 1.00 38.35 588 LYS A C 1
ATOM 4621 O O . LYS A 1 588 ? -38.047 -8.663 74.450 1.00 27.59 588 LYS A O 1
ATOM 4627 N N . LYS A 1 589 ? -38.341 -6.979 75.907 1.00 26.61 589 LYS A N 1
ATOM 4628 C CA . LYS A 1 589 ? -37.065 -7.184 76.590 1.00 29.83 589 LYS A CA 1
ATOM 4629 C C . LYS A 1 589 ? -37.255 -7.282 78.108 1.00 31.38 589 LYS A C 1
ATOM 4630 O O . LYS A 1 589 ? -37.880 -6.424 78.727 1.00 33.55 589 LYS A O 1
ATOM 4636 N N . LEU A 1 590 ? -36.722 -8.339 78.702 1.00 23.02 590 LEU A N 1
ATOM 4637 C CA . LEU A 1 590 ? -36.770 -8.505 80.139 1.00 16.65 590 LEU A CA 1
ATOM 4638 C C . LEU A 1 590 ? -35.370 -8.285 80.692 1.00 33.86 590 LEU A C 1
ATOM 4639 O O . LEU A 1 590 ? -34.391 -8.697 80.072 1.00 29.71 590 LEU A O 1
ATOM 4644 N N . GLN A 1 591 ? -35.274 -7.638 81.848 1.00 23.75 591 GLN A N 1
ATOM 4645 C CA . GLN A 1 591 ? -33.969 -7.329 82.444 1.00 23.03 591 GLN A CA 1
ATOM 4646 C C . GLN A 1 591 ? -33.838 -7.921 83.844 1.00 26.98 591 GLN A C 1
ATOM 4647 O O . GLN A 1 591 ? -34.718 -7.759 84.695 1.00 25.68 591 GLN A O 1
ATOM 4653 N N . HIS A 1 592 ? -32.737 -8.619 84.090 1.00 22.66 592 HIS A N 1
ATOM 4654 C CA . HIS A 1 592 ? -32.477 -9.184 85.409 1.00 18.83 592 HIS A CA 1
ATOM 4655 C C . HIS A 1 592 ? -30.987 -9.463 85.595 1.00 25.35 592 HIS A C 1
ATOM 4656 O O . HIS A 1 592 ? -30.307 -9.851 84.645 1.00 19.32 592 HIS A O 1
ATOM 4663 N N . PRO A 1 593 ? -30.470 -9.261 86.812 1.00 22.95 593 PRO A N 1
ATOM 4664 C CA . PRO A 1 593 ? -29.050 -9.555 87.039 1.00 20.52 593 PRO A CA 1
ATOM 4665 C C . PRO A 1 593 ? -28.673 -10.998 86.742 1.00 21.64 593 PRO A C 1
ATOM 4666 O O . PRO A 1 593 ? -27.527 -11.253 86.358 1.00 22.59 593 PRO A O 1
ATOM 4670 N N . LEU A 1 594 ? -29.599 -11.933 86.940 1.00 17.48 594 LEU A N 1
ATOM 4671 C CA . LEU A 1 594 ? -29.306 -13.340 86.693 1.00 21.68 594 LEU A CA 1
ATOM 4672 C C . LEU A 1 594 ? -29.360 -13.688 85.210 1.00 16.57 594 LEU A C 1
ATOM 4673 O O . LEU A 1 594 ? -29.104 -14.831 84.835 1.00 18.19 594 LEU A O 1
ATOM 4678 N N . PHE A 1 595 ? -29.707 -12.708 84.377 1.00 15.48 595 PHE A N 1
ATOM 4679 C CA . PHE A 1 595 ? -29.633 -12.878 82.930 1.00 16.75 595 PHE A CA 1
ATOM 4680 C C . PHE A 1 595 ? -28.277 -12.432 82.385 1.00 14.55 595 PHE A C 1
ATOM 4681 O O . PHE A 1 595 ? -28.007 -12.608 81.211 1.00 15.25 595 PHE A O 1
ATOM 4689 N N . GLN A 1 596 ? -27.448 -11.832 83.236 1.00 14.77 596 GLN A N 1
ATOM 4690 C CA . GLN A 1 596 ? -26.202 -11.253 82.760 1.00 15.37 596 GLN A CA 1
ATOM 4691 C C . GLN A 1 596 ? -25.148 -12.351 82.719 1.00 16.36 596 GLN A C 1
ATOM 4692 O O . GLN A 1 596 ? -24.264 -12.441 83.579 1.00 17.91 596 GLN A O 1
ATOM 4698 N N . ARG A 1 597 ? -25.276 -13.220 81.727 1.00 13.82 597 ARG A N 1
ATOM 4699 C CA . ARG A 1 597 ? -24.339 -14.317 81.614 1.00 15.19 597 ARG A CA 1
ATOM 4700 C C . ARG A 1 597 ? -23.695 -14.438 80.249 1.00 14.03 597 ARG A C 1
ATOM 4701 O O . ARG A 1 597 ? -24.296 -14.143 79.204 1.00 16.46 597 ARG A O 1
ATOM 4709 N N . TYR A 1 598 ? -22.430 -14.833 80.293 1.00 13.29 598 TYR A N 1
ATOM 4710 C CA . TYR A 1 598 ? -21.641 -15.076 79.102 1.00 12.06 598 TYR A CA 1
ATOM 4711 C C . TYR A 1 598 ? -21.403 -16.582 79.011 1.00 13.50 598 TYR A C 1
ATOM 4712 O O . TYR A 1 598 ? -20.923 -17.186 79.964 1.00 15.05 598 TYR A O 1
ATOM 4721 N N . GLY A 1 599 ? -21.696 -17.175 77.853 1.00 12.97 599 GLY A N 1
ATOM 4722 C CA . GLY A 1 599 ? -21.434 -18.597 77.657 1.00 14.87 599 GLY A CA 1
ATOM 4723 C C . GLY A 1 599 ? -22.479 -19.511 78.277 1.00 15.61 599 GLY A C 1
ATOM 4724 O O . GLY A 1 599 ? -22.205 -20.674 78.546 1.00 17.46 599 GLY A O 1
ATOM 4725 N N . SER A 1 600 ? -23.681 -18.981 78.500 1.00 18.57 600 SER A N 1
ATOM 4726 C CA . SER A 1 600 ? -24.795 -19.785 79.003 1.00 15.14 600 SER A CA 1
ATOM 4727 C C . SER A 1 600 ? -25.438 -20.535 77.851 1.00 17.19 600 SER A C 1
ATOM 4728 O O . SER A 1 600 ? -25.122 -20.293 76.683 1.00 17.38 600 SER A O 1
ATOM 4731 N N . GLN A 1 601 ? -26.350 -21.448 78.176 1.00 15.87 601 GLN A N 1
ATOM 4732 C CA . GLN A 1 601 ? -27.212 -22.048 77.158 1.00 14.71 601 GLN A CA 1
ATOM 4733 C C . GLN A 1 601 ? -28.613 -22.035 77.730 1.00 14.49 601 GLN A C 1
ATOM 4734 O O . GLN A 1 601 ? -28.788 -22.120 78.952 1.00 16.60 601 GLN A O 1
ATOM 4740 N N . ILE A 1 602 ? -29.604 -21.960 76.849 1.00 19.20 602 ILE A N 1
ATOM 4741 C CA . ILE A 1 602 ? -31.000 -22.013 77.265 1.00 21.31 602 ILE A CA 1
ATOM 4742 C C . ILE A 1 602 ? -31.785 -23.048 76.457 1.00 27.10 602 ILE A C 1
ATOM 4743 O O . ILE A 1 602 ? -31.427 -23.369 75.317 1.00 23.03 602 ILE A O 1
ATOM 4748 N N . LYS A 1 603 ? -32.862 -23.569 77.043 1.00 22.54 603 LYS A N 1
ATOM 4749 C CA . LYS A 1 603 ? -33.724 -24.517 76.319 1.00 21.60 603 LYS A CA 1
ATOM 4750 C C . LYS A 1 603 ? -35.151 -24.440 76.845 1.00 23.13 603 LYS A C 1
ATOM 4751 O O . LYS A 1 603 ? -35.357 -24.361 78.050 1.00 26.77 603 LYS A O 1
ATOM 4757 N N . TYR A 1 604 ? -36.132 -24.449 75.949 1.00 24.95 604 TYR A N 1
ATOM 4758 C CA . TYR A 1 604 ? -37.522 -24.469 76.391 1.00 27.69 604 TYR A CA 1
ATOM 4759 C C . TYR A 1 604 ? -37.828 -25.847 76.959 1.00 28.99 604 TYR A C 1
ATOM 4760 O O . TYR A 1 604 ? -37.736 -26.854 76.249 1.00 36.37 604 TYR A O 1
ATOM 4769 N N . ILE A 1 605 ? -38.159 -25.896 78.244 1.00 31.48 605 ILE A N 1
ATOM 4770 C CA . ILE A 1 605 ? -38.630 -27.130 78.857 1.00 37.72 605 ILE A CA 1
ATOM 4771 C C . ILE A 1 605 ? -40.065 -27.313 78.409 1.00 39.60 605 ILE A C 1
ATOM 4772 O O . ILE A 1 605 ? -40.522 -28.424 78.140 1.00 44.99 605 ILE A O 1
ATOM 4777 N N . THR A 1 606 ? -40.751 -26.180 78.310 1.00 36.16 606 THR A N 1
ATOM 4778 C CA . THR A 1 606 ? -42.158 -26.099 77.991 1.00 34.96 606 THR A CA 1
ATOM 4779 C C . THR A 1 606 ? -42.324 -24.760 77.296 1.00 33.93 606 THR A C 1
ATOM 4780 O O . THR A 1 606 ? -41.479 -23.883 77.452 1.00 37.26 606 THR A O 1
ATOM 4784 N N . PRO A 1 607 ? -43.396 -24.587 76.513 1.00 37.62 607 PRO A N 1
ATOM 4785 C CA . PRO A 1 607 ? -43.593 -23.267 75.901 1.00 34.63 607 PRO A CA 1
ATOM 4786 C C . PRO A 1 607 ? -43.644 -22.119 76.912 1.00 40.30 607 PRO A C 1
ATOM 4787 O O . PRO A 1 607 ? -43.423 -20.962 76.541 1.00 39.32 607 PRO A O 1
ATOM 4791 N N . ARG A 1 608 ? -43.923 -22.433 78.173 1.00 30.63 608 ARG A N 1
ATOM 4792 C CA . ARG A 1 608 ? -44.017 -21.413 79.206 1.00 32.66 608 ARG A CA 1
ATOM 4793 C C . ARG A 1 608 ? -42.903 -21.533 80.239 1.00 29.05 608 ARG A C 1
ATOM 4794 O O . ARG A 1 608 ? -42.970 -20.912 81.301 1.00 34.65 608 ARG A O 1
ATOM 4802 N N . LYS A 1 609 ? -41.885 -22.339 79.950 1.00 24.91 609 LYS A N 1
ATOM 4803 C CA . LYS A 1 609 ? -40.807 -22.559 80.922 1.00 18.62 609 LYS A CA 1
ATOM 4804 C C . LYS A 1 609 ? -39.459 -22.719 80.230 1.00 28.46 609 LYS A C 1
ATOM 4805 O O . LYS A 1 609 ? -39.193 -23.753 79.615 1.00 25.52 609 LYS A O 1
ATOM 4811 N N . LEU A 1 610 ? -38.619 -21.691 80.330 1.00 23.68 610 LEU A N 1
ATOM 4812 C CA . LEU A 1 610 ? -37.298 -21.719 79.704 1.00 22.59 610 LEU A CA 1
ATOM 4813 C C . LEU A 1 610 ? -36.243 -22.028 80.753 1.00 28.15 610 LEU A C 1
ATOM 4814 O O . LEU A 1 610 ? -36.186 -21.382 81.797 1.00 24.75 610 LEU A O 1
ATOM 4819 N N . LEU A 1 611 ? -35.426 -23.038 80.481 1.00 19.86 611 LEU A N 1
ATOM 4820 C CA . LEU A 1 611 ? -34.313 -23.376 81.349 1.00 19.14 611 LEU A CA 1
ATOM 4821 C C . LEU A 1 611 ? -33.102 -22.524 80.964 1.00 18.56 611 LEU A C 1
ATOM 4822 O O . LEU A 1 611 ? -32.811 -22.359 79.791 1.00 20.14 611 LEU A O 1
ATOM 4827 N N . ILE A 1 612 ? -32.419 -21.985 81.961 1.00 18.03 612 ILE A N 1
ATOM 4828 C CA . ILE A 1 612 ? -31.260 -21.120 81.747 1.00 20.16 612 ILE A CA 1
ATOM 4829 C C . ILE A 1 612 ? -30.110 -21.740 82.516 1.00 16.29 612 ILE A C 1
ATOM 4830 O O . ILE A 1 612 ? -30.170 -21.874 83.743 1.00 16.88 612 ILE A O 1
ATOM 4835 N N . VAL A 1 613 ? -29.059 -22.149 81.806 1.00 17.36 613 VAL A N 1
ATOM 4836 C CA . VAL A 1 613 ? -27.972 -22.869 82.446 1.00 16.37 613 VAL A CA 1
ATOM 4837 C C . VAL A 1 613 ? -26.595 -22.204 82.294 1.00 18.81 613 VAL A C 1
ATOM 4838 O O . VAL A 1 613 ? -26.189 -21.855 81.193 1.00 17.57 613 VAL A O 1
ATOM 4842 N N . GLY A 1 614 ? -25.913 -22.022 83.419 1.00 16.89 614 GLY A N 1
ATOM 4843 C CA . GLY A 1 614 ? -24.477 -21.768 83.445 1.00 15.54 614 GLY A CA 1
ATOM 4844 C C . GLY A 1 614 ? -23.978 -20.467 82.855 1.00 16.15 614 GLY A C 1
ATOM 4845 O O . GLY A 1 614 ? -24.660 -19.438 82.872 1.00 16.10 614 GLY A O 1
ATOM 4846 N N . GLY A 1 615 ? -22.759 -20.520 82.325 1.00 16.07 615 GLY A N 1
ATOM 4847 C CA . GLY A 1 615 ? -22.089 -19.320 81.871 1.00 16.01 615 GLY A CA 1
ATOM 4848 C C . GLY A 1 615 ? -21.477 -18.619 83.062 1.00 13.94 615 GLY A C 1
ATOM 4849 O O . GLY A 1 615 ? -21.624 -19.056 84.221 1.00 17.86 615 GLY A O 1
ATOM 4850 N N . THR A 1 616 ? -20.814 -17.500 82.786 1.00 12.74 616 THR A N 1
ATOM 4851 C CA . THR A 1 616 ? -20.181 -16.694 83.828 1.00 13.55 616 THR A CA 1
ATOM 4852 C C . THR A 1 616 ? -20.701 -15.261 83.768 1.00 15.20 616 THR A C 1
ATOM 4853 O O . THR A 1 616 ? -21.363 -14.862 82.808 1.00 15.78 616 THR A O 1
ATOM 4857 N N . SER A 1 617 ? -20.384 -14.475 84.788 1.00 16.23 617 SER A N 1
ATOM 4858 C CA . SER A 1 617 ? -20.946 -13.132 84.893 1.00 16.32 617 SER A CA 1
ATOM 4859 C C . SER A 1 617 ? -19.862 -12.132 85.267 1.00 18.35 617 SER A C 1
ATOM 4860 O O . SER A 1 617 ? -18.952 -12.457 86.007 1.00 16.89 617 SER A O 1
ATOM 4863 N N . PRO A 1 618 ? -19.955 -10.898 84.757 1.00 19.26 618 PRO A N 1
ATOM 4864 C CA . PRO A 1 618 ? -18.955 -9.902 85.168 1.00 18.93 618 PRO A CA 1
ATOM 4865 C C . PRO A 1 618 ? -19.236 -9.379 86.583 1.00 17.38 618 PRO A C 1
ATOM 4866 O O . PRO A 1 618 ? -18.348 -8.765 87.179 1.00 21.99 618 PRO A O 1
ATOM 4870 N N . SER A 1 619 ? -20.434 -9.630 87.106 1.00 22.42 619 SER A N 1
ATOM 4871 C CA A SER A 1 619 ? -20.835 -9.025 88.379 0.50 28.55 619 SER A CA 1
ATOM 4872 C CA B SER A 1 619 ? -20.881 -9.044 88.379 0.50 28.52 619 SER A CA 1
ATOM 4873 C C . SER A 1 619 ? -20.589 -9.902 89.611 1.00 29.53 619 SER A C 1
ATOM 4874 O O . SER A 1 619 ? -20.648 -9.422 90.754 1.00 22.81 619 SER A O 1
ATOM 4879 N N . GLY A 1 620 ? -20.294 -11.180 89.398 1.00 20.91 620 GLY A N 1
ATOM 4880 C CA . GLY A 1 620 ? -20.010 -12.062 90.517 1.00 20.60 620 GLY A CA 1
ATOM 4881 C C . GLY A 1 620 ? -20.075 -13.519 90.104 1.00 23.20 620 GLY A C 1
ATOM 4882 O O . GLY A 1 620 ? -20.274 -13.817 88.929 1.00 20.08 620 GLY A O 1
ATOM 4883 N N . LEU A 1 621 ? -19.897 -14.416 91.067 1.00 21.53 621 LEU A N 1
ATOM 4884 C CA . LEU A 1 621 ? -19.921 -15.860 90.818 1.00 18.61 621 LEU A CA 1
ATOM 4885 C C . LEU A 1 621 ? -21.318 -16.446 90.981 1.00 19.81 621 LEU A C 1
ATOM 4886 O O . LEU A 1 621 ? -22.042 -16.090 91.918 1.00 20.08 621 LEU A O 1
ATOM 4891 N N . PHE A 1 622 ? -21.708 -17.339 90.078 1.00 17.49 622 PHE A N 1
ATOM 4892 C CA . PHE A 1 622 ? -22.951 -18.093 90.299 1.00 20.17 622 PHE A CA 1
ATOM 4893 C C . PHE A 1 622 ? -22.728 -19.154 91.360 1.00 22.22 622 PHE A C 1
ATOM 4894 O O . PHE A 1 622 ? -21.602 -19.613 91.565 1.00 22.44 622 PHE A O 1
ATOM 4902 N N . ASP A 1 623 ? -23.793 -19.541 92.051 1.00 18.46 623 ASP A N 1
ATOM 4903 C CA . ASP A 1 623 ? -23.668 -20.532 93.110 1.00 17.14 623 ASP A CA 1
ATOM 4904 C C . ASP A 1 623 ? -24.662 -21.679 92.935 1.00 21.61 623 ASP A C 1
ATOM 4905 O O . ASP A 1 623 ? -25.221 -21.862 91.858 1.00 20.21 623 ASP A O 1
ATOM 4910 N N . ARG A 1 624 ? -24.870 -22.444 94.003 1.00 22.56 624 ARG A N 1
ATOM 4911 C CA . ARG A 1 624 ? -25.792 -23.574 93.981 1.00 27.29 624 ARG A CA 1
ATOM 4912 C C . ARG A 1 624 ? -27.207 -23.183 93.565 1.00 22.89 624 ARG A C 1
ATOM 4913 O O . ARG A 1 624 ? -27.921 -23.984 92.970 1.00 26.29 624 ARG A O 1
ATOM 4921 N N . THR A 1 625 ? -27.615 -21.967 93.909 1.00 22.74 625 THR A N 1
ATOM 4922 C CA . THR A 1 625 ? -29.004 -21.569 93.751 1.00 25.50 625 THR A CA 1
ATOM 4923 C C . THR A 1 625 ? -29.318 -20.862 92.449 1.00 29.25 625 THR A C 1
ATOM 4924 O O . THR A 1 625 ? -30.480 -20.807 92.043 1.00 24.58 625 THR A O 1
ATOM 4928 N N . ASN A 1 626 ? -28.308 -20.306 91.782 1.00 18.55 626 ASN A N 1
ATOM 4929 C CA . ASN A 1 626 ? -28.608 -19.502 90.613 1.00 19.54 626 ASN A CA 1
ATOM 4930 C C . ASN A 1 626 ? -27.794 -19.840 89.373 1.00 15.25 626 ASN A C 1
ATOM 4931 O O . ASN A 1 626 ? -27.932 -19.171 88.354 1.00 19.67 626 ASN A O 1
ATOM 4936 N N . SER A 1 627 ? -26.976 -20.890 89.452 1.00 20.07 627 SER A N 1
ATOM 4937 C CA . SER A 1 627 ? -26.290 -21.392 88.261 1.00 21.69 627 SER A CA 1
ATOM 4938 C C . SER A 1 627 ? -27.315 -21.851 87.218 1.00 20.37 627 SER A C 1
ATOM 4939 O O . SER A 1 627 ? -27.117 -21.688 86.009 1.00 19.51 627 SER A O 1
ATOM 4942 N N . ILE A 1 628 ? -28.412 -22.444 87.692 1.00 19.74 628 ILE A N 1
ATOM 4943 C CA . ILE A 1 628 ? -29.461 -22.943 86.820 1.00 18.59 628 ILE A CA 1
ATOM 4944 C C . ILE A 1 628 ? -30.823 -22.435 87.302 1.00 19.01 628 ILE A C 1
ATOM 4945 O O . ILE A 1 628 ? -31.227 -22.711 88.423 1.00 21.69 628 ILE A O 1
ATOM 4950 N N . ILE A 1 629 ? -31.510 -21.680 86.456 1.00 21.69 629 ILE A N 1
ATOM 4951 C CA . ILE A 1 629 ? -32.797 -21.109 86.840 1.00 20.14 629 ILE A CA 1
ATOM 4952 C C . ILE A 1 629 ? -33.806 -21.315 85.723 1.00 19.88 629 ILE A C 1
ATOM 4953 O O . ILE A 1 629 ? -33.476 -21.833 84.653 1.00 19.50 629 ILE A O 1
ATOM 4958 N N . SER A 1 630 ? -35.049 -20.918 85.961 1.00 18.60 630 SER A N 1
ATOM 4959 C CA . SER A 1 630 ? -36.057 -21.066 84.928 1.00 22.33 630 SER A CA 1
ATOM 4960 C C . SER A 1 630 ? -36.906 -19.817 84.853 1.00 26.30 630 SER A C 1
ATOM 4961 O O . SER A 1 630 ? -37.173 -19.169 85.868 1.00 26.16 630 SER A O 1
ATOM 4964 N N . LEU A 1 631 ? -37.302 -19.484 83.633 1.00 19.12 631 LEU A N 1
ATOM 4965 C CA . LEU A 1 631 ? -38.026 -18.266 83.332 1.00 20.20 631 LEU A CA 1
ATOM 4966 C C . LEU A 1 631 ? -39.332 -18.605 82.627 1.00 23.56 631 LEU A C 1
ATOM 4967 O O . LEU A 1 631 ? -39.340 -19.363 81.661 1.00 23.44 631 LEU A O 1
ATOM 4972 N N . ASP A 1 632 ? -40.431 -18.031 83.106 1.00 23.00 632 ASP A N 1
ATOM 4973 C CA . ASP A 1 632 ? -41.692 -18.064 82.376 1.00 22.32 632 ASP A CA 1
ATOM 4974 C C . ASP A 1 632 ? -41.769 -16.731 81.663 1.00 22.27 632 ASP A C 1
ATOM 4975 O O . ASP A 1 632 ? -41.975 -15.708 82.298 1.00 24.66 632 ASP A O 1
ATOM 4980 N N . PRO A 1 633 ? -41.537 -16.720 80.337 1.00 23.25 633 PRO A N 1
ATOM 4981 C CA . PRO A 1 633 ? -41.407 -15.438 79.639 1.00 22.55 633 PRO A CA 1
ATOM 4982 C C . PRO A 1 633 ? -42.725 -14.651 79.556 1.00 27.60 633 PRO A C 1
ATOM 4983 O O . PRO A 1 633 ? -42.700 -13.428 79.427 1.00 30.99 633 PRO A O 1
ATOM 4987 N N . LEU A 1 634 ? -43.852 -15.341 79.642 1.00 27.45 634 LEU A N 1
ATOM 4988 C CA . LEU A 1 634 ? -45.143 -14.665 79.563 1.00 27.88 634 LEU A CA 1
ATOM 4989 C C . LEU A 1 634 ? -45.460 -13.958 80.881 1.00 24.79 634 LEU A C 1
ATOM 4990 O O . LEU A 1 634 ? -45.709 -12.750 80.904 1.00 30.38 634 LEU A O 1
ATOM 4995 N N . SER A 1 635 ? -45.420 -14.709 81.975 1.00 24.82 635 SER A N 1
ATOM 4996 C CA . SER A 1 635 ? -45.769 -14.159 83.282 1.00 25.63 635 SER A CA 1
ATOM 4997 C C . SER A 1 635 ? -44.564 -13.517 83.964 1.00 27.21 635 SER A C 1
ATOM 4998 O O . SER A 1 635 ? -44.694 -12.861 84.993 1.00 28.19 635 SER A O 1
ATOM 5001 N N . GLU A 1 636 ? -43.384 -13.702 83.378 1.00 25.92 636 GLU A N 1
ATOM 5002 C CA . GLU A 1 636 ? -42.189 -13.028 83.862 1.00 22.44 636 GLU A CA 1
ATOM 5003 C C . GLU A 1 636 ? -41.821 -13.459 85.276 1.00 18.72 636 GLU A C 1
ATOM 5004 O O . GLU A 1 636 ? -41.374 -12.651 86.098 1.00 28.97 636 GLU A O 1
ATOM 5010 N N . THR A 1 637 ? -41.987 -14.746 85.548 1.00 23.54 637 THR A N 1
ATOM 5011 C CA . THR A 1 637 ? -41.598 -15.314 86.828 1.00 18.69 637 THR A CA 1
ATOM 5012 C C . THR A 1 637 ? -40.275 -16.070 86.699 1.00 24.14 637 THR A C 1
ATOM 5013 O O . THR A 1 637 ? -39.899 -16.496 85.602 1.00 24.67 637 THR A O 1
ATOM 5017 N N . LEU A 1 638 ? -39.587 -16.228 87.825 1.00 22.49 638 LEU A N 1
ATOM 5018 C CA . LEU A 1 638 ? -38.270 -16.870 87.862 1.00 29.18 638 LEU A CA 1
ATOM 5019 C C . LEU A 1 638 ? -38.209 -17.888 88.990 1.00 28.15 638 LEU A C 1
ATOM 5020 O O . LEU A 1 638 ? -38.635 -17.606 90.107 1.00 29.60 63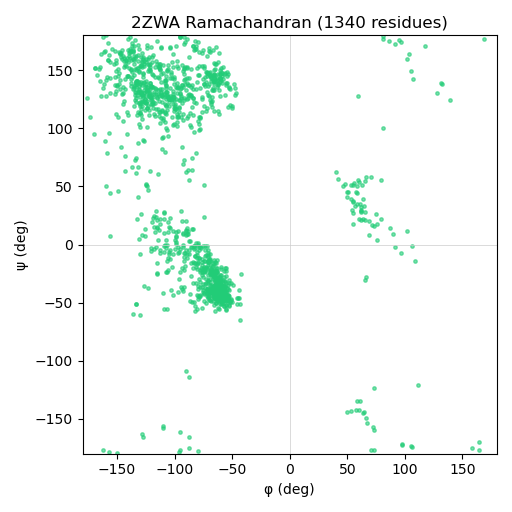8 LEU A O 1
ATOM 5025 N N . THR A 1 639 ? -37.671 -19.071 88.723 1.00 18.80 639 THR A N 1
ATOM 5026 C CA . THR A 1 639 ? -37.397 -19.988 89.817 1.00 20.06 639 THR A CA 1
ATOM 5027 C C . THR A 1 639 ? -35.959 -20.474 89.808 1.00 24.60 639 THR A C 1
ATOM 5028 O O . THR A 1 639 ? -35.279 -20.411 88.790 1.00 22.15 639 THR A O 1
ATOM 5032 N N . SER A 1 640 ? -35.516 -20.959 90.958 1.00 21.20 640 SER A N 1
ATOM 5033 C CA . SER A 1 640 ? -34.215 -21.595 91.085 1.00 19.37 640 SER A CA 1
ATOM 5034 C C . SER A 1 640 ? -34.357 -23.104 90.919 1.00 23.08 640 SER A C 1
ATOM 5035 O O . SER A 1 640 ? -35.294 -23.709 91.431 1.00 24.83 640 SER A O 1
ATOM 5038 N N . ILE A 1 641 ? -33.436 -23.715 90.182 1.00 21.21 641 ILE A N 1
ATOM 5039 C CA . ILE A 1 641 ? -33.325 -25.166 90.160 1.00 22.75 641 ILE A CA 1
ATOM 5040 C C . ILE A 1 641 ? -32.017 -25.490 90.861 1.00 23.88 641 ILE A C 1
ATOM 5041 O O . ILE A 1 641 ? -30.953 -25.496 90.238 1.00 24.31 641 ILE A O 1
ATOM 5046 N N . PRO A 1 642 ? -32.084 -25.720 92.176 1.00 21.73 642 PRO A N 1
ATOM 5047 C CA . PRO A 1 642 ? -30.882 -25.802 93.009 1.00 19.36 642 PRO A CA 1
ATOM 5048 C C . PRO A 1 642 ? -30.011 -27.011 92.689 1.00 28.60 642 PRO A C 1
ATOM 5049 O O . PRO A 1 642 ? -30.512 -28.076 92.338 1.00 29.57 642 PRO A O 1
ATOM 5053 N N . ILE A 1 643 ? -28.701 -26.831 92.817 1.00 24.06 643 ILE A N 1
ATOM 5054 C CA . ILE A 1 643 ? -27.752 -27.929 92.713 1.00 24.26 643 ILE A CA 1
ATOM 5055 C C . ILE A 1 643 ? -27.492 -28.446 94.121 1.00 20.92 643 ILE A C 1
ATOM 5056 O O . ILE A 1 643 ? -27.055 -27.690 94.988 1.00 26.37 643 ILE A O 1
ATOM 5061 N N . SER A 1 644 ? -27.759 -29.726 94.353 1.00 29.87 644 SER A N 1
ATOM 5062 C CA . SER A 1 644 ? -27.631 -30.285 95.695 1.00 32.24 644 SER A CA 1
ATOM 5063 C C . SER A 1 644 ? -26.232 -30.110 96.279 1.00 37.85 644 SER A C 1
ATOM 5064 O O . SER A 1 644 ? -25.236 -30.129 95.551 1.00 33.45 644 SER A O 1
ATOM 5067 N N . ARG A 1 645 ? -26.170 -29.928 97.597 1.00 31.40 645 ARG A N 1
ATOM 5068 C CA . ARG A 1 645 ? -24.899 -29.878 98.313 1.00 37.18 645 ARG A CA 1
ATOM 5069 C C . ARG A 1 645 ? -23.978 -30.975 97.822 1.00 37.88 645 ARG A C 1
ATOM 5070 O O . ARG A 1 645 ? -22.799 -30.733 97.566 1.00 39.25 645 ARG A O 1
ATOM 5078 N N . ARG A 1 646 ? -24.527 -32.181 97.701 1.00 45.52 646 ARG A N 1
ATOM 5079 C CA . ARG A 1 646 ? -23.761 -33.361 97.304 1.00 36.41 646 ARG A CA 1
ATOM 5080 C C . ARG A 1 646 ? -23.034 -33.184 95.983 1.00 41.21 646 ARG A C 1
ATOM 5081 O O . ARG A 1 646 ? -21.822 -33.373 95.906 1.00 37.03 646 ARG A O 1
ATOM 5089 N N . ILE A 1 647 ? -23.770 -32.847 94.933 1.00 33.07 647 ILE A N 1
ATOM 5090 C CA . ILE A 1 647 ? -23.135 -32.681 93.633 1.00 35.44 647 ILE A CA 1
ATOM 5091 C C . ILE A 1 647 ? -22.201 -31.462 93.570 1.00 27.33 647 ILE A C 1
ATOM 5092 O O . ILE A 1 647 ? -21.129 -31.549 92.977 1.00 32.61 647 ILE A O 1
ATOM 5097 N N . TRP A 1 648 ? -22.599 -30.351 94.191 1.00 33.26 648 TRP A N 1
ATOM 5098 C CA . TRP A 1 648 ? -21.741 -29.157 94.313 1.00 34.53 648 TRP A CA 1
ATOM 5099 C C . TRP A 1 648 ? -20.371 -29.482 94.898 1.00 27.08 648 TRP A C 1
ATOM 5100 O O . TRP A 1 648 ? -19.338 -29.129 94.323 1.00 35.92 648 TRP A O 1
ATOM 5111 N N . GLU A 1 649 ? -20.361 -30.150 96.045 1.00 27.58 649 GLU A N 1
ATOM 5112 C CA . GLU A 1 649 ? -19.124 -30.436 96.765 1.00 32.63 649 GLU A CA 1
ATOM 5113 C C . GLU A 1 649 ? -18.334 -31.605 96.168 1.00 31.14 649 GLU A C 1
ATOM 5114 O O . GLU A 1 649 ? -17.116 -31.528 96.016 1.00 33.64 649 GLU A O 1
ATOM 5120 N N . ASP A 1 650 ? -19.029 -32.680 95.818 1.00 28.04 650 ASP A N 1
ATOM 5121 C CA . ASP A 1 650 ? -18.356 -33.947 95.537 1.00 37.04 650 ASP A CA 1
ATOM 5122 C C . ASP A 1 650 ? -18.080 -34.229 94.069 1.00 36.29 650 ASP A C 1
ATOM 5123 O O . ASP A 1 650 ? -17.421 -35.208 93.744 1.00 37.65 650 ASP A O 1
ATOM 5128 N N . HIS A 1 651 ? -18.583 -33.396 93.171 1.00 28.82 651 HIS A N 1
ATOM 5129 C CA . HIS A 1 651 ? -18.348 -33.664 91.758 1.00 31.02 651 HIS A CA 1
ATOM 5130 C C . HIS A 1 651 ? -17.820 -32.452 91.018 1.00 37.61 651 HIS A C 1
ATOM 5131 O O . HIS A 1 651 ? -18.031 -31.318 91.446 1.00 34.39 651 HIS A O 1
ATOM 5138 N N . SER A 1 652 ? -17.089 -32.699 89.935 1.00 32.85 652 SER A N 1
ATOM 5139 C CA . SER A 1 652 ? -16.464 -31.614 89.202 1.00 41.23 652 SER A CA 1
ATOM 5140 C C . SER A 1 652 ? -17.511 -30.943 88.330 1.00 35.81 652 SER A C 1
ATOM 5141 O O . SER A 1 652 ? -17.943 -31.479 87.305 1.00 41.39 652 SER A O 1
ATOM 5144 N N . LEU A 1 653 ? -17.951 -29.779 88.782 1.00 33.59 653 LEU A N 1
ATOM 5145 C CA . LEU A 1 653 ? -18.888 -28.980 88.027 1.00 35.46 653 LEU A CA 1
ATOM 5146 C C . LEU A 1 653 ? -18.119 -27.846 87.353 1.00 39.26 653 LEU A C 1
ATOM 5147 O O . LEU A 1 653 ? -17.162 -27.308 87.913 1.00 26.18 653 LEU A O 1
ATOM 5152 N N . MET A 1 654 ? -18.522 -27.488 86.143 1.00 21.53 654 MET A N 1
ATOM 5153 C CA . MET A 1 654 ? -17.915 -26.353 85.471 1.00 20.23 654 MET A CA 1
ATOM 5154 C C . MET A 1 654 ? -18.716 -26.028 84.231 1.00 20.74 654 MET A C 1
ATOM 5155 O O . MET A 1 654 ? -18.529 -26.618 83.161 1.00 20.78 654 MET A O 1
ATOM 5160 N N . LEU A 1 655 ? -19.632 -25.086 84.386 1.00 16.57 655 LEU A N 1
ATOM 5161 C CA . LEU A 1 655 ? -20.613 -24.839 83.353 1.00 15.08 655 LEU A CA 1
ATOM 5162 C C . LEU A 1 655 ? -20.094 -23.801 82.374 1.00 21.45 655 LEU A C 1
ATOM 5163 O O . LEU A 1 655 ? -20.669 -22.715 82.234 1.00 20.84 655 LEU A O 1
ATOM 5168 N N . ALA A 1 656 ? -18.995 -24.155 81.706 1.00 18.17 656 ALA A N 1
ATOM 5169 C CA . ALA A 1 656 ? -18.422 -23.358 80.626 1.00 16.37 656 ALA A CA 1
ATOM 5170 C C . ALA A 1 656 ? -18.175 -24.305 79.462 1.00 19.39 656 ALA A C 1
ATOM 5171 O O . ALA A 1 656 ? -17.597 -25.375 79.654 1.00 17.56 656 ALA A O 1
ATOM 5173 N N . GLY A 1 657 ? -18.588 -23.909 78.266 1.00 15.60 657 GLY A N 1
ATOM 5174 C CA . GLY A 1 657 ? -18.342 -24.711 77.071 1.00 17.05 657 GLY A CA 1
ATOM 5175 C C . GLY A 1 657 ? -19.123 -26.009 77.013 1.00 19.72 657 GLY A C 1
ATOM 5176 O O . GLY A 1 657 ? -18.743 -26.949 76.309 1.00 15.43 657 GLY A O 1
ATOM 5177 N N . PHE A 1 658 ? -20.204 -26.071 77.781 1.00 15.72 658 PHE A N 1
ATOM 5178 C CA . PHE A 1 658 ? -21.081 -27.239 77.824 1.00 13.40 658 PHE A CA 1
ATOM 5179 C C . PHE A 1 658 ? -22.206 -27.080 76.798 1.00 18.55 658 PHE A C 1
ATOM 5180 O O . PHE A 1 658 ? -22.358 -26.018 76.163 1.00 18.68 658 PHE A O 1
ATOM 5188 N N . SER A 1 659 ? -22.985 -28.142 76.621 1.00 16.25 659 SER A N 1
ATOM 5189 C CA . SER A 1 659 ? -24.101 -28.144 75.686 1.00 16.32 659 SER A CA 1
ATOM 5190 C C . SER A 1 659 ? -25.354 -28.698 76.380 1.00 19.38 659 SER A C 1
ATOM 5191 O O . SER A 1 659 ? -25.265 -29.404 77.388 1.00 18.75 659 SER A O 1
ATOM 5194 N N . LEU A 1 660 ? -26.509 -28.355 75.831 1.00 17.52 660 LEU A N 1
ATOM 5195 C CA . LEU A 1 660 ? -27.791 -28.903 76.277 1.00 16.21 660 LEU A CA 1
ATOM 5196 C C . LEU A 1 660 ? -28.356 -29.782 75.169 1.00 22.53 660 LEU A C 1
ATOM 5197 O O . LEU A 1 660 ? -28.358 -29.385 73.986 1.00 22.45 660 LEU A O 1
ATOM 5202 N N . VAL A 1 661 ? -28.824 -30.969 75.545 1.00 23.58 661 VAL A N 1
ATOM 5203 C CA . VAL A 1 661 ? -29.519 -31.864 74.617 1.00 19.96 661 VAL A CA 1
ATOM 5204 C C . VAL A 1 661 ? -30.791 -32.412 75.263 1.00 24.67 661 VAL A C 1
ATOM 5205 O O . VAL A 1 661 ? -30.803 -32.761 76.433 1.00 26.79 661 VAL A O 1
ATOM 5209 N N . SER A 1 662 ? -31.857 -32.482 74.486 1.00 32.81 662 SER A N 1
ATOM 5210 C CA . SER A 1 662 ? -33.087 -33.096 74.961 1.00 45.90 662 SER A CA 1
ATOM 5211 C C . SER A 1 662 ? -33.618 -34.069 73.918 1.00 37.32 662 SER A C 1
ATOM 5212 O O . SER A 1 662 ? -33.741 -33.724 72.741 1.00 38.60 662 SER A O 1
ATOM 5215 N N . THR A 1 663 ? -33.908 -35.289 74.360 1.00 45.75 663 THR A N 1
ATOM 5216 C CA . THR A 1 663 ? -34.577 -36.282 73.529 1.00 67.03 663 THR A CA 1
ATOM 5217 C C . THR A 1 663 ? -36.069 -35.978 73.469 1.00 66.55 663 THR A C 1
ATOM 5218 O O . THR A 1 663 ? -36.684 -35.679 74.494 1.00 59.22 663 THR A O 1
ATOM 5222 N N . THR A 1 667 ? -36.991 -33.839 79.564 1.00 47.38 667 THR A N 1
ATOM 5223 C CA . THR A 1 667 ? -35.664 -34.187 80.060 1.00 36.40 667 THR A CA 1
ATOM 5224 C C . THR A 1 667 ? -34.566 -33.481 79.263 1.00 35.65 667 THR A C 1
ATOM 5225 O O . THR A 1 667 ? -34.535 -33.545 78.030 1.00 33.33 667 THR A O 1
ATOM 5229 N N . ILE A 1 668 ? -33.669 -32.809 79.978 1.00 33.31 668 ILE A N 1
ATOM 5230 C CA . ILE A 1 668 ? -32.588 -32.069 79.338 1.00 30.39 668 ILE A CA 1
ATOM 5231 C C . ILE A 1 668 ? -31.272 -32.526 79.927 1.00 26.75 668 ILE A C 1
ATOM 5232 O O . ILE A 1 668 ? -31.089 -32.516 81.140 1.00 24.92 668 ILE A O 1
ATOM 5237 N N . HIS A 1 669 ? -30.346 -32.950 79.074 1.00 27.06 669 HIS A N 1
ATOM 5238 C CA . HIS A 1 669 ? -29.042 -33.332 79.572 1.00 23.49 669 HIS A CA 1
ATOM 5239 C C . HIS A 1 669 ? -28.070 -32.178 79.393 1.00 26.33 669 HIS A C 1
ATOM 5240 O O . HIS A 1 669 ? -28.119 -31.481 78.388 1.00 23.54 669 HIS A O 1
ATOM 5247 N N . ILE A 1 670 ? -27.232 -31.965 80.398 1.00 24.95 670 ILE A N 1
ATOM 5248 C CA . ILE A 1 670 ? -26.229 -30.913 80.358 1.00 24.11 670 ILE A CA 1
ATOM 5249 C C . ILE A 1 670 ? -24.886 -31.618 80.249 1.00 23.36 670 ILE A C 1
ATOM 5250 O O . ILE A 1 670 ? -24.420 -32.230 81.206 1.00 28.25 670 ILE A O 1
ATOM 5255 N N . ILE A 1 671 ? -24.269 -31.554 79.074 1.00 22.53 671 ILE A N 1
ATOM 5256 C CA . ILE A 1 671 ? -23.112 -32.394 78.803 1.00 20.18 671 ILE A CA 1
ATOM 5257 C C . ILE A 1 671 ? -21.910 -31.598 78.327 1.00 16.87 671 ILE A C 1
ATOM 5258 O O . ILE A 1 671 ? -22.051 -30.511 77.755 1.00 18.62 671 ILE A O 1
ATOM 5263 N N . GLY A 1 672 ? -20.724 -32.159 78.544 1.00 21.16 672 GLY A N 1
ATOM 5264 C CA . GLY A 1 672 ? -19.501 -31.527 78.096 1.00 22.42 672 GLY A CA 1
ATOM 5265 C C . GLY A 1 672 ? -19.157 -30.319 78.935 1.00 20.94 672 GLY A C 1
ATOM 5266 O O . GLY A 1 672 ? -19.844 -30.018 79.912 1.00 16.87 672 GLY A O 1
ATOM 5267 N N . GLY A 1 673 ? -18.079 -29.638 78.560 1.00 16.97 673 GLY A N 1
ATOM 5268 C CA . GLY A 1 673 ? -17.639 -28.451 79.269 1.00 16.62 673 GLY A CA 1
ATOM 5269 C C . GLY A 1 673 ? -16.452 -28.665 80.177 1.00 26.78 673 GLY A C 1
ATOM 5270 O O . GLY A 1 673 ? -16.093 -29.804 80.524 1.00 20.44 673 GLY A O 1
ATOM 5271 N N . GLY A 1 674 ? -15.838 -27.550 80.560 1.00 20.80 674 GLY A N 1
ATOM 5272 C CA . GLY A 1 674 ? -14.718 -27.549 81.480 1.00 19.93 674 GLY A CA 1
ATOM 5273 C C . GLY A 1 674 ? -13.901 -26.274 81.343 1.00 21.64 674 GLY A C 1
ATOM 5274 O O . GLY A 1 674 ? -14.250 -25.364 80.604 1.00 21.86 674 GLY A O 1
ATOM 5275 N N . ALA A 1 675 ? -12.791 -26.200 82.055 1.00 20.28 675 ALA A N 1
ATOM 5276 C CA . ALA A 1 675 ? -12.068 -24.954 82.111 1.00 21.91 675 ALA A CA 1
ATOM 5277 C C . ALA A 1 675 ? -10.682 -25.180 82.667 1.00 27.75 675 ALA A C 1
ATOM 5278 O O . ALA A 1 675 ? -10.458 -26.109 83.442 1.00 29.80 675 ALA A O 1
ATOM 5280 N N . THR A 1 676 ? -9.758 -24.330 82.247 1.00 20.67 676 THR A N 1
ATOM 5281 C CA . THR A 1 676 ? -8.444 -24.265 82.863 1.00 23.22 676 THR A CA 1
ATOM 5282 C C . THR A 1 676 ? -8.525 -23.160 83.898 1.00 35.08 676 THR A C 1
ATOM 5283 O O . THR A 1 676 ? -8.886 -22.034 83.575 1.00 35.89 676 THR A O 1
ATOM 5287 N N . CYS A 1 677 ? -8.205 -23.479 85.143 1.00 32.69 677 CYS A N 1
ATOM 5288 C CA . CYS A 1 677 ? -8.406 -22.528 86.221 1.00 27.69 677 CYS A CA 1
ATOM 5289 C C . CYS A 1 677 ? -7.164 -21.691 86.479 1.00 23.04 677 CYS A C 1
ATOM 5290 O O . CYS A 1 677 ? -6.515 -21.841 87.508 1.00 27.81 677 CYS A O 1
ATOM 5293 N N . TYR A 1 678 ? -6.839 -20.809 85.538 1.00 18.47 678 TYR A N 1
ATOM 5294 C CA . TYR A 1 678 ? -5.731 -19.878 85.713 1.00 25.41 678 TYR A CA 1
ATOM 5295 C C . TYR A 1 678 ? -4.417 -20.570 86.079 1.00 30.65 678 TYR A C 1
ATOM 5296 O O . TYR A 1 678 ? -3.647 -20.061 86.889 1.00 32.79 678 TYR A O 1
ATOM 5305 N N . GLY A 1 679 ? -4.150 -21.721 85.478 1.00 30.45 679 GLY A N 1
ATOM 5306 C CA . GLY A 1 679 ? -2.934 -22.443 85.810 1.00 44.03 679 GLY A CA 1
ATOM 5307 C C . GLY A 1 679 ? -2.931 -23.087 87.188 1.00 43.98 679 GLY A C 1
ATOM 5308 O O . GLY A 1 679 ? -1.869 -23.447 87.707 1.00 36.80 679 GLY A O 1
ATOM 5309 N N . PHE A 1 680 ? -4.110 -23.230 87.787 1.00 25.60 680 PHE A N 1
ATOM 5310 C CA . PHE A 1 680 ? -4.241 -23.988 89.035 1.00 21.70 680 PHE A CA 1
ATOM 5311 C C . PHE A 1 680 ? -4.745 -25.387 88.718 1.00 30.44 680 PHE A C 1
ATOM 5312 O O . PHE A 1 680 ? -5.111 -26.140 89.611 1.00 27.81 680 PHE A O 1
ATOM 5320 N N . GLY A 1 681 ? -4.756 -25.735 87.436 1.00 29.61 681 GLY A N 1
ATOM 5321 C CA . GLY A 1 681 ? -5.238 -27.040 87.025 1.00 34.66 681 GLY A CA 1
ATOM 5322 C C . GLY A 1 681 ? -6.456 -26.937 86.131 1.00 45.44 681 GLY A C 1
ATOM 5323 O O . GLY A 1 681 ? -7.012 -25.855 85.945 1.00 33.52 681 GLY A O 1
ATOM 5324 N N . SER A 1 682 ? -6.860 -28.063 85.555 1.00 31.02 682 SER A N 1
ATOM 5325 C CA . SER A 1 682 ? -8.037 -28.086 84.687 1.00 25.28 682 SER A CA 1
ATOM 5326 C C . SER A 1 682 ? -9.163 -28.893 85.313 1.00 35.52 682 SER A C 1
ATOM 5327 O O . SER A 1 682 ? -8.934 -29.818 86.095 1.00 30.45 682 SER A O 1
ATOM 5330 N N . VAL A 1 683 ? -10.388 -28.511 84.986 1.00 32.65 683 VAL A N 1
ATOM 5331 C CA . VAL A 1 683 ? -11.567 -29.181 85.506 1.00 21.31 683 VAL A CA 1
ATOM 5332 C C . VAL A 1 683 ? -12.479 -29.564 84.356 1.00 29.68 683 VAL A C 1
ATOM 5333 O O . VAL A 1 683 ? -12.690 -28.780 83.434 1.00 29.67 683 VAL A O 1
ATOM 5337 N N . THR A 1 684 ? -13.022 -30.771 84.407 1.00 27.43 684 THR A N 1
ATOM 5338 C CA . THR A 1 684 ? -13.956 -31.207 83.385 1.00 26.80 684 THR A CA 1
ATOM 5339 C C . THR A 1 684 ? -15.347 -31.339 83.990 1.00 33.81 684 THR A C 1
ATOM 5340 O O . THR A 1 684 ? -15.519 -31.948 85.044 1.00 42.95 684 THR A O 1
ATOM 5344 N N . ASN A 1 685 ? -16.335 -30.752 83.323 1.00 26.52 685 ASN A N 1
ATOM 5345 C CA . ASN A 1 685 ? -17.728 -30.853 83.750 1.00 23.39 685 ASN A CA 1
ATOM 5346 C C . ASN A 1 685 ? -18.216 -32.293 83.575 1.00 35.64 685 ASN A C 1
ATOM 5347 O O . ASN A 1 685 ? -18.239 -32.804 82.462 1.00 31.33 685 ASN A O 1
ATOM 5352 N N . VAL A 1 686 ? -18.608 -32.945 84.665 1.00 35.30 686 VAL A N 1
ATOM 5353 C CA . VAL A 1 686 ? -18.942 -34.376 84.616 1.00 40.98 686 VAL A CA 1
ATOM 5354 C C . VAL A 1 686 ? -20.257 -34.711 83.908 1.00 45.35 686 VAL A C 1
ATOM 5355 O O . VAL A 1 686 ? -20.334 -35.707 83.176 1.00 49.38 686 VAL A O 1
ATOM 5359 N N . GLY A 1 687 ? -21.292 -33.903 84.133 1.00 25.15 687 GLY A N 1
ATOM 5360 C CA . GLY A 1 687 ? -22.575 -34.142 83.494 1.00 26.91 687 GLY A CA 1
ATOM 5361 C C . GLY A 1 687 ? -23.775 -34.086 84.428 1.00 50.22 687 GLY A C 1
ATOM 5362 O O . GLY A 1 687 ? -23.732 -34.606 85.541 1.00 56.62 687 GLY A O 1
ATOM 5363 N N . LEU A 1 688 ? -24.852 -33.462 83.959 1.00 29.77 688 LEU A N 1
ATOM 5364 C CA . LEU A 1 688 ? -26.087 -33.310 84.729 1.00 35.74 688 LEU A CA 1
ATOM 5365 C C . LEU A 1 688 ? -27.318 -33.599 83.885 1.00 39.96 688 LEU A C 1
ATOM 5366 O O . LEU A 1 688 ? -27.255 -33.666 82.659 1.00 44.39 688 LEU A O 1
ATOM 5371 N N . LYS A 1 689 ? -28.452 -33.748 84.552 1.00 28.43 689 LYS A N 1
ATOM 5372 C CA . LYS A 1 689 ? -29.695 -34.053 83.880 1.00 33.42 689 LYS A CA 1
ATOM 5373 C C . LYS A 1 689 ? -30.808 -33.338 84.636 1.00 38.14 689 LYS A C 1
ATOM 5374 O O . LYS A 1 689 ? -30.826 -33.342 85.859 1.00 33.14 689 LYS A O 1
ATOM 5380 N N . LEU A 1 690 ? -31.713 -32.700 83.907 1.00 36.63 690 LEU A N 1
ATOM 5381 C CA . LEU A 1 690 ? -32.874 -32.074 84.516 1.00 34.21 690 LEU A CA 1
ATOM 5382 C C . LEU A 1 690 ? -34.107 -32.904 84.192 1.00 37.53 690 LEU A C 1
ATOM 5383 O O . LEU A 1 690 ? -34.453 -33.074 83.021 1.00 39.38 690 LEU A O 1
ATOM 5388 N N . ILE A 1 691 ? -34.771 -33.417 85.226 1.00 30.61 691 ILE A N 1
ATOM 5389 C CA . ILE A 1 691 ? -35.981 -34.223 85.043 1.00 37.85 691 ILE A CA 1
ATOM 5390 C C . ILE A 1 691 ? -37.177 -33.649 85.797 1.00 33.87 691 ILE A C 1
ATOM 5391 O O . ILE A 1 691 ? -37.011 -32.873 86.737 1.00 36.48 691 ILE A O 1
ATOM 5396 N N . ALA A 1 692 ? -38.380 -34.034 85.382 1.00 41.73 692 ALA A N 1
ATOM 5397 C CA . ALA A 1 692 ? -39.592 -33.623 86.085 1.00 42.10 692 ALA A CA 1
ATOM 5398 C C . ALA A 1 692 ? -39.630 -34.224 87.483 1.00 42.84 692 ALA A C 1
ATOM 5399 O O . ALA A 1 692 ? -39.147 -35.332 87.705 1.00 47.28 692 ALA A O 1
ATOM 5401 N N . ILE A 1 693 ? -40.187 -33.479 88.431 1.00 37.05 693 ILE A N 1
ATOM 5402 C CA . ILE A 1 693 ? -40.421 -34.014 89.761 1.00 50.16 693 ILE A CA 1
ATOM 5403 C C . ILE A 1 693 ? -41.750 -34.759 89.711 1.00 57.98 693 ILE A C 1
ATOM 5404 O O . ILE A 1 693 ? -42.764 -34.202 89.285 1.00 47.59 693 ILE A O 1
ATOM 5409 N N . ALA A 1 694 ? -41.742 -36.022 90.123 1.00 51.46 694 ALA A N 1
ATOM 5410 C CA . ALA A 1 694 ? -42.938 -36.857 90.043 1.00 60.16 694 ALA A CA 1
ATOM 5411 C C . ALA A 1 694 ? -44.010 -36.422 91.039 1.00 64.40 694 ALA A C 1
ATOM 5412 O O . ALA A 1 694 ? -43.710 -36.106 92.190 1.00 61.65 694 ALA A O 1
ATOM 5414 N N . LEU B 1 4 ? -31.996 -62.136 24.224 1.00 41.50 4 LEU B N 1
ATOM 5415 C CA . LEU B 1 4 ? -32.918 -62.253 25.360 1.00 34.22 4 LEU B CA 1
ATOM 5416 C C . LEU B 1 4 ? -33.599 -60.919 25.664 1.00 29.40 4 LEU B C 1
ATOM 5417 O O . LEU B 1 4 ? -32.958 -59.983 26.147 1.00 27.67 4 LEU B O 1
ATOM 5422 N N . THR B 1 5 ? -34.903 -60.844 25.408 1.00 26.25 5 THR B N 1
ATOM 5423 C CA . THR B 1 5 ? -35.652 -59.601 25.571 1.00 21.45 5 THR B CA 1
ATOM 5424 C C . THR B 1 5 ? -35.591 -59.064 26.995 1.00 22.39 5 THR B C 1
ATOM 5425 O O . THR B 1 5 ? -35.673 -59.823 27.967 1.00 23.98 5 THR B O 1
ATOM 5429 N N . THR B 1 6 ? -35.446 -57.752 27.130 1.00 18.71 6 THR B N 1
ATOM 5430 C CA . THR B 1 6 ? -35.468 -57.154 28.459 1.00 24.69 6 THR B CA 1
ATOM 5431 C C . THR B 1 6 ? -36.799 -56.448 28.749 1.00 21.20 6 THR B C 1
ATOM 5432 O O . THR B 1 6 ? -37.634 -56.247 27.857 1.00 24.20 6 THR B O 1
ATOM 5436 N N . ILE B 1 7 ? -36.978 -56.076 30.008 1.00 22.41 7 ILE B N 1
ATOM 5437 C CA . ILE B 1 7 ? -38.146 -55.318 30.413 1.00 25.70 7 ILE B CA 1
ATOM 5438 C C . ILE B 1 7 ? -38.212 -53.977 29.679 1.00 30.47 7 ILE B C 1
ATOM 5439 O O . ILE B 1 7 ? -39.226 -53.644 29.086 1.00 27.31 7 ILE B O 1
ATOM 5444 N N . LYS B 1 8 ? -37.126 -53.212 29.693 1.00 25.15 8 LYS B N 1
ATOM 5445 C CA . LYS B 1 8 ? -37.149 -51.899 29.054 1.00 27.46 8 LYS B CA 1
ATOM 5446 C C . LYS B 1 8 ? -37.322 -52.004 27.534 1.00 22.71 8 LYS B C 1
ATOM 5447 O O . LYS B 1 8 ? -37.816 -51.087 26.884 1.00 26.09 8 LYS B O 1
ATOM 5453 N N . GLN B 1 9 ? -36.920 -53.137 26.975 1.00 21.02 9 GLN B N 1
ATOM 5454 C CA . GLN B 1 9 ? -37.026 -53.365 25.544 1.00 20.90 9 GLN B CA 1
ATOM 5455 C C . GLN B 1 9 ? -38.474 -53.562 25.108 1.00 29.35 9 GLN B C 1
ATOM 5456 O O . GLN B 1 9 ? -38.828 -53.299 23.966 1.00 26.12 9 GLN B O 1
ATOM 5462 N N . THR B 1 10 ? -39.306 -54.037 26.024 1.00 21.07 10 THR B N 1
ATOM 5463 C CA . THR B 1 10 ? -40.639 -54.511 25.642 1.00 17.81 10 THR B CA 1
ATOM 5464 C C . THR B 1 10 ? -41.787 -53.872 26.414 1.00 25.96 10 THR B C 1
ATOM 5465 O O . THR B 1 10 ? -42.921 -54.354 26.329 1.00 25.09 10 THR B O 1
ATOM 5469 N N . ASN B 1 11 ? -41.522 -52.787 27.132 1.00 22.84 11 ASN B N 1
ATOM 5470 C CA . ASN B 1 11 ? -42.553 -52.210 28.004 1.00 28.71 11 ASN B CA 1
ATOM 5471 C C . ASN B 1 11 ? -43.233 -50.915 27.536 1.00 33.68 11 ASN B C 1
ATOM 5472 O O . ASN B 1 11 ? -43.831 -50.199 28.338 1.00 33.82 11 ASN B O 1
ATOM 5477 N N . LYS B 1 12 ? -43.144 -50.616 26.246 1.00 24.39 12 LYS B N 1
ATOM 5478 C CA . LYS B 1 12 ? -43.747 -49.399 25.709 1.00 29.74 12 LYS B CA 1
ATOM 5479 C C . LYS B 1 12 ? -44.753 -49.738 24.636 1.00 35.21 12 LYS B C 1
ATOM 5480 O O . LYS B 1 12 ? -44.596 -50.739 23.933 1.00 29.27 12 LYS B O 1
ATOM 5486 N N . ASN B 1 13 ? -45.785 -48.904 24.499 1.00 32.30 13 ASN B N 1
ATOM 5487 C CA . ASN B 1 13 ? -46.737 -49.078 23.406 1.00 31.37 13 ASN B CA 1
ATOM 5488 C C . ASN B 1 13 ? -46.220 -48.449 22.110 1.00 38.49 13 ASN B C 1
ATOM 5489 O O . ASN B 1 13 ? -45.156 -47.820 22.094 1.00 31.16 13 ASN B O 1
ATOM 5494 N N . VAL B 1 14 ? -46.961 -48.630 21.025 1.00 34.45 14 VAL B N 1
ATOM 5495 C CA . VAL B 1 14 ? -46.496 -48.171 19.723 1.00 31.35 14 VAL B CA 1
ATOM 5496 C C . VAL B 1 14 ? -46.144 -46.682 19.703 1.00 30.03 14 VAL B C 1
ATOM 5497 O O . VAL B 1 14 ? -45.141 -46.297 19.108 1.00 27.05 14 VAL B O 1
ATOM 5501 N N . LYS B 1 15 ? -46.948 -45.852 20.362 1.00 27.47 15 LYS B N 1
ATOM 5502 C CA . LYS B 1 15 ? -46.714 -44.409 20.336 1.00 31.61 15 LYS B CA 1
ATOM 5503 C C . LYS B 1 15 ? -45.523 -43.992 21.193 1.00 41.43 15 LYS B C 1
ATOM 5504 O O . LYS B 1 15 ? -44.787 -43.072 20.836 1.00 28.35 15 LYS B O 1
ATOM 5510 N N . GLN B 1 16 ? -45.351 -44.658 22.331 1.00 28.80 16 GLN B N 1
ATOM 5511 C CA . GLN B 1 16 ? -44.207 -44.416 23.193 1.00 33.68 16 GLN B CA 1
ATOM 5512 C C . GLN B 1 16 ? -42.942 -44.844 22.473 1.00 22.71 16 GLN B C 1
ATOM 5513 O O . GLN B 1 16 ? -41.913 -44.173 22.556 1.00 28.20 16 GLN B O 1
ATOM 5519 N N . GLU B 1 17 ? -43.023 -45.961 21.755 1.00 22.02 17 GLU B N 1
ATOM 5520 C CA . GLU B 1 17 ? -41.877 -46.433 20.989 1.00 27.79 17 GLU B CA 1
ATOM 5521 C C . GLU B 1 17 ? -41.512 -45.438 19.899 1.00 27.86 17 GLU B C 1
ATOM 5522 O O . GLU B 1 17 ? -40.327 -45.164 19.675 1.00 26.65 17 GLU B O 1
ATOM 5528 N N . ARG B 1 18 ? -42.523 -44.911 19.208 1.00 28.62 18 ARG B N 1
ATOM 5529 C CA . ARG B 1 18 ? -42.261 -43.947 18.145 1.00 28.91 18 ARG B CA 1
ATOM 5530 C C . ARG B 1 18 ? -41.622 -42.682 18.703 1.00 23.73 18 ARG B C 1
ATOM 5531 O O . ARG B 1 18 ? -40.645 -42.182 18.153 1.00 25.48 18 ARG B O 1
ATOM 5539 N N . ARG B 1 19 ? -42.178 -42.165 19.794 1.00 24.53 19 ARG B N 1
ATOM 5540 C CA . ARG B 1 19 ? -41.618 -40.986 20.447 1.00 23.86 19 ARG B CA 1
ATOM 5541 C C . ARG B 1 19 ? -40.162 -41.225 20.805 1.00 34.44 19 ARG B C 1
ATOM 5542 O O . ARG B 1 19 ? -39.309 -40.377 20.547 1.00 30.24 19 ARG B O 1
ATOM 5550 N N . LYS B 1 20 ? -39.872 -42.393 21.379 1.00 27.11 20 LYS B N 1
ATOM 5551 C CA . LYS B 1 20 ? -38.514 -42.673 21.839 1.00 27.99 20 LYS B CA 1
ATOM 5552 C C . LYS B 1 20 ? -37.562 -42.760 20.664 1.00 30.10 20 LYS B C 1
ATOM 5553 O O . LYS B 1 20 ? -36.422 -42.293 20.736 1.00 32.42 20 LYS B O 1
ATOM 5559 N N . LYS B 1 21 ? -38.033 -43.353 19.575 1.00 25.67 21 LYS B N 1
ATOM 5560 C CA . LYS B 1 21 ? -37.222 -43.455 18.374 1.00 31.37 21 LYS B CA 1
ATOM 5561 C C . LYS B 1 21 ? -36.801 -42.066 17.908 1.00 27.74 21 LYS B C 1
ATOM 5562 O O . LYS B 1 21 ? -35.625 -41.829 17.626 1.00 34.11 21 LYS B O 1
ATOM 5568 N N . TYR B 1 22 ? -37.759 -41.148 17.833 1.00 27.14 22 TYR B N 1
ATOM 5569 C CA . TYR B 1 22 ? -37.455 -39.821 17.296 1.00 29.55 22 TYR B CA 1
ATOM 5570 C C . TYR B 1 22 ? -36.754 -38.890 18.299 1.00 32.53 22 TYR B C 1
ATOM 5571 O O . TYR B 1 22 ? -35.938 -38.044 17.907 1.00 31.08 22 TYR B O 1
ATOM 5580 N N . ALA B 1 23 ? -37.031 -39.083 19.586 1.00 28.99 23 ALA B N 1
ATOM 5581 C CA . ALA B 1 23 ? -36.308 -38.366 20.635 1.00 35.33 23 ALA B CA 1
ATOM 5582 C C . ALA B 1 23 ? -34.809 -38.640 20.524 1.00 42.57 23 ALA B C 1
ATOM 5583 O O . ALA B 1 23 ? -33.995 -37.711 20.558 1.00 35.36 23 ALA B O 1
ATOM 5585 N N . ASP B 1 24 ? -34.450 -39.915 20.381 1.00 32.25 24 ASP B N 1
ATOM 5586 C CA . ASP B 1 24 ? -33.047 -40.316 20.273 1.00 32.36 24 ASP B CA 1
ATOM 5587 C C . ASP B 1 24 ? -32.411 -39.751 19.019 1.00 32.81 24 ASP B C 1
ATOM 5588 O O . ASP B 1 24 ? -31.245 -39.341 19.033 1.00 38.93 24 ASP B O 1
ATOM 5593 N N . LEU B 1 25 ? -33.166 -39.748 17.925 1.00 32.90 25 LEU B N 1
ATOM 5594 C CA . LEU B 1 25 ? -32.658 -39.230 16.658 1.00 34.91 25 LEU B CA 1
ATOM 5595 C C . LEU B 1 25 ? -32.386 -37.743 16.775 1.00 33.81 25 LEU B C 1
ATOM 5596 O O . LEU B 1 25 ? -31.412 -37.230 16.213 1.00 37.09 25 LEU B O 1
ATOM 5601 N N . ALA B 1 26 ? -33.260 -37.054 17.496 1.00 30.41 26 ALA B N 1
ATOM 5602 C CA . ALA B 1 26 ? -33.073 -35.634 17.745 1.00 35.43 26 ALA B CA 1
ATOM 5603 C C . ALA B 1 26 ? -31.834 -35.430 18.608 1.00 55.84 26 ALA B C 1
ATOM 5604 O O . ALA B 1 26 ? -31.027 -34.550 18.340 1.00 50.82 26 ALA B O 1
ATOM 5606 N N . ILE B 1 27 ? -31.698 -36.262 19.638 1.00 64.53 27 ILE B N 1
ATOM 5607 C CA . ILE B 1 27 ? -30.621 -36.139 20.619 1.00 57.30 27 ILE B CA 1
ATOM 5608 C C . ILE B 1 27 ? -29.245 -36.365 20.018 1.00 57.28 27 ILE B C 1
ATOM 5609 O O . ILE B 1 27 ? -28.271 -35.737 20.429 1.00 66.50 27 ILE B O 1
ATOM 5614 N N . GLN B 1 28 ? -29.160 -37.265 19.047 1.00 41.54 28 GLN B N 1
ATOM 5615 C CA . GLN B 1 28 ? -27.938 -37.399 18.276 1.00 55.03 28 GLN B CA 1
ATOM 5616 C C . GLN B 1 28 ? -27.875 -36.202 17.326 1.00 78.00 28 GLN B C 1
ATOM 5617 O O . GLN B 1 28 ? -27.226 -36.244 16.278 1.00 68.08 28 GLN B O 1
ATOM 5623 N N . GLY B 1 29 ? -28.574 -35.138 17.724 1.00 76.14 29 GLY B N 1
ATOM 5624 C CA . GLY B 1 29 ? -28.652 -33.887 16.985 1.00 63.01 29 GLY B CA 1
ATOM 5625 C C . GLY B 1 29 ? -28.989 -32.714 17.902 1.00 70.39 29 GLY B C 1
ATOM 5626 O O . GLY B 1 29 ? -29.258 -31.605 17.436 1.00 79.50 29 GLY B O 1
ATOM 5627 N N . THR B 1 30 ? -29.000 -32.969 19.211 1.00 54.85 30 THR B N 1
ATOM 5628 C CA . THR B 1 30 ? -29.087 -31.904 20.215 1.00 41.82 30 THR B CA 1
ATOM 5629 C C . THR B 1 30 ? -27.991 -32.075 21.274 1.00 57.41 30 THR B C 1
ATOM 5630 O O . THR B 1 30 ? -27.799 -31.204 22.132 1.00 61.92 30 THR B O 1
ATOM 5634 N N . ASN B 1 31 ? -27.284 -33.204 21.210 1.00 66.93 31 ASN B N 1
ATOM 5635 C CA . ASN B 1 31 ? -26.111 -33.450 22.052 1.00 71.68 31 ASN B CA 1
ATOM 5636 C C . ASN B 1 31 ? -25.073 -32.348 21.882 1.00 59.21 31 ASN B C 1
ATOM 5637 O O . ASN B 1 31 ? -24.692 -32.019 20.753 1.00 54.36 31 ASN B O 1
ATOM 5642 N N . ASN B 1 32 ? -24.614 -31.783 22.997 1.00 48.31 32 ASN B N 1
ATOM 5643 C CA . ASN B 1 32 ? -23.585 -30.748 22.955 1.00 65.83 32 ASN B CA 1
ATOM 5644 C C . ASN B 1 32 ? -23.977 -29.581 22.052 1.00 57.68 32 ASN B C 1
ATOM 5645 O O . ASN B 1 32 ? -23.127 -28.793 21.640 1.00 61.92 32 ASN B O 1
ATOM 5650 N N . SER B 1 33 ? -25.263 -29.481 21.738 1.00 49.56 33 SER B N 1
ATOM 5651 C CA . SER B 1 33 ? -25.737 -28.426 20.860 1.00 43.20 33 SER B CA 1
ATOM 5652 C C . SER B 1 33 ? -26.237 -27.241 21.666 1.00 29.05 33 SER B C 1
ATOM 5653 O O . SER B 1 33 ? -26.234 -27.257 22.902 1.00 24.83 33 SER B O 1
ATOM 5656 N N . SER B 1 34 ? -26.664 -26.213 20.946 1.00 20.98 34 SER B N 1
ATOM 5657 C CA . SER B 1 34 ? -27.271 -25.041 21.539 1.00 27.75 34 SER B CA 1
ATOM 5658 C C . SER B 1 34 ? -28.552 -25.396 22.282 1.00 22.36 34 SER B C 1
ATOM 5659 O O . SER B 1 34 ? -28.871 -24.778 23.289 1.00 18.73 34 SER B O 1
ATOM 5662 N N . ILE B 1 35 ? -29.286 -26.395 21.797 1.00 19.83 35 ILE B N 1
ATOM 5663 C CA . ILE B 1 35 ? -30.536 -26.763 22.457 1.00 17.82 35 ILE B CA 1
ATOM 5664 C C . ILE B 1 35 ? -30.274 -27.373 23.824 1.00 17.97 35 ILE B C 1
ATOM 5665 O O . ILE B 1 35 ? -30.987 -27.083 24.801 1.00 20.80 35 ILE B O 1
ATOM 5670 N N . ALA B 1 36 ? -29.238 -28.198 23.901 1.00 17.77 36 ALA B N 1
ATOM 5671 C CA . ALA B 1 36 ? -28.844 -28.781 25.188 1.00 21.09 36 ALA B CA 1
ATOM 5672 C C . ALA B 1 36 ? -28.362 -27.694 26.156 1.00 21.72 36 ALA B C 1
ATOM 5673 O O . ALA B 1 36 ? -28.666 -27.729 27.352 1.00 17.94 36 ALA B O 1
ATOM 5675 N N . SER B 1 37 ? -27.627 -26.714 25.643 1.00 21.25 37 SER B N 1
ATOM 5676 C CA . SER B 1 37 ? -27.179 -25.607 26.490 1.00 18.84 37 SER B CA 1
ATOM 5677 C C . SER B 1 37 ? -28.342 -24.738 26.963 1.00 17.06 37 SER B C 1
ATOM 5678 O O . SER B 1 37 ? -28.380 -24.278 28.111 1.00 18.21 37 SER B O 1
ATOM 5681 N N . LYS B 1 38 ? -29.317 -24.515 26.095 1.00 16.17 38 LYS B N 1
ATOM 5682 C CA . LYS B 1 38 ? -30.493 -23.783 26.532 1.00 13.55 38 LYS B CA 1
ATOM 5683 C C . LYS B 1 38 ? -31.250 -24.584 27.602 1.00 15.06 38 LYS B C 1
ATOM 5684 O O . LYS B 1 38 ? -31.778 -24.010 28.553 1.00 17.26 38 LYS B O 1
ATOM 5690 N N . ARG B 1 39 ? -31.279 -25.904 27.442 1.00 16.99 39 ARG B N 1
ATOM 5691 C CA . ARG B 1 39 ? -31.910 -26.779 28.429 1.00 20.98 39 ARG B CA 1
ATOM 5692 C C . ARG B 1 39 ? -31.261 -26.570 29.803 1.00 16.65 39 ARG B C 1
ATOM 5693 O O . ARG B 1 39 ? -31.939 -26.552 30.834 1.00 19.57 39 ARG B O 1
ATOM 5701 N N . SER B 1 40 ? -29.949 -26.386 29.817 1.00 18.27 40 SER B N 1
ATOM 5702 C CA . SER B 1 40 ? -29.236 -26.180 31.074 1.00 20.95 40 SER B CA 1
ATOM 5703 C C . SER B 1 40 ? -29.698 -24.904 31.760 1.00 22.19 40 SER B C 1
ATOM 5704 O O . SER B 1 40 ? -29.892 -24.869 32.986 1.00 22.47 40 SER B O 1
ATOM 5707 N N . VAL B 1 41 ? -29.905 -23.853 30.969 1.00 16.12 41 VAL B N 1
ATOM 5708 C CA . VAL B 1 41 ? -30.425 -22.597 31.490 1.00 17.23 41 VAL B CA 1
ATOM 5709 C C . VAL B 1 41 ? -31.869 -22.723 31.992 1.00 21.91 41 VAL B C 1
ATOM 5710 O O . VAL B 1 41 ? -32.222 -22.134 33.011 1.00 21.04 41 VAL B O 1
ATOM 5714 N N . GLU B 1 42 ? -32.697 -23.469 31.252 1.00 19.24 42 GLU B N 1
ATOM 5715 C CA . GLU B 1 42 ? -34.085 -23.726 31.628 1.00 19.25 42 GLU B CA 1
ATOM 5716 C C . GLU B 1 42 ? -34.128 -24.349 33.016 1.00 24.32 42 GLU B C 1
ATOM 5717 O O . GLU B 1 42 ? -34.953 -23.984 33.840 1.00 23.09 42 GLU B O 1
ATOM 5723 N N . LEU B 1 43 ? -33.232 -25.301 33.249 1.00 19.10 43 LEU B N 1
ATOM 5724 C CA . LEU B 1 43 ? -33.196 -26.017 34.529 1.00 28.31 43 LEU B CA 1
ATOM 5725 C C . LEU B 1 43 ? -32.659 -25.171 35.679 1.00 30.93 43 LEU B C 1
ATOM 5726 O O . LEU B 1 43 ? -33.261 -25.100 36.755 1.00 30.15 43 LEU B O 1
ATOM 5731 N N . LEU B 1 44 ? -31.511 -24.546 35.465 1.00 21.65 44 LEU B N 1
ATOM 5732 C CA . LEU B 1 44 ? -30.825 -23.875 36.567 1.00 21.92 44 LEU B CA 1
ATOM 5733 C C . LEU B 1 44 ? -31.298 -22.427 36.779 1.00 24.21 44 LEU B C 1
ATOM 5734 O O . LEU B 1 44 ? -31.614 -22.025 37.911 1.00 28.17 44 LEU B O 1
ATOM 5739 N N . TYR B 1 45 ? -31.369 -21.647 35.698 1.00 18.33 45 TYR B N 1
ATOM 5740 C CA . TYR B 1 45 ? -31.587 -20.200 35.803 1.00 20.29 45 TYR B CA 1
ATOM 5741 C C . TYR B 1 45 ? -33.045 -19.791 35.923 1.00 25.60 45 TYR B C 1
ATOM 5742 O O . TYR B 1 45 ? -33.411 -18.980 36.776 1.00 24.75 45 TYR B O 1
ATOM 5751 N N . LEU B 1 46 ? -33.881 -20.317 35.034 1.00 20.57 46 LEU B N 1
ATOM 5752 C CA . LEU B 1 46 ? -35.209 -19.764 34.882 1.00 24.85 46 LEU B CA 1
ATOM 5753 C C . LEU B 1 46 ? -36.040 -19.903 36.164 1.00 25.76 46 LEU B C 1
ATOM 5754 O O . LEU B 1 46 ? -36.755 -18.980 36.521 1.00 27.85 46 LEU B O 1
ATOM 5759 N N . PRO B 1 47 ? -35.905 -21.025 36.884 1.00 24.65 47 PRO B N 1
ATOM 5760 C CA . PRO B 1 47 ? -36.709 -21.135 38.114 1.00 27.97 47 PRO B CA 1
ATOM 5761 C C . PRO B 1 47 ? -36.284 -20.122 39.185 1.00 37.39 47 PRO B C 1
ATOM 5762 O O . PRO B 1 47 ? -37.029 -19.864 40.132 1.00 35.61 47 PRO B O 1
ATOM 5766 N N . LYS B 1 48 ? -35.103 -19.541 39.021 1.00 32.79 48 LYS B N 1
ATOM 5767 C CA . LYS B 1 48 ? -34.546 -18.650 40.032 1.00 28.09 48 LYS B CA 1
ATOM 5768 C C . LYS B 1 48 ? -34.696 -17.160 39.714 1.00 39.57 48 LYS B C 1
ATOM 5769 O O . LYS B 1 48 ? -34.419 -16.315 40.562 1.00 42.05 48 LYS B O 1
ATOM 5775 N N . LEU B 1 49 ? -35.153 -16.839 38.506 1.00 32.83 49 LEU B N 1
ATOM 5776 C CA . LEU B 1 49 ? -35.196 -15.449 38.052 1.00 26.78 49 LEU B CA 1
ATOM 5777 C C . LEU B 1 49 ? -36.567 -14.817 38.213 1.00 37.14 49 LEU B C 1
ATOM 5778 O O . LEU B 1 49 ? -37.586 -15.506 38.188 1.00 36.58 49 LEU B O 1
ATOM 5783 N N . SER B 1 50 ? -36.584 -13.497 38.359 1.00 30.91 50 SER B N 1
ATOM 5784 C CA . SER B 1 50 ? -37.835 -12.747 38.431 1.00 44.17 50 SER B CA 1
ATOM 5785 C C . SER B 1 50 ? -38.608 -12.873 37.117 1.00 49.55 50 SER B C 1
ATOM 5786 O O . SER B 1 50 ? -38.078 -13.373 36.124 1.00 43.00 50 SER B O 1
ATOM 5789 N N . SER B 1 51 ? -39.855 -12.407 37.113 1.00 46.48 51 SER B N 1
ATOM 5790 C CA . SER B 1 51 ? -40.743 -12.595 35.964 1.00 52.23 51 SER B CA 1
ATOM 5791 C C . SER B 1 51 ? -40.248 -11.908 34.691 1.00 48.99 51 SER B C 1
ATOM 5792 O O . SER B 1 51 ? -40.505 -12.379 33.581 1.00 53.57 51 SER B O 1
ATOM 5795 N N . ALA B 1 52 ? -39.545 -10.794 34.848 1.00 46.60 52 ALA B N 1
ATOM 5796 C CA . ALA B 1 52 ? -39.045 -10.066 33.692 1.00 43.46 52 ALA B CA 1
ATOM 5797 C C . ALA B 1 52 ? -38.036 -10.907 32.914 1.00 43.06 52 ALA B C 1
ATOM 5798 O O . ALA B 1 52 ? -37.828 -10.701 31.716 1.00 51.22 52 ALA B O 1
ATOM 5800 N N . ASN B 1 53 ? -37.432 -11.877 33.590 1.00 32.30 53 ASN B N 1
ATOM 5801 C CA . ASN B 1 53 ? -36.281 -12.567 33.030 1.00 29.10 53 ASN B CA 1
ATOM 5802 C C . ASN B 1 53 ? -36.372 -14.083 32.965 1.00 33.37 53 ASN B C 1
ATOM 5803 O O . ASN B 1 53 ? -35.385 -14.747 32.635 1.00 27.24 53 ASN B O 1
ATOM 5808 N N . ASN B 1 54 ? -37.539 -14.641 33.277 1.00 25.12 54 ASN B N 1
ATOM 5809 C CA . ASN B 1 54 ? -37.648 -16.094 33.324 1.00 27.86 54 ASN B CA 1
ATOM 5810 C C . ASN B 1 54 ? -38.375 -16.715 32.131 1.00 22.03 54 ASN B C 1
ATOM 5811 O O . ASN B 1 54 ? -38.389 -17.935 31.987 1.00 27.34 54 ASN B O 1
ATOM 5816 N N . PHE B 1 55 ? -38.963 -15.863 31.293 1.00 27.39 55 PHE B N 1
ATOM 5817 C CA . PHE B 1 55 ? -39.470 -16.239 29.954 1.00 29.47 55 PHE B CA 1
ATOM 5818 C C . PHE B 1 55 ? -40.655 -17.208 29.892 1.00 31.21 55 PHE B C 1
ATOM 5819 O O . PHE B 1 55 ? -41.411 -17.204 28.916 1.00 24.63 55 PHE B O 1
ATOM 5827 N N . GLN B 1 56 ? -40.795 -18.059 30.903 1.00 31.75 56 GLN B N 1
ATOM 5828 C CA . GLN B 1 56 ? -41.808 -19.107 30.862 1.00 29.72 56 GLN B CA 1
ATOM 5829 C C . GLN B 1 56 ? -42.330 -19.465 32.251 1.00 41.25 56 GLN B C 1
ATOM 5830 O O . GLN B 1 56 ? -41.633 -20.066 33.070 1.00 34.23 56 GLN B O 1
ATOM 5836 N N . MET B 1 57 ? -43.572 -19.087 32.498 1.00 32.03 57 MET B N 1
ATOM 5837 C CA . MET B 1 57 ? -44.170 -19.267 33.803 1.00 38.42 57 MET B CA 1
ATOM 5838 C C . MET B 1 57 ? -45.673 -19.318 33.627 1.00 32.52 57 MET B C 1
ATOM 5839 O O . MET B 1 57 ? -46.217 -18.608 32.776 1.00 32.27 57 MET B O 1
ATOM 5844 N N . ASP B 1 5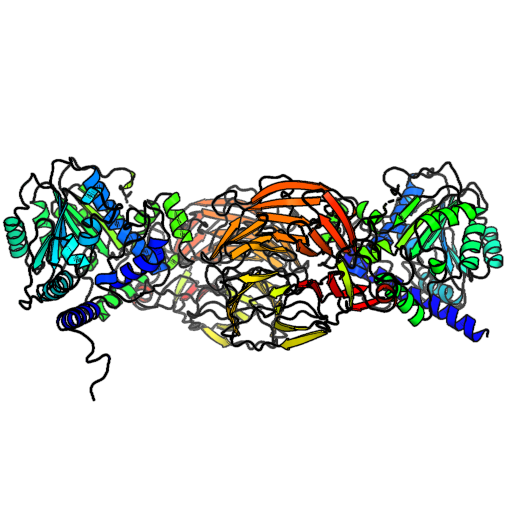8 ? -46.344 -20.156 34.420 1.00 36.90 58 ASP B N 1
ATOM 5845 C CA . ASP B 1 58 ? -47.805 -20.236 34.380 1.00 33.19 58 ASP B CA 1
ATOM 5846 C C . ASP B 1 58 ? -48.453 -19.249 35.359 1.00 44.31 58 ASP B C 1
ATOM 5847 O O . ASP B 1 58 ? -47.760 -18.543 36.095 1.00 35.13 58 ASP B O 1
ATOM 5852 N N . LYS B 1 59 ? -49.779 -19.186 35.355 1.00 44.53 59 LYS B N 1
ATOM 5853 C CA . LYS B 1 59 ? -50.493 -18.233 36.206 1.00 50.74 59 LYS B CA 1
ATOM 5854 C C . LYS B 1 59 ? -50.228 -18.454 37.703 1.00 50.87 59 LYS B C 1
ATOM 5855 O O . LYS B 1 59 ? -50.283 -17.513 38.496 1.00 54.12 59 LYS B O 1
ATOM 5861 N N . ASN B 1 60 ? -49.942 -19.696 38.080 1.00 48.87 60 ASN B N 1
ATOM 5862 C CA . ASN B 1 60 ? -49.684 -20.039 39.475 1.00 52.03 60 ASN B CA 1
ATOM 5863 C C . ASN B 1 60 ? -48.242 -19.776 39.880 1.00 53.05 60 ASN B C 1
ATOM 5864 O O . ASN B 1 60 ? -47.791 -20.240 40.926 1.00 61.78 60 ASN B O 1
ATOM 5869 N N . ASN B 1 61 ? -47.525 -19.032 39.041 1.00 50.58 61 ASN B N 1
ATOM 5870 C CA . ASN B 1 61 ? -46.107 -18.736 39.255 1.00 47.73 61 ASN B CA 1
ATOM 5871 C C . ASN B 1 61 ? -45.195 -19.963 39.264 1.00 45.53 61 ASN B C 1
ATOM 5872 O O . ASN B 1 61 ? -44.085 -19.915 39.788 1.00 51.49 61 ASN B O 1
ATOM 5877 N N . LYS B 1 62 ? -45.662 -21.055 38.673 1.00 41.37 62 LYS B N 1
ATOM 5878 C CA . LYS B 1 62 ? -44.828 -22.236 38.491 1.00 35.10 62 LYS B CA 1
ATOM 5879 C C . LYS B 1 62 ? -44.106 -22.120 37.155 1.00 46.64 62 LYS B C 1
ATOM 5880 O O . LYS B 1 62 ? -44.671 -21.618 36.184 1.00 40.65 62 LYS B O 1
ATOM 5886 N N . LEU B 1 63 ? -42.863 -22.582 37.094 1.00 40.20 63 LEU B N 1
ATOM 5887 C CA . LEU B 1 63 ? -42.137 -22.530 35.835 1.00 37.21 63 LEU B CA 1
ATOM 5888 C C . LEU B 1 63 ? -42.641 -23.581 34.852 1.00 37.34 63 LEU B C 1
ATOM 5889 O O . LEU B 1 63 ? -43.020 -24.694 35.229 1.00 31.33 63 LEU B O 1
ATOM 5894 N N . LEU B 1 64 ? -42.643 -23.209 33.580 1.00 30.80 64 LEU B N 1
ATOM 5895 C CA . LEU B 1 64 ? -42.984 -24.128 32.519 1.00 23.83 64 LEU B CA 1
ATOM 5896 C C . LEU B 1 64 ? -41.698 -24.487 31.794 1.00 25.44 64 LEU B C 1
ATOM 5897 O O . LEU B 1 64 ? -40.760 -23.687 31.749 1.00 32.91 64 LEU B O 1
ATOM 5902 N N . GLU B 1 65 ? -41.646 -25.689 31.242 1.00 22.90 65 GLU B N 1
ATOM 5903 C CA . GLU B 1 65 ? -40.465 -26.143 30.517 1.00 26.09 65 GLU B CA 1
ATOM 5904 C C . GLU B 1 65 ? -40.786 -26.514 29.064 1.00 28.32 65 GLU B C 1
ATOM 5905 O O . GLU B 1 65 ? -41.777 -27.207 28.789 1.00 25.81 65 GLU B O 1
ATOM 5911 N N . TYR B 1 66 ? -39.931 -26.074 28.142 1.00 24.06 66 TYR B N 1
ATOM 5912 C CA . TYR B 1 66 ? -40.109 -26.374 26.715 1.00 23.26 66 TYR B CA 1
ATOM 5913 C C . TYR B 1 66 ? -38.897 -27.072 26.109 1.00 20.01 66 TYR B C 1
ATOM 5914 O O . TYR B 1 66 ? -39.033 -27.956 25.250 1.00 21.45 66 TYR B O 1
ATOM 5923 N N . PHE B 1 67 ? -37.695 -26.688 26.534 1.00 18.35 67 PHE B N 1
ATOM 5924 C CA . PHE B 1 67 ? -36.529 -27.346 25.991 1.00 17.84 67 PHE B CA 1
ATOM 5925 C C . PHE B 1 67 ? -36.531 -28.831 26.327 1.00 18.25 67 PHE B C 1
ATOM 5926 O O . PHE B 1 67 ? -36.006 -29.647 25.564 1.00 23.02 67 PHE B O 1
ATOM 5934 N N . LYS B 1 68 ? -37.144 -29.180 27.460 1.00 21.53 68 LYS B N 1
ATOM 5935 C CA . LYS B 1 68 ? -37.220 -30.582 27.875 1.00 23.16 68 LYS B CA 1
ATOM 5936 C C . LYS B 1 68 ? -37.841 -31.489 26.805 1.00 27.06 68 LYS B C 1
ATOM 5937 O O . LYS B 1 68 ? -37.598 -32.697 26.787 1.00 24.82 68 LYS B O 1
ATOM 5943 N N . PHE B 1 69 ? -38.626 -30.913 25.903 1.00 27.17 69 PHE B N 1
ATOM 5944 C CA . PHE B 1 69 ? -39.320 -31.733 24.906 1.00 25.01 69 PHE B CA 1
ATOM 5945 C C . PHE B 1 69 ? -38.380 -32.247 23.825 1.00 29.33 69 PHE B C 1
ATOM 5946 O O . PHE B 1 69 ? -38.684 -33.204 23.112 1.00 31.68 69 PHE B O 1
ATOM 5954 N N . PHE B 1 70 ? -37.231 -31.603 23.701 1.00 21.44 70 PHE B N 1
ATOM 5955 C CA . PHE B 1 70 ? -36.244 -32.023 22.733 1.00 22.18 70 PHE B CA 1
ATOM 5956 C C . PHE B 1 70 ? -34.962 -32.503 23.404 1.00 30.25 70 PHE B C 1
ATOM 5957 O O . PHE B 1 70 ? -34.225 -33.309 22.842 1.00 31.41 70 PHE B O 1
ATOM 5965 N N . VAL B 1 71 ? -34.708 -32.019 24.618 1.00 29.68 71 VAL B N 1
ATOM 5966 C CA . VAL B 1 71 ? -33.565 -32.487 25.404 1.00 27.50 71 VAL B CA 1
ATOM 5967 C C . VAL B 1 71 ? -34.068 -32.799 26.812 1.00 35.07 71 VAL B C 1
ATOM 5968 O O . VAL B 1 71 ? -34.070 -31.939 27.697 1.00 26.64 71 VAL B O 1
ATOM 5972 N N . PRO B 1 72 ? -34.547 -34.032 27.008 1.00 29.38 72 PRO B N 1
ATOM 5973 C CA . PRO B 1 72 ? -35.160 -34.403 28.289 1.00 36.08 72 PRO B CA 1
ATOM 5974 C C . PRO B 1 72 ? -34.170 -34.407 29.455 1.00 29.72 72 PRO B C 1
ATOM 5975 O O . PRO B 1 72 ? -34.555 -34.044 30.563 1.00 35.24 72 PRO B O 1
ATOM 5979 N N . LYS B 1 73 ? -32.925 -34.806 29.216 1.00 34.55 73 LYS B N 1
ATOM 5980 C CA . LYS B 1 73 ? -31.986 -34.983 30.322 1.00 40.96 73 LYS B CA 1
ATOM 5981 C C . LYS B 1 73 ? -31.734 -33.673 31.073 1.00 47.07 73 LYS B C 1
ATOM 5982 O O . LYS B 1 73 ? -32.067 -32.593 30.580 1.00 33.09 73 LYS B O 1
ATOM 5988 N N . LYS B 1 74 ? -31.161 -33.773 32.270 1.00 33.73 74 LYS B N 1
ATOM 5989 C CA . LYS B 1 74 ? -30.895 -32.597 33.098 1.00 37.47 74 LYS B CA 1
ATOM 5990 C C . LYS B 1 74 ? -29.492 -32.044 32.855 1.00 43.79 74 LYS B C 1
ATOM 5991 O O . LYS B 1 74 ? -28.600 -32.165 33.693 1.00 53.35 74 LYS B O 1
ATOM 5997 N N . ILE B 1 75 ? -29.320 -31.417 31.702 1.00 30.26 75 ILE B N 1
ATOM 5998 C CA . ILE B 1 75 ? -28.025 -30.935 31.252 1.00 23.00 75 ILE B CA 1
ATOM 5999 C C . ILE B 1 75 ? -27.419 -29.906 32.199 1.00 17.66 75 ILE B C 1
ATOM 6000 O O . ILE B 1 75 ? -28.134 -29.063 32.773 1.00 24.23 75 ILE B O 1
ATOM 6005 N N . LYS B 1 76 ? -26.100 -29.978 32.359 1.00 20.91 76 LYS B N 1
ATOM 6006 C CA . LYS B 1 76 ? -25.380 -28.977 33.133 1.00 22.16 76 LYS B CA 1
ATOM 6007 C C . LYS B 1 76 ? -24.220 -28.407 32.330 1.00 16.46 76 LYS B C 1
ATOM 6008 O O . LYS B 1 76 ? -23.629 -29.096 31.497 1.00 27.95 76 LYS B O 1
ATOM 6014 N N . ARG B 1 77 ? -23.927 -27.131 32.565 1.00 22.69 77 ARG B N 1
ATOM 6015 C CA . ARG B 1 77 ? -22.862 -26.437 31.855 1.00 20.62 77 ARG B CA 1
ATOM 6016 C C . ARG B 1 77 ? -22.093 -25.597 32.857 1.00 19.90 77 ARG B C 1
ATOM 6017 O O . ARG B 1 77 ? -22.576 -25.354 33.964 1.00 22.90 77 ARG B O 1
ATOM 6025 N N . SER B 1 78 ? -20.921 -25.115 32.452 1.00 24.43 78 SER B N 1
ATOM 6026 C CA . SER B 1 78 ? -20.140 -24.195 33.274 1.00 24.91 78 SER B CA 1
ATOM 6027 C C . SER B 1 78 ? -20.872 -22.875 33.435 1.00 23.84 78 SER B C 1
ATOM 6028 O O . SER B 1 78 ? -21.700 -22.513 32.593 1.00 22.63 78 SER B O 1
ATOM 6031 N N . PRO B 1 79 ? -20.558 -22.129 34.507 1.00 25.10 79 PRO B N 1
ATOM 6032 C CA . PRO B 1 79 ? -21.253 -20.855 34.720 1.00 18.09 79 PRO B CA 1
ATOM 6033 C C . PRO B 1 79 ? -21.046 -19.898 33.550 1.00 23.40 79 PRO B C 1
ATOM 6034 O O . PRO B 1 79 ? -21.959 -19.151 33.204 1.00 20.47 79 PRO B O 1
ATOM 6038 N N . CYS B 1 80 ? -19.869 -19.919 32.936 1.00 20.54 80 CYS B N 1
ATOM 6039 C CA . CYS B 1 80 ? -19.643 -19.041 31.794 1.00 21.67 80 CYS B CA 1
ATOM 6040 C C . CYS B 1 80 ? -20.620 -19.358 30.661 1.00 23.59 80 CYS B C 1
ATOM 6041 O O . CYS B 1 80 ? -21.195 -18.461 30.034 1.00 18.69 80 CYS B O 1
ATOM 6044 N N . ILE B 1 81 ? -20.777 -20.646 30.391 1.00 16.60 81 ILE B N 1
ATOM 6045 C CA . ILE B 1 81 ? -21.623 -21.088 29.283 1.00 19.26 81 ILE B CA 1
ATOM 6046 C C . ILE B 1 81 ? -23.097 -20.814 29.610 1.00 18.98 81 ILE B C 1
ATOM 6047 O O . ILE B 1 81 ? -23.869 -20.339 28.763 1.00 15.82 81 ILE B O 1
ATOM 6052 N N . ASN B 1 82 ? -23.500 -21.064 30.851 1.00 17.33 82 ASN B N 1
ATOM 6053 C CA . ASN B 1 82 ? -24.879 -20.749 31.227 1.00 15.29 82 ASN B CA 1
ATOM 6054 C C . ASN B 1 82 ? -25.186 -19.259 31.098 1.00 16.64 82 ASN B C 1
ATOM 6055 O O . ASN B 1 82 ? -26.256 -18.880 30.622 1.00 16.82 82 ASN B O 1
ATOM 6060 N N . ARG B 1 83 ? -24.261 -18.407 31.536 1.00 15.18 83 ARG B N 1
ATOM 6061 C CA . ARG B 1 83 ? -24.522 -16.977 31.507 1.00 14.10 83 ARG B CA 1
ATOM 6062 C C . ARG B 1 83 ? -24.671 -16.526 30.052 1.00 14.69 83 ARG B C 1
ATOM 6063 O O . ARG B 1 83 ? -25.540 -15.734 29.742 1.00 17.79 83 ARG B O 1
ATOM 6071 N N . GLY B 1 84 ? -23.798 -17.037 29.192 1.00 14.46 84 GLY B N 1
ATOM 6072 C CA . GLY B 1 84 ? -23.829 -16.701 27.775 1.00 14.24 84 GLY B CA 1
ATOM 6073 C C . GLY B 1 84 ? -25.122 -17.164 27.110 1.00 17.53 84 GLY B C 1
ATOM 6074 O O . GLY B 1 84 ? -25.654 -16.474 26.232 1.00 18.95 84 GLY B O 1
ATOM 6075 N N . TYR B 1 85 ? -25.634 -18.320 27.524 1.00 16.73 85 TYR B N 1
ATOM 6076 C CA . TYR B 1 85 ? -26.876 -18.844 26.942 1.00 14.37 85 TYR B CA 1
ATOM 6077 C C . TYR B 1 85 ? -28.110 -18.166 27.493 1.00 16.94 85 TYR B C 1
ATOM 6078 O O . TYR B 1 85 ? -29.107 -17.982 26.771 1.00 16.41 85 TYR B O 1
ATOM 6087 N N . TRP B 1 86 ? -28.071 -17.748 28.760 1.00 16.62 86 TRP B N 1
ATOM 6088 C CA . TRP B 1 86 ? -29.139 -16.873 29.220 1.00 15.53 86 TRP B CA 1
ATOM 6089 C C . TRP B 1 86 ? -29.145 -15.597 28.381 1.00 18.31 86 TRP B C 1
ATOM 6090 O O . TRP B 1 86 ? -30.205 -15.131 27.942 1.00 17.94 86 TRP B O 1
ATOM 6101 N N . LEU B 1 87 ? -27.966 -15.036 28.137 1.00 15.99 87 LEU B N 1
ATOM 6102 C CA . LEU B 1 87 ? -27.883 -13.834 27.314 1.00 12.36 87 LEU B CA 1
ATOM 6103 C C . LEU B 1 87 ? -28.406 -14.090 25.904 1.00 16.73 87 LEU B C 1
ATOM 6104 O O . LEU B 1 87 ? -29.037 -13.209 25.308 1.00 16.26 87 LEU B O 1
ATOM 6109 N N . ARG B 1 88 ? -28.142 -15.282 25.373 1.00 15.20 88 ARG B N 1
ATOM 6110 C CA . ARG B 1 88 ? -28.600 -15.632 24.029 1.00 17.58 88 ARG B CA 1
ATOM 6111 C C . ARG B 1 88 ? -30.130 -15.675 23.990 1.00 20.13 88 ARG B C 1
ATOM 6112 O O . ARG B 1 88 ? -30.761 -15.173 23.041 1.00 19.22 88 ARG B O 1
ATOM 6120 N N . LEU B 1 89 ? -30.740 -16.244 25.034 1.00 16.86 89 LEU B N 1
ATOM 6121 C CA . LEU B 1 89 ? -32.205 -16.280 25.126 1.00 17.83 89 LEU B CA 1
ATOM 6122 C C . LEU B 1 89 ? -32.769 -14.865 25.244 1.00 17.84 89 LEU B C 1
ATOM 6123 O O . LEU B 1 89 ? -33.782 -14.531 24.617 1.00 16.79 89 LEU B O 1
ATOM 6128 N N . PHE B 1 90 ? -32.093 -14.038 26.036 1.00 13.32 90 PHE B N 1
ATOM 6129 C CA . PHE B 1 90 ? -32.487 -12.651 26.268 1.00 14.22 90 PHE B CA 1
ATOM 6130 C C . PHE B 1 90 ? -32.325 -11.855 24.971 1.00 22.44 90 PHE B C 1
ATOM 6131 O O . PHE B 1 90 ? -33.138 -10.970 24.660 1.00 18.77 90 PHE B O 1
ATOM 6139 N N . ALA B 1 91 ? -31.277 -12.184 24.216 1.00 16.72 91 ALA B N 1
ATOM 6140 C CA . ALA B 1 91 ? -31.004 -11.491 22.959 1.00 17.58 91 ALA B CA 1
ATOM 6141 C C . ALA B 1 91 ? -32.226 -11.573 22.052 1.00 19.45 91 ALA B C 1
ATOM 6142 O O . ALA B 1 91 ? -32.754 -10.560 21.598 1.00 17.87 91 ALA B O 1
ATOM 6144 N N . ILE B 1 92 ? -32.682 -12.791 21.798 1.00 16.27 92 ILE B N 1
ATOM 6145 C CA . ILE B 1 92 ? -33.816 -12.998 20.895 1.00 21.79 92 ILE B CA 1
ATOM 6146 C C . ILE B 1 92 ? -35.121 -12.465 21.498 1.00 26.75 92 ILE B C 1
ATOM 6147 O O . ILE B 1 92 ? -35.857 -11.721 20.851 1.00 20.62 92 ILE B O 1
ATOM 6152 N N . ARG B 1 93 ? -35.407 -12.815 22.750 1.00 16.80 93 ARG B N 1
ATOM 6153 C CA . ARG B 1 93 ? -36.661 -12.375 23.357 1.00 20.67 93 ARG B CA 1
ATOM 6154 C C . ARG B 1 93 ? -36.788 -10.851 23.411 1.00 22.82 93 ARG B C 1
ATOM 6155 O O . ARG B 1 93 ? -37.856 -10.311 23.123 1.00 21.70 93 ARG B O 1
ATOM 6163 N N . SER B 1 94 ? -35.707 -10.161 23.768 1.00 22.67 94 SER B N 1
ATOM 6164 C CA . SER B 1 94 ? -35.725 -8.700 23.826 1.00 28.13 94 SER B CA 1
ATOM 6165 C C . SER B 1 94 ? -35.963 -8.077 22.447 1.00 25.21 94 SER B C 1
ATOM 6166 O O . SER B 1 94 ? -36.694 -7.091 22.322 1.00 24.74 94 SER B O 1
ATOM 6169 N N . ARG B 1 95 ? -35.347 -8.646 21.418 1.00 23.57 95 ARG B N 1
ATOM 6170 C CA . ARG B 1 95 ? -35.531 -8.123 20.066 1.00 20.83 95 ARG B CA 1
ATOM 6171 C C . ARG B 1 95 ? -36.994 -8.295 19.667 1.00 21.89 95 ARG B C 1
ATOM 6172 O O . ARG B 1 95 ? -37.639 -7.346 19.211 1.00 24.54 95 ARG B O 1
ATOM 6180 N N . LEU B 1 96 ? -37.522 -9.506 19.844 1.00 19.59 96 LEU B N 1
ATOM 6181 C CA . LEU B 1 96 ? -38.912 -9.796 19.490 1.00 19.51 96 LEU B CA 1
ATOM 6182 C C . LEU B 1 96 ? -39.864 -8.904 20.268 1.00 21.41 96 LEU B C 1
ATOM 6183 O O . LEU B 1 96 ? -40.828 -8.365 19.714 1.00 23.10 96 LEU B O 1
ATOM 6188 N N . ASN B 1 97 ? -39.601 -8.745 21.561 1.00 23.46 97 ASN B N 1
ATOM 6189 C CA . ASN B 1 97 ? -40.426 -7.876 22.390 1.00 25.35 97 ASN B CA 1
ATOM 6190 C C . ASN B 1 97 ? -40.482 -6.458 21.819 1.00 29.68 97 ASN B C 1
ATOM 6191 O O . ASN B 1 97 ? -41.553 -5.864 21.734 1.00 27.76 97 ASN B O 1
ATOM 6196 N N . SER B 1 98 ? -39.327 -5.922 21.434 1.00 23.63 98 SER B N 1
ATOM 6197 C CA . SER B 1 98 ? -39.256 -4.547 20.931 1.00 32.84 98 SER B CA 1
ATOM 6198 C C . SER B 1 98 ? -40.122 -4.384 19.683 1.00 36.52 98 SER B C 1
ATOM 6199 O O . SER B 1 98 ? -40.666 -3.311 19.418 1.00 33.49 98 SER B O 1
ATOM 6202 N N . ILE B 1 99 ? -40.250 -5.461 18.922 1.00 21.26 99 ILE B N 1
ATOM 6203 C CA . ILE B 1 99 ? -41.026 -5.416 17.689 1.00 22.98 99 ILE B CA 1
ATOM 6204 C C . ILE B 1 99 ? -42.520 -5.524 17.997 1.00 34.25 99 ILE B C 1
ATOM 6205 O O . ILE B 1 99 ? -43.329 -4.745 17.482 1.00 31.79 99 ILE B O 1
ATOM 6210 N N . ILE B 1 100 ? -42.876 -6.488 18.844 1.00 27.90 100 ILE B N 1
ATOM 6211 C CA . ILE B 1 100 ? -44.274 -6.738 19.196 1.00 32.27 100 ILE B CA 1
ATOM 6212 C C . ILE B 1 100 ? -44.881 -5.529 19.898 1.00 31.29 100 ILE B C 1
ATOM 6213 O O . ILE B 1 100 ? -46.042 -5.188 19.674 1.00 43.89 100 ILE B O 1
ATOM 6218 N N . GLU B 1 101 ? -44.087 -4.889 20.748 1.00 30.23 101 GLU B N 1
ATOM 6219 C CA . GLU B 1 101 ? -44.537 -3.725 21.508 1.00 43.22 101 GLU B CA 1
ATOM 6220 C C . GLU B 1 101 ? -44.860 -2.521 20.621 1.00 43.67 101 GLU B C 1
ATOM 6221 O O . GLU B 1 101 ? -45.798 -1.777 20.892 1.00 46.33 101 GLU B O 1
ATOM 6227 N N . GLN B 1 102 ? -44.095 -2.352 19.549 1.00 38.97 102 GLN B N 1
ATOM 6228 C CA . GLN B 1 102 ? -44.204 -1.174 18.696 1.00 35.87 102 GLN B CA 1
ATOM 6229 C C . GLN B 1 102 ? -45.199 -1.360 17.541 1.00 45.40 102 GLN B C 1
ATOM 6230 O O . GLN B 1 102 ? -45.664 -0.386 16.947 1.00 48.06 102 GLN B O 1
ATOM 6236 N N . THR B 1 103 ? -45.528 -2.611 17.233 1.00 34.99 103 THR B N 1
ATOM 6237 C CA . THR B 1 103 ? -46.386 -2.937 16.098 1.00 33.68 103 THR B CA 1
ATOM 6238 C C . THR B 1 103 ? -47.880 -2.820 16.411 1.00 40.07 103 THR B C 1
ATOM 6239 O O . THR B 1 103 ? -48.378 -3.478 17.317 1.00 42.87 103 THR B O 1
ATOM 6243 N N . PRO B 1 104 ? -48.603 -1.990 15.642 1.00 45.37 104 PRO B N 1
ATOM 6244 C CA . PRO B 1 104 ? -50.041 -1.792 15.866 1.00 37.81 104 PRO B CA 1
ATOM 6245 C C . PRO B 1 104 ? -50.770 -3.120 16.062 1.00 48.34 104 PRO B C 1
ATOM 6246 O O . PRO B 1 104 ? -50.596 -4.036 15.258 1.00 43.50 104 PRO B O 1
ATOM 6250 N N . GLN B 1 105 ? -51.572 -3.223 17.121 1.00 52.71 105 GLN B N 1
ATOM 6251 C CA . GLN B 1 105 ? -52.219 -4.489 17.470 1.00 41.35 105 GLN B CA 1
ATOM 6252 C C . GLN B 1 105 ? -53.059 -5.105 16.349 1.00 56.87 105 GLN B C 1
ATOM 6253 O O . GLN B 1 105 ? -53.335 -6.307 16.361 1.00 57.92 105 GLN B O 1
ATOM 6259 N N . ASP B 1 106 ? -53.456 -4.294 15.375 1.00 44.72 106 ASP B N 1
ATOM 6260 C CA . ASP B 1 106 ? -54.270 -4.805 14.277 1.00 49.76 106 ASP B CA 1
ATOM 6261 C C . ASP B 1 106 ? -53.442 -5.538 13.222 1.00 54.33 106 ASP B C 1
ATOM 6262 O O . ASP B 1 106 ? -53.988 -6.271 12.399 1.00 47.68 106 ASP B O 1
ATOM 6267 N N . LYS B 1 107 ? -52.127 -5.345 13.248 1.00 47.21 107 LYS B N 1
ATOM 6268 C CA . LYS B 1 107 ? -51.256 -5.966 12.252 1.00 38.15 107 LYS B CA 1
ATOM 6269 C C . LYS B 1 107 ? -50.770 -7.349 12.691 1.00 39.73 107 LYS B C 1
ATOM 6270 O O . LYS B 1 107 ? -50.428 -7.569 13.858 1.00 37.88 107 LYS B O 1
ATOM 6276 N N . LYS B 1 108 ? -50.756 -8.279 11.743 1.00 28.78 108 LYS B N 1
ATOM 6277 C CA . LYS B 1 108 ? -50.250 -9.623 11.980 1.00 32.50 108 LYS B CA 1
ATOM 6278 C C . LYS B 1 108 ? -48.725 -9.609 11.930 1.00 32.16 108 LYS B C 1
ATOM 6279 O O . LYS B 1 108 ? -48.127 -8.837 11.176 1.00 23.57 108 LYS B O 1
ATOM 6285 N N . ILE B 1 109 ? -48.105 -10.453 12.752 1.00 24.44 109 ILE B N 1
ATOM 6286 C CA . ILE B 1 109 ? -46.648 -10.576 12.774 1.00 20.91 109 ILE B CA 1
ATOM 6287 C C . ILE B 1 109 ? -46.292 -12.024 12.495 1.00 23.27 109 ILE B C 1
ATOM 6288 O O . ILE B 1 109 ? -46.903 -12.938 13.046 1.00 22.50 109 ILE B O 1
ATOM 6293 N N . VAL B 1 110 ? -45.335 -12.242 11.602 1.00 17.87 110 VAL B N 1
ATOM 6294 C CA . VAL B 1 110 ? -44.897 -13.592 11.311 1.00 18.26 110 VAL B CA 1
ATOM 6295 C C . VAL B 1 110 ? -43.411 -13.730 11.623 1.00 22.00 110 VAL B C 1
ATOM 6296 O O . VAL B 1 110 ? -42.579 -13.009 11.063 1.00 18.10 110 VAL B O 1
ATOM 6300 N N . VAL B 1 111 ? -43.087 -14.650 12.530 1.00 18.58 111 VAL B N 1
ATOM 6301 C CA . VAL B 1 111 ? -41.706 -14.885 12.921 1.00 15.66 111 VAL B CA 1
ATOM 6302 C C . VAL B 1 111 ? -41.223 -16.106 12.163 1.00 17.83 111 VAL B C 1
ATOM 6303 O O . VAL B 1 111 ? -41.776 -17.194 12.284 1.00 19.65 111 VAL B O 1
ATOM 6307 N N . VAL B 1 112 ? -40.192 -15.910 11.350 1.00 13.74 112 VAL B N 1
ATOM 6308 C CA . VAL B 1 112 ? -39.655 -16.978 10.528 1.00 12.66 112 VAL B CA 1
ATOM 6309 C C . VAL B 1 112 ? -38.282 -17.342 11.052 1.00 19.61 112 VAL B C 1
ATOM 6310 O O . VAL B 1 112 ? -37.356 -16.535 10.994 1.00 17.09 112 VAL B O 1
ATOM 6314 N N . ASN B 1 113 ? -38.150 -18.562 11.550 1.00 16.92 113 ASN B N 1
ATOM 6315 C CA . ASN B 1 113 ? -36.899 -18.993 12.150 1.00 16.72 113 ASN B CA 1
ATOM 6316 C C . ASN B 1 113 ? -36.093 -19.770 11.114 1.00 17.79 113 ASN B C 1
ATOM 6317 O O . ASN B 1 113 ? -36.465 -20.872 10.727 1.00 18.38 113 ASN B O 1
ATOM 6322 N N . LEU B 1 114 ? -35.002 -19.166 10.649 1.00 14.06 114 LEU B N 1
ATOM 6323 C CA . LEU B 1 114 ? -34.181 -19.738 9.583 1.00 17.51 114 LEU B CA 1
ATOM 6324 C C . LEU B 1 114 ? -33.133 -20.692 10.136 1.00 19.55 114 LEU B C 1
ATOM 6325 O O . LEU B 1 114 ? -32.208 -20.279 10.835 1.00 18.25 114 LEU B O 1
ATOM 6330 N N . GLY B 1 115 ? -33.271 -21.970 9.819 1.00 14.95 115 GLY B N 1
ATOM 6331 C CA . GLY B 1 115 ? -32.407 -22.981 10.394 1.00 18.84 115 GLY B CA 1
ATOM 6332 C C . GLY B 1 115 ? -32.778 -23.122 11.852 1.00 24.90 115 GLY B C 1
ATOM 6333 O O . GLY B 1 115 ? -31.945 -22.954 12.755 1.00 19.13 115 GLY B O 1
ATOM 6334 N N . CYS B 1 116 ? -34.048 -23.444 12.075 1.00 19.87 116 CYS B N 1
ATOM 6335 C CA . CYS B 1 116 ? -34.622 -23.453 13.418 1.00 18.88 116 CYS B CA 1
ATOM 6336 C C . CYS B 1 116 ? -34.079 -24.584 14.298 1.00 22.13 116 CYS B C 1
ATOM 6337 O O . CYS B 1 116 ? -34.090 -24.473 15.531 1.00 21.06 116 CYS B O 1
ATOM 6340 N N . GLY B 1 117 ? -33.616 -25.666 13.671 1.00 20.12 117 GLY B N 1
ATOM 6341 C CA . GLY B 1 117 ? -33.216 -26.857 14.405 1.00 17.51 117 GLY B CA 1
ATOM 6342 C C . GLY B 1 117 ? -34.349 -27.288 15.323 1.00 20.07 117 GLY B C 1
ATOM 6343 O O . GLY B 1 117 ? -35.525 -27.144 14.974 1.00 20.16 117 GLY B O 1
ATOM 6344 N N . TYR B 1 118 ? -34.017 -27.780 16.510 1.00 18.79 118 TYR B N 1
ATOM 6345 C CA . TYR B 1 118 ? -35.068 -28.222 17.428 1.00 21.48 118 TYR B CA 1
ATOM 6346 C C . TYR B 1 118 ? -35.495 -27.153 18.428 1.00 23.01 118 TYR B C 1
ATOM 6347 O O . TYR B 1 118 ? -35.935 -27.463 19.531 1.00 26.72 118 TYR B O 1
ATOM 6356 N N . ASP B 1 119 ? -35.366 -25.891 18.042 1.00 19.07 119 ASP B N 1
ATOM 6357 C CA . ASP B 1 119 ? -35.704 -24.778 18.917 1.00 17.06 119 ASP B CA 1
ATOM 6358 C C . ASP B 1 119 ? -37.208 -24.747 19.172 1.00 23.93 119 ASP B C 1
ATOM 6359 O O . ASP B 1 119 ? -38.000 -24.689 18.237 1.00 21.23 119 ASP B O 1
ATOM 6364 N N . PRO B 1 120 ? -37.611 -24.788 20.446 1.00 20.78 120 PRO B N 1
ATOM 6365 C CA . PRO B 1 120 ? -39.036 -24.796 20.777 1.00 18.00 120 PRO B CA 1
ATOM 6366 C C . PRO B 1 120 ? -39.618 -23.401 20.949 1.00 20.99 120 PRO B C 1
ATOM 6367 O O . PRO B 1 120 ? -40.725 -23.278 21.458 1.00 22.10 120 PRO B O 1
ATOM 6371 N N . LEU B 1 121 ? -38.902 -22.363 20.511 1.00 18.82 121 LEU B N 1
ATOM 6372 C CA . LEU B 1 121 ? -39.387 -20.990 20.676 1.00 17.29 121 LEU B CA 1
ATOM 6373 C C . LEU B 1 121 ? -40.875 -20.757 20.316 1.00 18.34 121 LEU B C 1
ATOM 6374 O O . LEU B 1 121 ? -41.597 -20.086 21.053 1.00 19.67 121 LEU B O 1
ATOM 6379 N N . PRO B 1 122 ? -41.336 -21.280 19.163 1.00 18.24 122 PRO B N 1
ATOM 6380 C CA . PRO B 1 122 ? -42.731 -20.986 18.818 1.00 17.73 122 PRO B CA 1
ATOM 6381 C C . PRO B 1 122 ? -43.709 -21.524 19.871 1.00 21.43 122 PRO B C 1
ATOM 6382 O O . PRO B 1 122 ? -44.704 -20.875 20.184 1.00 21.32 122 PRO B O 1
ATOM 6386 N N . PHE B 1 123 ? -43.411 -22.701 20.408 1.00 23.31 123 PHE B N 1
ATOM 6387 C CA . PHE B 1 123 ? -44.273 -23.321 21.416 1.00 23.81 123 PHE B CA 1
ATOM 6388 C C . PHE B 1 123 ? -44.246 -22.574 22.749 1.00 22.31 123 PHE B C 1
ATOM 6389 O O . PHE B 1 123 ? -45.281 -22.399 23.405 1.00 22.57 123 PHE B O 1
ATOM 6397 N N . GLN B 1 124 ? -43.062 -22.115 23.141 1.00 18.48 124 GLN B N 1
ATOM 6398 C CA . GLN B 1 124 ? -42.920 -21.260 24.309 1.00 19.00 124 GLN B CA 1
ATOM 6399 C C . GLN B 1 124 ? -43.770 -19.982 24.192 1.00 23.85 124 GLN B C 1
ATOM 6400 O O . GLN B 1 124 ? -44.404 -19.552 25.147 1.00 23.32 124 GLN B O 1
ATOM 6406 N N . LEU B 1 125 ? -43.792 -19.370 23.016 1.00 15.85 125 LEU B N 1
ATOM 6407 C CA . LEU B 1 125 ? -44.453 -18.079 22.867 1.00 15.11 125 LEU B CA 1
ATOM 6408 C C . LEU B 1 125 ? -45.956 -18.214 22.641 1.00 19.36 125 LEU B C 1
ATOM 6409 O O . LEU B 1 125 ? -46.736 -17.369 23.090 1.00 26.74 125 LEU B O 1
ATOM 6414 N N . LEU B 1 126 ? -46.348 -19.284 21.957 1.00 22.90 126 LEU B N 1
ATOM 6415 C CA . LEU B 1 126 ? -47.752 -19.528 21.613 1.00 20.25 126 LEU B CA 1
ATOM 6416 C C . LEU B 1 126 ? -48.561 -20.134 22.755 1.00 32.08 126 LEU B C 1
ATOM 6417 O O . LEU B 1 126 ? -49.784 -20.060 22.749 1.00 22.14 126 LEU B O 1
ATOM 6422 N N . ASP B 1 127 ? -47.883 -20.753 23.715 1.00 26.03 127 ASP B N 1
ATOM 6423 C CA . ASP B 1 127 ? -48.567 -21.495 24.782 1.00 29.50 127 ASP B CA 1
ATOM 6424 C C . ASP B 1 127 ? -49.376 -20.554 25.660 1.00 25.43 127 ASP B C 1
ATOM 6425 O O . ASP B 1 127 ? -48.809 -19.708 26.356 1.00 27.04 127 ASP B O 1
ATOM 6430 N N . THR B 1 128 ? -50.703 -20.710 25.632 1.00 25.68 128 THR B N 1
ATOM 6431 C CA . THR B 1 128 ? -51.593 -19.846 26.406 1.00 31.13 128 THR B CA 1
ATOM 6432 C C . THR B 1 128 ? -51.417 -20.056 27.901 1.00 29.79 128 THR B C 1
ATOM 6433 O O . THR B 1 128 ? -51.811 -19.203 28.693 1.00 34.42 128 THR B O 1
ATOM 6437 N N . ASN B 1 129 ? -50.829 -21.189 28.284 1.00 28.60 129 ASN B N 1
ATOM 6438 C CA . ASN B 1 129 ? -50.459 -21.421 29.687 1.00 28.92 129 ASN B CA 1
ATOM 6439 C C . ASN B 1 129 ? -49.319 -20.521 30.148 1.00 36.57 129 ASN B C 1
ATOM 6440 O O . ASN B 1 129 ? -49.147 -20.292 31.336 1.00 29.72 129 ASN B O 1
ATOM 6445 N N . ASN B 1 130 ? -48.526 -20.022 29.203 1.00 28.40 130 ASN B N 1
ATOM 6446 C CA . ASN B 1 130 ? -47.380 -19.179 29.545 1.00 22.28 130 ASN B CA 1
ATOM 6447 C C . ASN B 1 130 ? -47.757 -17.701 29.675 1.00 30.65 130 ASN B C 1
ATOM 6448 O O . ASN B 1 130 ? -47.933 -17.000 28.675 1.00 30.66 130 ASN B O 1
ATOM 6453 N N . ILE B 1 131 ? -47.884 -17.210 30.906 1.00 31.11 131 ILE B N 1
ATOM 6454 C CA . ILE B 1 131 ? -48.321 -15.826 31.076 1.00 29.78 131 ILE B CA 1
ATOM 6455 C C . ILE B 1 131 ? -47.203 -14.860 30.721 1.00 30.66 131 ILE B C 1
ATOM 6456 O O . ILE B 1 131 ? -47.437 -13.668 30.533 1.00 34.98 131 ILE B O 1
ATOM 6461 N N . GLN B 1 132 ? -45.990 -15.394 30.621 1.00 30.86 132 GLN B N 1
ATOM 6462 C CA . GLN B 1 132 ? -44.824 -14.596 30.279 1.00 31.42 132 GLN B CA 1
ATOM 6463 C C . GLN B 1 132 ? -44.740 -14.284 28.781 1.00 33.80 132 GLN B C 1
ATOM 6464 O O . GLN B 1 132 ? -43.831 -13.577 28.345 1.00 35.99 132 GLN B O 1
ATOM 6470 N N . SER B 1 133 ? -45.685 -14.800 27.997 1.00 28.03 133 SER B N 1
ATOM 6471 C CA . SER B 1 133 ? -45.684 -14.548 26.547 1.00 23.65 133 SER B CA 1
ATOM 6472 C C . SER B 1 133 ? -47.044 -14.059 26.049 1.00 30.70 133 SER B C 1
ATOM 6473 O O . SER B 1 133 ? -47.386 -14.232 24.881 1.00 28.05 133 SER B O 1
ATOM 6476 N N . GLN B 1 134 ? -47.815 -13.435 26.935 1.00 30.54 134 GLN B N 1
ATOM 6477 C CA . GLN B 1 134 ? -49.168 -12.998 26.585 1.00 30.38 134 GLN B CA 1
ATOM 6478 C C . GLN B 1 134 ? -49.260 -12.150 25.315 1.00 33.32 134 GLN B C 1
ATOM 6479 O O . GLN B 1 134 ? -50.249 -12.233 24.585 1.00 36.16 134 GLN B O 1
ATOM 6485 N N . GLN B 1 135 ? -48.235 -11.349 25.041 1.00 38.53 135 GLN B N 1
ATOM 6486 C CA . GLN B 1 135 ? -48.247 -10.479 23.864 1.00 38.34 135 GLN B CA 1
ATOM 6487 C C . GLN B 1 135 ? -48.103 -11.249 22.551 1.00 31.49 135 GLN B C 1
ATOM 6488 O O . GLN B 1 135 ? -48.230 -10.672 21.470 1.00 32.73 135 GLN B O 1
ATOM 6494 N N . TYR B 1 136 ? -47.845 -12.549 22.647 1.00 24.93 136 TYR B N 1
ATOM 6495 C CA . TYR B 1 136 ? -47.650 -13.381 21.466 1.00 22.71 136 TYR B CA 1
ATOM 6496 C C . TYR B 1 136 ? -48.823 -14.323 21.192 1.00 24.15 136 TYR B C 1
ATOM 6497 O O . TYR B 1 136 ? -48.824 -15.038 20.187 1.00 29.24 136 TYR B O 1
ATOM 6506 N N . HIS B 1 137 ? -49.823 -14.326 22.073 1.00 29.72 137 HIS B N 1
ATOM 6507 C CA . HIS B 1 137 ? -50.888 -15.333 21.988 1.00 24.42 137 HIS B CA 1
ATOM 6508 C C . HIS B 1 137 ? -51.940 -15.109 20.897 1.00 27.02 137 HIS B C 1
ATOM 6509 O O . HIS B 1 137 ? -52.616 -16.056 20.499 1.00 33.24 137 HIS B O 1
ATOM 6516 N N . ASP B 1 138 ? -52.087 -13.877 20.413 1.00 31.15 138 ASP B N 1
ATOM 6517 C CA . ASP B 1 138 ? -53.177 -13.562 19.482 1.00 31.38 138 ASP B CA 1
ATOM 6518 C C . ASP B 1 138 ? -52.800 -13.291 18.019 1.00 29.73 138 ASP B C 1
ATOM 6519 O O . ASP B 1 138 ? -53.340 -13.934 17.120 1.00 38.06 138 ASP B O 1
ATOM 6524 N N . ARG B 1 139 ? -51.900 -12.343 17.772 1.00 30.26 139 ARG B N 1
ATOM 6525 C CA . ARG B 1 139 ? -51.587 -11.985 16.381 1.00 29.37 139 ARG B CA 1
ATOM 6526 C C . ARG B 1 139 ? -50.178 -12.322 15.889 1.00 42.34 139 ARG B C 1
ATOM 6527 O O . ARG B 1 139 ? -49.713 -11.729 14.919 1.00 31.21 139 ARG B O 1
ATOM 6535 N N . VAL B 1 140 ? -49.512 -13.274 16.539 1.00 29.39 140 VAL B N 1
ATOM 6536 C CA . VAL B 1 140 ? -48.187 -13.707 16.099 1.00 25.65 140 VAL B CA 1
ATOM 6537 C C . VAL B 1 140 ? -48.222 -15.136 15.566 1.00 26.94 140 VAL B C 1
ATOM 6538 O O . VAL B 1 140 ? -48.780 -16.030 16.191 1.00 25.69 140 VAL B O 1
ATOM 6542 N N . SER B 1 141 ? -47.631 -15.347 14.395 1.00 22.85 141 SER B N 1
ATOM 6543 C CA . SER B 1 141 ? -47.574 -16.660 13.778 1.00 20.07 141 SER B CA 1
ATOM 6544 C C . SER B 1 141 ? -46.102 -17.029 13.554 1.00 18.88 141 SER B C 1
ATOM 6545 O O . SER B 1 141 ? -45.248 -16.146 13.549 1.00 21.98 141 SER B O 1
ATOM 6548 N N . PHE B 1 142 ? -45.815 -18.315 13.357 1.00 19.19 142 PHE B N 1
ATOM 6549 C CA . PHE B 1 142 ? -44.435 -18.795 13.268 1.00 19.85 142 PHE B CA 1
ATOM 6550 C C . PHE B 1 142 ? -44.222 -19.719 12.083 1.00 19.76 142 PHE B C 1
ATOM 6551 O O . PHE B 1 142 ? -45.067 -20.560 11.779 1.00 24.97 142 PHE B O 1
ATOM 6559 N N . ILE B 1 143 ? -43.075 -19.579 11.421 1.00 17.25 143 ILE B N 1
ATOM 6560 C CA . ILE B 1 143 ? -42.692 -20.523 10.398 1.00 13.96 143 ILE B CA 1
ATOM 6561 C C . ILE B 1 143 ? -41.296 -21.039 10.735 1.00 19.28 143 ILE B C 1
ATOM 6562 O O . ILE B 1 143 ? -40.373 -20.244 10.919 1.00 20.17 143 ILE B O 1
ATOM 6567 N N . ASP B 1 144 ? -41.164 -22.362 10.852 1.00 19.18 144 ASP B N 1
ATOM 6568 C CA . ASP B 1 144 ? -39.895 -23.023 11.149 1.00 20.73 144 ASP B CA 1
ATOM 6569 C C . ASP B 1 144 ? -39.323 -23.544 9.843 1.00 23.54 144 ASP B C 1
ATOM 6570 O O . ASP B 1 144 ? -39.968 -24.358 9.171 1.00 19.84 144 ASP B O 1
ATOM 6575 N N . ILE B 1 145 ? -38.123 -23.092 9.482 1.00 17.78 145 ILE B N 1
ATOM 6576 C CA . ILE B 1 145 ? -37.459 -23.571 8.268 1.00 20.01 145 ILE B CA 1
ATOM 6577 C C . ILE B 1 145 ? -36.149 -24.279 8.584 1.00 18.55 145 ILE B C 1
ATOM 6578 O O . ILE B 1 145 ? -35.297 -23.746 9.315 1.00 19.15 145 ILE B O 1
ATOM 6583 N N . ASP B 1 146 ? -35.979 -25.478 8.038 1.00 17.29 146 ASP B N 1
ATOM 6584 C CA . ASP B 1 146 ? -34.736 -26.218 8.172 1.00 19.52 146 ASP B CA 1
ATOM 6585 C C . ASP B 1 146 ? -34.714 -27.297 7.085 1.00 23.50 146 ASP B C 1
ATOM 6586 O O . ASP B 1 146 ? -35.614 -27.350 6.254 1.00 21.27 146 ASP B O 1
ATOM 6591 N N . TYR B 1 147 ? -33.682 -28.132 7.081 1.00 22.71 147 TYR B N 1
ATOM 6592 C CA . TYR B 1 147 ? -33.606 -29.231 6.123 1.00 26.13 147 TYR B CA 1
ATOM 6593 C C . TYR B 1 147 ? -34.755 -30.215 6.306 1.00 27.31 147 TYR B C 1
ATOM 6594 O O . TYR B 1 147 ? -35.220 -30.449 7.424 1.00 22.25 147 TYR B O 1
ATOM 6603 N N . SER B 1 148 ? -35.194 -30.804 5.198 1.00 26.01 148 SER B N 1
ATOM 6604 C CA . SER B 1 148 ? -36.246 -31.820 5.218 1.00 32.42 148 SER B CA 1
ATOM 6605 C C . SER B 1 148 ? -36.054 -32.895 6.303 1.00 26.07 148 SER B C 1
ATOM 6606 O O . SER B 1 148 ? -36.969 -33.162 7.091 1.00 27.75 148 SER B O 1
ATOM 6609 N N . ASP B 1 149 ? -34.873 -33.502 6.355 1.00 24.01 149 ASP B N 1
ATOM 6610 C CA . ASP B 1 149 ? -34.641 -34.607 7.288 1.00 27.43 149 ASP B CA 1
ATOM 6611 C C . ASP B 1 149 ? -34.774 -34.178 8.743 1.00 29.23 149 ASP B C 1
ATOM 6612 O O . ASP B 1 149 ? -35.284 -34.934 9.573 1.00 29.44 149 ASP B O 1
ATOM 6617 N N . LEU B 1 150 ? -34.343 -32.959 9.054 1.00 26.56 150 LEU B N 1
ATOM 6618 C CA . LEU B 1 150 ? -34.479 -32.476 10.425 1.00 21.90 150 LEU B CA 1
ATOM 6619 C C . LEU B 1 150 ? -35.934 -32.214 10.759 1.00 25.01 150 LEU B C 1
ATOM 6620 O O . LEU B 1 150 ? -36.409 -32.589 11.825 1.00 23.89 150 LEU B O 1
ATOM 6625 N N . LEU B 1 151 ? -36.645 -31.562 9.847 1.00 21.37 151 LEU B N 1
ATOM 6626 C CA . LEU B 1 151 ? -38.038 -31.225 10.105 1.00 20.51 151 LEU B CA 1
ATOM 6627 C C . LEU B 1 151 ? -38.909 -32.478 10.280 1.00 21.39 151 LEU B C 1
ATOM 6628 O O . LEU B 1 151 ? -39.859 -32.468 11.048 1.00 23.07 151 LEU B O 1
ATOM 6633 N N . LYS B 1 152 ? -38.579 -33.550 9.568 1.00 23.75 152 LYS B N 1
ATOM 6634 C CA . LYS B 1 152 ? -39.315 -34.804 9.745 1.00 28.24 152 LYS B CA 1
ATOM 6635 C C . LYS B 1 152 ? -39.216 -35.261 11.203 1.00 24.95 152 LYS B C 1
ATOM 6636 O O . LYS B 1 152 ? -40.226 -35.624 11.820 1.00 27.40 152 LYS B O 1
ATOM 6642 N N . ILE B 1 153 ? -38.003 -35.240 11.750 1.00 25.59 153 ILE B N 1
ATOM 6643 C CA . ILE B 1 153 ? -37.800 -35.678 13.127 1.00 22.66 153 ILE B CA 1
ATOM 6644 C C . ILE B 1 153 ? -38.530 -34.737 14.083 1.00 25.85 153 ILE B C 1
ATOM 6645 O O . ILE B 1 153 ? -39.172 -35.174 15.034 1.00 22.71 153 ILE B O 1
ATOM 6650 N N . LYS B 1 154 ? -38.453 -33.438 13.821 1.00 21.86 154 LYS B N 1
ATOM 6651 C CA . LYS B 1 154 ? -39.086 -32.466 14.696 1.00 18.37 154 LYS B CA 1
ATOM 6652 C C . LYS B 1 154 ? -40.603 -32.610 14.663 1.00 22.08 154 LYS B C 1
ATOM 6653 O O . LYS B 1 154 ? -41.269 -32.518 15.693 1.00 19.59 154 LYS B O 1
ATOM 6659 N N . ILE B 1 155 ? -41.146 -32.848 13.472 1.00 21.18 155 ILE B N 1
ATOM 6660 C CA . ILE B 1 155 ? -42.585 -33.019 13.318 1.00 23.81 155 ILE B CA 1
ATOM 6661 C C . ILE B 1 155 ? -43.105 -34.277 14.045 1.00 20.10 155 ILE B C 1
ATOM 6662 O O . ILE B 1 155 ? -44.156 -34.234 14.685 1.00 22.72 155 ILE B O 1
ATOM 6667 N N . GLU B 1 156 ? -42.367 -35.379 13.945 1.00 27.19 156 GLU B N 1
ATOM 6668 C CA . GLU B 1 156 ? -42.700 -36.595 14.698 1.00 23.36 156 GLU B CA 1
ATOM 6669 C C . GLU B 1 156 ? -42.857 -36.281 16.180 1.00 30.95 156 GLU B C 1
ATOM 6670 O O . GLU B 1 156 ? -43.780 -36.761 16.834 1.00 28.40 156 GLU B O 1
ATOM 6676 N N . LEU B 1 157 ? -41.941 -35.482 16.721 1.00 28.67 157 LEU B N 1
ATOM 6677 C CA . LEU B 1 157 ? -41.991 -35.149 18.143 1.00 20.11 157 LEU B CA 1
ATOM 6678 C C . LEU B 1 157 ? -43.164 -34.221 18.434 1.00 25.48 157 LEU B C 1
ATOM 6679 O O . LEU B 1 157 ? -43.825 -34.350 19.458 1.00 27.15 157 LEU B O 1
ATOM 6684 N N . ILE B 1 158 ? -43.450 -33.294 17.525 1.00 19.90 158 ILE B N 1
ATOM 6685 C CA . ILE B 1 158 ? -44.574 -32.395 17.741 1.00 18.53 158 ILE B CA 1
ATOM 6686 C C . ILE B 1 158 ? -45.869 -33.202 17.773 1.00 24.91 158 ILE B C 1
ATOM 6687 O O . ILE B 1 158 ? -46.794 -32.898 18.535 1.00 22.18 158 ILE B O 1
ATOM 6692 N N . LYS B 1 159 ? -45.915 -34.248 16.955 1.00 27.28 159 LYS B N 1
ATOM 6693 C CA . LYS B 1 159 ? -47.114 -35.073 16.844 1.00 33.42 159 LYS B CA 1
ATOM 6694 C C . LYS B 1 159 ? -47.245 -36.079 17.980 1.00 36.18 159 LYS B C 1
ATOM 6695 O O . LYS B 1 159 ? -48.359 -36.365 18.430 1.00 33.78 159 LYS B O 1
ATOM 6701 N N . THR B 1 160 ? -46.113 -36.618 18.432 1.00 30.69 160 THR B N 1
ATOM 6702 C CA . THR B 1 160 ? -46.121 -37.664 19.458 1.00 29.06 160 THR B CA 1
ATOM 6703 C C . THR B 1 160 ? -46.045 -37.133 20.888 1.00 36.03 160 THR B C 1
ATOM 6704 O O . THR B 1 160 ? -46.125 -37.908 21.839 1.00 35.08 160 THR B O 1
ATOM 6708 N N . ILE B 1 161 ? -45.886 -35.822 21.044 1.00 28.78 161 ILE B N 1
ATOM 6709 C CA . ILE B 1 161 ? -45.876 -35.205 22.374 1.00 26.98 161 ILE B CA 1
ATOM 6710 C C . ILE B 1 161 ? -47.114 -34.342 22.533 1.00 36.19 161 ILE B C 1
ATOM 6711 O O . ILE B 1 161 ? -47.218 -33.288 21.917 1.00 27.89 161 ILE B O 1
ATOM 6716 N N . PRO B 1 162 ? -48.064 -34.790 23.366 1.00 35.28 162 PRO B N 1
ATOM 6717 C CA . PRO B 1 162 ? -49.356 -34.119 23.539 1.00 39.34 162 PRO B CA 1
ATOM 6718 C C . PRO B 1 162 ? -49.247 -32.635 23.865 1.00 29.02 162 PRO B C 1
ATOM 6719 O O . PRO B 1 162 ? -50.058 -31.858 23.381 1.00 31.64 162 PRO B O 1
ATOM 6723 N N . GLU B 1 163 ? -48.278 -32.248 24.684 1.00 33.07 163 GLU B N 1
ATOM 6724 C CA . GLU B 1 163 ? -48.143 -30.844 25.063 1.00 28.93 163 GLU B CA 1
ATOM 6725 C C . GLU B 1 163 ? -47.834 -29.943 23.856 1.00 20.15 163 GLU B C 1
ATOM 6726 O O . GLU B 1 163 ? -48.351 -28.830 23.766 1.00 24.11 163 GLU B O 1
ATOM 6732 N N . LEU B 1 164 ? -47.012 -30.434 22.937 1.00 23.46 164 LEU B N 1
ATOM 6733 C CA . LEU B 1 164 ? -46.646 -29.625 21.771 1.00 21.24 164 LEU B CA 1
ATOM 6734 C C . LEU B 1 164 ? -47.825 -29.575 20.808 1.00 22.94 164 LEU B C 1
ATOM 6735 O O . LEU B 1 164 ? -48.219 -28.494 20.352 1.00 25.95 164 LEU B O 1
ATOM 6740 N N . SER B 1 165 ? -48.399 -30.739 20.510 1.00 24.94 165 SER B N 1
ATOM 6741 C CA . SER B 1 165 ? -49.577 -30.796 19.637 1.00 30.17 165 SER B CA 1
ATOM 6742 C C . SER B 1 165 ? -50.660 -29.832 20.105 1.00 31.07 165 SER B C 1
ATOM 6743 O O . SER B 1 165 ? -51.224 -29.078 19.314 1.00 29.20 165 SER B O 1
ATOM 6746 N N . LYS B 1 166 ? -50.944 -29.857 21.401 1.00 29.54 166 LYS B N 1
ATOM 6747 C CA . LYS B 1 166 ? -52.003 -29.034 21.958 1.00 23.11 166 LYS B CA 1
ATOM 6748 C C . LYS B 1 166 ? -51.773 -27.539 21.755 1.00 34.97 166 LYS B C 1
ATOM 6749 O O . LYS B 1 166 ? -52.708 -26.790 21.489 1.00 29.21 166 LYS B O 1
ATOM 6755 N N . ILE B 1 167 ? -50.527 -27.097 21.882 1.00 29.58 167 ILE B N 1
ATOM 6756 C CA . ILE B 1 167 ? -50.226 -25.679 21.721 1.00 22.55 167 ILE B CA 1
ATOM 6757 C C . ILE B 1 167 ? -50.577 -25.169 20.318 1.00 17.74 167 ILE B C 1
ATOM 6758 O O . ILE B 1 167 ? -51.020 -24.032 20.175 1.00 25.14 167 ILE B O 1
ATOM 6763 N N . ILE B 1 168 ? -50.384 -26.004 19.302 1.00 25.34 168 ILE B N 1
ATOM 6764 C CA . ILE B 1 168 ? -50.656 -25.583 17.923 1.00 21.85 168 ILE B CA 1
ATOM 6765 C C . ILE B 1 168 ? -51.927 -26.182 17.311 1.00 36.57 168 ILE B C 1
ATOM 6766 O O . ILE B 1 168 ? -52.156 -26.054 16.110 1.00 34.47 168 ILE B O 1
ATOM 6771 N N . GLY B 1 169 ? -52.752 -26.827 18.132 1.00 32.24 169 GLY B N 1
ATOM 6772 C CA . GLY B 1 169 ? -54.054 -27.307 17.680 1.00 27.55 169 GLY B CA 1
ATOM 6773 C C . GLY B 1 169 ? -54.132 -28.710 17.093 1.00 35.87 169 GLY B C 1
ATOM 6774 O O . GLY B 1 169 ? -55.168 -29.093 16.550 1.00 50.95 169 GLY B O 1
ATOM 6775 N N . LEU B 1 170 ? -53.058 -29.483 17.199 1.00 38.78 170 LEU B N 1
ATOM 6776 C CA . LEU B 1 170 ? -53.068 -30.874 16.740 1.00 40.27 170 LEU B CA 1
ATOM 6777 C C . LEU B 1 170 ? -53.630 -31.832 17.797 1.00 49.72 170 LEU B C 1
ATOM 6778 O O . LEU B 1 170 ? -53.835 -31.449 18.948 1.00 49.89 170 LEU B O 1
ATOM 6783 N N . SER B 1 171 ? -53.847 -33.086 17.402 1.00 62.64 171 SER B N 1
ATOM 6784 C CA . SER B 1 171 ? -54.446 -34.102 18.277 1.00 61.59 171 SER B CA 1
ATOM 6785 C C . SER B 1 171 ? -53.510 -34.643 19.370 1.00 43.41 171 SER B C 1
ATOM 6786 O O . SER B 1 171 ? -52.289 -34.673 19.206 1.00 62.94 171 SER B O 1
ATOM 6789 N N . GLU B 1 172 ? -54.099 -35.079 20.481 1.00 58.17 172 GLU B N 1
ATOM 6790 C CA . GLU B 1 172 ? -53.338 -35.637 21.598 1.00 57.95 172 GLU B CA 1
ATOM 6791 C C . GLU B 1 172 ? -53.653 -37.123 21.793 1.00 73.16 172 GLU B C 1
ATOM 6792 O O . GLU B 1 172 ? -54.681 -37.623 21.322 1.00 73.86 172 GLU B O 1
ATOM 6798 N N . TYR B 1 176 ? -53.327 -43.942 18.312 1.00 64.67 176 TYR B N 1
ATOM 6799 C CA . TYR B 1 176 ? -53.312 -43.082 17.134 1.00 68.24 176 TYR B CA 1
ATOM 6800 C C . TYR B 1 176 ? -51.924 -42.526 16.844 1.00 71.10 176 TYR B C 1
ATOM 6801 O O . TYR B 1 176 ? -51.487 -41.559 17.476 1.00 67.09 176 TYR B O 1
ATOM 6810 N N . VAL B 1 177 ? -51.230 -43.133 15.886 1.00 60.71 177 VAL B N 1
ATOM 6811 C CA . VAL B 1 177 ? -49.948 -42.593 15.445 1.00 58.82 177 VAL B CA 1
ATOM 6812 C C . VAL B 1 177 ? -49.929 -42.335 13.935 1.00 64.53 177 VAL B C 1
ATOM 6813 O O . VAL B 1 177 ? -50.369 -43.161 13.129 1.00 47.43 177 VAL B O 1
ATOM 6817 N N . ASP B 1 178 ? -49.443 -41.154 13.575 1.00 48.38 178 ASP B N 1
ATOM 6818 C CA . ASP B 1 178 ? -49.277 -40.759 12.189 1.00 43.64 178 ASP B CA 1
ATOM 6819 C C . ASP B 1 178 ? -47.933 -41.305 11.708 1.00 55.58 178 ASP B C 1
ATOM 6820 O O . ASP B 1 178 ? -46.887 -40.946 12.249 1.00 42.28 178 ASP B O 1
ATOM 6825 N N . ASP B 1 179 ? -47.958 -42.183 10.707 1.00 37.95 179 ASP B N 1
ATOM 6826 C CA . ASP B 1 179 ? -46.729 -42.806 10.209 1.00 34.59 179 ASP B CA 1
ATOM 6827 C C . ASP B 1 179 ? -46.267 -42.240 8.862 1.00 41.25 179 ASP B C 1
ATOM 6828 O O . ASP B 1 179 ? -45.413 -42.827 8.195 1.00 38.76 179 ASP B O 1
ATOM 6833 N N . SER B 1 180 ? -46.819 -41.095 8.473 1.00 37.70 180 SER B N 1
ATOM 6834 C CA . SER B 1 180 ? -46.509 -40.509 7.169 1.00 38.93 180 SER B CA 1
ATOM 6835 C C . SER B 1 180 ? -45.071 -39.996 7.070 1.00 38.42 180 SER B C 1
ATOM 6836 O O . SER B 1 180 ? -44.501 -39.930 5.978 1.00 33.76 180 SER B O 1
ATOM 6839 N N . ASN B 1 181 ? -44.498 -39.640 8.216 1.00 37.64 181 ASN B N 1
ATOM 6840 C CA . ASN B 1 181 ? -43.146 -39.081 8.293 1.00 34.52 181 ASN B CA 1
ATOM 6841 C C . ASN B 1 181 ? -42.925 -37.955 7.285 1.00 25.72 181 ASN B C 1
ATOM 6842 O O . ASN B 1 181 ? -41.951 -37.978 6.537 1.00 31.95 181 ASN B O 1
ATOM 6847 N N . VAL B 1 182 ? -43.818 -36.967 7.280 1.00 26.47 182 VAL B N 1
ATOM 6848 C CA . VAL B 1 182 ? -43.721 -35.867 6.320 1.00 33.26 182 VAL B CA 1
ATOM 6849 C C . VAL B 1 182 ? -42.836 -34.731 6.833 1.00 35.33 182 VAL B C 1
ATOM 6850 O O . VAL B 1 182 ? -42.573 -34.638 8.036 1.00 29.47 182 VAL B O 1
ATOM 6854 N N . ASP B 1 183 ? -42.370 -33.879 5.919 1.00 30.92 183 ASP B N 1
ATOM 6855 C CA . ASP B 1 183 ? -41.400 -32.844 6.268 1.00 22.16 183 ASP B CA 1
ATOM 6856 C C . ASP B 1 183 ? -42.013 -31.457 6.363 1.00 30.36 183 ASP B C 1
ATOM 6857 O O . ASP B 1 183 ? -41.303 -30.455 6.408 1.00 27.88 183 ASP B O 1
ATOM 6862 N N . PHE B 1 184 ? -43.337 -31.398 6.418 1.00 25.01 184 PHE B N 1
ATOM 6863 C CA . PHE B 1 184 ? -44.025 -30.124 6.532 1.00 23.35 184 PHE B CA 1
ATOM 6864 C C . PHE B 1 184 ? -45.221 -30.273 7.448 1.00 27.60 184 PHE B C 1
ATOM 6865 O O . PHE B 1 184 ? -45.724 -31.382 7.655 1.00 32.73 184 PHE B O 1
ATOM 6873 N N . LEU B 1 185 ? -45.668 -29.154 8.002 1.00 18.81 185 LEU B N 1
ATOM 6874 C CA . LEU B 1 185 ? -46.776 -29.156 8.932 1.00 21.08 185 LEU B CA 1
ATOM 6875 C C . LEU B 1 185 ? -47.491 -27.831 8.804 1.00 26.67 185 LEU B C 1
ATOM 6876 O O . LEU B 1 185 ? -46.852 -26.782 8.698 1.00 24.91 185 LEU B O 1
ATOM 6881 N N . THR B 1 186 ? -48.819 -27.877 8.794 1.00 27.69 186 THR B N 1
ATOM 6882 C CA . THR B 1 186 ? -49.620 -26.668 8.678 1.00 22.64 186 THR B CA 1
ATOM 6883 C C . THR B 1 186 ? -50.698 -26.540 9.748 1.00 31.99 186 THR B C 1
ATOM 6884 O O . THR B 1 186 ? -51.590 -27.384 9.854 1.00 30.87 186 THR B O 1
ATOM 6888 N N . THR B 1 187 ? -50.604 -25.471 10.534 1.00 24.56 187 THR B N 1
ATOM 6889 C CA . THR B 1 187 ? -51.629 -25.106 11.499 1.00 18.95 187 THR B CA 1
ATOM 6890 C C . THR B 1 187 ? -51.842 -23.606 11.413 1.00 25.18 187 THR B C 1
ATOM 6891 O O . THR B 1 187 ? -51.064 -22.916 10.752 1.00 26.58 187 THR B O 1
ATOM 6895 N N . PRO B 1 188 ? -52.882 -23.083 12.081 1.00 28.83 188 PRO B N 1
ATOM 6896 C CA . PRO B 1 188 ? -53.154 -21.641 11.984 1.00 31.61 188 PRO B CA 1
ATOM 6897 C C . PRO B 1 188 ? -52.027 -20.737 12.491 1.00 41.40 188 PRO B C 1
ATOM 6898 O O . PRO B 1 188 ? -51.839 -19.646 11.950 1.00 33.14 188 PRO B O 1
ATOM 6902 N N . LYS B 1 189 ? -51.292 -21.171 13.510 1.00 22.28 189 LYS B N 1
ATOM 6903 C CA . LYS B 1 189 ? -50.244 -20.323 14.086 1.00 26.98 189 LYS B CA 1
ATOM 6904 C C . LYS B 1 189 ? -48.840 -20.851 13.846 1.00 18.82 189 LYS B C 1
ATOM 6905 O O . LYS B 1 189 ? -47.856 -20.188 14.183 1.00 24.70 189 LYS B O 1
ATOM 6911 N N . TYR B 1 190 ? -48.727 -22.047 13.301 1.00 22.92 190 TYR B N 1
ATOM 6912 C CA . TYR B 1 190 ? -47.407 -22.644 13.148 1.00 24.13 190 TYR B CA 1
ATOM 6913 C C . TYR B 1 190 ? -47.274 -23.451 11.864 1.00 29.36 190 TYR B C 1
ATOM 6914 O O . TYR B 1 190 ? -48.063 -24.370 11.612 1.00 23.89 190 TYR B O 1
ATOM 6923 N N . LEU B 1 191 ? -46.284 -23.085 11.044 1.00 20.80 191 LEU B N 1
ATOM 6924 C CA . LEU B 1 191 ? -45.883 -23.882 9.894 1.00 18.26 191 LEU B CA 1
ATOM 6925 C C . LEU B 1 191 ? -44.472 -24.423 10.053 1.00 17.14 191 LEU B C 1
ATOM 6926 O O . LEU B 1 191 ? -43.590 -23.737 10.580 1.00 19.54 191 LEU B O 1
ATOM 6931 N N . ALA B 1 192 ? -44.257 -25.636 9.561 1.00 20.61 192 ALA B N 1
ATOM 6932 C CA . ALA B 1 192 ? -42.914 -26.145 9.345 1.00 24.53 192 ALA B CA 1
ATOM 6933 C C . ALA B 1 192 ? -42.769 -26.323 7.843 1.00 25.95 192 ALA B C 1
ATOM 6934 O O . ALA B 1 192 ? -43.602 -26.976 7.208 1.00 24.89 192 ALA B O 1
ATOM 6936 N N . ARG B 1 193 ? -41.718 -25.737 7.279 1.00 22.34 193 ARG B N 1
ATOM 6937 C CA . ARG B 1 193 ? -41.523 -25.719 5.835 1.00 22.52 193 ARG B CA 1
ATOM 6938 C C . ARG B 1 193 ? -40.069 -26.049 5.511 1.00 19.83 193 ARG B C 1
ATOM 6939 O O . ARG B 1 193 ? -39.163 -25.347 5.938 1.00 21.66 193 ARG B O 1
ATOM 6947 N N . PRO B 1 194 ? -39.839 -27.134 4.769 1.00 20.91 194 PRO B N 1
ATOM 6948 C CA . PRO B 1 194 ? -38.463 -27.521 4.463 1.00 22.22 194 PRO B CA 1
ATOM 6949 C C . PRO B 1 194 ? -37.855 -26.575 3.440 1.00 27.66 194 PRO B C 1
ATOM 6950 O O . PRO B 1 194 ? -38.534 -26.167 2.502 1.00 24.12 194 PRO B O 1
ATOM 6954 N N . CYS B 1 195 ? -36.591 -26.222 3.626 1.00 20.47 195 CYS B N 1
ATOM 6955 C CA . CYS B 1 195 ? -35.882 -25.452 2.604 1.00 19.16 195 CYS B CA 1
ATOM 6956 C C . CYS B 1 195 ? -34.381 -25.537 2.816 1.00 29.67 195 CYS B C 1
ATOM 6957 O O . CYS B 1 195 ? -33.905 -25.416 3.937 1.00 31.09 195 CYS B O 1
ATOM 6960 N N . ASP B 1 196 ? -33.638 -25.763 1.737 1.00 32.23 196 ASP B N 1
ATOM 6961 C CA . ASP B 1 196 ? -32.196 -25.591 1.776 1.00 33.65 196 ASP B CA 1
ATOM 6962 C C . ASP B 1 196 ? -31.919 -24.119 1.533 1.00 38.13 196 ASP B C 1
ATOM 6963 O O . ASP B 1 196 ? -32.137 -23.623 0.427 1.00 28.77 196 ASP B O 1
ATOM 6968 N N . LEU B 1 197 ? -31.429 -23.422 2.556 1.00 22.56 197 LEU B N 1
ATOM 6969 C CA . LEU B 1 197 ? -31.318 -21.965 2.498 1.00 25.24 197 LEU B CA 1
ATOM 6970 C C . LEU B 1 197 ? -30.256 -21.524 1.501 1.00 21.40 197 LEU B C 1
ATOM 6971 O O . LEU B 1 197 ? -30.169 -20.355 1.137 1.00 30.38 197 LEU B O 1
ATOM 6976 N N . ASN B 1 198 ? -29.465 -22.485 1.061 1.00 23.04 198 ASN B N 1
ATOM 6977 C CA . ASN B 1 198 ? -28.504 -22.252 -0.012 1.00 41.16 198 ASN B CA 1
ATOM 6978 C C . ASN B 1 198 ? -29.170 -21.945 -1.355 1.00 47.05 198 ASN B C 1
ATOM 6979 O O . ASN B 1 198 ? -28.532 -21.452 -2.285 1.00 32.62 198 ASN B O 1
ATOM 6984 N N . ASP B 1 199 ? -30.470 -22.205 -1.432 1.00 41.58 199 ASP B N 1
ATOM 6985 C CA . ASP B 1 199 ? -31.255 -21.925 -2.626 1.00 27.61 199 ASP B CA 1
ATOM 6986 C C . ASP B 1 199 ? -32.207 -20.768 -2.376 1.00 33.94 199 ASP B C 1
ATOM 6987 O O . ASP B 1 199 ? -33.326 -20.975 -1.920 1.00 31.52 199 ASP B O 1
ATOM 6992 N N . SER B 1 200 ? -31.778 -19.556 -2.694 1.00 22.35 200 SER B N 1
ATOM 6993 C CA . SER B 1 200 ? -32.561 -18.367 -2.358 1.00 29.16 200 SER B CA 1
ATOM 6994 C C . SER B 1 200 ? -33.806 -18.154 -3.223 1.00 25.79 200 SER B C 1
ATOM 6995 O O . SER B 1 200 ? -34.728 -17.441 -2.818 1.00 33.95 200 SER B O 1
ATOM 6998 N N . LYS B 1 201 ? -33.815 -18.740 -4.419 1.00 32.33 201 LYS B N 1
ATOM 6999 C CA . LYS B 1 201 ? -34.978 -18.662 -5.299 1.00 40.52 201 LYS B CA 1
ATOM 7000 C C . LYS B 1 201 ? -36.090 -19.512 -4.706 1.00 32.42 201 LYS B C 1
ATOM 7001 O O . LYS B 1 201 ? -37.246 -19.095 -4.632 1.00 29.31 201 LYS B O 1
ATOM 7007 N N . MET B 1 202 ? -35.714 -20.716 -4.296 1.00 24.76 202 MET B N 1
ATOM 7008 C CA . MET B 1 202 ? -36.622 -21.647 -3.638 1.00 44.36 202 MET B CA 1
ATOM 7009 C C . MET B 1 202 ? -37.137 -21.021 -2.344 1.00 41.99 202 MET B C 1
ATOM 7010 O O . MET B 1 202 ? -38.310 -21.159 -1.989 1.00 26.05 202 MET B O 1
ATOM 7015 N N . PHE B 1 203 ? -36.244 -20.312 -1.659 1.00 35.91 203 PHE B N 1
ATOM 7016 C CA . PHE B 1 203 ? -36.588 -19.579 -0.453 1.00 23.02 203 PHE B CA 1
ATOM 7017 C C . PHE B 1 203 ? -37.571 -18.456 -0.757 1.00 24.26 203 PHE B C 1
ATOM 7018 O O . PHE B 1 203 ? -38.569 -18.318 -0.060 1.00 24.46 203 PHE B O 1
ATOM 7026 N N . SER B 1 204 ? -37.327 -17.664 -1.812 1.00 22.00 204 SER B N 1
ATOM 7027 C CA . SER B 1 204 ? -38.254 -16.571 -2.135 1.00 28.47 204 SER B CA 1
ATOM 7028 C C . SER B 1 204 ? -39.610 -17.144 -2.510 1.00 18.18 204 SER B C 1
ATOM 7029 O O . SER B 1 204 ? -40.657 -16.626 -2.117 1.00 28.40 204 SER B O 1
ATOM 7032 N N . THR B 1 205 ? -39.567 -18.205 -3.292 1.00 24.72 205 THR B N 1
ATOM 7033 C CA . THR B 1 205 ? -40.785 -18.856 -3.766 1.00 33.59 205 THR B CA 1
ATOM 7034 C C . THR B 1 205 ? -41.605 -19.343 -2.579 1.00 21.29 205 THR B C 1
ATOM 7035 O O . THR B 1 205 ? -42.812 -19.081 -2.486 1.00 27.17 205 THR B O 1
ATOM 7039 N N . LEU B 1 206 ? -40.927 -20.017 -1.650 1.00 26.56 206 LEU B N 1
ATOM 7040 C CA . LEU B 1 206 ? -41.557 -20.466 -0.414 1.00 27.95 206 LEU B CA 1
ATOM 7041 C C . LEU B 1 206 ? -42.207 -19.301 0.304 1.00 18.32 206 LEU B C 1
ATOM 7042 O O . LEU B 1 206 ? -43.347 -19.388 0.755 1.00 26.74 206 LEU B O 1
ATOM 7047 N N . LEU B 1 207 ? -41.479 -18.195 0.434 1.00 21.93 207 LEU B N 1
ATOM 7048 C CA . LEU B 1 207 ? -42.045 -17.078 1.172 1.00 23.41 207 LEU B CA 1
ATOM 7049 C C . LEU B 1 207 ? -43.180 -16.383 0.432 1.00 20.84 207 LEU B C 1
ATOM 7050 O O . LEU B 1 207 ? -44.092 -15.836 1.057 1.00 25.30 207 LEU B O 1
ATOM 7055 N N . ASN B 1 208 ? -43.125 -16.401 -0.896 1.00 26.58 208 ASN B N 1
ATOM 7056 C CA . ASN B 1 208 ? -44.221 -15.821 -1.670 1.00 23.14 208 ASN B CA 1
ATOM 7057 C C . ASN B 1 208 ? -45.473 -16.687 -1.529 1.00 21.11 208 ASN B C 1
ATOM 7058 O O . ASN B 1 208 ? -46.578 -16.176 -1.370 1.00 26.84 208 ASN B O 1
ATOM 7063 N N . GLU B 1 209 ? -45.285 -17.999 -1.568 1.00 24.23 209 GLU B N 1
ATOM 7064 C CA . GLU B 1 209 ? -46.385 -18.913 -1.295 1.00 32.90 209 GLU B CA 1
ATOM 7065 C C . GLU B 1 209 ? -47.001 -18.653 0.087 1.00 35.70 209 GLU B C 1
ATOM 7066 O O . GLU B 1 209 ? -48.217 -18.748 0.249 1.00 26.99 209 GLU B O 1
ATOM 7072 N N . CYS B 1 210 ? -46.169 -18.301 1.070 1.00 27.85 210 CYS B N 1
ATOM 7073 C CA . CYS B 1 210 ? -46.660 -17.982 2.411 1.00 27.85 210 CYS B CA 1
ATOM 7074 C C . CYS B 1 210 ? -47.211 -16.567 2.458 1.00 26.12 210 CYS B C 1
ATOM 7075 O O . CYS B 1 210 ? -47.683 -16.108 3.497 1.00 30.69 210 CYS B O 1
ATOM 7078 N N . GLN B 1 211 ? -47.150 -15.883 1.317 1.00 25.07 211 GLN B N 1
ATOM 7079 C CA . GLN B 1 211 ? -47.720 -14.544 1.165 1.00 25.95 211 GLN B CA 1
ATOM 7080 C C . GLN B 1 211 ? -47.057 -13.471 2.046 1.00 19.23 211 GLN B C 1
ATOM 7081 O O . GLN B 1 211 ? -47.709 -12.514 2.477 1.00 25.05 211 GLN B O 1
ATOM 7087 N N . LEU B 1 212 ? -45.760 -13.625 2.274 1.00 22.77 212 LEU B N 1
ATOM 7088 C CA . LEU B 1 212 ? -45.032 -12.720 3.167 1.00 26.12 212 LEU B CA 1
ATOM 7089 C C . LEU B 1 212 ? -44.550 -11.446 2.482 1.00 20.16 212 LEU B C 1
ATOM 7090 O O . LEU B 1 212 ? -43.964 -10.590 3.134 1.00 21.74 212 LEU B O 1
ATOM 7095 N N . TYR B 1 213 ? -44.789 -11.297 1.179 1.00 19.33 213 TYR B N 1
ATOM 7096 C CA . TYR B 1 213 ? -44.453 -10.019 0.556 1.00 17.05 213 TYR B CA 1
ATOM 7097 C C . TYR B 1 213 ? -45.519 -8.977 0.854 1.00 18.86 213 TYR B C 1
ATOM 7098 O O . TYR B 1 213 ? -45.315 -7.789 0.625 1.00 23.01 213 TYR B O 1
ATOM 7107 N N . ASP B 1 214 ? -46.653 -9.420 1.388 1.00 19.35 214 ASP B N 1
ATOM 7108 C CA . ASP B 1 214 ? -47.716 -8.504 1.769 1.00 21.14 214 ASP B CA 1
ATOM 7109 C C . ASP B 1 214 ? -47.187 -7.420 2.702 1.00 21.64 214 ASP B C 1
ATOM 7110 O O . ASP B 1 214 ? -46.706 -7.717 3.797 1.00 20.50 214 ASP B O 1
ATOM 7115 N N . PRO B 1 215 ? -47.272 -6.151 2.281 1.00 20.97 215 PRO B N 1
ATOM 7116 C CA . PRO B 1 215 ? -46.781 -5.056 3.123 1.00 23.28 215 PRO B CA 1
ATOM 7117 C C . PRO B 1 215 ? -47.563 -4.913 4.425 1.00 21.89 215 PRO B C 1
ATOM 7118 O O . PRO B 1 215 ? -47.095 -4.218 5.327 1.00 24.82 215 PRO B O 1
ATOM 7122 N N . ASN B 1 216 ? -48.745 -5.522 4.500 1.00 24.23 216 ASN B N 1
ATOM 7123 C CA . ASN B 1 216 ? -49.603 -5.385 5.673 1.00 27.41 216 ASN B CA 1
ATOM 7124 C C . ASN B 1 216 ? -49.239 -6.329 6.801 1.00 27.61 216 ASN B C 1
ATOM 7125 O O . ASN B 1 216 ? -49.856 -6.294 7.871 1.00 32.02 216 ASN B O 1
ATOM 7130 N N . VAL B 1 217 ? -48.256 -7.184 6.544 1.00 18.71 217 VAL B N 1
ATOM 7131 C CA . VAL B 1 217 ? -47.793 -8.139 7.539 1.00 21.52 217 VAL B CA 1
ATOM 7132 C C . VAL B 1 217 ? -46.364 -7.787 7.907 1.00 22.59 217 VAL B C 1
ATOM 7133 O O . VAL B 1 217 ? -45.541 -7.530 7.028 1.00 20.76 217 VAL B O 1
ATOM 7137 N N . VAL B 1 218 ? -46.069 -7.757 9.204 1.00 18.90 218 VAL B N 1
ATOM 7138 C CA . VAL B 1 218 ? -44.699 -7.545 9.660 1.00 20.51 218 VAL B CA 1
ATOM 7139 C C . VAL B 1 218 ? -43.999 -8.892 9.728 1.00 20.78 218 VAL B C 1
ATOM 7140 O O . VAL B 1 218 ? -44.525 -9.843 10.312 1.00 20.02 218 VAL B O 1
ATOM 7144 N N . LYS B 1 219 ? -42.817 -8.977 9.124 1.00 18.97 219 LYS B N 1
ATOM 7145 C CA . LYS B 1 219 ? -42.055 -10.213 9.125 1.00 17.08 219 LYS B CA 1
ATOM 7146 C C . LYS B 1 219 ? -40.863 -10.037 10.067 1.00 19.92 219 LYS B C 1
ATOM 7147 O O . LYS B 1 219 ? -40.278 -8.948 10.140 1.00 18.97 219 LYS B O 1
ATOM 7153 N N . VAL B 1 220 ? -40.528 -11.092 10.806 1.00 16.09 220 VAL B N 1
ATOM 7154 C CA . VAL B 1 220 ? -39.321 -11.075 11.630 1.00 14.02 220 VAL B CA 1
ATOM 7155 C C . VAL B 1 220 ? -38.513 -12.311 11.318 1.00 16.47 220 VAL B C 1
ATOM 7156 O O . VAL B 1 220 ? -38.894 -13.422 11.683 1.00 19.54 220 VAL B O 1
ATOM 7160 N N . PHE B 1 221 ? -37.393 -12.125 10.631 1.00 14.35 221 PHE B N 1
ATOM 7161 C CA . PHE B 1 221 ? -36.528 -13.238 10.316 1.00 12.03 221 PHE B CA 1
ATOM 7162 C C . PHE B 1 221 ? -35.515 -13.389 11.443 1.00 17.18 221 PHE B C 1
ATOM 7163 O O . PHE B 1 221 ? -34.950 -12.397 11.898 1.00 18.74 221 PHE B O 1
ATOM 7171 N N . VAL B 1 222 ? -35.345 -14.626 11.908 1.00 16.69 222 VAL B N 1
ATOM 7172 C CA . VAL B 1 222 ? -34.375 -14.944 12.960 1.00 11.01 222 VAL B CA 1
ATOM 7173 C C . VAL B 1 222 ? -33.370 -15.949 12.423 1.00 14.32 222 VAL B C 1
ATOM 7174 O O . VAL B 1 222 ? -33.746 -17.026 11.945 1.00 16.79 222 VAL B O 1
ATOM 7178 N N . ALA B 1 223 ? -32.085 -15.604 12.479 1.00 15.34 223 ALA B N 1
ATOM 7179 C CA . ALA B 1 223 ? -31.054 -16.530 12.039 1.00 14.83 223 ALA B CA 1
ATOM 7180 C C . ALA B 1 223 ? -30.062 -16.675 13.174 1.00 20.52 223 ALA B C 1
ATOM 7181 O O . ALA B 1 223 ? -29.095 -15.922 13.271 1.00 15.87 223 ALA B O 1
ATOM 7183 N N . GLU B 1 224 ? -30.330 -17.634 14.046 1.00 14.82 224 GLU B N 1
ATOM 7184 C CA . GLU B 1 224 ? -29.548 -17.782 15.277 1.00 14.03 224 GLU B CA 1
ATOM 7185 C C . GLU B 1 224 ? -28.546 -18.901 15.073 1.00 14.09 224 GLU B C 1
ATOM 7186 O O . GLU B 1 224 ? -28.904 -20.081 15.092 1.00 16.75 224 GLU B O 1
ATOM 7192 N N . VAL B 1 225 ? -27.284 -18.520 14.852 1.00 15.83 225 VAL B N 1
ATOM 7193 C CA . VAL B 1 225 ? -26.221 -19.458 14.491 1.00 16.68 225 VAL B CA 1
ATOM 7194 C C . VAL B 1 225 ? -26.679 -20.536 13.507 1.00 22.96 225 VAL B C 1
ATOM 7195 O O . VAL B 1 225 ? -26.658 -21.733 13.804 1.00 20.50 225 VAL B O 1
ATOM 7199 N N . SER B 1 226 ? -27.083 -20.098 12.324 1.00 18.46 226 SER B N 1
ATOM 7200 C CA . SER B 1 226 ? -27.552 -21.015 11.292 1.00 20.99 226 SER B CA 1
ATOM 7201 C C . SER B 1 226 ? -26.942 -20.585 9.970 1.00 18.44 226 SER B C 1
ATOM 7202 O O . SER B 1 226 ? -26.226 -21.344 9.341 1.00 23.05 226 SER B O 1
ATOM 7205 N N . LEU B 1 227 ? -27.237 -19.359 9.581 1.00 20.55 227 LEU B N 1
ATOM 7206 C CA . LEU B 1 227 ? -26.582 -18.753 8.432 1.00 15.57 227 LEU B CA 1
ATOM 7207 C C . LEU B 1 227 ? -25.069 -18.677 8.649 1.00 24.59 227 LEU B C 1
ATOM 7208 O O . LEU B 1 227 ? -24.318 -18.551 7.684 1.00 18.90 227 LEU B O 1
ATOM 7213 N N . ALA B 1 228 ? -24.613 -18.771 9.902 1.00 16.48 228 ALA B N 1
ATOM 7214 C CA . ALA B 1 228 ? -23.175 -18.746 10.176 1.00 14.73 228 ALA B CA 1
ATOM 7215 C C . ALA B 1 228 ? -22.418 -19.849 9.453 1.00 23.66 228 ALA B C 1
ATOM 7216 O O . ALA B 1 228 ? -21.260 -19.675 9.072 1.00 23.36 228 ALA B O 1
ATOM 7218 N N . TYR B 1 229 ? -23.061 -21.001 9.305 1.00 18.61 229 TYR B N 1
ATOM 7219 C CA . TYR B 1 229 ? -22.433 -22.169 8.702 1.00 17.40 229 TYR B CA 1
ATOM 7220 C C . TYR B 1 229 ? -22.420 -22.111 7.165 1.00 16.44 229 TYR B C 1
ATOM 7221 O O . TYR B 1 229 ? -21.771 -22.930 6.530 1.00 24.57 229 TYR B O 1
ATOM 7230 N N . MET B 1 230 ? -23.157 -21.169 6.592 1.00 21.11 230 MET B N 1
ATOM 7231 C CA . MET B 1 230 ? -23.262 -21.052 5.135 1.00 22.62 230 MET B CA 1
ATOM 7232 C C . MET B 1 230 ? -22.183 -20.113 4.576 1.00 33.34 230 MET B C 1
ATOM 7233 O O . MET B 1 230 ? -21.708 -19.197 5.256 1.00 21.72 230 MET B O 1
ATOM 7238 N N . LYS B 1 231 ? -21.797 -20.328 3.326 1.00 26.47 231 LYS B N 1
ATOM 7239 C CA . LYS B 1 231 ? -20.869 -19.409 2.691 1.00 27.90 231 LYS B CA 1
ATOM 7240 C C . LYS B 1 231 ? -21.496 -18.030 2.648 1.00 22.10 231 LYS B C 1
ATOM 7241 O O . LYS B 1 231 ? -22.708 -17.886 2.520 1.00 26.15 231 LYS B O 1
ATOM 7247 N N . PRO B 1 232 ? -20.666 -16.995 2.762 1.00 23.28 232 PRO B N 1
ATOM 7248 C CA . PRO B 1 232 ? -21.164 -15.623 2.796 1.00 19.77 232 PRO B CA 1
ATOM 7249 C C . PRO B 1 232 ? -22.030 -15.308 1.578 1.00 18.63 232 PRO B C 1
ATOM 7250 O O . PRO B 1 232 ? -23.032 -14.644 1.719 1.00 19.82 232 PRO B O 1
ATOM 7254 N N . GLU B 1 233 ? -21.636 -15.767 0.397 1.00 27.70 233 GLU B N 1
ATOM 7255 C CA . GLU B 1 233 ? -22.441 -15.502 -0.789 1.00 21.89 233 GLU B CA 1
ATOM 7256 C C . GLU B 1 233 ? -23.860 -16.038 -0.593 1.00 24.14 233 GLU B C 1
ATOM 7257 O O . GLU B 1 233 ? -24.838 -15.414 -1.012 1.00 26.26 233 GLU B O 1
ATOM 7263 N N . ARG B 1 234 ? -23.954 -17.198 0.050 1.00 26.04 234 ARG B N 1
ATOM 7264 C CA . ARG B 1 234 ? -25.232 -17.873 0.257 1.00 24.05 234 ARG B CA 1
ATOM 7265 C C . ARG B 1 234 ? -26.077 -17.271 1.385 1.00 31.06 234 ARG B C 1
ATOM 7266 O O . ARG B 1 234 ? -27.278 -17.073 1.228 1.00 19.97 234 ARG B O 1
ATOM 7274 N N . SER B 1 235 ? -25.466 -16.959 2.523 1.00 26.41 235 SER B N 1
ATOM 7275 C CA . SER B 1 235 ? -26.228 -16.295 3.577 1.00 19.70 235 SER B CA 1
ATOM 7276 C C . SER B 1 235 ? -26.653 -14.897 3.125 1.00 22.87 235 SER B C 1
ATOM 7277 O O . SER B 1 235 ? -27.744 -14.447 3.435 1.00 18.49 235 SER B O 1
ATOM 7280 N N . ASP B 1 236 ? -25.796 -14.201 2.373 1.00 17.98 236 ASP B N 1
ATOM 7281 C CA . ASP B 1 236 ? -26.150 -12.853 1.950 1.00 16.71 236 ASP B CA 1
ATOM 7282 C C . ASP B 1 236 ? -27.379 -12.888 1.019 1.00 16.33 236 ASP B C 1
ATOM 7283 O O . ASP B 1 236 ? -28.225 -11.996 1.059 1.00 24.86 236 ASP B O 1
ATOM 7288 N N . SER B 1 237 ? -27.460 -13.923 0.196 1.00 21.80 237 SER B N 1
ATOM 7289 C CA . SER B 1 237 ? -28.593 -14.069 -0.728 1.00 28.15 237 SER B CA 1
ATOM 7290 C C . SER B 1 237 ? -29.925 -14.208 0.015 1.00 29.24 237 SER B C 1
ATOM 7291 O O . SER B 1 237 ? -30.955 -13.703 -0.434 1.00 26.28 237 SER B O 1
ATOM 7294 N N . ILE B 1 238 ? -29.887 -14.872 1.165 1.00 25.79 238 ILE B N 1
ATOM 7295 C CA . ILE B 1 238 ? -31.065 -14.976 2.028 1.00 22.35 238 ILE B CA 1
ATOM 7296 C C . ILE B 1 238 ? -31.450 -13.618 2.572 1.00 27.51 238 ILE B C 1
ATOM 7297 O O . ILE B 1 238 ? -32.594 -13.199 2.461 1.00 21.91 238 ILE B O 1
ATOM 7302 N N . ILE B 1 239 ? -30.492 -12.918 3.175 1.00 18.00 239 ILE B N 1
ATOM 7303 C CA . ILE B 1 239 ? -30.743 -11.572 3.654 1.00 19.59 239 ILE B CA 1
ATOM 7304 C C . ILE B 1 239 ? -31.326 -10.617 2.589 1.00 21.64 239 ILE B C 1
ATOM 7305 O O . ILE B 1 239 ? -32.347 -9.952 2.823 1.00 21.30 239 ILE B O 1
ATOM 7310 N N . GLU B 1 240 ? -30.681 -10.533 1.425 1.00 23.63 240 GLU B N 1
ATOM 7311 C CA . GLU B 1 240 ? -31.129 -9.580 0.388 1.00 25.36 240 GLU B CA 1
ATOM 7312 C C . GLU B 1 240 ? -32.579 -9.812 -0.079 1.00 21.67 240 GLU B C 1
ATOM 7313 O O . GLU B 1 240 ? -33.353 -8.860 -0.314 1.00 21.65 240 GLU B O 1
ATOM 7319 N N . ALA B 1 241 ? -32.930 -11.082 -0.195 1.00 18.45 241 ALA B N 1
ATOM 7320 C CA . ALA B 1 241 ? -34.295 -11.477 -0.534 1.00 34.87 241 ALA B CA 1
ATOM 7321 C C . ALA B 1 241 ? -35.319 -10.892 0.435 1.00 47.61 241 ALA B C 1
ATOM 7322 O O . ALA B 1 241 ? -36.303 -10.264 0.029 1.00 22.55 241 ALA B O 1
ATOM 7324 N N . THR B 1 242 ? -35.100 -11.091 1.725 1.00 23.27 242 THR B N 1
ATOM 7325 C CA . THR B 1 242 ? -36.059 -10.588 2.687 1.00 22.94 242 THR B CA 1
ATOM 7326 C C . THR B 1 242 ? -36.152 -9.063 2.655 1.00 20.77 242 THR B C 1
ATOM 7327 O O . THR B 1 242 ? -37.146 -8.483 3.110 1.00 21.13 242 THR B O 1
ATOM 7331 N N . SER B 1 243 ? -35.118 -8.404 2.120 1.00 21.01 243 SER B N 1
ATOM 7332 C CA . SER B 1 243 ? -35.089 -6.950 2.133 1.00 29.50 243 SER B CA 1
ATOM 7333 C C . SER B 1 243 ? -36.156 -6.432 1.204 1.00 14.14 243 SER B C 1
ATOM 7334 O O . SER B 1 243 ? -36.625 -5.310 1.370 1.00 23.10 243 SER B O 1
ATOM 7337 N N . LYS B 1 244 ? -36.554 -7.260 0.239 1.00 15.54 244 LYS B N 1
ATOM 7338 C CA . LYS B 1 244 ? -37.607 -6.835 -0.701 1.00 15.85 244 LYS B CA 1
ATOM 7339 C C . LYS B 1 244 ? -39.028 -7.238 -0.279 1.00 22.39 244 LYS B C 1
ATOM 7340 O O . LYS B 1 244 ? -39.988 -7.105 -1.037 1.00 18.57 244 LYS B O 1
ATOM 7346 N N . MET B 1 245 ? -39.158 -7.719 0.952 1.00 20.86 245 MET B N 1
ATOM 7347 C CA . MET B 1 245 ? -40.472 -7.905 1.550 1.00 18.72 245 MET B CA 1
ATOM 7348 C C . MET B 1 245 ? -40.675 -6.749 2.511 1.00 23.90 245 MET B C 1
ATOM 7349 O O . MET B 1 245 ? -40.008 -6.650 3.560 1.00 21.03 245 MET B O 1
ATOM 7354 N N . GLU B 1 246 ? -41.583 -5.853 2.150 1.00 15.54 246 GLU B N 1
ATOM 7355 C CA . GLU B 1 246 ? -41.739 -4.618 2.902 1.00 16.36 246 GLU B CA 1
ATOM 7356 C C . GLU B 1 246 ? -42.115 -4.886 4.351 1.00 17.65 246 GLU B C 1
ATOM 7357 O O . GLU B 1 246 ? -42.876 -5.809 4.629 1.00 20.75 246 GLU B O 1
ATOM 7363 N N . ASN B 1 247 ? -41.582 -4.062 5.252 1.00 19.23 247 ASN B N 1
ATOM 7364 C CA . ASN B 1 247 ? -41.842 -4.166 6.693 1.00 20.50 247 ASN B CA 1
ATOM 7365 C C . ASN B 1 247 ? -41.295 -5.459 7.301 1.00 23.41 247 ASN B C 1
ATOM 7366 O O . ASN B 1 247 ? -42.028 -6.236 7.935 1.00 19.90 247 ASN B O 1
ATOM 7371 N N . SER B 1 248 ? -40.001 -5.678 7.095 1.00 19.62 248 SER B N 1
ATOM 7372 C CA . SER B 1 248 ? -39.333 -6.865 7.623 1.00 20.54 248 SER B CA 1
ATOM 7373 C C . SER B 1 248 ? -38.211 -6.515 8.585 1.00 26.56 248 SER B C 1
ATOM 7374 O O . SER B 1 248 ? -37.529 -5.502 8.420 1.00 20.58 248 SER B O 1
ATOM 7377 N N . HIS B 1 249 ? -38.042 -7.368 9.592 1.00 19.47 249 HIS B N 1
ATOM 7378 C CA . HIS B 1 249 ? -36.915 -7.298 10.514 1.00 17.29 249 HIS B CA 1
ATOM 7379 C C . HIS B 1 249 ? -36.043 -8.519 10.244 1.00 17.29 249 HIS B C 1
ATOM 7380 O O . HIS B 1 249 ? -36.544 -9.585 9.857 1.00 18.82 249 HIS B O 1
ATOM 7387 N N . PHE B 1 250 ? -34.727 -8.361 10.408 1.00 18.22 250 PHE B N 1
ATOM 7388 C CA . PHE B 1 250 ? -33.810 -9.479 10.311 1.00 15.77 250 PHE B CA 1
ATOM 7389 C C . PHE B 1 250 ? -32.941 -9.447 11.553 1.00 17.50 250 PHE B C 1
ATOM 7390 O O . PHE B 1 250 ? -32.204 -8.489 11.779 1.00 22.83 250 PHE B O 1
ATOM 7398 N N . ILE B 1 251 ? -33.062 -10.491 12.363 1.00 13.89 251 ILE B N 1
ATOM 7399 C CA . ILE B 1 251 ? -32.280 -10.616 13.586 1.00 17.08 251 ILE B CA 1
ATOM 7400 C C . ILE B 1 251 ? -31.287 -11.757 13.389 1.00 19.38 251 ILE B C 1
ATOM 7401 O O . ILE B 1 251 ? -31.668 -12.919 13.220 1.00 19.48 251 ILE B O 1
ATOM 7406 N N . ILE B 1 252 ? -30.005 -11.429 13.398 1.00 16.02 252 ILE B N 1
ATOM 7407 C CA . ILE B 1 252 ? -28.986 -12.447 13.233 1.00 14.85 252 ILE B CA 1
ATOM 7408 C C . ILE B 1 252 ? -28.120 -12.464 14.488 1.00 16.35 252 ILE B C 1
ATOM 7409 O O . ILE B 1 252 ? -27.806 -11.412 15.032 1.00 17.18 252 ILE B O 1
ATOM 7414 N N . LEU B 1 253 ? -27.822 -13.666 14.972 1.00 14.72 253 LEU B N 1
ATOM 7415 C CA . LEU B 1 253 ? -26.945 -13.861 16.126 1.00 13.50 253 LEU B CA 1
ATOM 7416 C C . LEU B 1 253 ? -25.939 -14.899 15.688 1.00 14.50 253 LEU B C 1
ATOM 7417 O O . LEU B 1 253 ? -26.296 -16.045 15.440 1.00 16.69 253 LEU B O 1
ATOM 7422 N N . GLU B 1 254 ? -24.668 -14.512 15.563 1.00 13.36 254 GLU B N 1
ATOM 7423 C CA . GLU B 1 254 ? -23.672 -15.454 15.085 1.00 14.80 254 GLU B CA 1
ATOM 7424 C C . GLU B 1 254 ? -22.286 -14.988 15.489 1.00 12.26 254 GLU B C 1
ATOM 7425 O O . GLU B 1 254 ? -22.146 -13.941 16.132 1.00 17.66 254 GLU B O 1
ATOM 7431 N N . GLN B 1 255 ? -21.284 -15.769 15.111 1.00 14.25 255 GLN B N 1
ATOM 7432 C CA . GLN B 1 255 ? -19.911 -15.537 15.564 1.00 13.74 255 GLN B CA 1
ATOM 7433 C C . GLN B 1 255 ? -19.226 -14.383 14.847 1.00 18.00 255 GLN B C 1
ATOM 7434 O O . GLN B 1 255 ? -19.573 -14.044 13.711 1.00 17.62 255 GLN B O 1
ATOM 7440 N N . LEU B 1 256 ? -18.254 -13.790 15.539 1.00 17.78 256 LEU B N 1
ATOM 7441 C CA . LEU B 1 256 ? -17.356 -12.791 14.982 1.00 14.60 256 LEU B CA 1
ATOM 7442 C C . LEU B 1 256 ? -15.930 -13.271 15.205 1.00 16.43 256 LEU B C 1
ATOM 7443 O O . LEU B 1 256 ? -15.682 -14.105 16.073 1.00 15.65 256 LEU B O 1
ATOM 7448 N N . ILE B 1 257 ? -14.985 -12.743 14.430 1.00 16.97 257 ILE B N 1
ATOM 7449 C CA . ILE B 1 257 ? -13.564 -12.911 14.742 1.00 14.02 257 ILE B CA 1
ATOM 7450 C C . ILE B 1 257 ? -12.896 -11.540 14.611 1.00 18.14 257 ILE B C 1
ATOM 7451 O O . ILE B 1 257 ? -12.191 -11.281 13.631 1.00 18.64 257 ILE B O 1
ATOM 7456 N N . PRO B 1 258 ? -13.140 -10.650 15.591 1.00 17.11 258 PRO B N 1
ATOM 7457 C CA . PRO B 1 258 ? -12.842 -9.216 15.435 1.00 16.08 258 PRO B CA 1
ATOM 7458 C C . PRO B 1 258 ? -11.358 -8.946 15.178 1.00 21.48 258 PRO B C 1
ATOM 7459 O O . PRO B 1 258 ? -11.018 -7.938 14.545 1.00 24.28 258 PRO B O 1
ATOM 7463 N N . LYS B 1 259 ? -10.495 -9.843 15.636 1.00 16.76 259 LYS B N 1
ATOM 7464 C CA . LYS B 1 259 ? -9.057 -9.662 15.450 1.00 19.05 259 LYS B CA 1
ATOM 7465 C C . LYS B 1 259 ? -8.473 -10.762 14.575 1.00 25.67 259 LYS B C 1
ATOM 7466 O O . LYS B 1 259 ? -7.308 -11.114 14.708 1.00 28.35 259 LYS B O 1
ATOM 7472 N N . GLY B 1 260 ? -9.289 -11.311 13.681 1.00 20.65 260 GLY B N 1
ATOM 7473 C CA . GLY B 1 260 ? -8.812 -12.309 12.736 1.00 21.61 260 GLY B CA 1
ATOM 7474 C C . GLY B 1 260 ? -8.849 -13.720 13.291 1.00 24.37 260 GLY B C 1
ATOM 7475 O O . GLY B 1 260 ? -9.133 -13.919 14.475 1.00 22.28 260 GLY B O 1
ATOM 7476 N N . PRO B 1 261 ? -8.523 -14.710 12.448 1.00 21.14 261 PRO B N 1
ATOM 7477 C CA . PRO B 1 261 ? -8.629 -16.136 12.776 1.00 20.68 261 PRO B CA 1
ATOM 7478 C C . PRO B 1 261 ? -7.590 -16.665 13.762 1.00 23.93 261 PRO B C 1
ATOM 7479 O O . PRO B 1 261 ? -7.732 -17.802 14.197 1.00 23.93 261 PRO B O 1
ATOM 7483 N N . PHE B 1 262 ? -6.577 -15.876 14.115 1.00 23.16 262 PHE B N 1
ATOM 7484 C CA . PHE B 1 262 ? -5.520 -16.376 15.001 1.00 23.64 262 PHE B CA 1
ATOM 7485 C C . PHE B 1 262 ? -5.522 -15.813 16.415 1.00 25.28 262 PHE B C 1
ATOM 7486 O O . PHE B 1 262 ? -4.673 -16.176 17.225 1.00 27.28 262 PHE B O 1
ATOM 7494 N N . GLU B 1 263 ? -6.465 -14.927 16.707 1.00 22.28 263 GLU B N 1
ATOM 7495 C CA . GLU B 1 263 ? -6.665 -14.435 18.065 1.00 22.16 263 GLU B CA 1
ATOM 7496 C C . GLU B 1 263 ? -6.855 -15.664 18.970 1.00 20.19 263 GLU B C 1
ATOM 7497 O O . GLU B 1 263 ? -7.414 -16.667 18.528 1.00 20.79 263 GLU B O 1
ATOM 7503 N N . PRO B 1 264 ? -6.366 -15.610 20.231 1.00 25.73 264 PRO B N 1
ATOM 7504 C CA . PRO B 1 264 ? -6.352 -16.813 21.080 1.00 24.72 264 PRO B CA 1
ATOM 7505 C C . PRO B 1 264 ? -7.689 -17.570 21.158 1.00 28.08 264 PRO B C 1
ATOM 7506 O O . PRO B 1 264 ? -7.722 -18.795 20.980 1.00 28.55 264 PRO B O 1
ATOM 7510 N N . PHE B 1 265 ? -8.773 -16.859 21.430 1.00 23.99 265 PHE B N 1
ATOM 7511 C CA . PHE B 1 265 ? -10.076 -17.505 21.525 1.00 17.21 265 PHE B CA 1
ATOM 7512 C C . PHE B 1 265 ? -10.582 -17.875 20.123 1.00 18.51 265 PHE B C 1
ATOM 7513 O O . PHE B 1 265 ? -11.123 -18.961 19.912 1.00 18.03 265 PHE B O 1
ATOM 7521 N N . SER B 1 266 ? -10.390 -16.978 19.167 1.00 15.83 266 SER B N 1
ATOM 7522 C CA . SER B 1 266 ? -10.815 -17.251 17.787 1.00 17.09 266 SER B CA 1
ATOM 7523 C C . SER B 1 266 ? -10.229 -18.565 17.279 1.00 22.56 266 SER B C 1
ATOM 7524 O O . SER B 1 266 ? -10.910 -19.377 16.675 1.00 18.86 266 SER B O 1
ATOM 7527 N N . LYS B 1 267 ? -8.944 -18.758 17.541 1.00 22.79 267 LYS B N 1
ATOM 7528 C CA . LYS B 1 267 ? -8.239 -19.954 17.115 1.00 25.85 267 LYS B CA 1
ATOM 7529 C C . LYS B 1 267 ? -8.962 -21.236 17.544 1.00 21.10 267 LYS B C 1
ATOM 7530 O O . LYS B 1 267 ? -9.181 -22.141 16.730 1.00 23.38 267 LYS B O 1
ATOM 7536 N N . GLN B 1 268 ? -9.324 -21.310 18.823 1.00 18.75 268 GLN B N 1
ATOM 7537 C CA . GLN B 1 268 ? -10.011 -22.476 19.379 1.00 22.80 268 GLN B CA 1
ATOM 7538 C C . GLN B 1 268 ? -11.415 -22.605 18.817 1.00 21.08 268 GLN B C 1
ATOM 7539 O O . GLN B 1 268 ? -11.881 -23.710 18.522 1.00 18.85 268 GLN B O 1
ATOM 7545 N N . MET B 1 269 ? -12.096 -21.473 18.695 1.00 16.84 269 MET B N 1
ATOM 7546 C CA . MET B 1 269 ? -13.472 -21.480 18.233 1.00 19.00 269 MET B CA 1
ATOM 7547 C C . MET B 1 269 ? -13.571 -22.042 16.824 1.00 21.40 269 MET B C 1
ATOM 7548 O O . MET B 1 269 ? -14.318 -22.988 16.573 1.00 15.33 269 MET B O 1
ATOM 7553 N N . LEU B 1 270 ? -12.821 -21.459 15.896 1.00 18.59 270 LEU B N 1
ATOM 7554 C CA . LEU B 1 270 ? -12.874 -21.919 14.517 1.00 20.12 270 LEU B CA 1
ATOM 7555 C C . LEU B 1 270 ? -12.494 -23.392 14.418 1.00 17.82 270 LEU B C 1
ATOM 7556 O O . LEU B 1 270 ? -13.096 -24.140 13.664 1.00 17.53 270 LEU B O 1
ATOM 7561 N N . ALA B 1 271 ? -11.497 -23.816 15.190 1.00 15.36 271 ALA B N 1
ATOM 7562 C CA . ALA B 1 271 ? -11.037 -25.205 15.106 1.00 18.50 271 ALA B CA 1
ATOM 7563 C C . ALA B 1 271 ? -12.091 -26.172 15.638 1.00 19.96 271 ALA B C 1
ATOM 7564 O O . ALA B 1 271 ? -12.287 -27.263 15.095 1.00 20.22 271 ALA B O 1
ATOM 7566 N N . HIS B 1 272 ? -12.769 -25.769 16.710 1.00 23.10 272 HIS B N 1
ATOM 7567 C CA . HIS B 1 272 ? -13.848 -26.580 17.261 1.00 20.36 272 HIS B CA 1
ATOM 7568 C C . HIS B 1 272 ? -14.906 -26.894 16.196 1.00 18.96 272 HIS B C 1
ATOM 7569 O O . HIS B 1 272 ? -15.313 -28.048 16.043 1.00 20.79 272 HIS B O 1
ATOM 7576 N N . PHE B 1 273 ? -15.349 -25.872 15.466 1.00 18.13 273 PHE B N 1
ATOM 7577 C CA . PHE B 1 273 ? -16.395 -26.073 14.466 1.00 18.93 273 PHE B CA 1
ATOM 7578 C C . PHE B 1 273 ? -15.889 -26.886 13.279 1.00 20.78 273 PHE B C 1
ATOM 7579 O O . PHE B 1 273 ? -16.630 -27.702 12.722 1.00 22.16 273 PHE B O 1
ATOM 7587 N N . LYS B 1 274 ? -14.620 -26.694 12.922 1.00 20.69 274 LYS B N 1
ATOM 7588 C CA . LYS B 1 274 ? -13.983 -27.551 11.913 1.00 22.52 274 LYS B CA 1
ATOM 7589 C C . LYS B 1 274 ? -13.910 -29.023 12.357 1.00 31.18 274 LYS B C 1
ATOM 7590 O O . LYS B 1 274 ? -14.180 -29.930 11.565 1.00 27.35 274 LYS B O 1
ATOM 7596 N N . ARG B 1 275 ? -13.546 -29.257 13.619 1.00 23.53 275 ARG B N 1
ATOM 7597 C CA . ARG B 1 275 ? -13.494 -30.608 14.165 1.00 27.66 275 ARG B CA 1
ATOM 7598 C C . ARG B 1 275 ? -14.860 -31.261 14.134 1.00 25.42 275 ARG B C 1
ATOM 7599 O O . ARG B 1 275 ? -14.978 -32.477 14.010 1.00 33.30 275 ARG B O 1
ATOM 7607 N N . ASN B 1 276 ? -15.897 -30.447 14.260 1.00 25.78 276 ASN B N 1
ATOM 7608 C CA . ASN B 1 276 ? -17.255 -30.951 14.271 1.00 26.90 276 ASN B CA 1
ATOM 7609 C C . ASN B 1 276 ? -17.890 -31.035 12.883 1.00 29.85 276 ASN B C 1
ATOM 7610 O O . ASN B 1 276 ? -19.078 -31.294 12.769 1.00 31.99 276 ASN B O 1
ATOM 7615 N N . ASP B 1 277 ? -17.101 -30.803 11.838 1.00 31.29 277 ASP B N 1
ATOM 7616 C CA . ASP B 1 277 ? -17.606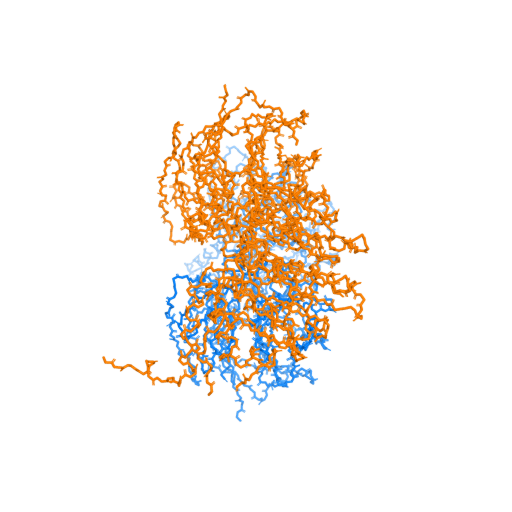 -30.851 10.458 1.00 31.09 277 ASP B CA 1
ATOM 7617 C C . ASP B 1 277 ? -18.681 -29.820 10.161 1.00 40.57 277 ASP B C 1
ATOM 7618 O O . ASP B 1 277 ? -19.570 -30.051 9.347 1.00 33.09 277 ASP B O 1
ATOM 7623 N N . SER B 1 278 ? -18.579 -28.673 10.814 1.00 25.01 278 SER B N 1
ATOM 7624 C CA . SER B 1 278 ? -19.540 -27.604 10.657 1.00 26.99 278 SER B CA 1
ATOM 7625 C C . SER B 1 278 ? -18.770 -26.311 10.721 1.00 25.25 278 SER B C 1
ATOM 7626 O O . SER B 1 278 ? -18.956 -25.540 11.638 1.00 21.50 278 SER B O 1
ATOM 7629 N N . PRO B 1 279 ? -17.869 -26.084 9.759 1.00 24.64 279 PRO B N 1
ATOM 7630 C CA . PRO B 1 279 ? -17.067 -24.862 9.841 1.00 27.26 279 PRO B CA 1
ATOM 7631 C C . PRO B 1 279 ? -17.917 -23.593 9.798 1.00 21.93 279 PRO B C 1
ATOM 7632 O O . PRO B 1 279 ? -18.930 -23.520 9.091 1.00 21.72 279 PRO B O 1
ATOM 7636 N N . LEU B 1 280 ? -17.500 -22.592 10.567 1.00 19.34 280 LEU B N 1
ATOM 7637 C CA . LEU B 1 280 ? -18.078 -21.256 10.473 1.00 14.44 280 LEU B CA 1
ATOM 7638 C C . LEU B 1 280 ? -17.550 -20.618 9.188 1.00 21.49 280 LEU B C 1
ATOM 7639 O O . LEU B 1 280 ? -16.343 -20.469 9.021 1.00 23.21 280 LEU B O 1
ATOM 7644 N N . GLN B 1 281 ? -18.434 -20.260 8.262 1.00 17.52 281 GLN B N 1
ATOM 7645 C CA . GLN B 1 281 ? -17.953 -19.786 6.959 1.00 22.40 281 GLN B CA 1
ATOM 7646 C C . GLN B 1 281 ? -18.177 -18.311 6.706 1.00 23.37 281 GLN B C 1
ATOM 7647 O O . GLN B 1 281 ? -17.308 -17.628 6.165 1.00 21.89 281 GLN B O 1
ATOM 7653 N N . SER B 1 282 ? -19.347 -17.813 7.083 1.00 18.29 282 SER B N 1
ATOM 7654 C CA . SER B 1 282 ? -19.666 -16.420 6.853 1.00 17.77 282 SER B CA 1
ATOM 7655 C C . SER B 1 282 ? -18.733 -15.510 7.668 1.00 20.75 282 SER B C 1
ATOM 7656 O O . SER B 1 282 ? -18.393 -14.414 7.225 1.00 21.38 282 SER B O 1
ATOM 7659 N N . VAL B 1 283 ? -18.289 -15.986 8.835 1.00 15.35 283 VAL B N 1
ATOM 7660 C CA . VAL B 1 283 ? -17.486 -15.147 9.725 1.00 16.91 283 VAL B CA 1
ATOM 7661 C C . VAL B 1 283 ? -16.131 -14.789 9.109 1.00 19.30 283 VAL B C 1
ATOM 7662 O O . VAL B 1 283 ? -15.549 -13.749 9.428 1.00 19.39 283 VAL B O 1
ATOM 7666 N N . LEU B 1 284 ? -15.644 -15.645 8.218 1.00 18.25 284 LEU B N 1
ATOM 7667 C CA . LEU B 1 284 ? -14.360 -15.391 7.548 1.00 18.91 284 LEU B CA 1
ATOM 7668 C C . LEU B 1 284 ? -14.432 -14.157 6.659 1.00 28.02 284 LEU B C 1
ATOM 7669 O O . LEU B 1 284 ? -13.416 -13.503 6.397 1.00 26.46 284 LEU B O 1
ATOM 7674 N N . LYS B 1 285 ? -15.637 -13.828 6.207 1.00 21.37 285 LYS B N 1
ATOM 7675 C CA . LYS B 1 285 ? -15.848 -12.595 5.465 1.00 19.65 285 LYS B CA 1
ATOM 7676 C C . LYS B 1 285 ? -16.298 -11.447 6.356 1.00 24.50 285 LYS B C 1
ATOM 7677 O O . LYS B 1 285 ? -15.914 -10.297 6.147 1.00 28.71 285 LYS B O 1
ATOM 7683 N N . TYR B 1 286 ? -17.114 -11.755 7.359 1.00 21.03 286 TYR B N 1
ATOM 7684 C CA . TYR B 1 286 ? -17.665 -10.720 8.210 1.00 17.65 286 TYR B CA 1
ATOM 7685 C C . TYR B 1 286 ? -17.069 -10.824 9.610 1.00 27.57 286 TYR B C 1
ATOM 7686 O O . TYR B 1 286 ? -17.676 -11.393 10.518 1.00 21.93 286 TYR B O 1
ATOM 7695 N N . ASN B 1 287 ? -15.873 -10.264 9.775 1.00 27.10 287 ASN B N 1
ATOM 7696 C CA . ASN B 1 287 ? -15.107 -10.424 11.008 1.00 18.29 287 ASN B CA 1
ATOM 7697 C C . ASN B 1 287 ? -15.650 -9.648 12.210 1.00 19.84 287 ASN B C 1
ATOM 7698 O O . ASN B 1 287 ? -15.453 -10.070 13.347 1.00 18.89 287 ASN B O 1
ATOM 7703 N N . THR B 1 288 ? -16.302 -8.511 11.968 1.00 18.56 288 THR B N 1
ATOM 7704 C CA . THR B 1 288 ? -16.505 -7.497 13.006 1.00 17.67 288 THR B CA 1
ATOM 7705 C C . THR B 1 288 ? -17.930 -6.981 13.050 1.00 19.24 288 THR B C 1
ATOM 7706 O O . THR B 1 288 ? -18.689 -7.143 12.099 1.00 20.95 288 THR B O 1
ATOM 7710 N N . ILE B 1 289 ? -18.277 -6.349 14.161 1.00 20.19 289 ILE B N 1
ATOM 7711 C CA . ILE B 1 289 ? -19.537 -5.629 14.288 1.00 21.64 289 ILE B CA 1
ATOM 7712 C C . ILE B 1 289 ? -19.723 -4.672 13.120 1.00 26.78 289 ILE B C 1
ATOM 7713 O O . ILE B 1 289 ? -20.785 -4.631 12.501 1.00 20.84 289 ILE B O 1
ATOM 7718 N N . GLU B 1 290 ? -18.687 -3.894 12.821 1.00 23.54 290 GLU B N 1
ATOM 7719 C CA . GLU B 1 290 ? -18.785 -2.926 11.725 1.00 31.57 290 GLU B CA 1
ATOM 7720 C C . GLU B 1 290 ? -19.027 -3.595 10.368 1.00 22.49 290 GLU B C 1
ATOM 7721 O O . GLU B 1 290 ? -19.753 -3.053 9.536 1.00 24.29 290 GLU B O 1
ATOM 7727 N N . SER B 1 291 ? -18.434 -4.764 10.133 1.00 19.12 291 SER B N 1
ATOM 7728 C CA . SER B 1 291 ? -18.634 -5.439 8.858 1.00 21.28 291 SER B CA 1
ATOM 7729 C C . SER B 1 291 ? -20.086 -5.883 8.684 1.00 23.10 291 SER B C 1
ATOM 7730 O O . SER B 1 291 ? -20.581 -5.991 7.557 1.00 20.86 291 SER B O 1
ATOM 7733 N N . GLN B 1 292 ? -20.760 -6.147 9.801 1.00 22.47 292 GLN B N 1
ATOM 7734 C CA . GLN B 1 292 ? -22.168 -6.537 9.761 1.00 17.11 292 GLN B CA 1
ATOM 7735 C C . GLN B 1 292 ? -23.060 -5.351 9.391 1.00 22.04 292 GLN B C 1
ATOM 7736 O O . GLN B 1 292 ? -24.048 -5.504 8.657 1.00 21.96 292 GLN B O 1
ATOM 7742 N N . VAL B 1 293 ? -22.726 -4.167 9.896 1.00 22.82 293 VAL B N 1
ATOM 7743 C CA . VAL B 1 293 ? -23.465 -2.971 9.521 1.00 25.55 293 VAL B CA 1
ATOM 7744 C C . VAL B 1 293 ? -23.383 -2.744 8.017 1.00 24.02 293 VAL B C 1
ATOM 7745 O O . VAL B 1 293 ? -24.405 -2.509 7.358 1.00 26.57 293 VAL B O 1
ATOM 7749 N N . GLN B 1 294 ? -22.169 -2.809 7.480 1.00 25.39 294 GLN B N 1
ATOM 7750 C CA . GLN B 1 294 ? -21.948 -2.624 6.052 1.00 27.35 294 GLN B CA 1
ATOM 7751 C C . GLN B 1 294 ? -22.689 -3.683 5.248 1.00 31.25 294 GLN B C 1
ATOM 7752 O O . GLN B 1 294 ? -23.298 -3.392 4.214 1.00 26.30 294 GLN B O 1
ATOM 7758 N N . ARG B 1 295 ? -22.606 -4.918 5.730 1.00 21.78 295 ARG B N 1
ATOM 7759 C CA . ARG B 1 295 ? -23.230 -6.065 5.089 1.00 25.74 295 ARG B CA 1
ATOM 7760 C C . ARG B 1 295 ? -24.729 -5.864 4.933 1.00 22.09 295 ARG B C 1
ATOM 7761 O O . ARG B 1 295 ? -25.270 -6.027 3.831 1.00 27.53 295 ARG B O 1
ATOM 7769 N N . PHE B 1 296 ? -25.412 -5.539 6.029 1.00 22.82 296 PHE B N 1
ATOM 7770 C CA . PHE B 1 296 ? -26.872 -5.405 5.964 1.00 23.03 296 PHE B CA 1
ATOM 7771 C C . PHE B 1 296 ? -27.319 -4.190 5.149 1.00 33.20 296 PHE B C 1
ATOM 7772 O O . PHE B 1 296 ? -28.311 -4.262 4.417 1.00 24.25 296 PHE B O 1
ATOM 7780 N N . ASN B 1 297 ? -26.583 -3.088 5.277 1.00 26.55 297 ASN B N 1
ATOM 7781 C CA . ASN B 1 297 ? -26.798 -1.908 4.444 1.00 34.89 297 ASN B CA 1
ATOM 7782 C C . ASN B 1 297 ? -26.745 -2.258 2.963 1.00 34.03 297 ASN B C 1
ATOM 7783 O O . ASN B 1 297 ? -27.614 -1.868 2.177 1.00 32.83 297 ASN B O 1
ATOM 7788 N N . LYS B 1 298 ? -25.719 -3.007 2.587 1.00 25.98 298 LYS B N 1
ATOM 7789 C CA . LYS B 1 298 ? -25.511 -3.385 1.199 1.00 33.92 298 LYS B CA 1
ATOM 7790 C C . LYS B 1 298 ? -26.624 -4.291 0.683 1.00 39.53 298 LYS B C 1
ATOM 7791 O O . LYS B 1 298 ? -26.943 -4.300 -0.505 1.00 26.83 298 LYS B O 1
ATOM 7797 N N . LEU B 1 299 ? -27.229 -5.046 1.588 1.00 25.93 299 LEU B N 1
ATOM 7798 C CA . LEU B 1 299 ? -28.217 -6.035 1.194 1.00 29.31 299 LEU B CA 1
ATOM 7799 C C . LEU B 1 299 ? -29.651 -5.517 1.325 1.00 24.14 299 LEU B C 1
ATOM 7800 O O . LEU B 1 299 ? -30.607 -6.293 1.237 1.00 31.09 299 LEU B O 1
ATOM 7805 N N . GLY B 1 300 ? -29.800 -4.215 1.531 1.00 27.08 300 GLY B N 1
ATOM 7806 C CA . GLY B 1 300 ? -31.112 -3.590 1.454 1.00 28.38 300 GLY B CA 1
ATOM 7807 C C . GLY B 1 300 ? -31.721 -3.188 2.779 1.00 21.55 300 GLY B C 1
ATOM 7808 O O . GLY B 1 300 ? -32.827 -2.631 2.825 1.00 32.95 300 GLY B O 1
ATOM 7809 N N . PHE B 1 301 ? -31.007 -3.461 3.875 1.00 25.60 301 PHE B N 1
ATOM 7810 C CA . PHE B 1 301 ? -31.459 -3.062 5.198 1.00 28.02 301 PHE B CA 1
ATOM 7811 C C . PHE B 1 301 ? -30.733 -1.804 5.674 1.00 26.78 301 PHE B C 1
ATOM 7812 O O . PHE B 1 301 ? -29.582 -1.867 6.115 1.00 23.16 301 PHE B O 1
ATOM 7820 N N . ALA B 1 302 ? -31.428 -0.672 5.597 1.00 27.63 302 ALA B N 1
ATOM 7821 C CA . ALA B 1 302 ? -30.855 0.641 5.891 1.00 38.66 302 ALA B CA 1
ATOM 7822 C C . ALA B 1 302 ? -30.802 0.988 7.373 1.00 38.07 302 ALA B C 1
ATOM 7823 O O . ALA B 1 302 ? -30.116 1.929 7.766 1.00 32.61 302 ALA B O 1
ATOM 7825 N N . TYR B 1 303 ? -31.539 0.252 8.196 1.00 26.55 303 TYR B N 1
ATOM 7826 C CA . TYR B 1 303 ? -31.637 0.594 9.602 1.00 24.12 303 TYR B CA 1
ATOM 7827 C C . TYR B 1 303 ? -31.164 -0.584 10.454 1.00 27.86 303 TYR B C 1
ATOM 7828 O O . TYR B 1 303 ? -31.805 -1.633 10.492 1.00 25.59 303 TYR B O 1
ATOM 7837 N N . VAL B 1 304 ? -30.025 -0.403 11.111 1.00 25.03 304 VAL B N 1
ATOM 7838 C CA . VAL B 1 304 ? -29.319 -1.506 11.759 1.00 23.02 304 VAL B CA 1
ATOM 7839 C C . VAL B 1 304 ? -28.915 -1.120 13.173 1.00 30.82 304 VAL B C 1
ATOM 7840 O O . VAL B 1 304 ? -28.478 -0.001 13.425 1.00 26.86 304 VAL B O 1
ATOM 7844 N N . ASN B 1 305 ? -29.082 -2.061 14.092 1.00 20.75 305 ASN B N 1
ATOM 7845 C CA . ASN B 1 305 ? -28.721 -1.871 15.483 1.00 19.43 305 ASN B CA 1
ATOM 7846 C C . ASN B 1 305 ? -27.935 -3.109 15.863 1.00 22.76 305 ASN B C 1
ATOM 7847 O O . ASN B 1 305 ? -28.499 -4.194 15.935 1.00 20.23 305 ASN B O 1
ATOM 7852 N N . VAL B 1 306 ? -26.640 -2.956 16.103 1.00 21.25 306 VAL B N 1
ATOM 7853 C CA . VAL B 1 306 ? -25.767 -4.117 16.207 1.00 24.12 306 VAL B CA 1
ATOM 7854 C C . VAL B 1 306 ? -24.792 -3.937 17.363 1.00 23.42 306 VAL B C 1
ATOM 7855 O O . VAL B 1 306 ? -24.331 -2.835 17.619 1.00 22.80 306 VAL B O 1
ATOM 7859 N N . GLY B 1 307 ? -24.497 -5.021 18.068 1.00 18.88 307 GLY B N 1
ATOM 7860 C CA . GLY B 1 307 ? -23.567 -4.939 19.189 1.00 18.80 307 GLY B CA 1
ATOM 7861 C C . GLY B 1 307 ? -23.136 -6.342 19.535 1.00 19.05 307 GLY B C 1
ATOM 7862 O O . GLY B 1 307 ? -23.779 -7.284 19.096 1.00 18.73 307 GLY B O 1
ATOM 7863 N N . ASP B 1 308 ? -22.061 -6.510 20.301 1.00 15.31 308 ASP B N 1
ATOM 7864 C CA . ASP B 1 308 ? -21.708 -7.861 20.701 1.00 14.91 308 ASP B CA 1
ATOM 7865 C C . ASP B 1 308 ? -22.346 -8.219 22.045 1.00 15.82 308 ASP B C 1
ATOM 7866 O O . ASP B 1 308 ? -23.080 -7.410 22.650 1.00 16.52 308 ASP B O 1
ATOM 7871 N N . MET B 1 309 ? -22.119 -9.448 22.496 1.00 15.84 309 MET B N 1
ATOM 7872 C CA . MET B 1 309 ? -22.831 -9.932 23.671 1.00 14.07 309 MET B CA 1
ATOM 7873 C C . MET B 1 309 ? -22.456 -9.200 24.953 1.00 15.24 309 MET B C 1
ATOM 7874 O O . MET B 1 309 ? -23.261 -9.157 25.893 1.00 18.02 309 MET B O 1
ATOM 7879 N N . PHE B 1 310 ? -21.262 -8.614 25.021 1.00 16.76 310 PHE B N 1
ATOM 7880 C CA . PHE B 1 310 ? -20.967 -7.867 26.231 1.00 16.74 310 PHE B CA 1
ATOM 7881 C C . PHE B 1 310 ? -21.727 -6.554 26.280 1.00 17.92 310 PHE B C 1
ATOM 7882 O O . PHE B 1 310 ? -22.107 -6.097 27.349 1.00 18.38 310 PHE B O 1
ATOM 7890 N N . GLN B 1 311 ? -21.926 -5.940 25.120 1.00 21.02 311 GLN B N 1
ATOM 7891 C CA . GLN B 1 311 ? -22.764 -4.755 25.063 1.00 15.46 311 GLN B CA 1
ATOM 7892 C C . GLN B 1 311 ? -24.183 -5.112 25.461 1.00 20.76 311 GLN B C 1
ATOM 7893 O O . GLN B 1 311 ? -24.878 -4.304 26.071 1.00 21.85 311 GLN B O 1
ATOM 7899 N N . LEU B 1 312 ? -24.627 -6.316 25.103 1.00 17.15 312 LEU B N 1
ATOM 7900 C CA . LEU B 1 312 ? -25.959 -6.752 25.506 1.00 22.19 312 LEU B CA 1
ATOM 7901 C C . LEU B 1 312 ? -26.006 -6.889 27.027 1.00 21.44 312 LEU B C 1
ATOM 7902 O O . LEU B 1 312 ? -26.945 -6.433 27.666 1.00 23.65 312 LEU B O 1
ATOM 7907 N N . TRP B 1 313 ? -24.972 -7.496 27.604 1.00 15.59 313 TRP B N 1
ATOM 7908 C CA . TRP B 1 313 ? -24.862 -7.601 29.061 1.00 17.95 313 TRP B CA 1
ATOM 7909 C C . TRP B 1 313 ? -24.884 -6.229 29.744 1.00 26.43 313 TRP B C 1
ATOM 7910 O O . TRP B 1 313 ? -25.617 -6.016 30.709 1.00 24.46 313 TRP B O 1
ATOM 7921 N N . GLU B 1 314 ? -24.086 -5.294 29.238 1.00 21.69 314 GLU B N 1
ATOM 7922 C CA . GLU B 1 314 ? -24.070 -3.942 29.777 1.00 26.73 314 GLU B CA 1
ATOM 7923 C C . GLU B 1 314 ? -25.436 -3.268 29.692 1.00 28.91 314 GLU B C 1
ATOM 7924 O O . GLU B 1 314 ? -25.763 -2.426 30.530 1.00 32.47 314 GLU B O 1
ATOM 7930 N N . SER B 1 315 ? -26.220 -3.625 28.677 1.00 26.21 315 SER B N 1
ATOM 7931 C CA . SER B 1 315 ? -27.507 -2.968 28.448 1.00 25.56 315 SER B CA 1
ATOM 7932 C C . SER B 1 315 ? -28.566 -3.448 29.434 1.00 32.56 315 SER B C 1
ATOM 7933 O O . SER B 1 315 ? -29.606 -2.802 29.607 1.00 30.18 315 SER B O 1
ATOM 7936 N N . ALA B 1 316 ? -28.320 -4.588 30.067 1.00 27.37 316 ALA B N 1
ATOM 7937 C CA . ALA B 1 316 ? -29.286 -5.131 31.015 1.00 35.11 316 ALA B CA 1
ATOM 7938 C C . ALA B 1 316 ? -29.419 -4.191 32.213 1.00 32.33 316 ALA B C 1
ATOM 7939 O O . ALA B 1 316 ? -28.452 -3.532 32.611 1.00 32.47 316 ALA B O 1
ATOM 7941 N N . ASP B 1 317 ? -30.619 -4.094 32.780 1.00 29.27 317 ASP B N 1
ATOM 7942 C CA . ASP B 1 317 ? -30.795 -3.147 33.875 1.00 31.78 317 ASP B CA 1
ATOM 7943 C C . ASP B 1 317 ? -30.192 -3.678 35.169 1.00 33.29 317 ASP B C 1
ATOM 7944 O O . ASP B 1 317 ? -29.866 -4.868 35.270 1.00 31.64 317 ASP B O 1
ATOM 7949 N N . GLU B 1 318 ? -30.021 -2.786 36.139 1.00 37.61 318 GLU B N 1
ATOM 7950 C CA . GLU B 1 318 ? -29.331 -3.121 37.378 1.00 31.57 318 GLU B CA 1
ATOM 7951 C C . GLU B 1 318 ? -29.984 -4.267 38.141 1.00 37.01 318 GLU B C 1
ATOM 7952 O O . GLU B 1 318 ? -29.296 -5.133 38.670 1.00 39.97 318 GLU B O 1
ATOM 7958 N N . ALA B 1 319 ? -31.310 -4.273 38.200 1.00 36.25 319 ALA B N 1
ATOM 7959 C CA . ALA B 1 319 ? -32.010 -5.346 38.887 1.00 34.68 319 ALA B CA 1
ATOM 7960 C C . ALA B 1 319 ? -31.704 -6.683 38.213 1.00 34.25 319 ALA B C 1
ATOM 7961 O O . ALA B 1 319 ? -31.541 -7.707 38.878 1.00 26.59 319 ALA B O 1
ATOM 7963 N N . THR B 1 320 ? -31.620 -6.661 36.888 1.00 24.81 320 THR B N 1
ATOM 7964 C CA . THR B 1 320 ? -31.377 -7.870 36.128 1.00 27.84 320 THR B CA 1
ATOM 7965 C C . THR B 1 320 ? -29.949 -8.362 36.371 1.00 22.13 320 THR B C 1
ATOM 7966 O O . THR B 1 320 ? -29.736 -9.544 36.640 1.00 24.56 320 THR B O 1
ATOM 7970 N N . LYS B 1 321 ? -28.980 -7.458 36.272 1.00 23.97 321 LYS B N 1
ATOM 7971 C CA . LYS B 1 321 ? -27.592 -7.833 36.548 1.00 23.38 321 LYS B CA 1
ATOM 7972 C C . LYS B 1 321 ? -27.486 -8.459 37.935 1.00 25.20 321 LYS B C 1
ATOM 7973 O O . LYS B 1 321 ? -26.819 -9.483 38.124 1.00 23.96 321 LYS B O 1
ATOM 7979 N N . LYS B 1 322 ? -28.142 -7.836 38.906 1.00 23.48 322 LYS B N 1
ATOM 7980 C CA . LYS B 1 322 ? -28.052 -8.301 40.286 1.00 29.84 322 LYS B CA 1
ATOM 7981 C C . LYS B 1 322 ? -28.549 -9.729 40.424 1.00 22.20 322 LYS B C 1
ATOM 7982 O O . LYS B 1 322 ? -27.909 -10.553 41.068 1.00 27.01 322 LYS B O 1
ATOM 7988 N N . GLU B 1 323 ? -29.683 -10.049 39.815 1.00 20.73 323 GLU B N 1
ATOM 7989 C CA . GLU B 1 323 ? -30.182 -11.402 39.973 1.00 22.97 323 GLU B CA 1
ATOM 7990 C C . GLU B 1 323 ? -29.386 -12.405 39.141 1.00 27.67 323 GLU B C 1
ATOM 7991 O O . GLU B 1 323 ? -29.269 -13.564 39.521 1.00 21.91 323 GLU B O 1
ATOM 7997 N N . LEU B 1 324 ? -28.810 -11.962 38.023 1.00 19.98 324 LEU B N 1
ATOM 7998 C CA . LEU B 1 324 ? -27.953 -12.854 37.260 1.00 24.25 324 LEU B CA 1
ATOM 7999 C C . LEU B 1 324 ? -26.692 -13.231 38.047 1.00 20.89 324 LEU B C 1
ATOM 8000 O O . LEU B 1 324 ? -26.248 -14.385 38.014 1.00 27.54 324 LEU B O 1
ATOM 8005 N N . LEU B 1 325 ? -26.123 -12.268 38.762 1.00 23.60 325 LEU B N 1
ATOM 8006 C CA . LEU B 1 325 ? -24.967 -12.562 39.599 1.00 21.65 325 LEU B CA 1
ATOM 8007 C C . LEU B 1 325 ? -25.314 -13.551 40.713 1.00 19.38 325 LEU B C 1
ATOM 8008 O O . LEU B 1 325 ? -24.473 -14.354 41.112 1.00 25.70 325 LEU B O 1
ATOM 8013 N N . LYS B 1 326 ? -26.548 -13.501 41.204 1.00 24.79 326 LYS B N 1
ATOM 8014 C CA . LYS B 1 326 ? -26.949 -14.367 42.309 1.00 32.42 326 LYS B CA 1
ATOM 8015 C C . LYS B 1 326 ? -27.371 -15.768 41.877 1.00 29.75 326 LYS B C 1
ATOM 8016 O O . LYS B 1 326 ? -27.435 -16.667 42.697 1.00 26.92 326 LYS B O 1
ATOM 8022 N N . VAL B 1 327 ? -27.653 -15.968 40.595 1.00 20.55 327 VAL B N 1
ATOM 8023 C CA . VAL B 1 327 ? -28.153 -17.268 40.160 1.00 19.63 327 VAL B CA 1
ATOM 8024 C C . VAL B 1 327 ? -27.248 -18.465 40.456 1.00 20.15 327 VAL B C 1
ATOM 8025 O O . VAL B 1 327 ? -27.728 -19.517 40.874 1.00 25.94 327 VAL B O 1
ATOM 8029 N N . GLU B 1 328 ? -25.943 -18.326 40.232 1.00 24.26 328 GLU B N 1
ATOM 8030 C CA . GLU B 1 328 ? -25.018 -19.409 40.544 1.00 20.56 328 GLU B CA 1
ATOM 8031 C C . GLU B 1 328 ? -23.625 -18.827 40.716 1.00 21.33 328 GLU B C 1
ATOM 8032 O O . GLU B 1 328 ? -23.372 -17.720 40.268 1.00 23.45 328 GLU B O 1
ATOM 8038 N N . PRO B 1 329 ? -22.737 -19.550 41.413 1.00 24.22 329 PRO B N 1
ATOM 8039 C CA . PRO B 1 329 ? -21.384 -19.024 41.617 1.00 14.60 329 PRO B CA 1
ATOM 8040 C C . PRO B 1 329 ? -20.670 -18.845 40.283 1.00 17.61 329 PRO B C 1
ATOM 8041 O O . PRO B 1 329 ? -20.745 -19.726 39.432 1.00 19.41 329 PRO B O 1
ATOM 8045 N N . PHE B 1 330 ? -19.957 -17.738 40.119 1.00 20.21 330 PHE B N 1
ATOM 8046 C CA . PHE B 1 330 ? -19.310 -17.441 38.839 1.00 20.07 330 PHE B CA 1
ATOM 8047 C C . PHE B 1 330 ? -17.990 -16.729 39.092 1.00 16.41 330 PHE B C 1
ATOM 8048 O O . PHE B 1 330 ? -17.962 -15.752 39.828 1.00 19.05 330 PHE B O 1
ATOM 8056 N N . ASP B 1 331 ? -16.903 -17.208 38.487 1.00 14.74 331 ASP B N 1
ATOM 8057 C CA . ASP B 1 331 ? -15.641 -16.459 38.568 1.00 14.16 331 ASP B CA 1
ATOM 8058 C C . ASP B 1 331 ? -14.765 -16.656 37.338 1.00 14.88 331 ASP B C 1
ATOM 8059 O O . ASP B 1 331 ? -13.558 -16.877 37.442 1.00 17.83 331 ASP B O 1
ATOM 8064 N N . GLU B 1 332 ? -15.393 -16.550 36.168 1.00 16.17 332 GLU B N 1
ATOM 8065 C CA . GLU B 1 332 ? -14.731 -16.796 34.903 1.00 19.75 332 GLU B CA 1
ATOM 8066 C C . GLU B 1 332 ? -14.850 -15.558 34.008 1.00 17.98 332 GLU B C 1
ATOM 8067 O O . GLU B 1 332 ? -15.220 -15.697 32.845 1.00 17.26 332 GLU B O 1
ATOM 8073 N N . LEU B 1 333 ? -14.581 -14.357 34.537 1.00 17.26 333 LEU B N 1
ATOM 8074 C CA . LEU B 1 333 ? -14.841 -13.140 33.753 1.00 17.37 333 LEU B CA 1
ATOM 8075 C C . LEU B 1 333 ? -13.960 -13.010 32.488 1.00 16.92 333 LEU B C 1
ATOM 8076 O O . LEU B 1 333 ? -14.432 -12.545 31.443 1.00 13.44 333 LEU B O 1
ATOM 8081 N N . GLU B 1 334 ? -12.698 -13.417 32.560 1.00 13.80 334 GLU B N 1
ATOM 8082 C CA . GLU B 1 334 ? -11.876 -13.365 31.352 1.00 16.72 334 GLU B CA 1
ATOM 8083 C C . GLU B 1 334 ? -12.526 -14.184 30.250 1.00 16.26 334 GLU B C 1
ATOM 8084 O O . GLU B 1 334 ? -12.599 -13.761 29.086 1.00 14.71 334 GLU B O 1
ATOM 8090 N N . GLU B 1 335 ? -12.945 -15.392 30.606 1.00 13.72 335 GLU B N 1
ATOM 8091 C CA . GLU B 1 335 ? -13.550 -16.305 29.628 1.00 16.73 335 GLU B CA 1
ATOM 8092 C C . GLU B 1 335 ? -14.812 -15.688 29.048 1.00 19.83 335 GLU B C 1
ATOM 8093 O O . GLU B 1 335 ? -15.080 -15.775 27.840 1.00 16.50 335 GLU B O 1
ATOM 8099 N N . PHE B 1 336 ? -15.594 -15.063 29.919 1.00 14.59 336 PHE B N 1
ATOM 8100 C CA . PHE B 1 336 ? -16.838 -14.438 29.505 1.00 11.62 336 PHE B CA 1
ATOM 8101 C C . PHE B 1 336 ? -16.602 -13.210 28.601 1.00 15.70 336 PHE B C 1
ATOM 8102 O O . PHE B 1 336 ? -17.328 -13.016 27.615 1.00 16.77 336 PHE B O 1
ATOM 8110 N N . HIS B 1 337 ? -15.594 -12.389 28.920 1.00 15.46 337 HIS B N 1
ATOM 8111 C CA . HIS B 1 337 ? -15.253 -11.268 28.035 1.00 14.41 337 HIS B CA 1
ATOM 8112 C C . HIS B 1 337 ? -14.899 -11.824 26.643 1.00 18.75 337 HIS B C 1
ATOM 8113 O O . HIS B 1 337 ? -15.350 -11.305 25.615 1.00 17.97 337 HIS B O 1
ATOM 8120 N N . LEU B 1 338 ? -14.052 -12.854 26.604 1.00 13.45 338 LEU B N 1
ATOM 8121 C CA . LEU B 1 338 ? -13.587 -13.391 25.326 1.00 14.76 338 LEU B CA 1
ATOM 8122 C C . LEU B 1 338 ? -14.775 -13.945 24.533 1.00 16.40 338 LEU B C 1
ATOM 8123 O O . LEU B 1 338 ? -14.952 -13.633 23.347 1.00 16.15 338 LEU B O 1
ATOM 8128 N N . PHE B 1 339 ? -15.603 -14.748 25.190 1.00 15.67 339 PHE B N 1
ATOM 8129 C CA . PHE B 1 339 ? -16.795 -15.273 24.538 1.00 15.85 339 PHE B CA 1
ATOM 8130 C C . PHE B 1 339 ? -17.688 -14.152 24.011 1.00 16.18 339 PHE B C 1
ATOM 8131 O O . PHE B 1 339 ? -18.145 -14.201 22.867 1.00 15.80 339 PHE B O 1
ATOM 8139 N N . CYS B 1 340 ? -17.941 -13.146 24.843 1.00 16.36 340 CYS B N 1
ATOM 8140 C CA . CYS B 1 340 ? -18.906 -12.110 24.490 1.00 16.10 340 CYS B CA 1
ATOM 8141 C C . CYS B 1 340 ? -18.500 -11.339 23.237 1.00 15.93 340 CYS B C 1
ATOM 8142 O O . CYS B 1 340 ? -19.352 -10.960 22.412 1.00 16.68 340 CYS B O 1
ATOM 8145 N N . HIS B 1 341 ? -17.205 -11.077 23.100 1.00 13.80 341 HIS B N 1
ATOM 8146 C CA . HIS B 1 341 ? -16.728 -10.340 21.926 1.00 13.01 341 HIS B CA 1
ATOM 8147 C C . HIS B 1 341 ? -16.727 -11.172 20.646 1.00 14.75 341 HIS B C 1
ATOM 8148 O O . HIS B 1 341 ? -16.512 -10.623 19.564 1.00 16.44 341 HIS B O 1
ATOM 8155 N N . HIS B 1 342 ? -16.941 -12.479 20.763 1.00 13.60 342 HIS B N 1
ATOM 8156 C CA . HIS B 1 342 ? -17.010 -13.359 19.594 1.00 12.18 342 HIS B CA 1
ATOM 8157 C C . HIS B 1 342 ? -18.425 -13.686 19.134 1.00 15.53 342 HIS B C 1
ATOM 8158 O O . HIS B 1 342 ? -18.609 -14.499 18.237 1.00 17.02 342 HIS B O 1
ATOM 8165 N N . TYR B 1 343 ? -19.413 -13.044 19.743 1.00 11.72 343 TYR B N 1
ATOM 8166 C CA . TYR B 1 343 ? -20.804 -13.218 19.294 1.00 14.15 343 TYR B CA 1
ATOM 8167 C C . TYR B 1 343 ? -21.510 -11.897 19.061 1.00 16.37 343 TYR B C 1
ATOM 8168 O O . TYR B 1 343 ? -21.458 -11.001 19.891 1.00 19.49 343 TYR B O 1
ATOM 8177 N N . VAL B 1 344 ? -22.158 -11.769 17.902 1.00 16.42 344 VAL B N 1
ATOM 8178 C CA . VAL B 1 344 ? -22.811 -10.518 17.552 1.00 12.32 344 VAL B CA 1
ATOM 8179 C C . VAL B 1 344 ? -24.322 -10.689 17.577 1.00 14.99 344 VAL B C 1
ATOM 8180 O O . VAL B 1 344 ? -24.831 -11.779 17.317 1.00 15.33 344 VAL B O 1
ATOM 8184 N N . LEU B 1 345 ? -25.026 -9.623 17.947 1.00 15.34 345 LEU B N 1
ATOM 8185 C CA . LEU B 1 345 ? -26.473 -9.558 17.793 1.00 14.77 345 LEU B CA 1
ATOM 8186 C C . LEU B 1 345 ? -26.752 -8.390 16.861 1.00 16.96 345 LEU B C 1
ATOM 8187 O O . LEU B 1 345 ? -26.441 -7.238 17.181 1.00 16.40 345 LEU B O 1
ATOM 8192 N N . CYS B 1 346 ? -27.333 -8.681 15.704 1.00 18.61 346 CYS B N 1
ATOM 8193 C CA . CYS B 1 346 ? -27.574 -7.648 14.703 1.00 18.54 346 CYS B CA 1
ATOM 8194 C C . CYS B 1 346 ? -29.063 -7.635 14.378 1.00 21.74 346 CYS B C 1
ATOM 8195 O O . CYS B 1 346 ? -29.615 -8.645 13.939 1.00 22.16 346 CYS B O 1
ATOM 8198 N N . HIS B 1 347 ? -29.714 -6.511 14.656 1.00 18.56 347 HIS B N 1
ATOM 8199 C CA . HIS B 1 347 ? -31.150 -6.350 14.405 1.00 17.16 347 HIS B CA 1
ATOM 8200 C C . HIS B 1 347 ? -31.268 -5.303 13.300 1.00 19.10 347 HIS B C 1
ATOM 8201 O O . HIS B 1 347 ? -30.980 -4.121 13.513 1.00 18.95 347 HIS B O 1
ATOM 8208 N N . ALA B 1 348 ? -31.682 -5.741 12.119 1.00 20.16 348 ALA B N 1
ATOM 8209 C CA . ALA B 1 348 ? -31.804 -4.851 10.967 1.00 20.97 348 ALA B CA 1
ATOM 8210 C C . ALA B 1 348 ? -33.271 -4.713 10.590 1.00 28.14 348 ALA B C 1
ATOM 8211 O O . ALA B 1 348 ? -34.068 -5.616 10.826 1.00 21.23 348 ALA B O 1
ATOM 8213 N N . THR B 1 349 ? -33.636 -3.580 10.007 1.00 23.24 349 THR B N 1
ATOM 8214 C CA . THR B 1 349 ? -34.997 -3.426 9.501 1.00 22.52 349 THR B CA 1
ATOM 8215 C C . THR B 1 349 ? -34.955 -2.688 8.169 1.00 31.24 349 THR B C 1
ATOM 8216 O O . THR B 1 349 ? -33.937 -2.076 7.827 1.00 21.62 349 THR B O 1
ATOM 8220 N N . ASN B 1 350 ? -36.045 -2.783 7.409 1.00 24.28 350 ASN B N 1
ATOM 8221 C CA . ASN B 1 350 ? -36.142 -2.073 6.135 1.00 24.85 350 ASN B CA 1
ATOM 8222 C C . ASN B 1 350 ? -37.236 -1.008 6.133 1.00 31.48 350 ASN B C 1
ATOM 8223 O O . ASN B 1 350 ? -37.722 -0.597 5.070 1.00 27.81 350 ASN B O 1
ATOM 8228 N N . TYR B 1 351 ? -37.637 -0.566 7.321 1.00 26.68 351 TYR B N 1
ATOM 8229 C CA . TYR B 1 351 ? -38.544 0.574 7.406 1.00 35.67 351 TYR B CA 1
ATOM 8230 C C . TYR B 1 351 ? -38.192 1.609 8.469 1.00 40.93 351 TYR B C 1
ATOM 8231 O O . TYR B 1 351 ? -37.901 1.292 9.623 1.00 29.66 351 TYR B O 1
ATOM 8240 N N . LYS B 1 352 ? -38.242 2.860 8.031 1.00 35.96 352 LYS B N 1
ATOM 8241 C CA . LYS B 1 352 ? -37.823 4.023 8.798 1.00 41.18 352 LYS B CA 1
ATOM 8242 C C . LYS B 1 352 ? -38.625 4.193 10.081 1.00 33.09 352 LYS B C 1
ATOM 8243 O O . LYS B 1 352 ? -38.115 4.688 11.086 1.00 45.68 352 LYS B O 1
ATOM 8249 N N . GLU B 1 353 ? -39.889 3.793 10.038 1.00 36.41 353 GLU B N 1
ATOM 8250 C CA . GLU B 1 353 ? -40.805 4.020 11.146 1.00 43.57 353 GLU B CA 1
ATOM 8251 C C . GLU B 1 353 ? -40.419 3.265 12.414 1.00 43.12 353 GLU B C 1
ATOM 8252 O O . GLU B 1 353 ? -40.716 3.713 13.518 1.00 49.09 353 GLU B O 1
ATOM 8258 N N . PHE B 1 354 ? -39.778 2.112 12.272 1.00 41.49 354 PHE B N 1
ATOM 8259 C CA . PHE B 1 354 ? -39.428 1.358 13.465 1.00 32.56 354 PHE B CA 1
ATOM 8260 C C . PHE B 1 354 ? -38.329 2.076 14.233 1.00 30.55 354 PHE B C 1
ATOM 8261 O O . PHE B 1 354 ? -37.294 2.424 13.669 1.00 42.88 354 PHE B O 1
ATOM 8269 N N . ALA B 1 355 ? -38.554 2.300 15.517 1.00 35.02 355 ALA B N 1
ATOM 8270 C CA . ALA B 1 355 ? -37.540 2.940 16.340 1.00 49.59 355 ALA B CA 1
ATOM 8271 C C . ALA B 1 355 ? -36.791 1.907 17.160 1.00 36.79 355 ALA B C 1
ATOM 8272 O O . ALA B 1 355 ? -37.404 1.096 17.853 1.00 36.11 355 ALA B O 1
ATOM 8274 N N . PHE B 1 356 ? -35.466 1.927 17.065 1.00 37.19 356 PHE B N 1
ATOM 8275 C CA . PHE B 1 356 ? -34.637 1.240 18.046 1.00 38.88 356 PHE B CA 1
ATOM 8276 C C . PHE B 1 356 ? -34.612 2.158 19.258 1.00 50.35 356 PHE B C 1
ATOM 8277 O O . PHE B 1 356 ? -33.865 3.137 19.290 1.00 46.13 356 PHE B O 1
ATOM 8285 N N . THR B 1 357 ? -35.455 1.855 20.238 1.00 45.84 357 THR B N 1
ATOM 8286 C CA . THR B 1 357 ? -35.606 2.710 21.403 1.00 54.05 357 THR B CA 1
ATOM 8287 C C . THR B 1 357 ? -34.351 2.626 22.266 1.00 57.95 357 THR B C 1
ATOM 8288 O O . THR B 1 357 ? -33.496 1.769 22.034 1.00 49.59 357 THR B O 1
ATOM 8292 N N . GLN B 1 358 ? -34.239 3.518 23.248 1.00 49.17 358 GLN B N 1
ATOM 8293 C CA . GLN B 1 358 ? -33.002 3.664 24.013 1.00 55.22 358 GLN B CA 1
ATOM 8294 C C . GLN B 1 358 ? -32.556 2.366 24.679 1.00 55.88 358 GLN B C 1
ATOM 8295 O O . GLN B 1 358 ? -31.374 2.014 24.635 1.00 59.19 358 GLN B O 1
ATOM 8301 N N . GLY B 1 359 ? -33.505 1.657 25.285 1.00 50.73 359 GLY B N 1
ATOM 8302 C CA . GLY B 1 359 ? -33.217 0.400 25.957 1.00 49.66 359 GLY B CA 1
ATOM 8303 C C . GLY B 1 359 ? -32.624 -0.685 25.068 1.00 60.03 359 GLY B C 1
ATOM 8304 O O . GLY B 1 359 ? -31.909 -1.564 25.548 1.00 56.17 359 GLY B O 1
ATOM 8305 N N . PHE B 1 360 ? -32.916 -0.628 23.772 1.00 43.75 360 PHE B N 1
ATOM 8306 C CA . PHE B 1 360 ? -32.447 -1.651 22.841 1.00 45.19 360 PHE B CA 1
ATOM 8307 C C . PHE B 1 360 ? -31.245 -1.204 22.016 1.00 37.76 360 PHE B C 1
ATOM 8308 O O . PHE B 1 360 ? -30.515 -2.030 21.478 1.00 37.20 360 PHE B O 1
ATOM 8316 N N . LEU B 1 361 ? -31.038 0.107 21.934 1.00 45.48 361 LEU B N 1
ATOM 8317 C CA . LEU B 1 361 ? -29.985 0.678 21.098 1.00 41.49 361 LEU B CA 1
ATOM 8318 C C . LEU B 1 361 ? -28.572 0.384 21.616 1.00 36.29 361 LEU B C 1
ATOM 8319 O O . LEU B 1 361 ? -28.244 0.681 22.764 1.00 43.90 361 LEU B O 1
ATOM 8324 N N . PHE B 1 362 ? -27.743 -0.210 20.763 1.00 40.62 362 PHE B N 1
ATOM 8325 C CA . PHE B 1 362 ? -26.332 -0.391 21.071 1.00 48.41 362 PHE B CA 1
ATOM 8326 C C . PHE B 1 362 ? -25.571 0.858 20.626 1.00 58.99 362 PHE B C 1
ATOM 8327 O O . PHE B 1 362 ? -25.894 1.450 19.593 1.00 50.82 362 PHE B O 1
ATOM 8335 N N . ASP B 1 363 ? -24.563 1.263 21.394 1.00 69.92 363 ASP B N 1
ATOM 8336 C CA . ASP B 1 363 ? -23.678 2.338 20.951 1.00 56.04 363 ASP B CA 1
ATOM 8337 C C . ASP B 1 363 ? -22.527 1.736 20.153 1.00 63.23 363 ASP B C 1
ATOM 8338 O O . ASP B 1 363 ? -22.154 0.584 20.370 1.00 62.38 363 ASP B O 1
ATOM 8343 N N . ARG B 1 364 ? -21.965 2.509 19.231 1.00 65.16 364 ARG B N 1
ATOM 8344 C CA . ARG B 1 364 ? -20.990 1.959 18.299 1.00 71.83 364 ARG B CA 1
ATOM 8345 C C . ARG B 1 364 ? -20.390 3.024 17.389 1.00 81.04 364 ARG B C 1
ATOM 8346 O O . ARG B 1 364 ? -19.169 3.122 17.255 1.00 91.51 364 ARG B O 1
ATOM 8354 N N . ILE B 1 369 ? -6.233 2.618 18.220 1.00 52.10 369 ILE B N 1
ATOM 8355 C CA . ILE B 1 369 ? -5.187 3.484 18.750 1.00 58.40 369 ILE B CA 1
ATOM 8356 C C . ILE B 1 369 ? -3.802 2.961 18.398 1.00 51.35 369 ILE B C 1
ATOM 8357 O O . ILE B 1 369 ? -3.366 1.941 18.924 1.00 68.46 369 ILE B O 1
ATOM 8362 N N . ASN B 1 370 ? -3.111 3.666 17.510 1.00 49.20 370 ASN B N 1
ATOM 8363 C CA . ASN B 1 370 ? -1.772 3.261 17.101 1.00 50.08 370 ASN B CA 1
ATOM 8364 C C . ASN B 1 370 ? -0.733 3.589 18.160 1.00 40.52 370 ASN B C 1
ATOM 8365 O O . ASN B 1 370 ? -0.610 4.734 18.592 1.00 63.01 370 ASN B O 1
ATOM 8370 N N . LEU B 1 371 ? 0.013 2.577 18.578 1.00 39.65 371 LEU B N 1
ATOM 8371 C CA . LEU B 1 371 ? 1.120 2.786 19.498 1.00 46.39 371 LEU B CA 1
ATOM 8372 C C . LEU B 1 371 ? 2.427 2.738 18.726 1.00 46.75 371 LEU B C 1
ATOM 8373 O O . LEU B 1 371 ? 2.556 2.001 17.748 1.00 40.45 371 LEU B O 1
ATOM 8378 N N . THR B 1 372 ? 3.402 3.521 19.163 1.00 36.70 372 THR B N 1
ATOM 8379 C CA . THR B 1 372 ? 4.732 3.421 18.590 1.00 34.65 372 THR B CA 1
ATOM 8380 C C . THR B 1 372 ? 5.380 2.151 19.126 1.00 44.67 372 THR B C 1
ATOM 8381 O O . THR B 1 372 ? 5.236 1.827 20.307 1.00 39.08 372 THR B O 1
ATOM 8385 N N . VAL B 1 373 ? 6.066 1.417 18.252 1.00 28.08 373 VAL B N 1
ATOM 8386 C CA . VAL B 1 373 ? 6.718 0.173 18.644 1.00 34.75 373 VAL B CA 1
ATOM 8387 C C . VAL B 1 373 ? 7.888 0.461 19.568 1.00 39.13 373 VAL B C 1
ATOM 8388 O O . VAL B 1 373 ? 8.625 1.425 19.366 1.00 56.77 373 VAL B O 1
ATOM 8392 N N . ASP B 1 374 ? 8.056 -0.378 20.582 1.00 36.84 374 ASP B N 1
ATOM 8393 C CA . ASP B 1 374 ? 9.159 -0.233 21.516 1.00 43.48 374 ASP B CA 1
ATOM 8394 C C . ASP B 1 374 ? 10.456 -0.574 20.803 1.00 43.77 374 ASP B C 1
ATOM 8395 O O . ASP B 1 374 ? 10.481 -1.427 19.919 1.00 50.43 374 ASP B O 1
ATOM 8400 N N . GLU B 1 375 ? 11.535 0.089 21.188 1.00 52.36 375 GLU B N 1
ATOM 8401 C CA . GLU B 1 375 ? 12.802 -0.102 20.500 1.00 58.26 375 GLU B CA 1
ATOM 8402 C C . GLU B 1 375 ? 13.816 -0.774 21.402 1.00 53.93 375 GLU B C 1
ATOM 8403 O O . GLU B 1 375 ? 14.918 -1.109 20.971 1.00 73.14 375 GLU B O 1
ATOM 8409 N N . ASP B 1 376 ? 13.437 -0.982 22.656 1.00 43.71 376 ASP B N 1
ATOM 8410 C CA . ASP B 1 376 ? 14.388 -1.455 23.650 1.00 50.58 376 ASP B CA 1
ATOM 8411 C C . ASP B 1 376 ? 14.174 -2.901 24.065 1.00 43.89 376 ASP B C 1
ATOM 8412 O O . ASP B 1 376 ? 15.099 -3.556 24.540 1.00 41.28 376 ASP B O 1
ATOM 8417 N N . TYR B 1 377 ? 12.953 -3.397 23.900 1.00 50.33 377 TYR B N 1
ATOM 8418 C CA . TYR B 1 377 ? 12.612 -4.713 24.426 1.00 48.11 377 TYR B CA 1
ATOM 8419 C C . TYR B 1 377 ? 11.776 -5.510 23.447 1.00 37.22 377 TYR B C 1
ATOM 8420 O O . TYR B 1 377 ? 11.046 -4.938 22.645 1.00 46.02 377 TYR B O 1
ATOM 8429 N N . GLN B 1 378 ? 11.903 -6.833 23.513 1.00 37.19 378 GLN B N 1
ATOM 8430 C CA . GLN B 1 378 ? 11.213 -7.720 22.590 1.00 37.99 378 GLN B CA 1
ATOM 8431 C C . GLN B 1 378 ? 10.690 -8.990 23.268 1.00 30.07 378 GLN B C 1
ATOM 8432 O O . GLN B 1 378 ? 11.165 -9.370 24.339 1.00 35.57 378 GLN B O 1
ATOM 8438 N N . LEU B 1 379 ? 9.729 -9.649 22.612 1.00 38.02 379 LEU B N 1
ATOM 8439 C CA . LEU B 1 379 ? 9.141 -10.907 23.088 1.00 30.61 379 LEU B CA 1
ATOM 8440 C C . LEU B 1 379 ? 9.703 -12.116 22.349 1.00 30.04 379 LEU B C 1
ATOM 8441 O O . LEU B 1 379 ? 9.705 -12.142 21.119 1.00 30.98 379 LEU B O 1
ATOM 8446 N N . LEU B 1 380 ? 10.144 -13.122 23.101 1.00 29.64 380 LEU B N 1
ATOM 8447 C CA . LEU B 1 380 ? 10.558 -14.398 22.528 1.00 32.28 380 LEU B CA 1
ATOM 8448 C C . LEU B 1 380 ? 9.836 -15.564 23.194 1.00 43.67 380 LEU B C 1
ATOM 8449 O O . LEU B 1 380 ? 9.360 -15.443 24.322 1.00 26.11 380 LEU B O 1
ATOM 8454 N N . GLU B 1 381 ? 9.766 -16.698 22.503 1.00 31.63 381 GLU B N 1
ATOM 8455 C CA . GLU B 1 381 ? 9.241 -17.913 23.112 1.00 27.64 381 GLU B CA 1
ATOM 8456 C C . GLU B 1 381 ? 10.155 -18.388 24.233 1.00 40.28 381 GLU B C 1
ATOM 8457 O O . GLU B 1 381 ? 11.379 -18.282 24.136 1.00 44.59 381 GLU B O 1
ATOM 8463 N N . CYS B 1 382 ? 9.563 -18.927 25.296 1.00 28.16 382 CYS B N 1
ATOM 8464 C CA . CYS B 1 382 ? 10.351 -19.503 26.388 1.00 28.95 382 CYS B CA 1
ATOM 8465 C C . CYS B 1 382 ? 9.470 -20.461 27.153 1.00 44.47 382 CYS B C 1
ATOM 8466 O O . CYS B 1 382 ? 8.950 -20.124 28.221 1.00 33.51 382 CYS B O 1
ATOM 8469 N N . GLU B 1 383 ? 9.305 -21.656 26.592 1.00 34.12 383 GLU B N 1
ATOM 8470 C CA . GLU B 1 383 ? 8.335 -22.623 27.106 1.00 33.16 383 GLU B CA 1
ATOM 8471 C C . GLU B 1 383 ? 8.460 -22.888 28.605 1.00 30.95 383 GLU B C 1
ATOM 8472 O O . GLU B 1 383 ? 9.550 -23.087 29.141 1.00 31.58 383 GLU B O 1
ATOM 8478 N N . CYS B 1 384 ? 7.315 -22.880 29.270 1.00 30.61 384 CYS B N 1
ATOM 8479 C CA . CYS B 1 384 ? 7.239 -23.178 30.688 1.00 32.54 384 CYS B CA 1
ATOM 8480 C C . CYS B 1 384 ? 5.981 -23.989 30.900 1.00 37.67 384 CYS B C 1
ATOM 8481 O O . CYS B 1 384 ? 4.894 -23.427 31.039 1.00 38.20 384 CYS B O 1
ATOM 8484 N N . PRO B 1 385 ? 6.119 -25.320 30.919 1.00 30.12 385 PRO B N 1
ATOM 8485 C CA . PRO B 1 385 ? 4.932 -26.177 30.926 1.00 28.33 385 PRO B CA 1
ATOM 8486 C C . PRO B 1 385 ? 4.452 -26.425 32.337 1.00 36.20 385 PRO B C 1
ATOM 8487 O O . PRO B 1 385 ? 4.357 -27.593 32.715 1.00 35.63 385 PRO B O 1
ATOM 8491 N N . ILE B 1 386 ? 4.179 -25.373 33.109 1.00 28.24 386 ILE B N 1
ATOM 8492 C CA . ILE B 1 386 ? 3.676 -25.584 34.454 1.00 28.33 386 ILE B CA 1
ATOM 8493 C C . ILE B 1 386 ? 2.241 -26.079 34.416 1.00 21.97 386 ILE B C 1
ATOM 8494 O O . ILE B 1 386 ? 1.773 -26.678 35.375 1.00 24.52 386 ILE B O 1
ATOM 8499 N N . ASN B 1 387 ? 1.544 -25.839 33.307 1.00 18.85 387 ASN B N 1
ATOM 8500 C CA A ASN B 1 387 ? 0.155 -26.288 33.193 0.50 19.83 387 ASN B CA 1
ATOM 8501 C CA B ASN B 1 387 ? 0.163 -26.275 33.189 0.50 19.84 387 ASN B CA 1
ATOM 8502 C C . ASN B 1 387 ? -0.635 -25.878 34.425 1.00 27.76 387 ASN B C 1
ATOM 8503 O O . ASN B 1 387 ? -1.187 -26.724 35.143 1.00 28.16 387 ASN B O 1
ATOM 8512 N N . ARG B 1 388 ? -0.671 -24.584 34.694 1.00 20.47 388 ARG B N 1
ATOM 8513 C CA . ARG B 1 388 ? -1.596 -24.119 35.708 1.00 23.11 388 ARG B CA 1
ATOM 8514 C C . ARG B 1 388 ? -1.917 -22.672 35.546 1.00 20.14 388 ARG B C 1
ATOM 8515 O O . ARG B 1 388 ? -1.199 -21.925 34.891 1.00 17.88 388 ARG B O 1
ATOM 8523 N N . LYS B 1 389 ? -3.041 -22.303 36.124 1.00 14.37 389 LYS B N 1
ATOM 8524 C CA . LYS B 1 389 ? -3.541 -20.958 35.984 1.00 15.28 389 LYS B CA 1
ATOM 8525 C C . LYS B 1 389 ? -4.050 -20.491 37.336 1.00 17.50 389 LYS B C 1
ATOM 8526 O O . LYS B 1 389 ? -4.479 -21.291 38.165 1.00 13.86 389 LYS B O 1
ATOM 8532 N N . PHE B 1 390 ? -3.957 -19.190 37.557 1.00 15.37 390 PHE B N 1
ATOM 8533 C CA . PHE B 1 390 ? -4.510 -18.562 38.755 1.00 14.95 390 PHE B CA 1
ATOM 8534 C C . PHE B 1 390 ? -3.888 -19.061 40.062 1.00 16.35 390 PHE B C 1
ATOM 8535 O O . PHE B 1 390 ? -4.522 -19.047 41.113 1.00 16.98 390 PHE B O 1
ATOM 8543 N N . GLY B 1 391 ? -2.632 -19.478 39.976 1.00 14.01 391 GLY B N 1
ATOM 8544 C CA . GLY B 1 391 ? -1.784 -19.620 41.149 1.00 15.20 391 GLY B CA 1
ATOM 8545 C C . GLY B 1 391 ? -0.975 -18.337 41.285 1.00 13.92 391 GLY B C 1
ATOM 8546 O O . GLY B 1 391 ? -1.332 -17.307 40.722 1.00 18.52 391 GLY B O 1
ATOM 8547 N N . ASP B 1 392 ? 0.116 -18.383 42.040 1.00 14.18 392 ASP B N 1
ATOM 8548 C CA . ASP B 1 392 ? 0.958 -17.201 42.177 1.00 14.10 392 ASP B CA 1
ATOM 8549 C C . ASP B 1 392 ? 2.364 -17.694 42.439 1.00 15.18 392 ASP B C 1
ATOM 8550 O O . ASP B 1 392 ? 2.575 -18.880 42.733 1.00 16.93 392 ASP B O 1
ATOM 8555 N N . VAL B 1 393 ? 3.322 -16.790 42.314 1.00 18.15 393 VAL B N 1
ATOM 8556 C CA . VAL B 1 393 ? 4.721 -17.183 42.261 1.00 18.63 393 VAL B CA 1
ATOM 8557 C C . VAL B 1 393 ? 5.562 -16.033 42.802 1.00 17.33 393 VAL B C 1
ATOM 8558 O O . VAL B 1 393 ? 5.223 -14.877 42.608 1.00 17.59 393 VAL B O 1
ATOM 8562 N N . ASP B 1 394 ? 6.637 -16.347 43.509 1.00 18.52 394 ASP B N 1
ATOM 8563 C CA . ASP B 1 394 ? 7.584 -15.300 43.895 1.00 21.27 394 ASP B CA 1
ATOM 8564 C C . ASP B 1 394 ? 9.012 -15.809 43.925 1.00 25.57 394 ASP B C 1
ATOM 8565 O O . ASP B 1 394 ? 9.265 -17.022 43.913 1.00 24.64 394 ASP B O 1
ATOM 8570 N N . VAL B 1 395 ? 9.931 -14.848 43.962 1.00 28.43 395 VAL B N 1
ATOM 8571 C CA . VAL B 1 395 ? 11.362 -15.113 43.969 1.00 25.45 395 VAL B CA 1
ATOM 8572 C C . VAL B 1 395 ? 11.862 -14.931 45.387 1.00 24.71 395 VAL B C 1
ATOM 8573 O O . VAL B 1 395 ? 11.633 -13.886 46.016 1.00 27.02 395 VAL B O 1
ATOM 8577 N N . ALA B 1 396 ? 12.507 -15.969 45.898 1.00 31.46 396 ALA B N 1
ATOM 8578 C CA . ALA B 1 396 ? 13.125 -15.923 47.214 1.00 45.61 396 ALA B CA 1
ATOM 8579 C C . ALA B 1 396 ? 14.593 -16.276 47.058 1.00 53.28 396 ALA B C 1
ATOM 8580 O O . ALA B 1 396 ? 14.947 -17.450 46.916 1.00 46.02 396 ALA B O 1
ATOM 8582 N N . GLY B 1 397 ? 15.439 -15.251 47.074 1.00 48.78 397 GLY B N 1
ATOM 8583 C CA . GLY B 1 397 ? 16.855 -15.437 46.833 1.00 45.49 397 GLY B CA 1
ATOM 8584 C C . GLY B 1 397 ? 17.084 -15.717 45.365 1.00 46.78 397 GLY B C 1
ATOM 8585 O O . GLY B 1 397 ? 16.695 -14.929 44.503 1.00 47.66 397 GLY B O 1
ATOM 8586 N N . ASN B 1 398 ? 17.711 -16.849 45.080 1.00 52.65 398 ASN B N 1
ATOM 8587 C CA . ASN B 1 398 ? 17.968 -17.242 43.705 1.00 61.65 398 ASN B CA 1
ATOM 8588 C C . ASN B 1 398 ? 16.941 -18.250 43.214 1.00 46.63 398 ASN B C 1
ATOM 8589 O O . ASN B 1 398 ? 17.018 -18.722 42.080 1.00 57.05 398 ASN B O 1
ATOM 8594 N N . ASP B 1 399 ? 15.973 -18.566 44.069 1.00 38.49 399 ASP B N 1
ATOM 8595 C CA . ASP B 1 399 ? 14.976 -19.583 43.748 1.00 37.35 399 ASP B CA 1
ATOM 8596 C C . ASP B 1 399 ? 13.581 -19.007 43.505 1.00 27.16 399 ASP B C 1
ATOM 8597 O O . ASP B 1 399 ? 13.245 -17.926 43.987 1.00 30.21 399 ASP B O 1
ATOM 8602 N N . VAL B 1 400 ? 12.796 -19.738 42.729 1.00 28.72 400 VAL B N 1
ATOM 8603 C CA . VAL B 1 400 ? 11.473 -19.287 42.314 1.00 23.08 400 VAL B CA 1
ATOM 8604 C C . VAL B 1 400 ? 10.465 -20.368 42.650 1.00 24.65 400 VAL B C 1
ATOM 8605 O O . VAL B 1 400 ? 10.657 -21.527 42.299 1.00 21.30 400 VAL B O 1
ATOM 8609 N N . PHE B 1 401 ? 9.388 -19.982 43.338 1.00 21.37 401 PHE B N 1
ATOM 8610 C CA . PHE B 1 401 ? 8.384 -20.927 43.772 1.00 17.85 401 PHE B CA 1
ATOM 8611 C C . PHE B 1 401 ? 6.986 -20.497 43.344 1.00 20.16 401 PHE B C 1
ATOM 8612 O O . PHE B 1 401 ? 6.560 -19.376 43.623 1.00 22.09 401 PHE B O 1
ATOM 8620 N N . TYR B 1 402 ? 6.292 -21.412 42.678 1.00 20.01 402 TYR B N 1
ATOM 8621 C CA . TYR B 1 402 ? 4.918 -21.222 42.247 1.00 17.74 402 TYR B CA 1
ATOM 8622 C C . TYR B 1 402 ? 4.052 -22.089 43.144 1.00 19.95 402 TYR B C 1
ATOM 8623 O O . TYR B 1 402 ? 4.383 -23.249 43.389 1.00 22.36 402 TYR B O 1
ATOM 8632 N N . MET B 1 403 ? 2.938 -21.555 43.639 1.00 15.22 403 MET B N 1
ATOM 8633 C CA . MET B 1 403 ? 2.097 -22.351 44.525 1.00 18.08 403 MET B CA 1
ATOM 8634 C C . MET B 1 403 ? 0.622 -22.311 44.102 1.00 15.56 403 MET B C 1
ATOM 8635 O O . MET B 1 403 ? 0.113 -21.261 43.693 1.00 15.69 403 MET B O 1
ATOM 8640 N N . GLY B 1 404 ? -0.050 -23.456 44.186 1.00 13.88 404 GLY B N 1
ATOM 8641 C CA . GLY B 1 404 ? -1.497 -23.511 44.008 1.00 14.76 404 GLY B CA 1
ATOM 8642 C C . GLY B 1 404 ? -1.952 -23.307 42.569 1.00 15.16 404 GLY B C 1
ATOM 8643 O O . GLY B 1 404 ? -1.197 -23.539 41.631 1.00 16.10 404 GLY B O 1
ATOM 8644 N N . GLY B 1 405 ? -3.197 -22.877 42.395 1.00 14.96 405 GLY B N 1
ATOM 8645 C CA . GLY B 1 405 ? -3.739 -22.650 41.064 1.00 12.95 405 GLY B CA 1
ATOM 8646 C C . GLY B 1 405 ? -4.548 -23.838 40.612 1.00 14.76 405 GLY B C 1
ATOM 8647 O O . GLY B 1 405 ? -4.780 -24.758 41.380 1.00 17.56 405 GLY B O 1
ATOM 8648 N N . SER B 1 406 ? -4.964 -23.835 39.355 1.00 15.59 406 SER B N 1
ATOM 8649 C CA . SER B 1 406 ? -5.738 -24.962 38.866 1.00 16.43 406 SER B CA 1
ATOM 8650 C C . SER B 1 406 ? -5.126 -25.501 37.577 1.00 18.72 406 SER B C 1
ATOM 8651 O O . SER B 1 406 ? -4.489 -24.757 36.811 1.00 17.25 406 SER B O 1
ATOM 8654 N N . ASN B 1 407 ? -5.346 -26.790 37.330 1.00 19.70 407 ASN B N 1
ATOM 8655 C CA . ASN B 1 407 ? -4.616 -27.481 36.266 1.00 23.07 407 ASN B CA 1
ATOM 8656 C C . ASN B 1 407 ? -5.416 -28.346 35.289 1.00 25.30 407 ASN B C 1
ATOM 8657 O O . ASN B 1 407 ? -4.827 -29.215 34.649 1.00 27.40 407 ASN B O 1
ATOM 8662 N N . PRO B 1 408 ? -6.737 -28.116 35.131 1.00 24.34 408 PRO B N 1
ATOM 8663 C CA . PRO B 1 408 ? -7.684 -27.097 35.609 1.00 21.79 408 PRO B CA 1
ATOM 8664 C C . PRO B 1 408 ? -8.349 -27.421 36.939 1.00 21.97 408 PRO B C 1
ATOM 8665 O O . PRO B 1 408 ? -9.267 -26.713 37.327 1.00 21.96 408 PRO B O 1
ATOM 8669 N N . TYR B 1 409 ? -7.912 -28.463 37.629 1.00 17.93 409 TYR B N 1
ATOM 8670 C CA . TYR B 1 409 ? -8.447 -28.729 38.955 1.00 16.97 409 TYR B CA 1
ATOM 8671 C C . TYR B 1 409 ? -7.560 -28.042 39.987 1.00 16.89 409 TYR B C 1
ATOM 8672 O O . TYR B 1 409 ? -6.356 -27.939 39.786 1.00 17.20 409 TYR B O 1
ATOM 8681 N N . ARG B 1 410 ? -8.137 -27.564 41.088 1.00 15.70 410 ARG B N 1
ATOM 8682 C CA . ARG B 1 410 ? -7.324 -26.816 42.053 1.00 16.47 410 ARG B CA 1
ATOM 8683 C C . ARG B 1 410 ? -6.337 -27.719 42.765 1.00 17.91 410 ARG B C 1
ATOM 8684 O O . ARG B 1 410 ? -6.639 -28.881 43.034 1.00 20.18 410 ARG B O 1
ATOM 8692 N N . VAL B 1 411 ? -5.159 -27.175 43.073 1.00 13.84 411 VAL B N 1
ATOM 8693 C CA . VAL B 1 411 ? -4.121 -27.908 43.791 1.00 18.05 411 VAL B CA 1
ATOM 8694 C C . VAL B 1 411 ? -3.529 -27.011 44.866 1.00 16.53 411 VAL B C 1
ATOM 8695 O O . VAL B 1 411 ? -3.757 -25.810 44.852 1.00 16.26 411 VAL B O 1
ATOM 8699 N N . ASN B 1 412 ? -2.777 -27.590 45.799 1.00 18.39 412 ASN B N 1
ATOM 8700 C CA . ASN B 1 412 ? -2.028 -26.788 46.770 1.00 16.29 412 ASN B CA 1
ATOM 8701 C C . ASN B 1 412 ? -0.523 -27.016 46.635 1.00 20.37 412 ASN B C 1
ATOM 8702 O O . ASN B 1 412 ? 0.250 -26.665 47.522 1.00 21.18 412 ASN B O 1
ATOM 8707 N N . GLU B 1 413 ? -0.125 -27.617 45.518 1.00 17.37 413 GLU B N 1
ATOM 8708 C CA . GLU B 1 413 ? 1.275 -27.943 45.263 1.00 21.78 413 GLU B CA 1
ATOM 8709 C C . GLU B 1 413 ? 2.149 -26.716 45.129 1.00 20.88 413 GLU B C 1
ATOM 8710 O O . GLU B 1 413 ? 1.756 -25.717 44.516 1.00 18.30 413 GLU B O 1
ATOM 8716 N N . ILE B 1 414 ? 3.364 -26.833 45.661 1.00 22.46 414 ILE B N 1
ATOM 8717 C CA . ILE B 1 414 ? 4.422 -25.882 45.392 1.00 18.38 414 ILE B CA 1
ATOM 8718 C C . ILE B 1 414 ? 5.373 -26.477 44.348 1.00 19.21 414 ILE B C 1
ATOM 8719 O O . ILE B 1 414 ? 5.798 -27.637 44.466 1.00 24.07 414 ILE B O 1
ATOM 8724 N N . LEU B 1 415 ? 5.697 -25.685 43.331 1.00 22.87 415 LEU B N 1
ATOM 8725 C CA . LEU B 1 415 ? 6.662 -26.094 42.310 1.00 20.91 415 LEU B CA 1
ATOM 8726 C C . LEU B 1 415 ? 7.851 -25.167 42.376 1.00 24.82 415 LEU B C 1
ATOM 8727 O O . LEU B 1 415 ? 7.679 -23.945 42.424 1.00 26.04 415 LEU B O 1
ATOM 8732 N N . GLN B 1 416 ? 9.062 -25.726 42.357 1.00 23.32 416 GLN B N 1
ATOM 8733 C CA . GLN B 1 416 ? 10.235 -24.883 42.193 1.00 22.81 416 GLN B CA 1
ATOM 8734 C C . GLN B 1 416 ? 10.588 -24.775 40.705 1.00 30.77 416 GLN B C 1
ATOM 8735 O O . GLN B 1 416 ? 10.720 -25.784 40.009 1.00 30.39 416 GLN B O 1
ATOM 8741 N N . LEU B 1 417 ? 10.691 -23.545 40.214 1.00 23.43 417 LEU B N 1
ATOM 8742 C CA . LEU B 1 417 ? 11.016 -23.307 38.817 1.00 30.54 417 LEU B CA 1
ATOM 8743 C C . LEU B 1 417 ? 12.504 -23.015 38.632 1.00 29.41 417 LEU B C 1
ATOM 8744 O O . LEU B 1 417 ? 13.082 -22.189 39.332 1.00 28.59 417 LEU B O 1
ATOM 8749 N N . SER B 1 418 ? 13.108 -23.723 37.685 1.00 34.35 418 SER B N 1
ATOM 8750 C CA . SER B 1 418 ? 14.486 -23.481 37.284 1.00 32.81 418 SER B CA 1
ATOM 8751 C C . SER B 1 418 ? 14.508 -22.812 35.922 1.00 34.00 418 SER B C 1
ATOM 8752 O O . SER B 1 418 ? 14.094 -23.397 34.920 1.00 34.94 418 SER B O 1
ATOM 8755 N N . ILE B 1 419 ? 14.995 -21.579 35.890 1.00 32.06 419 ILE B N 1
ATOM 8756 C CA . ILE B 1 419 ? 14.986 -20.799 34.661 1.00 41.14 419 ILE B CA 1
ATOM 8757 C C . ILE B 1 419 ? 16.249 -21.018 33.836 1.00 46.79 419 ILE B C 1
ATOM 8758 O O . ILE B 1 419 ? 17.364 -20.852 34.335 1.00 45.77 419 ILE B O 1
ATOM 8763 N N . HIS B 1 420 ? 16.063 -21.398 32.576 1.00 42.49 420 HIS B N 1
ATOM 8764 C CA . HIS B 1 420 ? 17.163 -21.461 31.619 1.00 40.60 420 HIS B CA 1
ATOM 8765 C C . HIS B 1 420 ? 16.848 -20.530 30.450 1.00 49.46 420 HIS B C 1
ATOM 8766 O O . HIS B 1 420 ? 15.730 -20.029 30.339 1.00 47.05 420 HIS B O 1
ATOM 8773 N N . TYR B 1 421 ? 17.829 -20.295 29.583 1.00 69.19 421 TYR B N 1
ATOM 8774 C CA . TYR B 1 421 ? 17.667 -19.333 28.490 1.00 47.89 421 TYR B CA 1
ATOM 8775 C C . TYR B 1 421 ? 16.493 -19.662 27.578 1.00 41.43 421 TYR B C 1
ATOM 8776 O O . TYR B 1 421 ? 15.782 -18.771 27.114 1.00 54.07 421 TYR B O 1
ATOM 8785 N N . ASP B 1 422 ? 16.286 -20.950 27.338 1.00 44.86 422 ASP B N 1
ATOM 8786 C CA . ASP B 1 422 ? 15.320 -21.402 26.345 1.00 55.95 422 ASP B CA 1
ATOM 8787 C C . ASP B 1 422 ? 14.039 -21.972 26.948 1.00 41.26 422 ASP B C 1
ATOM 8788 O O . ASP B 1 422 ? 13.006 -22.027 26.281 1.00 47.95 422 ASP B O 1
ATOM 8793 N N . LYS B 1 423 ? 14.103 -22.407 28.201 1.00 44.20 423 LYS B N 1
ATOM 8794 C CA . LYS B 1 423 ? 12.953 -23.056 28.814 1.00 41.36 423 LYS B CA 1
ATOM 8795 C C . LYS B 1 423 ? 12.964 -22.925 30.328 1.00 42.23 423 LYS B C 1
ATOM 8796 O O . LYS B 1 423 ? 13.965 -22.544 30.923 1.00 40.60 423 LYS B O 1
ATOM 8802 N N . ILE B 1 424 ? 11.842 -23.264 30.948 1.00 40.67 424 ILE B N 1
ATOM 8803 C CA . ILE B 1 424 ? 11.783 -23.329 32.399 1.00 36.24 424 ILE B CA 1
ATOM 8804 C C . ILE B 1 424 ? 11.457 -24.758 32.839 1.00 32.95 424 ILE B C 1
ATOM 8805 O O . ILE B 1 424 ? 10.541 -25.389 32.311 1.00 40.76 424 ILE B O 1
ATOM 8810 N N . ASP B 1 425 ? 12.241 -25.273 33.784 1.00 26.62 425 ASP B N 1
ATOM 8811 C CA . ASP B 1 425 ? 12.031 -26.609 34.345 1.00 33.05 425 ASP B CA 1
ATOM 8812 C C . ASP B 1 425 ? 11.348 -26.522 35.712 1.00 29.05 425 ASP B C 1
ATOM 8813 O O . ASP B 1 425 ? 11.505 -25.529 36.424 1.00 29.95 425 ASP B O 1
ATOM 8818 N N . MET B 1 426 ? 10.604 -27.564 36.075 1.00 31.98 426 MET B N 1
ATOM 8819 C CA . MET B 1 426 ? 9.857 -27.571 37.332 1.00 31.37 426 MET B CA 1
ATOM 8820 C C . MET B 1 426 ? 10.135 -28.807 38.184 1.00 47.83 426 MET B C 1
ATOM 8821 O O . MET B 1 426 ? 10.354 -29.900 37.665 1.00 47.24 426 MET B O 1
ATOM 8826 N N . LYS B 1 427 ? 10.105 -28.624 39.500 1.00 32.62 427 LYS B N 1
ATOM 8827 C CA . LYS B 1 427 ? 10.212 -29.729 40.443 1.00 33.78 427 LYS B CA 1
ATOM 8828 C C . LYS B 1 427 ? 9.150 -29.530 41.506 1.00 32.14 427 LYS B C 1
ATOM 8829 O O . LYS B 1 427 ? 9.026 -28.440 42.058 1.00 30.61 427 LYS B O 1
ATOM 8835 N N . ASN B 1 428 ? 8.381 -30.573 41.791 1.00 29.39 428 ASN B N 1
ATOM 8836 C CA . ASN B 1 428 ? 7.464 -30.535 42.925 1.00 29.82 428 ASN B CA 1
ATOM 8837 C C . ASN B 1 428 ? 8.248 -30.450 44.241 1.00 38.17 428 ASN B C 1
ATOM 8838 O O . ASN B 1 428 ? 9.230 -31.167 44.436 1.00 40.79 428 ASN B O 1
ATOM 8843 N N . ILE B 1 429 ? 7.839 -29.545 45.124 1.00 26.96 429 ILE B N 1
ATOM 8844 C CA . ILE B 1 429 ? 8.497 -29.378 46.415 1.00 28.94 429 ILE B CA 1
ATOM 8845 C C . ILE B 1 429 ? 7.719 -30.153 47.478 1.00 44.65 429 ILE B C 1
ATOM 8846 O O . ILE B 1 429 ? 6.592 -29.794 47.818 1.00 34.21 429 ILE B O 1
ATOM 8851 N N . GLU B 1 430 ? 8.313 -31.230 47.983 1.00 40.57 430 GLU B N 1
ATOM 8852 C CA . GLU B 1 430 ? 7.684 -32.031 49.030 1.00 34.38 430 GLU B CA 1
ATOM 8853 C C . GLU B 1 430 ? 7.670 -31.294 50.364 1.00 27.80 430 GLU B C 1
ATOM 8854 O O . GLU B 1 430 ? 8.702 -30.808 50.828 1.00 34.50 430 GLU B O 1
ATOM 8860 N N . VAL B 1 431 ? 6.498 -31.217 50.984 1.00 32.00 431 VAL B N 1
ATOM 8861 C CA . VAL B 1 431 ? 6.385 -30.532 52.260 1.00 33.00 431 VAL B CA 1
ATOM 8862 C C . VAL B 1 431 ? 6.559 -31.524 53.404 1.00 31.97 431 VAL B C 1
ATOM 8863 O O . VAL B 1 431 ? 6.207 -32.697 53.277 1.00 33.97 431 VAL B O 1
ATOM 8867 N N . SER B 1 432 ? 7.104 -31.045 54.516 1.00 27.69 432 SER B N 1
ATOM 8868 C CA . SER B 1 432 ? 7.389 -31.910 55.653 1.00 28.81 432 SER B CA 1
ATOM 8869 C C . SER B 1 432 ? 6.317 -31.807 56.728 1.00 27.33 432 SER B C 1
ATOM 8870 O O . SER B 1 432 ? 6.360 -32.528 57.722 1.00 46.04 432 SER B O 1
ATOM 8873 N N . SER B 1 433 ? 5.343 -30.925 56.535 1.00 39.70 433 SER B N 1
ATOM 8874 C CA . SER B 1 433 ? 4.245 -30.872 57.490 1.00 38.30 433 SER B CA 1
ATOM 8875 C C . SER B 1 433 ? 3.035 -31.666 57.009 1.00 36.82 433 SER B C 1
ATOM 8876 O O . SER B 1 433 ? 2.824 -31.851 55.806 1.00 39.82 433 SER B O 1
ATOM 8879 N N . SER B 1 434 ? 2.259 -32.159 57.966 1.00 38.85 434 SER B N 1
ATOM 8880 C CA . SER B 1 434 ? 1.108 -33.000 57.664 1.00 43.24 434 SER B CA 1
ATOM 8881 C C . SER B 1 434 ? -0.164 -32.165 57.526 1.00 44.03 434 SER B C 1
ATOM 8882 O O . SER B 1 434 ? -1.129 -32.586 56.885 1.00 49.93 434 SER B O 1
ATOM 8885 N N . GLU B 1 435 ? -0.160 -30.975 58.118 1.00 29.40 435 GLU B N 1
ATOM 8886 C CA . GLU B 1 435 ? -1.276 -30.043 57.943 1.00 35.70 435 GLU B CA 1
ATOM 8887 C C . GLU B 1 435 ? -0.905 -28.970 56.916 1.00 28.92 435 GLU B C 1
ATOM 8888 O O . GLU B 1 435 ? 0.151 -28.352 57.013 1.00 31.95 435 GLU B O 1
ATOM 8894 N N . VAL B 1 436 ? -1.761 -28.781 55.913 1.00 24.17 436 VAL B N 1
ATOM 8895 C CA . VAL B 1 436 ? -1.431 -27.916 54.787 1.00 18.58 436 VAL B CA 1
ATOM 8896 C C . VAL B 1 436 ? -2.648 -27.093 54.342 1.00 20.90 436 VAL B C 1
ATOM 8897 O O . VAL B 1 436 ? -3.774 -27.488 54.588 1.00 21.52 436 VAL B O 1
ATOM 8901 N N . PRO B 1 437 ? -2.418 -25.950 53.671 1.00 21.37 437 PRO B N 1
ATOM 8902 C CA . PRO B 1 437 ? -3.552 -25.178 53.149 1.00 18.70 437 PRO B CA 1
ATOM 8903 C C . PRO B 1 437 ? -4.327 -25.979 52.113 1.00 15.64 437 PRO B C 1
ATOM 8904 O O . PRO B 1 437 ? -3.738 -26.705 51.305 1.00 19.60 437 PRO B O 1
ATOM 8908 N N . VAL B 1 438 ? -5.647 -25.848 52.146 1.00 14.94 438 VAL B N 1
ATOM 8909 C CA . VAL B 1 438 ? -6.487 -26.480 51.127 1.00 16.61 438 VAL B CA 1
ATOM 8910 C C . VAL B 1 438 ? -6.122 -26.009 49.713 1.00 16.82 438 VAL B C 1
ATOM 8911 O O . VAL B 1 438 ? -5.785 -24.838 49.494 1.00 14.66 438 VAL B O 1
ATOM 8915 N N . ALA B 1 439 ? -6.184 -26.930 48.751 1.00 16.25 439 ALA B N 1
ATOM 8916 C CA . ALA B 1 439 ? -6.030 -26.589 47.336 1.00 19.63 439 ALA B CA 1
ATOM 8917 C C . ALA B 1 439 ? -6.895 -25.383 46.974 1.00 14.70 439 ALA B C 1
ATOM 8918 O O . ALA B 1 439 ? -8.067 -25.324 47.361 1.00 17.25 439 ALA B O 1
ATOM 8920 N N . ARG B 1 440 ? -6.329 -24.424 46.235 1.00 12.79 440 ARG B N 1
ATOM 8921 C CA . ARG B 1 440 ? -7.038 -23.165 46.004 1.00 15.71 440 ARG B CA 1
ATOM 8922 C C . ARG B 1 440 ? -6.477 -22.437 44.799 1.00 14.96 440 ARG B C 1
ATOM 8923 O O . ARG B 1 440 ? -5.396 -22.766 44.308 1.00 15.43 440 ARG B O 1
ATOM 8931 N N . MET B 1 441 ? -7.218 -21.431 44.344 1.00 11.53 441 MET B N 1
ATOM 8932 C CA . MET B 1 441 ? -6.760 -20.579 43.263 1.00 11.59 441 MET B CA 1
ATOM 8933 C C . MET B 1 441 ? -7.137 -19.132 43.600 1.00 11.66 441 MET B C 1
ATOM 8934 O O . MET B 1 441 ? -7.899 -18.889 44.532 1.00 15.38 441 MET B O 1
ATOM 8939 N N . CYS B 1 442 ? -6.593 -18.185 42.840 1.00 12.37 442 CYS B N 1
ATOM 8940 C CA . CYS B 1 442 ? -6.904 -16.761 43.012 1.00 13.09 442 CYS B CA 1
ATOM 8941 C C . CYS B 1 442 ? -6.483 -16.248 44.402 1.00 13.95 442 CYS B C 1
ATOM 8942 O O . CYS B 1 442 ? -7.081 -15.309 44.947 1.00 14.36 442 CYS B O 1
ATOM 8945 N N . HIS B 1 443 ? -5.436 -16.864 44.939 1.00 14.61 443 HIS B N 1
ATOM 8946 C CA . HIS B 1 443 ? -4.777 -16.407 46.170 1.00 13.42 443 HIS B CA 1
ATOM 8947 C C . HIS B 1 443 ? -3.569 -15.547 45.778 1.00 13.48 443 HIS B C 1
ATOM 8948 O O . HIS B 1 443 ? -3.334 -15.309 44.592 1.00 16.02 443 HIS B O 1
ATOM 8955 N N . THR B 1 444 ? -2.818 -15.067 46.769 1.00 12.13 444 THR B N 1
ATOM 8956 C CA . THR B 1 444 ? -1.487 -14.504 46.502 1.00 12.23 444 THR B CA 1
ATOM 8957 C C . THR B 1 444 ? -0.414 -15.266 47.286 1.00 12.40 444 THR B C 1
ATOM 8958 O O . THR B 1 444 ? -0.705 -15.869 48.333 1.00 14.48 444 THR B O 1
ATOM 8962 N N . PHE B 1 445 ? 0.826 -15.222 46.773 1.00 15.36 445 PHE B N 1
ATOM 8963 C CA . PHE B 1 445 ? 1.952 -15.957 47.338 1.00 14.83 445 PHE B CA 1
ATOM 8964 C C . PHE B 1 445 ? 3.146 -15.013 47.239 1.00 13.92 445 PHE B C 1
ATOM 8965 O O . PHE B 1 445 ? 3.588 -14.684 46.134 1.00 15.58 445 PHE B O 1
ATOM 8973 N N . THR B 1 446 ? 3.622 -14.541 48.386 1.00 15.02 446 THR B N 1
ATOM 8974 C CA . THR B 1 446 ? 4.544 -13.402 48.435 1.00 18.38 446 THR B CA 1
ATOM 8975 C C . THR B 1 446 ? 5.756 -13.674 49.311 1.00 17.56 446 THR B C 1
ATOM 8976 O O . THR B 1 446 ? 5.631 -14.134 50.436 1.00 18.55 446 THR B O 1
ATOM 8980 N N . THR B 1 447 ? 6.940 -13.346 48.804 1.00 17.03 447 THR B N 1
ATOM 8981 C CA . THR B 1 447 ? 8.154 -13.525 49.593 1.00 19.66 447 THR B CA 1
ATOM 8982 C C . THR B 1 447 ? 8.185 -12.595 50.802 1.00 16.45 447 THR B C 1
ATOM 8983 O O . THR B 1 447 ? 7.894 -11.402 50.686 1.00 22.18 447 THR B O 1
ATOM 8987 N N . ILE B 1 448 ? 8.523 -13.162 51.961 1.00 17.78 448 ILE B N 1
ATOM 8988 C CA . ILE B 1 448 ? 8.668 -12.390 53.189 1.00 17.45 448 ILE B CA 1
ATOM 8989 C C . ILE B 1 448 ? 9.887 -12.877 53.971 1.00 25.54 448 ILE B C 1
ATOM 8990 O O . ILE B 1 448 ? 10.574 -13.813 53.559 1.00 21.08 448 ILE B O 1
ATOM 8995 N N . SER B 1 449 ? 10.149 -12.236 55.106 1.00 26.18 449 SER B N 1
ATOM 8996 C CA . SER B 1 449 ? 11.122 -12.751 56.063 1.00 23.06 449 SER B CA 1
ATOM 8997 C C . SER B 1 449 ? 12.528 -12.901 55.486 1.00 24.26 449 SER B C 1
ATOM 8998 O O . SER B 1 449 ? 13.110 -13.993 55.532 1.00 25.21 449 SER B O 1
ATOM 9001 N N . ARG B 1 450 ? 13.059 -11.806 54.946 1.00 23.21 450 ARG B N 1
ATOM 9002 C CA . ARG B 1 450 ? 14.410 -11.792 54.387 1.00 29.85 450 ARG B CA 1
ATOM 9003 C C . ARG B 1 450 ? 14.632 -12.942 53.414 1.00 32.19 450 ARG B C 1
ATOM 9004 O O . ARG B 1 450 ? 15.664 -13.626 53.463 1.00 29.07 450 ARG B O 1
ATOM 9012 N N . ASN B 1 451 ? 13.654 -13.163 52.538 1.00 25.04 451 ASN B N 1
ATOM 9013 C CA . ASN B 1 451 ? 13.758 -14.204 51.522 1.00 25.06 451 ASN B CA 1
ATOM 9014 C C . ASN B 1 451 ? 13.813 -15.633 52.043 1.00 27.20 451 ASN B C 1
ATOM 9015 O O . ASN B 1 451 ? 14.289 -16.523 51.336 1.00 28.78 451 ASN B O 1
ATOM 9020 N N . ASN B 1 452 ? 13.336 -15.862 53.265 1.00 23.43 452 ASN B N 1
ATOM 9021 C CA . ASN B 1 452 ? 13.343 -17.208 53.831 1.00 23.90 452 ASN B CA 1
ATOM 9022 C C . ASN B 1 452 ? 11.956 -17.858 53.888 1.00 21.03 452 ASN B C 1
ATOM 9023 O O . ASN B 1 452 ? 11.835 -19.067 54.106 1.00 26.51 452 ASN B O 1
ATOM 9028 N N . GLN B 1 453 ? 10.917 -17.058 53.705 1.00 23.56 453 GLN B N 1
ATOM 9029 C CA . GLN B 1 453 ? 9.557 -17.582 53.791 1.00 18.38 453 GLN B CA 1
ATOM 9030 C C . GLN B 1 453 ? 8.647 -17.004 52.713 1.00 16.33 453 GLN B C 1
ATOM 9031 O O . GLN B 1 453 ? 8.979 -16.005 52.070 1.00 19.85 453 GLN B O 1
ATOM 9037 N N . LEU B 1 454 ? 7.494 -17.644 52.531 1.00 20.26 454 LEU B N 1
ATOM 9038 C CA . LEU B 1 454 ? 6.512 -17.211 51.544 1.00 20.39 454 LEU B CA 1
ATOM 9039 C C . LEU B 1 454 ? 5.155 -17.143 52.207 1.00 16.78 454 LEU B C 1
ATOM 9040 O O . LEU B 1 454 ? 4.794 -18.038 52.966 1.00 17.18 454 LEU B O 1
ATOM 9045 N N . LEU B 1 455 ? 4.427 -16.070 51.922 1.00 15.68 455 LEU B N 1
ATOM 9046 C CA . LEU B 1 455 ? 3.149 -15.795 52.579 1.00 16.77 455 LEU B CA 1
ATOM 9047 C C . LEU B 1 455 ? 1.977 -16.090 51.641 1.00 16.32 455 LEU B C 1
ATOM 9048 O O . LEU B 1 455 ? 1.931 -15.568 50.540 1.00 14.27 455 LEU B O 1
ATOM 9053 N N . LEU B 1 456 ? 1.046 -16.929 52.087 1.00 13.10 456 LEU B N 1
ATOM 9054 C CA . LEU B 1 456 ? -0.134 -17.273 51.296 1.00 14.79 456 LEU B CA 1
ATOM 9055 C C . LEU B 1 456 ? -1.334 -16.533 51.877 1.00 14.85 456 LEU B C 1
ATOM 9056 O O . LEU B 1 456 ? -1.676 -16.730 53.050 1.00 15.58 456 LEU B O 1
ATOM 9061 N N . ILE B 1 457 ? -1.964 -15.678 51.076 1.00 12.64 457 ILE B N 1
ATOM 9062 C CA . ILE B 1 457 ? -3.141 -14.957 51.549 1.00 13.89 457 ILE B CA 1
ATOM 9063 C C . ILE B 1 457 ? -4.390 -15.334 50.743 1.00 15.36 457 ILE B C 1
ATOM 9064 O O . ILE B 1 457 ? -4.367 -15.297 49.512 1.00 13.68 457 ILE B O 1
ATOM 9069 N N . GLY B 1 458 ? -5.474 -15.688 51.436 1.00 13.35 458 GLY B N 1
ATOM 9070 C CA . GLY B 1 458 ? -6.772 -15.856 50.796 1.00 11.55 458 GLY B CA 1
ATOM 9071 C C . GLY B 1 458 ? -6.844 -16.870 49.660 1.00 12.78 458 GLY B C 1
ATOM 9072 O O . GLY B 1 458 ? -6.222 -17.917 49.701 1.00 12.41 458 GLY B O 1
ATOM 9073 N N . GLY B 1 459 ? -7.629 -16.533 48.642 1.00 12.68 459 GLY B N 1
ATOM 9074 C CA . GLY B 1 459 ? -7.909 -17.466 47.567 1.00 13.38 459 GLY B CA 1
ATOM 9075 C C . GLY B 1 459 ? -9.313 -18.026 47.678 1.00 11.81 459 GLY B C 1
ATOM 9076 O O . GLY B 1 459 ? -10.114 -17.583 48.506 1.00 11.86 459 GLY B O 1
ATOM 9077 N N . ARG B 1 460 ? -9.633 -18.989 46.821 1.00 12.52 460 ARG B N 1
ATOM 9078 C CA . ARG B 1 460 ? -10.947 -19.607 46.883 1.00 14.35 460 ARG B CA 1
ATOM 9079 C C . ARG B 1 460 ? -10.864 -21.063 46.497 1.00 14.93 460 ARG B C 1
ATOM 9080 O O . ARG B 1 460 ? -9.897 -21.494 45.875 1.00 15.45 460 ARG B O 1
ATOM 9088 N N . LYS B 1 461 ? -11.878 -21.829 46.876 1.00 13.55 461 LYS B N 1
ATOM 9089 C CA . LYS B 1 461 ? -12.102 -23.108 46.204 1.00 14.12 461 LYS B CA 1
ATOM 9090 C C . LYS B 1 461 ? -13.040 -22.802 45.033 1.00 16.35 461 LYS B C 1
ATOM 9091 O O . LYS B 1 461 ? -12.636 -22.144 44.082 1.00 14.52 461 LYS B O 1
ATOM 9097 N N . ALA B 1 462 ? -14.296 -23.240 45.110 1.00 14.23 462 ALA B N 1
ATOM 9098 C CA . ALA B 1 462 ? -15.287 -22.783 44.140 1.00 16.76 462 ALA B CA 1
ATOM 9099 C C . ALA B 1 462 ? -15.610 -21.300 44.359 1.00 13.45 462 ALA B C 1
ATOM 9100 O O . ALA B 1 462 ? -15.263 -20.737 45.396 1.00 14.74 462 ALA B O 1
ATOM 9102 N N . PRO B 1 463 ? -16.275 -20.647 43.393 1.00 14.30 463 PRO B N 1
ATOM 9103 C CA . PRO B 1 463 ? -16.470 -19.194 43.540 1.00 14.07 463 PRO B CA 1
ATOM 9104 C C . PRO B 1 463 ? -17.303 -18.769 44.743 1.00 16.95 463 PRO B C 1
ATOM 9105 O O . PRO B 1 463 ? -17.127 -17.645 45.211 1.00 18.23 463 PRO B O 1
ATOM 9109 N N . HIS B 1 464 ? -18.172 -19.641 45.243 1.00 13.17 464 HIS B N 1
ATOM 9110 C CA . HIS B 1 464 ? -18.917 -19.327 46.461 1.00 13.85 464 HIS B CA 1
ATOM 9111 C C . HIS B 1 464 ? -18.158 -19.740 47.732 1.00 13.19 464 HIS B C 1
ATOM 9112 O O . HIS B 1 464 ? -18.713 -19.697 48.820 1.00 14.98 464 HIS B O 1
ATOM 9119 N N . GLN B 1 465 ? -16.893 -20.135 47.573 1.00 13.93 465 GLN B N 1
ATOM 9120 C CA . GLN B 1 465 ? -16.082 -20.626 48.691 1.00 12.10 465 GLN B CA 1
ATOM 9121 C C . GLN B 1 465 ? -14.785 -19.816 48.790 1.00 13.39 465 GLN B C 1
ATOM 9122 O O . GLN B 1 465 ? -13.685 -20.371 48.798 1.00 14.22 465 GLN B O 1
ATOM 9128 N N . GLY B 1 466 ? -14.922 -18.496 48.813 1.00 14.17 466 GLY B N 1
ATOM 9129 C CA . GLY B 1 466 ? -13.800 -17.646 49.154 1.00 13.17 466 GLY B CA 1
ATOM 9130 C C . GLY B 1 466 ? -13.214 -18.046 50.508 1.00 11.06 466 GLY B C 1
ATOM 9131 O O . GLY B 1 466 ? -13.927 -18.507 51.399 1.00 12.34 466 GLY B O 1
ATOM 9132 N N . LEU B 1 467 ? -11.907 -17.857 50.660 1.00 14.51 467 LEU B N 1
ATOM 9133 C CA . LEU B 1 467 ? -11.193 -18.328 51.842 1.00 9.40 467 LEU B CA 1
ATOM 9134 C C . LEU B 1 467 ? -10.680 -17.157 52.655 1.00 12.58 467 LEU B C 1
ATOM 9135 O O . LEU B 1 467 ? -10.401 -16.077 52.113 1.00 12.62 467 LEU B O 1
ATOM 9140 N N . SER B 1 468 ? -10.535 -17.383 53.956 1.00 13.08 468 SER B N 1
ATOM 9141 C CA . SER B 1 468 ? -9.984 -16.382 54.859 1.00 15.68 468 SER B CA 1
ATOM 9142 C C . SER B 1 468 ? -8.731 -16.897 55.560 1.00 15.38 468 SER B C 1
ATOM 9143 O O . SER B 1 468 ? -8.116 -16.161 56.332 1.00 15.13 468 SER B O 1
ATOM 9146 N N . ASP B 1 469 ? -8.359 -18.157 55.317 1.00 14.21 469 ASP B N 1
ATOM 9147 C CA . ASP B 1 469 ? -7.225 -18.744 56.044 1.00 12.62 469 ASP B CA 1
ATOM 9148 C C . ASP B 1 469 ? -5.881 -18.494 55.341 1.00 14.60 469 ASP B C 1
ATOM 9149 O O . ASP B 1 469 ? -5.718 -18.778 54.158 1.00 14.97 469 ASP B O 1
ATOM 9154 N N . ASN B 1 470 ? -4.936 -17.932 56.085 1.00 12.61 470 ASN B N 1
ATOM 9155 C CA . ASN B 1 470 ? -3.641 -17.537 55.538 1.00 13.98 470 ASN B CA 1
ATOM 9156 C C . ASN B 1 470 ? -2.540 -18.398 56.134 1.00 14.39 470 ASN B C 1
ATOM 9157 O O . ASN B 1 470 ? -2.678 -18.897 57.249 1.00 16.30 470 ASN B O 1
ATOM 9162 N N . TRP B 1 471 ? -1.449 -18.565 55.395 1.00 14.15 471 TRP B N 1
ATOM 9163 C CA . TRP B 1 471 ? -0.399 -19.497 55.796 1.00 16.60 471 TRP B CA 1
ATOM 9164 C C . TRP B 1 471 ? 0.963 -18.931 55.473 1.00 15.67 471 TRP B C 1
ATOM 9165 O O . TRP B 1 471 ? 1.099 -18.067 54.607 1.00 15.74 471 TRP B O 1
ATOM 9176 N N . ILE B 1 472 ? 1.982 -19.447 56.156 1.00 13.95 472 ILE B N 1
ATOM 9177 C CA . ILE B 1 472 ? 3.363 -19.164 55.766 1.00 15.67 472 ILE B CA 1
ATOM 9178 C C . ILE B 1 472 ? 4.064 -20.473 55.435 1.00 18.37 472 ILE B C 1
ATOM 9179 O O . ILE B 1 472 ? 3.920 -21.464 56.166 1.00 20.90 472 ILE B O 1
ATOM 9184 N N . PHE B 1 473 ? 4.822 -20.484 54.337 1.00 15.55 473 PHE B N 1
ATOM 9185 C CA . PHE B 1 473 ? 5.658 -21.636 54.013 1.00 16.74 473 PHE B CA 1
ATOM 9186 C C . PHE B 1 473 ? 7.111 -21.302 54.327 1.00 18.09 473 PHE B C 1
ATOM 9187 O O . PHE B 1 473 ? 7.619 -20.290 53.879 1.00 18.91 473 PHE B O 1
ATOM 9195 N N . ASP B 1 474 ? 7.752 -22.162 55.104 1.00 19.11 474 ASP B N 1
ATOM 9196 C CA . ASP B 1 474 ? 9.139 -21.967 55.500 1.00 22.94 474 ASP B CA 1
ATOM 9197 C C . ASP B 1 474 ? 10.016 -22.818 54.610 1.00 23.89 474 ASP B C 1
ATOM 9198 O O . ASP B 1 474 ? 9.906 -24.035 54.623 1.00 25.58 474 ASP B O 1
ATOM 9203 N N . MET B 1 475 ? 10.875 -22.181 53.819 1.00 29.05 475 MET B N 1
ATOM 9204 C CA . MET B 1 475 ? 11.703 -22.908 52.855 1.00 35.07 475 MET B CA 1
ATOM 9205 C C . MET B 1 475 ? 12.694 -23.891 53.483 1.00 33.83 475 MET B C 1
ATOM 9206 O O . MET B 1 475 ? 12.832 -25.024 53.023 1.00 34.67 475 MET B O 1
ATOM 9211 N N . LYS B 1 476 ? 13.390 -23.453 54.523 1.00 34.48 476 LYS B N 1
ATOM 9212 C CA . LYS B 1 476 ? 14.394 -24.304 55.156 1.00 38.83 476 LYS B CA 1
ATOM 9213 C C . LYS B 1 476 ? 13.786 -25.599 55.680 1.00 38.32 476 LYS B C 1
ATOM 9214 O O . LYS B 1 476 ? 14.291 -26.684 55.402 1.00 37.91 476 LYS B O 1
ATOM 9220 N N . THR B 1 477 ? 12.699 -25.485 56.436 1.00 32.00 477 THR B N 1
ATOM 9221 C CA . THR B 1 477 ? 12.081 -26.658 57.040 1.00 28.52 477 THR B CA 1
ATOM 9222 C C . THR B 1 477 ? 11.037 -27.307 56.136 1.00 34.62 477 THR B C 1
ATOM 9223 O O . THR B 1 477 ? 10.573 -28.416 56.412 1.00 28.69 477 THR B O 1
ATOM 9227 N N . ARG B 1 478 ? 10.669 -26.608 55.067 1.00 33.34 478 ARG B N 1
ATOM 9228 C CA . ARG B 1 478 ? 9.599 -27.047 54.173 1.00 27.60 478 ARG B CA 1
ATOM 9229 C C . ARG B 1 478 ? 8.298 -27.308 54.923 1.00 22.78 478 ARG B C 1
ATOM 9230 O O . ARG B 1 478 ? 7.549 -28.228 54.595 1.00 25.53 478 ARG B O 1
ATOM 9238 N N . GLU B 1 479 ? 8.026 -26.475 55.921 1.00 23.53 479 GLU B N 1
ATOM 9239 C CA . GLU B 1 479 ? 6.792 -26.601 56.697 1.00 25.98 479 GLU B CA 1
ATOM 9240 C C . GLU B 1 479 ? 5.825 -25.479 56.369 1.00 19.82 479 GLU B C 1
ATOM 9241 O O . GLU B 1 479 ? 6.230 -24.328 56.214 1.00 22.25 479 GLU B O 1
ATOM 9247 N N . TRP B 1 480 ? 4.546 -25.834 56.260 1.00 20.74 480 TRP B N 1
ATOM 9248 C CA . TRP B 1 480 ? 3.473 -24.856 56.195 1.00 18.42 480 TRP B CA 1
ATOM 9249 C C . TRP B 1 480 ? 3.025 -24.618 57.625 1.00 22.10 480 TRP B C 1
ATOM 9250 O O . TRP B 1 480 ? 2.963 -25.559 58.411 1.00 22.78 480 TRP B O 1
ATOM 9261 N N . SER B 1 481 ? 2.680 -23.381 57.957 1.00 17.05 481 SER B N 1
ATOM 9262 C CA . SER B 1 481 ? 1.999 -23.107 59.219 1.00 21.45 481 SER B CA 1
ATOM 9263 C C . SER B 1 481 ? 0.865 -22.093 59.026 1.00 21.87 481 SER B C 1
ATOM 9264 O O . SER B 1 481 ? 1.025 -21.094 58.322 1.00 20.72 481 SER B O 1
ATOM 9267 N N . MET B 1 482 ? -0.290 -22.344 59.639 1.00 20.33 482 MET B N 1
ATOM 9268 C CA . MET B 1 482 ? -1.394 -21.399 59.492 1.00 17.57 482 MET B CA 1
ATOM 9269 C C . MET B 1 482 ? -1.188 -20.183 60.392 1.00 22.07 482 MET B C 1
ATOM 9270 O O . MET B 1 482 ? -0.817 -20.325 61.552 1.00 19.35 482 MET B O 1
ATOM 9275 N N . ILE B 1 483 ? -1.398 -18.987 59.856 1.00 16.74 483 ILE B N 1
ATOM 9276 C CA . ILE B 1 483 ? -1.223 -17.778 60.664 1.00 16.82 483 ILE B CA 1
ATOM 9277 C C . ILE B 1 483 ? -2.575 -17.124 60.934 1.00 12.70 483 ILE B C 1
ATOM 9278 O O . ILE B 1 483 ? -3.598 -17.809 60.892 1.00 14.52 483 ILE B O 1
ATOM 9283 N N . LYS B 1 484 ? -2.587 -15.821 61.217 1.00 14.40 484 LYS B N 1
ATOM 9284 C CA . LYS B 1 484 ? -3.833 -15.095 61.497 1.00 18.09 484 LYS B CA 1
ATOM 9285 C C . LYS B 1 484 ? -4.745 -15.118 60.281 1.00 15.00 484 LYS B C 1
ATOM 9286 O O . LYS B 1 484 ? -4.282 -14.951 59.165 1.00 14.21 484 LYS B O 1
ATOM 9292 N N . SER B 1 485 ? -6.036 -15.334 60.492 1.00 13.83 485 SER B N 1
ATOM 9293 C CA A SER B 1 485 ? -6.975 -15.340 59.374 0.50 11.85 485 SER B CA 1
ATOM 9294 C CA B SER B 1 485 ? -7.002 -15.340 59.394 0.50 11.85 485 SER B CA 1
ATOM 9295 C C . SER B 1 485 ? -7.450 -13.930 59.022 1.00 14.59 485 SER B C 1
ATOM 9296 O O . SER B 1 485 ? -7.409 -13.026 59.839 1.00 15.45 485 SER B O 1
ATOM 9301 N N . LEU B 1 486 ? -7.882 -13.741 57.775 1.00 13.25 486 LEU B N 1
ATOM 9302 C CA . LEU B 1 486 ? -8.569 -12.511 57.417 1.00 15.29 486 LEU B CA 1
ATOM 9303 C C . LEU B 1 486 ? -9.935 -12.497 58.110 1.00 13.05 486 LEU B C 1
ATOM 9304 O O . LEU B 1 486 ? -10.564 -13.552 58.273 1.00 15.35 486 LEU B O 1
ATOM 9309 N N . SER B 1 487 ? -10.423 -11.310 58.458 1.00 12.69 487 SER B N 1
ATOM 9310 C CA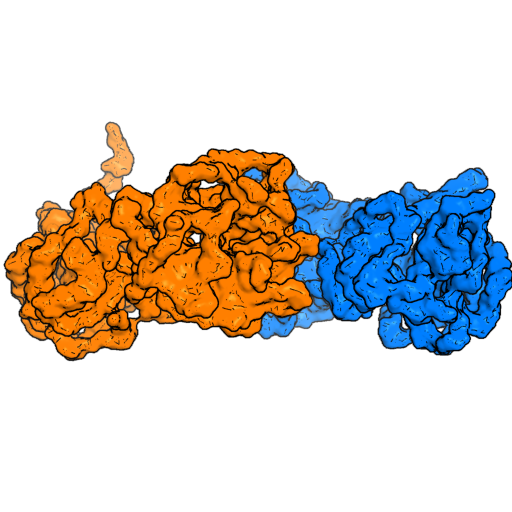 . SER B 1 487 ? -11.783 -11.196 58.968 1.00 13.91 487 SER B CA 1
ATOM 9311 C C . SER B 1 487 ? -12.812 -11.336 57.847 1.00 13.89 487 SER B C 1
ATOM 9312 O O . SER B 1 487 ? -13.953 -11.675 58.112 1.00 13.67 487 SER B O 1
ATOM 9315 N N . HIS B 1 488 ? -12.400 -11.063 56.608 1.00 12.21 488 HIS B N 1
ATOM 9316 C CA . HIS B 1 488 ? -13.286 -11.178 55.445 1.00 14.05 488 HIS B CA 1
ATOM 9317 C C . HIS B 1 488 ? -12.619 -12.082 54.407 1.00 14.26 488 HIS B C 1
ATOM 9318 O O . HIS B 1 488 ? -11.433 -11.915 54.090 1.00 13.41 488 HIS B O 1
ATOM 9325 N N . THR B 1 489 ? -13.359 -13.036 53.850 1.00 13.86 489 THR B N 1
ATOM 9326 C CA . THR B 1 489 ? -12.770 -13.838 52.781 1.00 10.79 489 THR B CA 1
ATOM 9327 C C . THR B 1 489 ? -12.367 -12.932 51.611 1.00 10.57 489 THR B C 1
ATOM 9328 O O . THR B 1 489 ? -12.971 -11.889 51.376 1.00 12.90 489 THR B O 1
ATOM 9332 N N . ARG B 1 490 ? -11.356 -13.339 50.855 1.00 13.23 490 ARG B N 1
ATOM 9333 C CA . ARG B 1 490 ? -10.852 -12.481 49.786 1.00 12.30 490 ARG B CA 1
ATOM 9334 C C . ARG B 1 490 ? -10.166 -13.353 48.749 1.00 13.63 490 ARG B C 1
ATOM 9335 O O . ARG B 1 490 ? -9.347 -14.190 49.118 1.00 13.06 490 ARG B O 1
ATOM 9343 N N . PHE B 1 491 ? -10.506 -13.164 47.472 1.00 15.35 491 PHE B N 1
ATOM 9344 C CA . PHE B 1 491 ? -9.775 -13.807 46.380 1.00 12.19 491 PHE B CA 1
ATOM 9345 C C . PHE B 1 491 ? -9.717 -12.862 45.188 1.00 12.60 491 PHE B C 1
ATOM 9346 O O . PHE B 1 491 ? -10.477 -11.896 45.144 1.00 14.14 491 PHE B O 1
ATOM 9354 N N . ARG B 1 492 ? -8.795 -13.112 44.258 1.00 11.99 492 ARG B N 1
ATOM 9355 C CA . ARG B 1 492 ? -8.557 -12.220 43.123 1.00 14.43 492 ARG B CA 1
ATOM 9356 C C . ARG B 1 492 ? -8.064 -10.842 43.559 1.00 15.68 492 ARG B C 1
ATOM 9357 O O . ARG B 1 492 ? -8.145 -9.859 42.829 1.00 16.32 492 ARG B O 1
ATOM 9365 N N . HIS B 1 493 ? -7.515 -10.801 44.762 1.00 14.21 493 HIS B N 1
ATOM 9366 C CA . HIS B 1 493 ? -6.796 -9.637 45.213 1.00 16.50 493 HIS B CA 1
ATOM 9367 C C . HIS B 1 493 ? -5.405 -9.655 44.594 1.00 18.08 493 HIS B C 1
ATOM 9368 O O . HIS B 1 493 ? -4.951 -10.678 44.041 1.00 14.85 493 HIS B O 1
ATOM 9375 N N . SER B 1 494 ? -4.723 -8.519 44.674 1.00 14.79 494 SER B N 1
ATOM 9376 C CA . SER B 1 494 ? -3.326 -8.444 44.252 1.00 16.66 494 SER B CA 1
ATOM 9377 C C . SER B 1 494 ? -2.458 -8.145 45.463 1.00 15.95 494 SER B C 1
ATOM 9378 O O . SER B 1 494 ? -2.944 -7.611 46.453 1.00 18.87 494 SER B O 1
ATOM 9381 N N . ALA B 1 495 ? -1.186 -8.517 45.404 1.00 14.18 495 ALA B N 1
ATOM 9382 C CA . ALA B 1 495 ? -0.300 -8.267 46.547 1.00 14.33 495 ALA B CA 1
ATOM 9383 C C . ALA B 1 495 ? 1.086 -7.905 46.074 1.00 21.01 495 ALA B C 1
ATOM 9384 O O . ALA B 1 495 ? 1.509 -8.303 44.980 1.00 22.25 495 ALA B O 1
ATOM 9386 N N . CYS B 1 496 ? 1.813 -7.171 46.905 1.00 17.66 496 CYS B N 1
ATOM 9387 C CA . CYS B 1 496 ? 3.219 -6.908 46.601 1.00 17.08 496 CYS B CA 1
ATOM 9388 C C . CYS B 1 496 ? 4.021 -6.761 47.873 1.00 22.67 496 CYS B C 1
ATOM 9389 O O . CYS B 1 496 ? 3.503 -6.339 48.920 1.00 23.51 496 CYS B O 1
ATOM 9392 N N . SER B 1 497 ? 5.293 -7.115 47.775 1.00 18.08 497 SER B N 1
ATOM 9393 C CA . SER B 1 497 ? 6.207 -7.020 48.896 1.00 19.40 497 SER B CA 1
ATOM 9394 C C . SER B 1 497 ? 6.664 -5.574 49.046 1.00 26.25 497 SER B C 1
ATOM 9395 O O . SER B 1 497 ? 6.799 -4.853 48.061 1.00 25.93 497 SER B O 1
ATOM 9398 N N . LEU B 1 498 ? 6.890 -5.145 50.284 1.00 21.65 498 LEU B N 1
ATOM 9399 C CA . LEU B 1 498 ? 7.354 -3.781 50.545 1.00 23.21 498 LEU B CA 1
ATOM 9400 C C . LEU B 1 498 ? 8.779 -3.815 51.102 1.00 22.41 498 LEU B C 1
ATOM 9401 O O . LEU B 1 498 ? 9.202 -4.814 51.681 1.00 25.96 498 LEU B O 1
ATOM 9406 N N . PRO B 1 499 ? 9.523 -2.716 50.924 1.00 31.25 499 PRO B N 1
ATOM 9407 C CA . PRO B 1 499 ? 10.924 -2.640 51.351 1.00 34.71 499 PRO B CA 1
ATOM 9408 C C . PRO B 1 499 ? 11.120 -2.948 52.837 1.00 30.62 499 PRO B C 1
ATOM 9409 O O . PRO B 1 499 ? 12.163 -3.493 53.207 1.00 43.90 499 PRO B O 1
ATOM 9413 N N . ASP B 1 500 ? 10.142 -2.617 53.676 1.00 23.16 500 ASP B N 1
ATOM 9414 C CA . ASP B 1 500 ? 10.289 -2.861 55.109 1.00 29.54 500 ASP B CA 1
ATOM 9415 C C . ASP B 1 500 ? 9.961 -4.309 55.463 1.00 37.94 500 ASP B C 1
ATOM 9416 O O . ASP B 1 500 ? 10.014 -4.701 56.624 1.00 36.45 500 ASP B O 1
ATOM 9421 N N . GLY B 1 501 ? 9.638 -5.104 54.449 1.00 29.06 501 GLY B N 1
ATOM 9422 C CA . GLY B 1 501 ? 9.357 -6.510 54.649 1.00 24.69 501 GLY B CA 1
ATOM 9423 C C . GLY B 1 501 ? 7.865 -6.805 54.764 1.00 30.34 501 GLY B C 1
ATOM 9424 O O . GLY B 1 501 ? 7.453 -7.966 54.799 1.00 29.41 501 GLY B O 1
ATOM 9425 N N . ASN B 1 502 ? 7.051 -5.758 54.827 1.00 21.15 502 ASN B N 1
ATOM 9426 C CA . ASN B 1 502 ? 5.605 -5.950 54.953 1.00 21.45 502 ASN B CA 1
ATOM 9427 C C . ASN B 1 502 ? 4.961 -6.286 53.612 1.00 18.99 502 ASN B C 1
ATOM 9428 O O . ASN B 1 502 ? 5.635 -6.278 52.578 1.00 21.42 502 ASN B O 1
ATOM 9433 N N . VAL B 1 503 ? 3.662 -6.592 53.613 1.00 18.39 503 VAL B N 1
ATOM 9434 C CA . VAL B 1 503 ? 2.996 -7.006 52.372 1.00 16.14 503 VAL B CA 1
ATOM 9435 C C . VAL B 1 503 ? 1.734 -6.164 52.155 1.00 17.66 503 VAL B C 1
ATOM 9436 O O . VAL B 1 503 ? 0.915 -6.002 53.067 1.00 18.96 503 VAL B O 1
ATOM 9440 N N . LEU B 1 504 ? 1.611 -5.581 50.970 1.00 15.18 504 LEU B N 1
ATOM 9441 C CA . LEU B 1 504 ? 0.424 -4.824 50.614 1.00 15.14 504 LEU B CA 1
ATOM 9442 C C . LEU B 1 504 ? -0.556 -5.740 49.892 1.00 19.83 504 LEU B C 1
ATOM 9443 O O . LEU B 1 504 ? -0.158 -6.519 49.025 1.00 18.52 504 LEU B O 1
ATOM 9448 N N . ILE B 1 505 ? -1.833 -5.617 50.241 1.00 17.07 505 ILE B N 1
ATOM 9449 C CA . ILE B 1 505 ? -2.908 -6.452 49.696 1.00 16.20 505 ILE B CA 1
ATOM 9450 C C . ILE B 1 505 ? -3.979 -5.526 49.130 1.00 18.50 505 ILE B C 1
ATOM 9451 O O . ILE B 1 505 ? -4.473 -4.638 49.824 1.00 18.80 505 ILE B O 1
ATOM 9456 N N . LEU B 1 506 ? -4.329 -5.722 47.863 1.00 14.22 506 LEU B N 1
ATOM 9457 C CA . LEU B 1 506 ? -5.246 -4.818 47.182 1.00 13.54 506 LEU B CA 1
ATOM 9458 C C . LEU B 1 506 ? -6.501 -5.537 46.717 1.00 14.71 506 LEU B C 1
ATOM 9459 O O . LEU B 1 506 ? -6.412 -6.524 45.997 1.00 16.66 506 LEU B O 1
ATOM 9464 N N . GLY B 1 507 ? -7.664 -5.061 47.161 1.00 13.08 507 GLY B N 1
ATOM 9465 C CA . GLY B 1 507 ? -8.947 -5.435 46.584 1.00 17.24 507 GLY B CA 1
ATOM 9466 C C . GLY B 1 507 ? -9.302 -6.907 46.583 1.00 17.47 507 GLY B C 1
ATOM 9467 O O . GLY B 1 507 ? -9.112 -7.616 47.588 1.00 17.47 507 GLY B O 1
ATOM 9468 N N . GLY B 1 508 ? -9.807 -7.367 45.443 1.00 15.27 508 GLY B N 1
ATOM 9469 C CA . GLY B 1 508 ? -10.314 -8.717 45.316 1.00 14.32 508 GLY B CA 1
ATOM 9470 C C . GLY B 1 508 ? -11.817 -8.776 45.543 1.00 13.31 508 GLY B C 1
ATOM 9471 O O . GLY B 1 508 ? -12.458 -7.769 45.863 1.00 14.73 508 GLY B O 1
ATOM 9472 N N . VAL B 1 509 ? -12.370 -9.969 45.370 1.00 15.77 509 VAL B N 1
ATOM 9473 C CA . VAL B 1 509 ? -13.755 -10.224 45.709 1.00 13.01 509 VAL B CA 1
ATOM 9474 C C . VAL B 1 509 ? -13.838 -10.385 47.231 1.00 14.95 509 VAL B C 1
ATOM 9475 O O . VAL B 1 509 ? -13.400 -11.394 47.773 1.00 15.03 509 VAL B O 1
ATOM 9479 N N . THR B 1 510 ? -14.426 -9.399 47.907 1.00 14.10 510 THR B N 1
ATOM 9480 C CA . THR B 1 510 ? -14.378 -9.345 49.373 1.00 14.58 510 THR B CA 1
ATOM 9481 C C . THR B 1 510 ? -15.328 -8.284 49.896 1.00 15.83 510 THR B C 1
ATOM 9482 O O . THR B 1 510 ? -15.618 -7.307 49.201 1.00 15.31 510 THR B O 1
ATOM 9486 N N . GLU B 1 511 ? -15.815 -8.497 51.118 1.00 14.08 511 GLU B N 1
ATOM 9487 C CA . GLU B 1 511 ? -16.545 -7.481 51.857 1.00 16.67 511 GLU B CA 1
ATOM 9488 C C . GLU B 1 511 ? -15.600 -6.679 52.746 1.00 18.57 511 GLU B C 1
ATOM 9489 O O . GLU B 1 511 ? -16.030 -5.747 53.433 1.00 18.34 511 GLU B O 1
ATOM 9495 N N . GLY B 1 512 ? -14.319 -7.049 52.735 1.00 15.89 512 GLY B N 1
ATOM 9496 C CA . GLY B 1 512 ? -13.291 -6.368 53.516 1.00 18.02 512 GLY B CA 1
ATOM 9497 C C . GLY B 1 512 ? -12.744 -5.071 52.940 1.00 21.11 512 GLY B C 1
ATOM 9498 O O . GLY B 1 512 ? -13.198 -4.601 51.894 1.00 18.32 512 GLY B O 1
ATOM 9499 N N . PRO B 1 513 ? -11.762 -4.473 53.632 1.00 18.28 513 PRO B N 1
ATOM 9500 C CA . PRO B 1 513 ? -11.205 -3.177 53.223 1.00 15.85 513 PRO B CA 1
ATOM 9501 C C . PRO B 1 513 ? -10.595 -3.225 51.822 1.00 16.91 513 PRO B C 1
ATOM 9502 O O . PRO B 1 513 ? -10.043 -4.252 51.414 1.00 19.20 513 PRO B O 1
ATOM 9506 N N . ALA B 1 514 ? -10.667 -2.105 51.118 1.00 15.54 514 ALA B N 1
ATOM 9507 C CA . ALA B 1 514 ? -10.182 -2.057 49.738 1.00 21.05 514 ALA B CA 1
ATOM 9508 C C . ALA B 1 514 ? -8.673 -2.243 49.644 1.00 21.10 514 ALA B C 1
ATOM 9509 O O . ALA B 1 514 ? -8.154 -2.644 48.601 1.00 20.99 514 ALA B O 1
ATOM 9511 N N . MET B 1 515 ? -7.965 -1.952 50.729 1.00 17.74 515 MET B N 1
ATOM 9512 C CA . MET B 1 515 ? -6.529 -2.135 50.760 1.00 15.68 515 MET B CA 1
ATOM 9513 C C . MET B 1 515 ? -6.048 -2.436 52.168 1.00 20.21 515 MET B C 1
ATOM 9514 O O . MET B 1 515 ? -6.426 -1.751 53.119 1.00 18.74 515 MET B O 1
ATOM 9519 N N . LEU B 1 516 ? -5.223 -3.471 52.288 1.00 15.16 516 LEU B N 1
ATOM 9520 C CA . LEU B 1 516 ? -4.691 -3.900 53.577 1.00 17.32 516 LEU B CA 1
ATOM 9521 C C . LEU B 1 516 ? -3.179 -3.885 53.569 1.00 22.10 516 LEU B C 1
ATOM 9522 O O . LEU B 1 516 ? -2.550 -4.043 52.532 1.00 21.24 516 LEU B O 1
ATOM 9527 N N . LEU B 1 517 ? -2.604 -3.727 54.754 1.00 19.78 517 LEU B N 1
ATOM 9528 C CA . LEU B 1 517 ? -1.186 -3.934 54.958 1.00 20.82 517 LEU B CA 1
ATOM 9529 C C . LEU B 1 517 ? -1.048 -5.073 55.966 1.00 24.06 517 LEU B C 1
ATOM 9530 O O . LEU B 1 517 ? -1.662 -5.047 57.035 1.00 22.71 517 LEU B O 1
ATOM 9535 N N . TYR B 1 518 ? -0.275 -6.092 55.624 1.00 18.07 518 TYR B N 1
ATOM 9536 C CA . TYR B 1 518 ? 0.047 -7.113 56.599 1.00 16.66 518 TYR B CA 1
ATOM 9537 C C . TYR B 1 518 ? 1.432 -6.852 57.157 1.00 22.51 518 TYR B C 1
ATOM 9538 O O . TYR B 1 518 ? 2.406 -6.860 56.424 1.00 18.67 518 TYR B O 1
ATOM 9547 N N . ASN B 1 519 ? 1.512 -6.598 58.454 1.00 17.47 519 ASN B N 1
ATOM 9548 C CA . ASN B 1 519 ? 2.804 -6.404 59.098 1.00 24.79 519 ASN B CA 1
ATOM 9549 C C . ASN B 1 519 ? 3.344 -7.752 59.559 1.00 19.18 519 ASN B C 1
ATOM 9550 O O . ASN B 1 519 ? 2.799 -8.356 60.474 1.00 21.33 519 ASN B O 1
ATOM 9555 N N . VAL B 1 520 ? 4.405 -8.227 58.904 1.00 18.35 520 VAL B N 1
ATOM 9556 C CA . VAL B 1 520 ? 4.893 -9.586 59.114 1.00 21.41 520 VAL B CA 1
ATOM 9557 C C . VAL B 1 520 ? 5.429 -9.813 60.526 1.00 24.93 520 VAL B C 1
ATOM 9558 O O . VAL B 1 520 ? 5.142 -10.836 61.147 1.00 25.08 520 VAL B O 1
ATOM 9562 N N . THR B 1 521 ? 6.196 -8.860 61.040 1.00 25.31 521 THR B N 1
ATOM 9563 C CA . THR B 1 521 ? 6.786 -9.039 62.365 1.00 27.29 521 THR B CA 1
ATOM 9564 C C . THR B 1 521 ? 5.745 -8.963 63.472 1.00 27.85 521 THR B C 1
ATOM 9565 O O . THR B 1 521 ? 5.748 -9.789 64.380 1.00 32.57 521 THR B O 1
ATOM 9569 N N . GLU B 1 522 ? 4.848 -7.988 63.385 1.00 23.40 522 GLU B N 1
ATOM 9570 C CA . GLU B 1 522 ? 3.808 -7.796 64.406 1.00 24.98 522 GLU B CA 1
ATOM 9571 C C . GLU B 1 522 ? 2.627 -8.753 64.236 1.00 26.57 522 GLU B C 1
ATOM 9572 O O . GLU B 1 522 ? 1.802 -8.910 65.138 1.00 26.20 522 GLU B O 1
ATOM 9578 N N . GLU B 1 523 ? 2.546 -9.377 63.068 1.00 23.95 523 GLU B N 1
ATOM 9579 C CA . GLU B 1 523 ? 1.464 -10.305 62.751 1.00 26.80 523 GLU B CA 1
ATOM 9580 C C . GLU B 1 523 ? 0.107 -9.632 62.854 1.00 23.27 523 GLU B C 1
ATOM 9581 O O . GLU B 1 523 ? -0.803 -10.151 63.510 1.00 30.93 523 GLU B O 1
ATOM 9587 N N . ILE B 1 524 ? -0.031 -8.478 62.218 1.00 19.95 524 ILE B N 1
ATOM 9588 C CA . ILE B 1 524 ? -1.295 -7.771 62.211 1.00 25.44 524 ILE B CA 1
ATOM 9589 C C . ILE B 1 524 ? -1.664 -7.305 60.813 1.00 26.23 524 ILE B C 1
ATOM 9590 O O . ILE B 1 524 ? -0.794 -7.039 59.977 1.00 24.78 524 ILE B O 1
ATOM 9595 N N . PHE B 1 525 ? -2.967 -7.226 60.569 1.00 18.46 525 PHE B N 1
ATOM 9596 C CA . PHE B 1 525 ? -3.492 -6.588 59.381 1.00 18.83 525 PHE B CA 1
ATOM 9597 C C . PHE B 1 525 ? -3.974 -5.186 59.711 1.00 30.86 525 PHE B C 1
ATOM 9598 O O . PHE B 1 525 ? -4.621 -4.955 60.735 1.00 23.24 525 PHE B O 1
ATOM 9606 N N . LYS B 1 526 ? -3.676 -4.251 58.824 1.00 18.93 526 LYS B N 1
ATOM 9607 C CA . LYS B 1 526 ? -4.157 -2.886 58.970 1.00 18.75 526 LYS B CA 1
ATOM 9608 C C . LYS B 1 526 ? -4.890 -2.432 57.720 1.00 24.21 526 LYS B C 1
ATOM 9609 O O . LYS B 1 526 ? -4.442 -2.668 56.596 1.00 22.18 526 LYS B O 1
ATOM 9615 N N . ASP B 1 527 ? -6.030 -1.791 57.924 1.00 20.01 527 ASP B N 1
ATOM 9616 C CA . ASP B 1 527 ? -6.768 -1.166 56.839 1.00 19.78 527 ASP B CA 1
ATOM 9617 C C . ASP B 1 527 ? -6.012 0.094 56.416 1.00 25.85 527 ASP B C 1
ATOM 9618 O O . ASP B 1 527 ? -5.884 1.042 57.194 1.00 22.85 527 ASP B O 1
ATOM 9623 N N . VAL B 1 528 ? -5.496 0.103 55.189 1.00 22.99 528 VAL B N 1
ATOM 9624 C CA . VAL B 1 528 ? -4.753 1.265 54.707 1.00 19.18 528 VAL B CA 1
ATOM 9625 C C . VAL B 1 528 ? -5.390 1.908 53.476 1.00 21.53 528 VAL B C 1
ATOM 9626 O O . VAL B 1 528 ? -4.718 2.605 52.706 1.00 24.41 528 VAL B O 1
ATOM 9630 N N . THR B 1 529 ? -6.687 1.670 53.307 1.00 16.73 529 THR B N 1
ATOM 9631 C CA . THR B 1 529 ? -7.455 2.198 52.179 1.00 19.98 529 THR B CA 1
ATOM 9632 C C . THR B 1 529 ? -7.239 3.710 52.069 1.00 30.63 529 THR B C 1
ATOM 9633 O O . THR B 1 529 ? -7.509 4.451 53.016 1.00 21.49 529 THR B O 1
ATOM 9637 N N . PRO B 1 530 ? -6.718 4.173 50.925 1.00 27.23 530 PRO B N 1
ATOM 9638 C CA . PRO B 1 530 ? -6.483 5.615 50.760 1.00 28.98 530 PRO B CA 1
ATOM 9639 C C . PRO B 1 530 ? -7.786 6.417 50.795 1.00 29.65 530 PRO B C 1
ATOM 9640 O O . PRO B 1 530 ? -8.865 5.905 50.499 1.00 25.44 530 PRO B O 1
ATOM 9644 N N . LYS B 1 531 ? -7.686 7.690 51.153 1.00 31.52 531 LYS B N 1
ATOM 9645 C CA . LYS B 1 531 ? -8.884 8.501 51.291 1.00 30.94 531 LYS B CA 1
ATOM 9646 C C . LYS B 1 531 ? -9.531 8.827 49.942 1.00 40.67 531 LYS B C 1
ATOM 9647 O O . LYS B 1 531 ? -10.685 9.247 49.881 1.00 71.23 531 LYS B O 1
ATOM 9653 N N . ASP B 1 532 ? -8.787 8.599 48.866 1.00 36.59 532 ASP B N 1
ATOM 9654 C CA . ASP B 1 532 ? -9.270 8.812 47.503 1.00 33.77 532 ASP B CA 1
ATOM 9655 C C . ASP B 1 532 ? -10.560 8.043 47.187 1.00 36.03 532 ASP B C 1
ATOM 9656 O O . ASP B 1 532 ? -10.699 6.870 47.536 1.00 31.40 532 ASP B O 1
ATOM 9661 N N . GLU B 1 533 ? -11.496 8.693 46.502 1.00 33.88 533 GLU B N 1
ATOM 9662 C CA . GLU B 1 533 ? -12.798 8.080 46.251 1.00 33.54 533 GLU B CA 1
ATOM 9663 C C . GLU B 1 533 ? -12.709 6.902 45.281 1.00 27.38 533 GLU B C 1
ATOM 9664 O O . GLU B 1 533 ? -13.654 6.125 45.151 1.00 32.26 533 GLU B O 1
ATOM 9670 N N . PHE B 1 534 ? -11.576 6.778 44.599 1.00 28.72 534 PHE B N 1
ATOM 9671 C CA . PHE B 1 534 ? -11.354 5.650 43.705 1.00 29.73 534 PHE B CA 1
ATOM 9672 C C . PHE B 1 534 ? -11.472 4.345 44.481 1.00 33.69 534 PHE B C 1
ATOM 9673 O O . PHE B 1 534 ? -11.890 3.328 43.933 1.00 30.33 534 PHE B O 1
ATOM 9681 N N . PHE B 1 535 ? -11.123 4.384 45.767 1.00 30.90 535 PHE B N 1
ATOM 9682 C CA . PHE B 1 535 ? -11.059 3.169 46.575 1.00 25.46 535 PHE B CA 1
ATOM 9683 C C . PHE B 1 535 ? -12.336 2.880 47.328 1.00 25.81 535 PHE B C 1
ATOM 9684 O O . PHE B 1 535 ? -12.330 2.126 48.297 1.00 29.04 535 PHE B O 1
ATOM 9692 N N . GLN B 1 536 ? -13.437 3.464 46.866 1.00 23.59 536 GLN B N 1
ATOM 9693 C CA . GLN B 1 536 ? -14.733 3.216 47.487 1.00 28.22 536 GLN B CA 1
ATOM 9694 C C . GLN B 1 536 ? -15.267 1.831 47.154 1.00 26.35 536 GLN B C 1
ATOM 9695 O O . GLN B 1 536 ? -16.116 1.308 47.859 1.00 28.78 536 GLN B O 1
ATOM 9701 N N . ASN B 1 537 ? -14.751 1.242 46.079 1.00 23.33 537 ASN B N 1
ATOM 9702 C CA . ASN B 1 537 ? -15.167 -0.088 45.642 1.00 22.31 537 ASN B CA 1
ATOM 9703 C C . ASN B 1 537 ? -13.939 -0.966 45.474 1.00 25.89 537 ASN B C 1
ATOM 9704 O O . ASN B 1 537 ? -12.921 -0.515 44.943 1.00 24.44 537 ASN B O 1
ATOM 9709 N N . SER B 1 538 ? -14.041 -2.217 45.909 1.00 22.06 538 SER B N 1
ATOM 9710 C CA . SER B 1 538 ? -12.910 -3.145 45.836 1.00 18.33 538 SER B CA 1
ATOM 9711 C C . SER B 1 538 ? -12.538 -3.453 44.387 1.00 18.46 538 SER B C 1
ATOM 9712 O O . SER B 1 538 ? -13.402 -3.660 43.537 1.00 18.44 538 SER B O 1
ATOM 9715 N N . LEU B 1 539 ? -11.240 -3.488 44.117 1.00 19.91 539 LEU B N 1
ATOM 9716 C CA . LEU B 1 539 ? -10.742 -3.680 42.756 1.00 19.36 539 LEU B CA 1
ATOM 9717 C C . LEU B 1 539 ? -10.330 -5.142 42.582 1.00 14.55 539 LEU B C 1
ATOM 9718 O O . LEU B 1 539 ? -9.511 -5.651 43.351 1.00 17.55 539 LEU B O 1
ATOM 9723 N N . VAL B 1 540 ? -10.903 -5.802 41.575 1.00 16.76 540 VAL B N 1
ATOM 9724 C CA . VAL B 1 540 ? -10.727 -7.237 41.359 1.00 16.75 540 VAL B CA 1
ATOM 9725 C C . VAL B 1 540 ? -9.764 -7.476 40.204 1.00 16.39 540 VAL B C 1
ATOM 9726 O O . VAL B 1 540 ? -9.960 -6.934 39.113 1.00 14.70 540 VAL B O 1
ATOM 9730 N N . SER B 1 541 ? -8.714 -8.258 40.457 1.00 14.50 541 SER B N 1
ATOM 9731 C CA . SER B 1 541 ? -7.738 -8.649 39.435 1.00 13.93 541 SER B CA 1
ATOM 9732 C C . SER B 1 541 ? -7.134 -7.446 38.717 1.00 20.11 541 SER B C 1
ATOM 9733 O O . SER B 1 541 ? -7.119 -7.372 37.481 1.00 15.24 541 SER B O 1
ATOM 9736 N N . ALA B 1 542 ? -6.647 -6.495 39.507 1.00 16.69 542 ALA B N 1
ATOM 9737 C CA . ALA B 1 542 ? -5.887 -5.372 38.962 1.00 14.22 542 ALA B CA 1
ATOM 9738 C C . ALA B 1 542 ? -4.428 -5.750 38.909 1.00 14.39 542 ALA B C 1
ATOM 9739 O O . ALA B 1 542 ? -3.958 -6.550 39.722 1.00 18.95 542 ALA B O 1
ATOM 9741 N N . GLY B 1 543 ? -3.689 -5.166 37.971 1.00 16.21 543 GLY B N 1
ATOM 9742 C CA . GLY B 1 543 ? -2.243 -5.266 38.015 1.00 17.48 543 GLY B CA 1
ATOM 9743 C C . GLY B 1 543 ? -1.728 -4.461 39.197 1.00 20.61 543 GLY B C 1
ATOM 9744 O O . GLY B 1 543 ? -2.290 -3.408 39.514 1.00 18.79 543 GLY B O 1
ATOM 9745 N N . LEU B 1 544 ? -0.665 -4.945 39.835 1.00 17.15 544 LEU B N 1
ATOM 9746 C CA . LEU B 1 544 ? -0.036 -4.235 40.961 1.00 17.98 544 LEU B CA 1
ATOM 9747 C C . LEU B 1 544 ? 1.488 -4.437 40.936 1.00 23.00 544 LEU B C 1
ATOM 9748 O O . LEU B 1 544 ? 1.974 -5.561 40.807 1.00 22.33 544 LEU B O 1
ATOM 9753 N N . GLU B 1 545 ? 2.252 -3.351 41.048 1.00 18.86 545 GLU B N 1
ATOM 9754 C CA . GLU B 1 545 ? 3.722 -3.457 41.098 1.00 19.74 545 GLU B CA 1
ATOM 9755 C C . GLU B 1 545 ? 4.228 -2.414 42.082 1.00 20.24 545 GLU B C 1
ATOM 9756 O O . GLU B 1 545 ? 3.545 -1.427 42.318 1.00 21.49 545 GLU B O 1
ATOM 9762 N N . PHE B 1 546 ? 5.395 -2.660 42.677 1.00 20.71 546 PHE B N 1
ATOM 9763 C CA . PHE B 1 546 ? 5.997 -1.708 43.603 1.00 25.14 546 PHE B CA 1
ATOM 9764 C C . PHE B 1 546 ? 7.468 -1.507 43.250 1.00 24.52 546 PHE B C 1
ATOM 9765 O O . PHE B 1 546 ? 8.148 -2.462 42.887 1.00 25.20 546 PHE B O 1
ATOM 9773 N N . ASP B 1 547 ? 7.940 -0.263 43.356 1.00 26.19 547 ASP B N 1
ATOM 9774 C CA . ASP B 1 547 ? 9.351 0.074 43.117 1.00 28.00 547 ASP B CA 1
ATOM 9775 C C . ASP B 1 547 ? 10.010 0.389 44.460 1.00 26.35 547 ASP B C 1
ATOM 9776 O O . ASP B 1 547 ? 9.672 1.386 45.094 1.00 27.49 547 ASP B O 1
ATOM 9781 N N . PRO B 1 548 ? 10.938 -0.472 44.906 1.00 29.04 548 PRO B N 1
ATOM 9782 C CA . PRO B 1 548 ? 11.518 -0.331 46.244 1.00 30.86 548 PRO B CA 1
ATOM 9783 C C . PRO B 1 548 ? 12.457 0.866 46.369 1.00 29.58 548 PRO B C 1
ATOM 9784 O O . PRO B 1 548 ? 12.788 1.260 47.487 1.00 33.89 548 PRO B O 1
ATOM 9788 N N . VAL B 1 549 ? 12.883 1.440 45.249 1.00 31.28 549 VAL B N 1
ATOM 9789 C CA . VAL B 1 549 ? 13.831 2.551 45.316 1.00 38.05 549 VAL B CA 1
ATOM 9790 C C . VAL B 1 549 ? 13.108 3.861 45.576 1.00 34.95 549 VAL B C 1
ATOM 9791 O O . VAL B 1 549 ? 13.477 4.622 46.474 1.00 38.69 549 VAL B O 1
ATOM 9795 N N . SER B 1 550 ? 12.062 4.108 44.800 1.00 24.27 550 SER B N 1
ATOM 9796 C CA . SER B 1 550 ? 11.229 5.287 44.981 1.00 23.36 550 SER B CA 1
ATOM 9797 C C . SER B 1 550 ? 10.191 5.063 46.074 1.00 29.17 550 SER B C 1
ATOM 9798 O O . SER B 1 550 ? 9.529 6.005 46.500 1.00 27.08 550 SER B O 1
ATOM 9801 N N . LYS B 1 551 ? 10.064 3.818 46.527 1.00 22.45 551 LYS B N 1
ATOM 9802 C CA . LYS B 1 551 ? 8.971 3.428 47.428 1.00 30.01 551 LYS B CA 1
ATOM 9803 C C . LYS B 1 551 ? 7.607 3.884 46.896 1.00 30.42 551 LYS B C 1
ATOM 9804 O O . LYS B 1 551 ? 6.731 4.335 47.636 1.00 29.88 551 LYS B O 1
ATOM 9810 N N . GLN B 1 552 ? 7.431 3.745 45.589 1.00 25.83 552 GLN B N 1
ATOM 9811 C CA . GLN B 1 552 ? 6.144 3.997 44.971 1.00 24.35 552 GLN B CA 1
ATOM 9812 C C . GLN B 1 552 ? 5.693 2.777 44.173 1.00 24.93 552 GLN B C 1
ATOM 9813 O O . GLN B 1 552 ? 6.507 1.948 43.772 1.00 23.40 552 GLN B O 1
ATOM 9819 N N . GLY B 1 553 ? 4.389 2.677 43.960 1.00 26.27 553 GLY B N 1
ATOM 9820 C CA . GLY B 1 553 ? 3.829 1.548 43.244 1.00 29.04 553 GLY B CA 1
ATOM 9821 C C . GLY B 1 553 ? 2.773 1.970 42.250 1.00 22.81 553 GLY B C 1
ATOM 9822 O O . GLY B 1 553 ? 2.386 3.144 42.162 1.00 23.82 553 GLY B O 1
ATOM 9823 N N . ILE B 1 554 ? 2.306 1.002 41.465 1.00 22.23 554 ILE B N 1
ATOM 9824 C CA . ILE B 1 554 ? 1.314 1.273 40.454 1.00 19.91 554 ILE B CA 1
ATOM 9825 C C . ILE B 1 554 ? 0.216 0.221 40.503 1.00 22.28 554 ILE B C 1
ATOM 9826 O O . ILE B 1 554 ? 0.488 -0.966 40.667 1.00 22.78 554 ILE B O 1
ATOM 9831 N N . ILE B 1 555 ? -1.013 0.697 40.384 1.00 15.06 555 ILE B N 1
ATOM 9832 C CA . ILE B 1 555 ? -2.206 -0.141 40.247 1.00 21.97 555 ILE B CA 1
ATOM 9833 C C . ILE B 1 555 ? -2.706 0.060 38.823 1.00 25.86 555 ILE B C 1
ATOM 9834 O O . ILE B 1 555 ? -2.745 1.194 38.357 1.00 25.07 555 ILE B O 1
ATOM 9839 N N . LEU B 1 556 ? -3.050 -1.019 38.113 1.00 18.81 556 LEU B N 1
ATOM 9840 C CA . LEU B 1 556 ? -3.420 -0.890 36.698 1.00 15.79 556 LEU B CA 1
ATOM 9841 C C . LEU B 1 556 ? -4.685 -1.687 36.422 1.00 25.82 556 LEU B C 1
ATOM 9842 O O . LEU B 1 556 ? -4.726 -2.891 36.670 1.00 19.07 556 LEU B O 1
ATOM 9847 N N . GLY B 1 557 ? -5.710 -1.013 35.914 1.00 22.34 557 GLY B N 1
ATOM 9848 C CA . GLY B 1 557 ? -6.956 -1.667 35.558 1.00 18.47 557 GLY B CA 1
ATOM 9849 C C . GLY B 1 557 ? -7.676 -2.285 36.738 1.00 24.04 557 GLY B C 1
ATOM 9850 O O . GLY B 1 557 ? -7.647 -1.753 37.852 1.00 20.47 557 GLY B O 1
ATOM 9851 N N . GLY B 1 558 ? -8.324 -3.422 36.496 1.00 19.01 558 GLY B N 1
ATOM 9852 C CA . GLY B 1 558 ? -9.080 -4.099 37.536 1.00 16.88 558 GLY B CA 1
ATOM 9853 C C . GLY B 1 558 ? -10.579 -3.941 37.372 1.00 18.32 558 GLY B C 1
ATOM 9854 O O . GLY B 1 558 ? -11.065 -2.928 36.874 1.00 21.62 558 GLY B O 1
ATOM 9855 N N . GLY B 1 559 ? -11.322 -4.948 37.811 1.00 18.99 559 GLY B N 1
ATOM 9856 C CA . GLY B 1 559 ? -12.760 -4.941 37.662 1.00 15.10 559 GLY B CA 1
ATOM 9857 C C . GLY B 1 559 ? -13.396 -4.622 38.996 1.00 16.28 559 GLY B C 1
ATOM 9858 O O . GLY B 1 559 ? -12.721 -4.599 40.024 1.00 17.76 559 GLY B O 1
ATOM 9859 N N . PHE B 1 560 ? -14.694 -4.375 38.982 1.00 17.98 560 PHE B N 1
ATOM 9860 C CA . PHE B 1 560 ? -15.418 -4.190 40.222 1.00 17.91 560 PHE B CA 1
ATOM 9861 C C . PHE B 1 560 ? -16.375 -5.350 40.441 1.00 19.82 560 PHE B C 1
ATOM 9862 O O . PHE B 1 560 ? -16.577 -6.168 39.544 1.00 20.93 560 PHE B O 1
ATOM 9870 N N . MET B 1 561 ? -16.957 -5.428 41.632 1.00 17.85 561 MET B N 1
ATOM 9871 C CA . MET B 1 561 ? -17.756 -6.600 41.991 1.00 17.68 561 MET B CA 1
ATOM 9872 C C . MET B 1 561 ? -19.114 -6.664 41.294 1.00 24.00 561 MET B C 1
ATOM 9873 O O . MET B 1 561 ? -19.849 -7.626 41.468 1.00 20.65 561 MET B O 1
ATOM 9878 N N . ASP B 1 562 ? -19.424 -5.663 40.474 1.00 18.22 562 ASP B N 1
ATOM 9879 C CA . ASP B 1 562 ? -20.594 -5.754 39.606 1.00 23.22 562 ASP B CA 1
ATOM 9880 C C . ASP B 1 562 ? -20.359 -6.641 38.372 1.00 20.69 562 ASP B C 1
ATOM 9881 O O . ASP B 1 562 ? -21.280 -6.854 37.576 1.00 19.58 562 ASP B O 1
ATOM 9886 N N . GLN B 1 563 ? -19.127 -7.141 38.227 1.00 19.23 563 GLN B N 1
ATOM 9887 C CA . GLN B 1 563 ? -18.731 -7.990 37.095 1.00 17.01 563 GLN B CA 1
ATOM 9888 C C . GLN B 1 563 ? -19.013 -7.339 35.733 1.00 17.34 563 GLN B C 1
ATOM 9889 O O . GLN B 1 563 ? -19.175 -8.025 34.720 1.00 20.90 563 GLN B O 1
ATOM 9895 N N . THR B 1 564 ? -19.023 -6.012 35.716 1.00 18.47 564 THR B N 1
ATOM 9896 C CA . THR B 1 564 ? -19.389 -5.279 34.518 1.00 19.03 564 THR B CA 1
ATOM 9897 C C . THR B 1 564 ? -18.384 -4.157 34.245 1.00 22.55 564 THR B C 1
ATOM 9898 O O . THR B 1 564 ? -17.840 -4.031 33.145 1.00 20.85 564 THR B O 1
ATOM 9902 N N . THR B 1 565 ? -18.130 -3.360 35.271 1.00 18.54 565 THR B N 1
ATOM 9903 C CA . THR B 1 565 ? -17.248 -2.207 35.181 1.00 18.01 565 THR B CA 1
ATOM 9904 C C . THR B 1 565 ? -15.787 -2.601 35.293 1.00 20.08 565 THR B C 1
ATOM 9905 O O . THR B 1 565 ? -15.417 -3.382 36.160 1.00 18.63 565 THR B O 1
ATOM 9909 N N . VAL B 1 566 ? -14.963 -2.052 34.409 1.00 16.61 566 VAL B N 1
ATOM 9910 C CA . VAL B 1 566 ? -13.530 -2.242 34.498 1.00 15.21 566 VAL B CA 1
ATOM 9911 C C . VAL B 1 566 ? -12.831 -0.885 34.482 1.00 23.70 566 VAL B C 1
ATOM 9912 O O . VAL B 1 566 ? -13.088 -0.045 33.602 1.00 22.82 566 VAL B O 1
ATOM 9916 N N . SER B 1 567 ? -11.954 -0.670 35.455 1.00 18.91 567 SER B N 1
ATOM 9917 C CA . SER B 1 567 ? -11.258 0.612 35.568 1.00 18.49 567 SER B CA 1
ATOM 9918 C C . SER B 1 567 ? -10.322 0.808 34.390 1.00 24.86 567 SER B C 1
ATOM 9919 O O . SER B 1 567 ? -9.675 -0.138 33.954 1.00 21.43 567 SER B O 1
ATOM 9922 N N . ASP B 1 568 ? -10.244 2.039 33.886 1.00 18.62 568 ASP B N 1
ATOM 9923 C CA . ASP B 1 568 ? -9.275 2.374 32.848 1.00 20.44 568 ASP B CA 1
ATOM 9924 C C . ASP B 1 568 ? -8.154 3.268 33.390 1.00 26.49 568 ASP B C 1
ATOM 9925 O O . ASP B 1 568 ?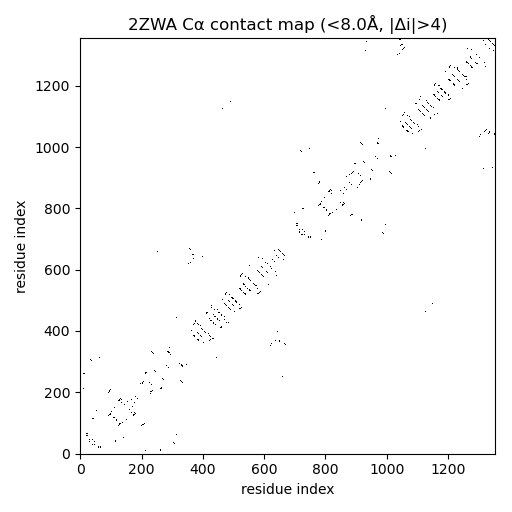 -7.540 4.034 32.643 1.00 27.41 568 ASP B O 1
ATOM 9930 N N . LYS B 1 569 ? -7.873 3.151 34.682 1.00 21.44 569 LYS B N 1
ATOM 9931 C CA . LYS B 1 569 ? -6.858 3.981 35.313 1.00 20.62 569 LYS B CA 1
ATOM 9932 C C . LYS B 1 569 ? -5.587 3.230 35.648 1.00 28.02 569 LYS B C 1
ATOM 9933 O O . LYS B 1 569 ? -5.604 2.031 35.928 1.00 23.87 569 LYS B O 1
ATOM 9939 N N . ALA B 1 570 ? -4.479 3.956 35.610 1.00 19.96 570 ALA B N 1
ATOM 9940 C CA . ALA B 1 570 ? -3.244 3.529 36.239 1.00 19.95 570 ALA B CA 1
ATOM 9941 C C . ALA B 1 570 ? -3.065 4.493 37.413 1.00 30.98 570 ALA B C 1
ATOM 9942 O O . ALA B 1 570 ? -3.053 5.710 37.232 1.00 26.55 570 ALA B O 1
ATOM 9944 N N . ILE B 1 571 ? -2.975 3.953 38.619 1.00 21.93 571 ILE B N 1
ATOM 9945 C CA . ILE B 1 571 ? -2.870 4.784 39.816 1.00 23.88 571 ILE B CA 1
ATOM 9946 C C . ILE B 1 571 ? -1.452 4.697 40.353 1.00 28.74 571 ILE B C 1
ATOM 9947 O O . ILE B 1 571 ? -0.983 3.605 40.676 1.00 28.71 571 ILE B O 1
ATOM 9952 N N . ILE B 1 572 ? -0.754 5.828 40.438 1.00 23.79 572 ILE B N 1
ATOM 9953 C CA . ILE B 1 572 ? 0.571 5.834 41.057 1.00 23.75 572 ILE B CA 1
ATOM 9954 C C . ILE B 1 572 ? 0.418 6.232 42.531 1.00 18.44 572 ILE B C 1
ATOM 9955 O O . ILE B 1 572 ? -0.185 7.255 42.836 1.00 26.81 572 ILE B O 1
ATOM 9960 N N . PHE B 1 573 ? 0.935 5.402 43.436 1.00 23.67 573 PHE B N 1
ATOM 9961 C CA . PHE B 1 573 ? 0.796 5.649 44.870 1.00 19.39 573 PHE B CA 1
ATOM 9962 C C . PHE B 1 573 ? 2.137 5.601 45.605 1.00 21.84 573 PHE B C 1
ATOM 9963 O O . PHE B 1 573 ? 3.093 4.985 45.139 1.00 24.17 573 PHE B O 1
ATOM 9971 N N . LYS B 1 574 ? 2.190 6.249 46.769 1.00 22.75 574 LYS B N 1
ATOM 9972 C CA . LYS B 1 574 ? 3.384 6.265 47.600 1.00 27.95 574 LYS B CA 1
ATOM 9973 C C . LYS B 1 574 ? 3.141 5.495 48.879 1.00 24.44 574 LYS B C 1
ATOM 9974 O O . LYS B 1 574 ? 2.064 5.598 49.463 1.00 25.24 574 LYS B O 1
ATOM 9980 N N . TYR B 1 575 ? 4.142 4.737 49.316 1.00 23.51 575 TYR B N 1
ATOM 9981 C CA . TYR B 1 575 ? 4.077 4.074 50.607 1.00 25.83 575 TYR B CA 1
ATOM 9982 C C . TYR B 1 575 ? 5.030 4.757 51.569 1.00 24.68 575 TYR B C 1
ATOM 9983 O O . TYR B 1 575 ? 6.243 4.700 51.380 1.00 26.64 575 TYR B O 1
ATOM 9992 N N . ASP B 1 576 ? 4.469 5.396 52.591 1.00 21.77 576 ASP B N 1
ATOM 9993 C CA . ASP B 1 576 ? 5.254 6.036 53.643 1.00 22.44 576 ASP B CA 1
ATOM 9994 C C . ASP B 1 576 ? 5.162 5.214 54.918 1.00 23.37 576 ASP B C 1
ATOM 9995 O O . ASP B 1 576 ? 4.195 5.318 55.669 1.00 25.13 576 ASP B O 1
ATOM 10000 N N . ALA B 1 577 ? 6.178 4.399 55.157 1.00 20.89 577 ALA B N 1
ATOM 10001 C CA . ALA B 1 577 ? 6.160 3.453 56.264 1.00 31.40 577 ALA B CA 1
ATOM 10002 C C . ALA B 1 577 ? 6.118 4.167 57.609 1.00 44.40 577 ALA B C 1
ATOM 10003 O O . ALA B 1 577 ? 5.675 3.608 58.612 1.00 37.11 577 ALA B O 1
ATOM 10005 N N . GLU B 1 578 ? 6.574 5.414 57.626 1.00 29.98 578 GLU B N 1
ATOM 10006 C CA . GLU B 1 578 ? 6.628 6.177 58.866 1.00 29.54 578 GLU B CA 1
ATOM 10007 C C . GLU B 1 578 ? 5.271 6.770 59.221 1.00 34.75 578 GLU B C 1
ATOM 10008 O O . GLU B 1 578 ? 5.084 7.329 60.295 1.00 36.50 578 GLU B O 1
ATOM 10014 N N . ASN B 1 579 ? 4.313 6.632 58.319 1.00 23.13 579 ASN B N 1
ATOM 10015 C CA . ASN B 1 579 ? 2.987 7.161 58.563 1.00 23.66 579 ASN B CA 1
ATOM 10016 C C . ASN B 1 579 ? 2.076 6.061 59.117 1.00 35.54 579 ASN B C 1
ATOM 10017 O O . ASN B 1 579 ? 1.767 5.079 58.435 1.00 31.29 579 ASN B O 1
ATOM 10022 N N . ALA B 1 580 ? 1.659 6.234 60.365 1.00 30.44 580 ALA B N 1
ATOM 10023 C CA . ALA B 1 580 ? 0.967 5.178 61.104 1.00 30.76 580 ALA B CA 1
ATOM 10024 C C . ALA B 1 580 ? -0.445 4.905 60.608 1.00 29.18 580 ALA B C 1
ATOM 10025 O O . ALA B 1 580 ? -0.916 3.763 60.660 1.00 40.93 580 ALA B O 1
ATOM 10027 N N . THR B 1 581 ? -1.128 5.942 60.137 1.00 30.60 581 THR B N 1
ATOM 10028 C CA . THR B 1 581 ? -2.546 5.812 59.823 1.00 35.02 581 THR B CA 1
ATOM 10029 C C . THR B 1 581 ? -2.885 5.975 58.343 1.00 39.32 581 THR B C 1
ATOM 10030 O O . THR B 1 581 ? -3.914 5.483 57.886 1.00 38.18 581 THR B O 1
ATOM 10034 N N . GLU B 1 582 ? -2.038 6.677 57.601 1.00 34.52 582 GLU B N 1
ATOM 10035 C CA . GLU B 1 582 ? -2.288 6.884 56.178 1.00 32.01 582 GLU B CA 1
ATOM 10036 C C . GLU B 1 582 ? -1.024 6.626 55.380 1.00 26.43 582 GLU B C 1
ATOM 10037 O O . GLU B 1 582 ? -0.518 7.528 54.706 1.00 30.62 582 GLU B O 1
ATOM 10043 N N . PRO B 1 583 ? -0.512 5.391 55.446 1.00 24.27 583 PRO B N 1
ATOM 10044 C CA . PRO B 1 583 ? 0.748 5.068 54.768 1.00 26.65 583 PRO B CA 1
ATOM 10045 C C . PRO B 1 583 ? 0.634 5.034 53.245 1.00 28.59 583 PRO B C 1
ATOM 10046 O O . PRO B 1 583 ? 1.668 5.102 52.592 1.00 28.70 583 PRO B O 1
ATOM 10050 N N . ILE B 1 584 ? -0.573 4.928 52.694 1.00 25.10 584 ILE B N 1
ATOM 10051 C CA . ILE B 1 584 ? -0.721 4.921 51.236 1.00 24.84 584 ILE B CA 1
ATOM 10052 C C . ILE B 1 584 ? -1.459 6.160 50.742 1.00 29.22 584 ILE B C 1
ATOM 10053 O O . ILE B 1 584 ? -2.582 6.440 51.162 1.00 28.45 584 ILE B O 1
ATOM 10058 N N . THR B 1 585 ? -0.821 6.909 49.847 1.00 22.12 585 THR B N 1
ATOM 10059 C CA . THR B 1 585 ? -1.477 8.044 49.221 1.00 21.05 585 THR B CA 1
ATOM 10060 C C . THR B 1 585 ? -1.343 8.004 47.697 1.00 19.12 585 THR B C 1
ATOM 10061 O O . THR B 1 585 ? -0.397 7.448 47.162 1.00 28.73 585 THR B O 1
ATOM 10065 N N . VAL B 1 586 ? -2.295 8.608 47.011 1.00 26.59 586 VAL B N 1
ATOM 10066 C CA . VAL B 1 586 ? -2.258 8.662 45.565 1.00 32.58 586 VAL B CA 1
ATOM 10067 C C . VAL B 1 586 ? -1.384 9.821 45.097 1.00 42.38 586 VAL B C 1
ATOM 10068 O O . VAL B 1 586 ? -1.585 10.961 45.499 1.00 31.97 586 VAL B O 1
ATOM 10072 N N . ILE B 1 587 ? -0.409 9.521 44.249 1.00 28.34 587 ILE B N 1
ATOM 10073 C CA . ILE B 1 587 ? 0.446 10.556 43.668 1.00 25.18 587 ILE B CA 1
ATOM 10074 C C . ILE B 1 587 ? -0.196 11.129 42.417 1.00 38.72 587 ILE B C 1
ATOM 10075 O O . ILE B 1 587 ? -0.196 12.340 42.200 1.00 39.33 587 ILE B O 1
ATOM 10080 N N . LYS B 1 588 ? -0.754 10.244 41.599 1.00 32.30 588 LYS B N 1
ATOM 10081 C CA . LYS B 1 588 ? -1.249 10.614 40.288 1.00 32.53 588 LYS B CA 1
ATOM 10082 C C . LYS B 1 588 ? -2.147 9.517 39.737 1.00 28.70 588 LYS B C 1
ATOM 10083 O O . LYS B 1 588 ? -1.983 8.343 40.079 1.00 29.92 588 LYS B O 1
ATOM 10089 N N . LYS B 1 589 ? -3.081 9.907 38.875 1.00 28.33 589 LYS B N 1
ATOM 10090 C CA . LYS B 1 589 ? -3.944 8.963 38.168 1.00 31.22 589 LYS B CA 1
ATOM 10091 C C . LYS B 1 589 ? -3.903 9.191 36.658 1.00 36.81 589 LYS B C 1
ATOM 10092 O O . LYS B 1 589 ? -4.222 10.279 36.180 1.00 37.39 589 LYS B O 1
ATOM 10098 N N . LEU B 1 590 ? -3.533 8.157 35.909 1.00 24.42 590 LEU B N 1
ATOM 10099 C CA . LEU B 1 590 ? -3.458 8.238 34.459 1.00 25.77 590 LEU B CA 1
ATOM 10100 C C . LEU B 1 590 ? -4.605 7.435 33.858 1.00 38.70 590 LEU B C 1
ATOM 10101 O O . LEU B 1 590 ? -4.949 6.368 34.364 1.00 29.36 590 LEU B O 1
ATOM 10106 N N . GLN B 1 591 ? -5.198 7.947 32.785 1.00 25.21 591 GLN B N 1
ATOM 10107 C CA . GLN B 1 591 ? -6.321 7.275 32.139 1.00 25.64 591 GLN B CA 1
ATOM 10108 C C . GLN B 1 591 ? -6.000 6.953 30.683 1.00 44.84 591 GLN B C 1
ATOM 10109 O O . GLN B 1 591 ? -5.442 7.781 29.964 1.00 32.31 591 GLN B O 1
ATOM 10115 N N . HIS B 1 592 ? -6.349 5.744 30.256 1.00 28.84 592 HIS B N 1
ATOM 10116 C CA . HIS B 1 592 ? -6.141 5.323 28.872 1.00 22.99 592 HIS B CA 1
ATOM 10117 C C . HIS B 1 592 ? -6.966 4.071 28.597 1.00 28.20 592 HIS B C 1
ATOM 10118 O O . HIS B 1 592 ? -7.059 3.194 29.452 1.00 26.17 592 HIS B O 1
ATOM 10125 N N . PRO B 1 593 ? -7.563 3.983 27.400 1.00 25.69 593 PRO B N 1
ATOM 10126 C CA . PRO B 1 593 ? -8.350 2.799 27.046 1.00 24.83 593 PRO B CA 1
ATOM 10127 C C . PRO B 1 593 ? -7.550 1.506 27.174 1.00 21.97 593 PRO B C 1
ATOM 10128 O O . PRO B 1 593 ? -8.120 0.466 27.513 1.00 21.68 593 PRO B O 1
ATOM 10132 N N . LEU B 1 594 ? -6.252 1.555 26.913 1.00 19.74 594 LEU B N 1
ATOM 10133 C CA . LEU B 1 594 ? -5.465 0.329 26.970 1.00 20.69 594 LEU B CA 1
ATOM 10134 C C . LEU B 1 594 ? -5.095 -0.051 28.398 1.00 21.67 594 LEU B C 1
ATOM 10135 O O . LEU B 1 594 ? -4.395 -1.033 28.602 1.00 21.26 594 LEU B O 1
ATOM 10140 N N . PHE B 1 595 ? -5.550 0.738 29.376 1.00 22.70 595 PHE B N 1
ATOM 10141 C CA . PHE B 1 595 ? -5.380 0.390 30.789 1.00 24.99 595 PHE B CA 1
ATOM 10142 C C . PHE B 1 595 ? -6.592 -0.392 31.290 1.00 17.39 595 PHE B C 1
ATOM 10143 O O . PHE B 1 595 ? -6.583 -0.907 32.401 1.00 21.76 595 PHE B O 1
ATOM 10151 N N . GLN B 1 596 ? -7.654 -0.439 30.495 1.00 19.01 596 GLN B N 1
ATOM 10152 C CA . GLN B 1 596 ? -8.893 -1.058 30.939 1.00 22.59 596 GLN B CA 1
ATOM 10153 C C . GLN B 1 596 ? -8.810 -2.571 30.764 1.00 23.27 596 GLN B C 1
ATOM 10154 O O . GLN B 1 596 ? -9.335 -3.134 29.800 1.00 23.75 596 GLN B O 1
ATOM 10160 N N . ARG B 1 597 ? -8.115 -3.209 31.697 1.00 20.07 597 ARG B N 1
ATOM 10161 C CA . ARG B 1 597 ? -7.845 -4.640 31.651 1.00 18.34 597 ARG B CA 1
ATOM 10162 C C . ARG B 1 597 ? -8.273 -5.311 32.932 1.00 23.42 597 ARG B C 1
ATOM 10163 O O . ARG B 1 597 ? -8.039 -4.791 34.027 1.00 24.17 597 ARG B O 1
ATOM 10171 N N . TYR B 1 598 ? -8.854 -6.495 32.780 1.00 17.25 598 TYR B N 1
ATOM 10172 C CA . TYR B 1 598 ? -9.190 -7.350 33.899 1.00 12.98 598 TYR B CA 1
ATOM 10173 C C . TYR B 1 598 ? -8.279 -8.567 33.857 1.00 15.55 598 TYR B C 1
ATOM 10174 O O . TYR B 1 598 ? -8.142 -9.205 32.819 1.00 14.00 598 TYR B O 1
ATOM 10183 N N . GLY B 1 599 ? -7.610 -8.853 34.969 1.00 14.50 599 GLY B N 1
ATOM 10184 C CA . GLY B 1 599 ? -6.721 -10.003 35.033 1.00 16.37 599 GLY B CA 1
ATOM 10185 C C . GLY B 1 599 ? -5.394 -9.844 34.317 1.00 16.62 599 GLY B C 1
ATOM 10186 O O . GLY B 1 599 ? -4.803 -10.835 33.890 1.00 15.81 599 GLY B O 1
ATOM 10187 N N . SER B 1 600 ? -4.925 -8.605 34.174 1.00 17.20 600 SER B N 1
ATOM 10188 C CA . SER B 1 600 ? -3.593 -8.346 33.626 1.00 16.81 600 SER B CA 1
ATOM 10189 C C . SER B 1 600 ? -2.558 -8.465 34.724 1.00 14.43 600 SER B C 1
ATOM 10190 O O . SER B 1 600 ? -2.900 -8.571 35.904 1.00 16.79 600 SER B O 1
ATOM 10193 N N . GLN B 1 601 ? -1.280 -8.436 34.338 1.00 15.74 601 GLN B N 1
ATOM 10194 C CA . GLN B 1 601 ? -0.215 -8.310 35.317 1.00 15.16 601 GLN B CA 1
ATOM 10195 C C . GLN B 1 601 ? 0.750 -7.250 34.839 1.00 16.40 601 GLN B C 1
ATOM 10196 O O . GLN B 1 601 ? 0.897 -7.049 33.635 1.00 17.47 601 GLN B O 1
ATOM 10202 N N . ILE B 1 602 ? 1.424 -6.590 35.781 1.00 17.69 602 ILE B N 1
ATOM 10203 C CA . ILE B 1 602 ? 2.348 -5.520 35.429 1.00 16.69 602 ILE B CA 1
ATOM 10204 C C . ILE B 1 602 ? 3.667 -5.730 36.171 1.00 21.11 602 ILE B C 1
ATOM 10205 O O . ILE B 1 602 ? 3.685 -6.335 37.236 1.00 21.20 602 ILE B O 1
ATOM 10210 N N . LYS B 1 603 ? 4.765 -5.261 35.587 1.00 23.38 603 LYS B N 1
ATOM 10211 C CA . LYS B 1 603 ? 6.079 -5.443 36.190 1.00 20.43 603 LYS B CA 1
ATOM 10212 C C . LYS B 1 603 ? 7.067 -4.455 35.595 1.00 26.09 603 LYS B C 1
ATOM 10213 O O . LYS B 1 603 ? 7.073 -4.229 34.385 1.00 25.49 603 LYS B O 1
ATOM 10219 N N . TYR B 1 604 ? 7.908 -3.867 36.436 1.00 23.90 604 TYR B N 1
ATOM 10220 C CA . TYR B 1 604 ? 8.951 -2.981 35.920 1.00 25.87 604 TYR B CA 1
ATOM 10221 C C . TYR B 1 604 ? 10.001 -3.740 35.114 1.00 25.48 604 TYR B C 1
ATOM 10222 O O . TYR B 1 604 ? 10.549 -4.737 35.585 1.00 30.33 604 TYR B O 1
ATOM 10231 N N . ILE B 1 605 ? 10.243 -3.281 33.886 1.00 28.76 605 ILE B N 1
ATOM 10232 C CA . ILE B 1 605 ? 11.380 -3.735 33.091 1.00 31.98 605 ILE B CA 1
ATOM 10233 C C . ILE B 1 605 ? 12.610 -2.945 33.538 1.00 48.22 605 ILE B C 1
ATOM 10234 O O . ILE B 1 605 ? 13.626 -3.515 33.937 1.00 55.39 605 ILE B O 1
ATOM 10239 N N . THR B 1 606 ? 12.502 -1.622 33.454 1.00 46.32 606 THR B N 1
ATOM 10240 C CA . THR B 1 606 ? 13.495 -0.708 34.012 1.00 49.61 606 THR B CA 1
ATOM 10241 C C . THR B 1 606 ? 12.775 0.049 35.115 1.00 43.93 606 THR B C 1
ATOM 10242 O O . THR B 1 606 ? 11.573 -0.122 35.277 1.00 33.10 606 THR B O 1
ATOM 10246 N N . PRO B 1 607 ? 13.490 0.897 35.875 1.00 58.18 607 PRO B N 1
ATOM 10247 C CA . PRO B 1 607 ? 12.788 1.628 36.939 1.00 43.74 607 PRO B CA 1
ATOM 10248 C C . PRO B 1 607 ? 11.861 2.687 36.360 1.00 47.78 607 PRO B C 1
ATOM 10249 O O . PRO B 1 607 ? 11.066 3.294 37.079 1.00 53.64 607 PRO B O 1
ATOM 10253 N N . ARG B 1 608 ? 11.972 2.896 35.055 1.00 39.70 608 ARG B N 1
ATOM 10254 C CA . ARG B 1 608 ? 11.260 3.969 34.389 1.00 39.80 608 ARG B CA 1
ATOM 10255 C C . ARG B 1 608 ? 10.295 3.407 33.351 1.00 38.00 608 ARG B C 1
ATOM 10256 O O . ARG B 1 608 ? 9.554 4.156 32.721 1.00 37.54 608 ARG B O 1
ATOM 10264 N N . LYS B 1 609 ? 10.314 2.087 33.177 1.00 36.53 609 LYS B N 1
ATOM 10265 C CA . LYS B 1 609 ? 9.522 1.419 32.147 1.00 30.82 609 LYS B CA 1
ATOM 10266 C C . LYS B 1 609 ? 8.701 0.263 32.729 1.00 33.05 609 LYS B C 1
ATOM 10267 O O . LYS B 1 609 ? 9.263 -0.755 33.115 1.00 28.79 609 LYS B O 1
ATOM 10273 N N . LEU B 1 610 ? 7.377 0.422 32.765 1.00 27.90 610 LEU B N 1
ATOM 10274 C CA . LEU B 1 610 ? 6.463 -0.608 33.275 1.00 27.20 610 LEU B CA 1
ATOM 10275 C C . LEU B 1 610 ? 5.887 -1.475 32.153 1.00 25.32 610 LEU B C 1
ATOM 10276 O O . LEU B 1 610 ? 5.272 -0.963 31.225 1.00 30.50 610 LEU B O 1
ATOM 10281 N N . LEU B 1 611 ? 6.069 -2.788 32.263 1.00 22.13 611 LEU B N 1
ATOM 10282 C CA . LEU B 1 611 ? 5.467 -3.718 31.319 1.00 21.27 611 LEU B CA 1
ATOM 10283 C C . LEU B 1 611 ? 4.037 -4.023 31.758 1.00 17.90 611 LEU B C 1
ATOM 10284 O O . LEU B 1 611 ? 3.780 -4.283 32.942 1.00 21.12 611 LEU B O 1
ATOM 10289 N N . ILE B 1 612 ? 3.115 -3.980 30.802 1.00 17.37 612 ILE B N 1
ATOM 10290 C CA . ILE B 1 612 ? 1.703 -4.253 31.045 1.00 18.54 612 ILE B CA 1
ATOM 10291 C C . ILE B 1 612 ? 1.332 -5.438 30.147 1.00 14.96 612 ILE B C 1
ATOM 10292 O O . ILE B 1 612 ? 1.547 -5.398 28.935 1.00 18.06 612 ILE B O 1
ATOM 10297 N N . VAL B 1 613 ? 0.808 -6.496 30.750 1.00 18.80 613 VAL B N 1
ATOM 10298 C CA . VAL B 1 613 ? 0.610 -7.751 30.033 1.00 19.64 613 VAL B CA 1
ATOM 10299 C C . VAL B 1 613 ? -0.803 -8.311 30.193 1.00 17.53 613 VAL B C 1
ATOM 10300 O O . VAL B 1 613 ? -1.279 -8.485 31.310 1.00 17.39 613 VAL B O 1
ATOM 10304 N N . GLY B 1 614 ? -1.454 -8.609 29.071 1.00 17.49 614 GLY B N 1
ATOM 10305 C CA . GLY B 1 614 ? -2.618 -9.488 29.078 1.00 18.51 614 GLY B CA 1
ATOM 10306 C C . GLY B 1 614 ? -3.872 -8.987 29.765 1.00 15.47 614 GLY B C 1
ATOM 10307 O O . GLY B 1 614 ? -4.116 -7.782 29.871 1.00 18.07 614 GLY B O 1
ATOM 10308 N N . GLY B 1 615 ? -4.680 -9.932 30.240 1.00 16.36 615 GLY B N 1
ATOM 10309 C CA . GLY B 1 615 ? -5.996 -9.607 30.757 1.00 12.21 615 GLY B CA 1
ATOM 10310 C C . GLY B 1 615 ? -6.990 -9.442 29.633 1.00 18.36 615 GLY B C 1
ATOM 10311 O O . GLY B 1 615 ? -6.634 -9.523 28.457 1.00 17.43 615 GLY B O 1
ATOM 10312 N N . THR B 1 616 ? -8.246 -9.212 29.995 1.00 15.53 616 THR B N 1
ATOM 10313 C CA . THR B 1 616 ? -9.296 -9.036 29.007 1.00 16.48 616 THR B CA 1
ATOM 10314 C C . THR B 1 616 ? -9.976 -7.689 29.259 1.00 20.27 616 THR B C 1
ATOM 10315 O O . THR B 1 616 ? -9.721 -7.028 30.271 1.00 18.30 616 THR B O 1
ATOM 10319 N N . SER B 1 617 ? -10.850 -7.290 28.346 1.00 16.33 617 SER B N 1
ATOM 10320 C CA . SER B 1 617 ? -11.441 -5.965 28.407 1.00 16.98 617 SER B CA 1
ATOM 10321 C C . SER B 1 617 ? -12.913 -6.019 28.033 1.00 13.97 617 SER B C 1
ATOM 10322 O O . SER B 1 617 ? -13.304 -6.808 27.187 1.00 18.72 617 SER B O 1
ATOM 10325 N N . PRO B 1 618 ? -13.739 -5.183 28.675 1.00 17.22 618 PRO B N 1
ATOM 10326 C CA . PRO B 1 618 ? -15.153 -5.171 28.300 1.00 18.22 618 PRO B CA 1
ATOM 10327 C C . PRO B 1 618 ? -15.364 -4.430 26.984 1.00 19.05 618 PRO B C 1
ATOM 10328 O O . PRO B 1 618 ? -16.441 -4.540 26.401 1.00 25.76 618 PRO B O 1
ATOM 10332 N N . SER B 1 619 ? -14.343 -3.715 26.517 1.00 22.05 619 SER B N 1
ATOM 10333 C CA A SER B 1 619 ? -14.482 -2.827 25.361 0.50 29.05 619 SER B CA 1
ATOM 10334 C CA B SER B 1 619 ? -14.508 -2.835 25.365 0.50 29.04 619 SER B CA 1
ATOM 10335 C C . SER B 1 619 ? -14.079 -3.473 24.044 1.00 36.21 619 SER B C 1
ATOM 10336 O O . SER B 1 619 ? -14.405 -2.956 22.971 1.00 28.41 619 SER B O 1
ATOM 10341 N N . GLY B 1 620 ? -13.368 -4.596 24.119 1.00 20.16 620 GLY B N 1
ATOM 10342 C CA . GLY B 1 620 ? -12.917 -5.282 22.914 1.00 24.38 620 GLY B CA 1
ATOM 10343 C C . GLY B 1 620 ? -11.826 -6.303 23.177 1.00 20.20 620 GLY B C 1
ATOM 10344 O O . GLY B 1 620 ? -11.543 -6.609 24.333 1.00 20.32 620 GLY B O 1
ATOM 10345 N N . LEU B 1 621 ? -11.215 -6.833 22.118 1.00 19.00 621 LEU B N 1
ATOM 10346 C CA . LEU B 1 621 ? -10.143 -7.823 22.257 1.00 16.32 621 LEU B CA 1
ATOM 10347 C C . LEU B 1 621 ? -8.772 -7.196 22.077 1.00 22.37 621 LEU B C 1
ATOM 10348 O O . LEU B 1 621 ? -8.602 -6.331 21.229 1.00 22.02 621 LEU B O 1
ATOM 10353 N N . PHE B 1 622 ? -7.785 -7.642 22.850 1.00 16.68 622 PHE B N 1
ATOM 10354 C CA . PHE B 1 622 ? -6.423 -7.189 22.601 1.00 16.76 622 PHE B CA 1
ATOM 10355 C C . PHE B 1 622 ? -5.855 -7.972 21.431 1.00 19.28 622 PHE B C 1
ATOM 10356 O O . PHE B 1 622 ? -6.274 -9.095 21.169 1.00 21.99 622 PHE B O 1
ATOM 10364 N N . ASP B 1 623 ? -4.902 -7.373 20.725 1.00 21.00 623 ASP B N 1
ATOM 10365 C CA . ASP B 1 623 ? -4.388 -7.966 19.502 1.00 26.31 623 ASP B CA 1
ATOM 10366 C C . ASP B 1 623 ? -2.860 -8.049 19.567 1.00 18.96 623 ASP B C 1
ATOM 10367 O O . ASP B 1 623 ? -2.284 -7.898 20.641 1.00 20.14 623 ASP B O 1
ATOM 10372 N N . ARG B 1 624 ? -2.202 -8.295 18.434 1.00 20.95 624 ARG B N 1
ATOM 10373 C CA . ARG B 1 624 ? -0.753 -8.483 18.441 1.00 21.19 624 ARG B CA 1
ATOM 10374 C C . ARG B 1 624 ? -0.027 -7.233 18.907 1.00 21.62 624 ARG B C 1
ATOM 10375 O O . ARG B 1 624 ? 1.124 -7.302 19.353 1.00 26.71 624 ARG B O 1
ATOM 10383 N N . THR B 1 625 ? -0.673 -6.086 18.761 1.00 19.78 625 THR B N 1
ATOM 10384 C CA . THR B 1 625 ? 0.008 -4.820 19.026 1.00 26.78 625 THR B CA 1
ATOM 10385 C C . THR B 1 625 ? -0.215 -4.271 20.432 1.00 21.31 625 THR B C 1
ATOM 10386 O O . THR B 1 625 ? 0.603 -3.502 20.930 1.00 27.06 625 THR B O 1
ATOM 10390 N N . ASN B 1 626 ? -1.307 -4.666 21.083 1.00 18.95 626 ASN B N 1
ATOM 10391 C CA . ASN B 1 626 ? -1.628 -4.066 22.378 1.00 20.49 626 ASN B CA 1
ATOM 10392 C C . ASN B 1 626 ? -1.904 -5.059 23.526 1.00 21.64 626 ASN B C 1
ATOM 10393 O O . ASN B 1 626 ? -2.305 -4.650 24.614 1.00 19.94 626 ASN B O 1
ATOM 10398 N N . SER B 1 627 ? -1.658 -6.344 23.295 1.00 22.19 627 SER B N 1
ATOM 10399 C CA . SER B 1 627 ? -1.756 -7.332 24.368 1.00 21.94 627 SER B CA 1
ATOM 10400 C C . SER B 1 627 ? -0.667 -7.063 25.406 1.00 22.73 627 SER B C 1
ATOM 10401 O O . SER B 1 627 ? -0.862 -7.244 26.620 1.00 19.49 627 SER B O 1
ATOM 10404 N N . ILE B 1 628 ? 0.496 -6.651 24.913 1.00 19.72 628 ILE B N 1
ATOM 10405 C CA . ILE B 1 628 ? 1.613 -6.308 25.781 1.00 18.98 628 ILE B CA 1
ATOM 10406 C C . ILE B 1 628 ? 2.108 -4.934 25.376 1.00 24.85 628 ILE B C 1
ATOM 10407 O O . ILE B 1 628 ? 2.440 -4.698 24.209 1.00 22.97 628 ILE B O 1
ATOM 10412 N N . ILE B 1 629 ? 2.113 -4.015 26.334 1.00 20.15 629 ILE B N 1
ATOM 10413 C CA . ILE B 1 629 ? 2.542 -2.649 26.065 1.00 23.20 629 ILE B CA 1
ATOM 10414 C C . ILE B 1 629 ? 3.461 -2.173 27.179 1.00 28.09 629 ILE B C 1
ATOM 10415 O O . ILE B 1 629 ? 3.626 -2.849 28.198 1.00 26.08 629 ILE B O 1
ATOM 10420 N N . SER B 1 630 ? 4.082 -1.018 26.991 1.00 23.03 630 SER B N 1
ATOM 10421 C CA . SER B 1 630 ? 4.889 -0.463 28.077 1.00 24.18 630 SER B CA 1
ATOM 10422 C C . SER B 1 630 ? 4.385 0.918 28.436 1.00 27.73 630 SER B C 1
ATOM 10423 O O . SER B 1 630 ? 3.827 1.627 27.597 1.00 31.36 630 SER B O 1
ATOM 10426 N N . LEU B 1 631 ? 4.570 1.289 29.696 1.00 21.62 631 LEU B N 1
ATOM 10427 C CA . LEU B 1 631 ? 4.222 2.626 30.155 1.00 23.99 631 LEU B CA 1
ATOM 10428 C C . LEU B 1 631 ? 5.392 3.243 30.908 1.00 24.97 631 LEU B C 1
ATOM 10429 O O . LEU B 1 631 ? 5.989 2.613 31.786 1.00 26.23 631 LEU B O 1
ATOM 10434 N N . ASP B 1 632 ? 5.721 4.476 30.539 1.00 30.55 632 ASP B N 1
ATOM 10435 C CA . ASP B 1 632 ? 6.659 5.299 31.291 1.00 31.51 632 ASP B CA 1
ATOM 10436 C C . ASP B 1 632 ? 5.795 6.206 32.152 1.00 24.31 632 ASP B C 1
ATOM 10437 O O . ASP B 1 632 ? 5.100 7.076 31.630 1.00 33.19 632 ASP B O 1
ATOM 10442 N N . PRO B 1 633 ? 5.792 5.969 33.469 1.00 30.90 633 PRO B N 1
ATOM 10443 C CA . PRO B 1 633 ? 4.901 6.682 34.392 1.00 41.66 633 PRO B CA 1
ATOM 10444 C C . PRO B 1 633 ? 5.237 8.170 34.534 1.00 40.07 633 PRO B C 1
ATOM 10445 O O . PRO B 1 633 ? 4.348 8.959 34.865 1.00 43.61 633 PRO B O 1
ATOM 10449 N N . LEU B 1 634 ? 6.486 8.556 34.296 1.00 40.17 634 LEU B N 1
ATOM 10450 C CA . LEU B 1 634 ? 6.822 9.977 34.375 1.00 41.28 634 LEU B CA 1
ATOM 10451 C C . LEU B 1 634 ? 6.419 10.723 33.105 1.00 42.23 634 LEU B C 1
ATOM 10452 O O . LEU B 1 634 ? 5.681 11.704 33.161 1.00 38.96 634 LEU B O 1
ATOM 10457 N N . SER B 1 635 ? 6.906 10.254 31.961 1.00 39.12 635 SER B N 1
ATOM 10458 C CA . SER B 1 635 ? 6.609 10.909 30.690 1.00 37.76 635 SER B CA 1
ATOM 10459 C C . SER B 1 635 ? 5.178 10.640 30.247 1.00 37.06 635 SER B C 1
ATOM 10460 O O . SER B 1 635 ? 4.656 11.312 29.354 1.00 39.46 635 SER B O 1
ATOM 10463 N N . GLU B 1 636 ? 4.549 9.653 30.881 1.00 37.00 636 GLU B N 1
ATOM 10464 C CA . GLU B 1 636 ? 3.169 9.290 30.569 1.00 36.66 636 GLU B CA 1
ATOM 10465 C C . GLU B 1 636 ? 3.021 8.895 29.099 1.00 34.94 636 GLU B C 1
ATOM 10466 O O . GLU B 1 636 ? 2.077 9.290 28.414 1.00 37.70 636 GLU B O 1
ATOM 10472 N N . THR B 1 637 ? 3.970 8.096 28.626 1.00 31.28 637 THR B N 1
ATOM 10473 C CA . THR B 1 637 ? 3.964 7.653 27.242 1.00 32.10 637 THR B CA 1
ATOM 10474 C C . THR B 1 637 ? 3.887 6.138 27.173 1.00 28.16 637 THR B C 1
ATOM 10475 O O . THR B 1 637 ? 4.414 5.444 28.037 1.00 29.98 637 THR B O 1
ATOM 10479 N N . LEU B 1 638 ? 3.223 5.641 26.138 1.00 26.03 638 LEU B N 1
ATOM 10480 C CA . LEU B 1 638 ? 2.989 4.214 25.956 1.00 27.53 638 LEU B CA 1
ATOM 10481 C C . LEU B 1 638 ? 3.679 3.756 24.696 1.00 38.64 638 LEU B C 1
ATOM 10482 O O . LEU B 1 638 ? 3.712 4.479 23.704 1.00 33.33 638 LEU B O 1
ATOM 10487 N N . THR B 1 639 ? 4.213 2.545 24.722 1.00 29.07 639 THR B N 1
ATOM 10488 C CA . THR B 1 639 ? 4.666 1.912 23.493 1.00 29.06 639 THR B CA 1
ATOM 10489 C C . THR B 1 639 ? 4.100 0.502 23.358 1.00 31.33 639 THR B C 1
ATOM 10490 O O . THR B 1 639 ? 3.650 -0.096 24.337 1.00 27.44 639 THR B O 1
ATOM 10494 N N . SER B 1 640 ? 4.116 -0.017 22.134 1.00 32.05 640 SER B N 1
ATOM 10495 C CA . SER B 1 640 ? 3.667 -1.379 21.876 1.00 24.42 640 SER B CA 1
ATOM 10496 C C . SER B 1 640 ? 4.860 -2.315 21.869 1.00 32.13 640 SER B C 1
ATOM 10497 O O . SER B 1 640 ? 5.890 -2.004 21.282 1.00 33.05 640 SER B O 1
ATOM 10500 N N . ILE B 1 641 ? 4.737 -3.449 22.549 1.00 24.35 641 ILE B N 1
ATOM 10501 C CA . ILE B 1 641 ? 5.699 -4.521 22.371 1.00 23.18 641 ILE B CA 1
ATOM 10502 C C . ILE B 1 641 ? 5.009 -5.596 21.539 1.00 34.58 641 ILE B C 1
ATOM 10503 O O . ILE B 1 641 ? 4.302 -6.452 22.072 1.00 31.29 641 ILE B O 1
ATOM 10508 N N . PRO B 1 642 ? 5.196 -5.533 20.221 1.00 28.67 642 PRO B N 1
ATOM 10509 C CA . PRO B 1 642 ? 4.454 -6.379 19.284 1.00 27.68 642 PRO B CA 1
ATOM 10510 C C . PRO B 1 642 ? 4.737 -7.870 19.446 1.00 26.91 642 PRO B C 1
ATOM 10511 O O . PRO B 1 642 ? 5.856 -8.316 19.705 1.00 30.05 642 PRO B O 1
ATOM 10515 N N . ILE B 1 643 ? 3.683 -8.650 19.304 1.00 28.86 643 ILE B N 1
ATOM 10516 C CA . ILE B 1 643 ? 3.820 -10.086 19.299 1.00 19.87 643 ILE B CA 1
ATOM 10517 C C . ILE B 1 643 ? 3.998 -10.482 17.838 1.00 19.18 643 ILE B C 1
ATOM 10518 O O . ILE B 1 643 ? 3.169 -10.129 17.009 1.00 23.46 643 ILE B O 1
ATOM 10523 N N . SER B 1 644 ? 5.079 -11.185 17.523 1.00 28.31 644 SER B N 1
ATOM 10524 C CA . SER B 1 644 ? 5.366 -11.525 16.128 1.00 31.74 644 SER B CA 1
ATOM 10525 C C . SER B 1 644 ? 4.252 -12.366 15.522 1.00 35.04 644 SER B C 1
ATOM 10526 O O . SER B 1 644 ? 3.567 -13.122 16.221 1.00 23.66 644 SER B O 1
ATOM 10529 N N . ARG B 1 645 ? 4.072 -12.231 14.214 1.00 26.83 645 ARG B N 1
ATOM 10530 C CA . ARG B 1 645 ? 3.061 -13.006 13.513 1.00 32.27 645 ARG B CA 1
ATOM 10531 C C . ARG B 1 645 ? 3.246 -14.492 13.802 1.00 31.89 645 ARG B C 1
ATOM 10532 O O . ARG B 1 645 ? 2.274 -15.235 13.978 1.00 30.05 645 ARG B O 1
ATOM 10540 N N . ARG B 1 646 ? 4.502 -14.912 13.874 1.00 28.19 646 ARG B N 1
ATOM 10541 C CA . ARG B 1 646 ? 4.854 -16.308 14.080 1.00 31.71 646 ARG B CA 1
ATOM 10542 C C . ARG B 1 646 ? 4.366 -16.813 15.438 1.00 28.17 646 ARG B C 1
ATOM 10543 O O . ARG B 1 646 ? 3.789 -17.892 15.537 1.00 31.83 646 ARG B O 1
ATOM 10551 N N . ILE B 1 647 ? 4.588 -16.026 16.485 1.00 26.03 647 ILE B N 1
ATOM 10552 C CA . ILE B 1 647 ? 4.151 -16.413 17.818 1.00 27.34 647 ILE B CA 1
ATOM 10553 C C . ILE B 1 647 ? 2.615 -16.356 17.916 1.00 19.00 647 ILE B C 1
ATOM 10554 O O . ILE B 1 647 ? 1.978 -17.270 18.441 1.00 30.83 647 ILE B O 1
ATOM 10559 N N . TRP B 1 648 ? 2.035 -15.288 17.391 1.00 23.49 648 TRP B N 1
ATOM 10560 C CA . TRP B 1 648 ? 0.581 -15.104 17.387 1.00 23.04 648 TRP B CA 1
ATOM 10561 C C . TRP B 1 648 ? -0.137 -16.271 16.699 1.00 31.21 648 TRP B C 1
ATOM 10562 O O . TRP B 1 648 ? -1.095 -16.844 17.236 1.00 27.30 648 TRP B O 1
ATOM 10573 N N . GLU B 1 649 ? 0.334 -16.635 15.509 1.00 25.83 649 GLU B N 1
ATOM 10574 C CA . GLU B 1 649 ? -0.335 -17.665 14.718 1.00 24.60 649 GLU B CA 1
ATOM 10575 C C . GLU B 1 649 ? -0.027 -19.098 15.154 1.00 24.94 649 GLU B C 1
ATOM 10576 O O . GLU B 1 649 ? -0.902 -19.960 15.133 1.00 27.42 649 GLU B O 1
ATOM 10582 N N . ASP B 1 650 ? 1.216 -19.355 15.538 1.00 22.64 650 ASP B N 1
ATOM 10583 C CA . ASP B 1 650 ? 1.698 -20.734 15.640 1.00 28.82 650 ASP B CA 1
ATOM 10584 C C . ASP B 1 650 ? 1.802 -21.257 17.057 1.00 32.65 650 ASP B C 1
ATOM 10585 O O . ASP B 1 650 ? 1.975 -22.454 17.283 1.00 30.60 650 ASP B O 1
ATOM 10590 N N . HIS B 1 651 ? 1.709 -20.369 18.028 1.00 29.72 651 HIS B N 1
ATOM 10591 C CA . HIS B 1 651 ? 1.833 -20.830 19.403 1.00 33.08 651 HIS B CA 1
ATOM 10592 C C . HIS B 1 651 ? 0.612 -20.521 20.260 1.00 30.09 651 HIS B C 1
ATOM 10593 O O . HIS B 1 651 ? -0.144 -19.589 19.987 1.00 28.64 651 HIS B O 1
ATOM 10600 N N . SER B 1 652 ? 0.407 -21.350 21.272 1.00 21.88 652 SER B N 1
ATOM 10601 C CA . SER B 1 652 ? -0.750 -21.218 22.145 1.00 23.68 652 SER B CA 1
ATOM 10602 C C . SER B 1 652 ? -0.551 -20.090 23.142 1.00 21.12 652 SER B C 1
ATOM 10603 O O . SER B 1 652 ? 0.133 -20.245 24.160 1.00 25.60 652 SER B O 1
ATOM 10606 N N . LEU B 1 653 ? -1.140 -18.950 22.817 1.00 22.61 653 LEU B N 1
ATOM 10607 C CA . LEU B 1 653 ? -1.103 -17.783 23.668 1.00 16.77 653 LEU B CA 1
ATOM 10608 C C . LEU B 1 653 ? -2.476 -17.633 24.295 1.00 22.87 653 LEU B C 1
ATOM 10609 O O . LEU B 1 653 ? -3.490 -17.704 23.599 1.00 23.35 653 LEU B O 1
ATOM 10614 N N . MET B 1 654 ? -2.513 -17.443 25.607 1.00 17.97 654 MET B N 1
ATOM 10615 C CA . MET B 1 654 ? -3.771 -17.148 26.287 1.00 17.52 654 MET B CA 1
ATOM 10616 C C . MET B 1 654 ? -3.438 -16.435 27.591 1.00 18.58 654 MET B C 1
ATOM 10617 O O . MET B 1 654 ? -3.117 -17.073 28.602 1.00 18.89 654 MET B O 1
ATOM 10622 N N . LEU B 1 655 ? -3.496 -15.106 27.556 1.00 15.42 655 LEU B N 1
ATOM 10623 C CA . LEU B 1 655 ? -3.002 -14.310 28.679 1.00 15.22 655 LEU B CA 1
ATOM 10624 C C . LEU B 1 655 ? -4.089 -14.071 29.734 1.00 18.19 655 LEU B C 1
ATOM 10625 O O . LEU B 1 655 ? -4.494 -12.929 29.983 1.00 16.95 655 LEU B O 1
ATOM 10630 N N . ALA B 1 656 ? -4.535 -15.171 30.336 1.00 16.97 656 ALA B N 1
ATOM 10631 C CA . ALA B 1 656 ? -5.470 -15.173 31.457 1.00 15.97 656 ALA B CA 1
ATOM 10632 C C . ALA B 1 656 ? -4.964 -16.147 32.510 1.00 21.00 656 ALA B C 1
ATOM 10633 O O . ALA B 1 656 ? -4.652 -17.297 32.201 1.00 18.76 656 ALA B O 1
ATOM 10635 N N . GLY B 1 657 ? -4.869 -15.683 33.751 1.00 16.23 657 GLY B N 1
ATOM 10636 C CA . GLY B 1 657 ? -4.473 -16.534 34.857 1.00 20.31 657 GLY B CA 1
ATOM 10637 C C . GLY B 1 657 ? -2.985 -16.828 34.868 1.00 13.75 657 GLY B C 1
ATOM 10638 O O . GLY B 1 657 ? -2.545 -17.779 35.508 1.00 14.75 657 GLY B O 1
ATOM 10639 N N . PHE B 1 658 ? -2.224 -16.015 34.135 1.00 13.57 658 PHE B N 1
ATOM 10640 C CA . PHE B 1 658 ? -0.779 -16.173 34.018 1.00 13.30 658 PHE B CA 1
ATOM 10641 C C . PHE B 1 658 ? -0.049 -15.366 35.101 1.00 14.00 658 PHE B C 1
ATOM 10642 O O . PHE B 1 658 ? -0.667 -14.607 35.873 1.00 15.42 658 PHE B O 1
ATOM 10650 N N . SER B 1 659 ? 1.273 -15.526 35.156 1.00 13.49 659 SER B N 1
ATOM 10651 C CA . SER B 1 659 ? 2.083 -14.841 36.167 1.00 15.90 659 SER B CA 1
ATOM 10652 C C . SER B 1 659 ? 3.300 -14.243 35.488 1.00 19.91 659 SER B C 1
ATOM 10653 O O . SER B 1 659 ? 3.654 -14.656 34.377 1.00 16.70 659 SER B O 1
ATOM 10656 N N . LEU B 1 660 ? 3.918 -13.261 36.145 1.00 17.72 660 LEU B N 1
ATOM 10657 C CA . LEU B 1 660 ? 5.141 -12.630 35.650 1.00 13.92 660 LEU B CA 1
ATOM 10658 C C . LEU B 1 660 ? 6.229 -12.913 36.669 1.00 21.04 660 LEU B C 1
ATOM 10659 O O . LEU B 1 660 ? 5.997 -12.796 37.872 1.00 22.58 660 LEU B O 1
ATOM 10664 N N . VAL B 1 661 ? 7.403 -13.307 36.184 1.00 22.06 661 VAL B N 1
ATOM 10665 C CA . VAL B 1 661 ? 8.547 -13.591 37.044 1.00 25.10 661 VAL B CA 1
ATOM 10666 C C . VAL B 1 661 ? 9.785 -12.917 36.472 1.00 25.66 661 VAL B C 1
ATOM 10667 O O . VAL B 1 661 ? 10.127 -13.112 35.306 1.00 22.44 661 VAL B O 1
ATOM 10671 N N . SER B 1 662 ? 10.452 -12.116 37.297 1.00 29.60 662 SER B N 1
ATOM 10672 C CA . SER B 1 662 ? 11.702 -11.497 36.894 1.00 30.82 662 SER B CA 1
ATOM 10673 C C . SER B 1 662 ? 12.744 -11.836 37.933 1.00 43.44 662 SER B C 1
ATOM 10674 O O . SER B 1 662 ? 12.621 -11.451 39.094 1.00 46.50 662 SER B O 1
ATOM 10677 N N . THR B 1 663 ? 13.763 -12.574 37.521 1.00 52.91 663 THR B N 1
ATOM 10678 C CA . THR B 1 663 ? 14.843 -12.923 38.429 1.00 62.45 663 THR B CA 1
ATOM 10679 C C . THR B 1 663 ? 16.017 -11.950 38.270 1.00 63.91 663 THR B C 1
ATOM 10680 O O . THR B 1 663 ? 16.982 -11.995 39.036 1.00 70.97 663 THR B O 1
ATOM 10684 N N . SER B 1 664 ? 15.921 -11.073 37.271 1.00 42.26 664 SER B N 1
ATOM 10685 C CA . SER B 1 664 ? 16.917 -10.022 37.046 1.00 76.20 664 SER B CA 1
ATOM 10686 C C . SER B 1 664 ? 16.327 -8.902 36.192 1.00 57.67 664 SER B C 1
ATOM 10687 O O . SER B 1 664 ? 15.565 -9.162 35.254 1.00 43.87 664 SER B O 1
ATOM 10690 N N . MET B 1 665 ? 16.686 -7.658 36.508 1.00 40.61 665 MET B N 1
ATOM 10691 C CA . MET B 1 665 ? 16.112 -6.511 35.807 1.00 54.24 665 MET B CA 1
ATOM 10692 C C . MET B 1 665 ? 16.415 -6.532 34.312 1.00 60.33 665 MET B C 1
ATOM 10693 O O . MET B 1 665 ? 17.569 -6.652 33.903 1.00 66.40 665 MET B O 1
ATOM 10698 N N . GLY B 1 666 ? 15.366 -6.409 33.506 1.00 50.47 666 GLY B N 1
ATOM 10699 C CA . GLY B 1 666 ? 15.501 -6.445 32.062 1.00 44.82 666 GLY B CA 1
ATOM 10700 C C . GLY B 1 666 ? 14.942 -7.713 31.439 1.00 45.82 666 GLY B C 1
ATOM 10701 O O . GLY B 1 666 ? 14.759 -7.778 30.222 1.00 45.10 666 GLY B O 1
ATOM 10702 N N . THR B 1 667 ? 14.675 -8.726 32.264 1.00 39.70 667 THR B N 1
ATOM 10703 C CA . THR B 1 667 ? 14.161 -10.002 31.759 1.00 25.44 667 THR B CA 1
ATOM 10704 C C . THR B 1 667 ? 12.958 -10.492 32.553 1.00 28.09 667 THR B C 1
ATOM 10705 O O . THR B 1 667 ? 13.086 -10.841 33.732 1.00 28.76 667 THR B O 1
ATOM 10709 N N . ILE B 1 668 ? 11.805 -10.529 31.889 1.00 29.53 668 ILE B N 1
ATOM 10710 C CA . ILE B 1 668 ? 10.552 -10.933 32.526 1.00 23.08 668 ILE B CA 1
ATOM 10711 C C . ILE B 1 668 ? 9.959 -12.140 31.811 1.00 27.57 668 ILE B C 1
ATOM 10712 O O . ILE B 1 668 ? 9.767 -12.119 30.593 1.00 24.73 668 ILE B O 1
ATOM 10717 N N . HIS B 1 669 ? 9.672 -13.188 32.572 1.00 22.88 669 HIS B N 1
ATOM 10718 C CA . HIS B 1 669 ? 9.045 -14.367 32.003 1.00 22.02 669 HIS B CA 1
ATOM 10719 C C . HIS B 1 669 ? 7.545 -14.333 32.247 1.00 18.43 669 HIS B C 1
ATOM 10720 O O . HIS B 1 669 ? 7.101 -14.010 33.349 1.00 18.22 669 HIS B O 1
ATOM 10727 N N . ILE B 1 670 ? 6.791 -14.651 31.194 1.00 20.68 670 ILE B N 1
ATOM 10728 C CA . ILE B 1 670 ? 5.335 -14.663 31.225 1.00 19.73 670 ILE B CA 1
ATOM 10729 C C . ILE B 1 670 ? 4.923 -16.131 31.184 1.00 19.80 670 ILE B C 1
ATOM 10730 O O . ILE B 1 670 ? 5.022 -16.771 30.139 1.00 22.27 670 ILE B O 1
ATOM 10735 N N . ILE B 1 671 ? 4.483 -16.656 32.327 1.00 19.22 671 ILE B N 1
ATOM 10736 C CA . ILE B 1 671 ? 4.318 -18.099 32.522 1.00 13.81 671 ILE B CA 1
ATOM 10737 C C . ILE B 1 671 ? 2.932 -18.459 33.051 1.00 20.56 671 ILE B C 1
ATOM 10738 O O . ILE B 1 671 ? 2.265 -17.625 33.666 1.00 20.04 671 ILE B O 1
ATOM 10743 N N . GLY B 1 672 ? 2.505 -19.700 32.826 1.00 17.54 672 GLY B N 1
ATOM 10744 C CA . GLY B 1 672 ? 1.204 -20.149 33.316 1.00 12.86 672 GLY B CA 1
ATOM 10745 C C . GLY B 1 672 ? 0.046 -19.517 32.568 1.00 19.62 672 GLY B C 1
ATOM 10746 O O . GLY B 1 672 ? 0.267 -18.760 31.640 1.00 16.44 672 GLY B O 1
ATOM 10747 N N . GLY B 1 673 ? -1.190 -19.815 32.977 1.00 16.92 673 GLY B N 1
ATOM 10748 C CA . GLY B 1 673 ? -2.359 -19.224 32.346 1.00 17.84 673 GLY B CA 1
ATOM 10749 C C . GLY B 1 673 ? -3.044 -20.174 31.384 1.00 18.03 673 GLY B C 1
ATOM 10750 O O . GLY B 1 673 ? -2.446 -21.136 30.924 1.00 15.67 673 GLY B O 1
ATOM 10751 N N . GLY B 1 674 ? -4.309 -19.916 31.079 1.00 14.09 674 GLY B N 1
ATOM 10752 C CA . GLY B 1 674 ? -5.017 -20.773 30.145 1.00 13.72 674 GLY B CA 1
ATOM 10753 C C . GLY B 1 674 ? -6.487 -20.431 30.182 1.00 17.47 674 GLY B C 1
ATOM 10754 O O . GLY B 1 674 ? -6.895 -19.576 30.961 1.00 18.52 674 GLY B O 1
ATOM 10755 N N . ALA B 1 675 ? -7.283 -21.080 29.338 1.00 16.69 675 ALA B N 1
ATOM 10756 C CA . ALA B 1 675 ? -8.727 -20.852 29.354 1.00 19.51 675 ALA B CA 1
ATOM 10757 C C . ALA B 1 675 ? -9.455 -22.049 28.770 1.00 24.54 675 ALA B C 1
ATOM 10758 O O . ALA B 1 675 ? -8.878 -22.794 27.991 1.00 21.23 675 ALA B O 1
ATOM 10760 N N . THR B 1 676 ? -10.725 -22.217 29.134 1.00 20.52 676 THR B N 1
ATOM 10761 C CA . THR B 1 676 ? -11.562 -23.260 28.519 1.00 19.84 676 THR B CA 1
ATOM 10762 C C . THR B 1 676 ? -12.255 -22.846 27.201 1.00 25.30 676 THR B C 1
ATOM 10763 O O . THR B 1 676 ? -12.735 -23.697 26.463 1.00 32.31 676 THR B O 1
ATOM 10767 N N . CYS B 1 677 ? -12.321 -21.555 26.905 1.00 29.31 677 CYS B N 1
ATOM 10768 C CA . CYS B 1 677 ? -12.867 -21.098 25.618 1.00 24.97 677 CYS B CA 1
ATOM 10769 C C . CYS B 1 677 ? -14.296 -21.572 25.353 1.00 24.37 677 CYS B C 1
ATOM 10770 O O . CYS B 1 677 ? -14.637 -22.034 24.252 1.00 21.83 677 CYS B O 1
ATOM 10773 N N . TYR B 1 678 ? -15.136 -21.453 26.370 1.00 20.47 678 TYR B N 1
ATOM 10774 C CA . TYR B 1 678 ? -16.566 -21.618 26.163 1.00 19.71 678 TYR B CA 1
ATOM 10775 C C . TYR B 1 678 ? -16.888 -23.020 25.650 1.00 22.12 678 TYR B C 1
ATOM 10776 O O . TYR B 1 678 ? -17.789 -23.202 24.833 1.00 28.87 678 TYR B O 1
ATOM 10785 N N . GLY B 1 679 ? -16.131 -24.010 26.119 1.00 28.73 679 GLY B N 1
ATOM 10786 C CA . GLY B 1 679 ? -16.345 -25.388 25.704 1.00 26.02 679 GLY B CA 1
ATOM 10787 C C . GLY B 1 679 ? -15.840 -25.711 24.304 1.00 35.40 679 GLY B C 1
ATOM 10788 O O . GLY B 1 679 ? -16.015 -26.824 23.806 1.00 31.41 679 GLY B O 1
ATOM 10789 N N . PHE B 1 680 ? -15.199 -24.745 23.660 1.00 23.45 680 PHE B N 1
ATOM 10790 C CA . PHE B 1 680 ? -14.630 -24.995 22.336 1.00 19.18 680 PHE B CA 1
ATOM 10791 C C . PHE B 1 680 ? -13.309 -25.752 22.430 1.00 23.51 680 PHE B C 1
ATOM 10792 O O . PHE B 1 680 ? -12.770 -26.224 21.426 1.00 32.09 680 PHE B O 1
ATOM 10800 N N . GLY B 1 681 ? -12.768 -25.851 23.636 1.00 20.79 681 GLY B N 1
ATOM 10801 C CA . GLY B 1 681 ? -11.536 -26.593 23.839 1.00 20.19 681 GLY B CA 1
ATOM 10802 C C . GLY B 1 681 ? -10.530 -25.792 24.655 1.00 27.47 681 GLY B C 1
ATOM 10803 O O . GLY B 1 681 ? -10.361 -24.592 24.449 1.00 29.11 681 GLY B O 1
ATOM 10804 N N . SER B 1 682 ? -9.852 -26.459 25.575 1.00 17.89 682 SER B N 1
ATOM 10805 C CA . SER B 1 682 ? -8.940 -25.771 26.484 1.00 19.95 682 SER B CA 1
ATOM 10806 C C . SER B 1 682 ? -7.694 -25.328 25.753 1.00 22.23 682 SER B C 1
ATOM 10807 O O . SER B 1 682 ? -7.267 -25.962 24.786 1.00 23.19 682 SER B O 1
ATOM 10810 N N . VAL B 1 683 ? -7.119 -24.220 26.196 1.00 17.47 683 VAL B N 1
ATOM 10811 C CA . VAL B 1 683 ? -5.812 -23.835 25.695 1.00 18.64 683 VAL B CA 1
ATOM 10812 C C . VAL B 1 683 ? -4.939 -23.437 26.866 1.00 22.93 683 VAL B C 1
ATOM 10813 O O . VAL B 1 683 ? -5.401 -22.781 27.802 1.00 22.98 683 VAL B O 1
ATOM 10817 N N . THR B 1 684 ? -3.677 -23.846 26.810 1.00 18.48 684 THR B N 1
ATOM 10818 C CA . THR B 1 684 ? -2.737 -23.598 27.894 1.00 18.85 684 THR B CA 1
ATOM 10819 C C . THR B 1 684 ? -1.709 -22.610 27.386 1.00 23.18 684 THR B C 1
ATOM 10820 O O . THR B 1 684 ? -1.150 -22.802 26.306 1.00 21.80 684 THR B O 1
ATOM 10824 N N . ASN B 1 685 ? -1.486 -21.538 28.144 1.00 18.76 685 ASN B N 1
ATOM 10825 C CA . ASN B 1 685 ? -0.557 -20.499 27.730 1.00 21.51 685 ASN B CA 1
ATOM 10826 C C . ASN B 1 685 ? 0.870 -21.057 27.766 1.00 20.73 685 ASN B C 1
ATOM 10827 O O . ASN B 1 685 ? 1.348 -21.505 28.811 1.00 21.72 685 ASN B O 1
ATOM 10832 N N . VAL B 1 686 ? 1.554 -21.039 26.627 1.00 24.03 686 VAL B N 1
ATOM 10833 C CA . VAL B 1 686 ? 2.806 -21.806 26.515 1.00 24.17 686 VAL B CA 1
ATOM 10834 C C . VAL B 1 686 ? 4.023 -21.206 27.227 1.00 24.74 686 VAL B C 1
ATOM 10835 O O . VAL B 1 686 ? 4.815 -21.932 27.841 1.00 29.14 686 VAL B O 1
ATOM 10839 N N . GLY B 1 687 ? 4.183 -19.895 27.146 1.00 24.82 687 GLY B N 1
ATOM 10840 C CA . GLY B 1 687 ? 5.277 -19.281 27.874 1.00 21.75 687 GLY B CA 1
ATOM 10841 C C . GLY B 1 687 ? 6.134 -18.393 27.005 1.00 36.08 687 GLY B C 1
ATOM 10842 O O . GLY B 1 687 ? 6.569 -18.796 25.929 1.00 31.12 687 GLY B O 1
ATOM 10843 N N . LEU B 1 688 ? 6.381 -17.182 27.487 1.00 22.17 688 LEU B N 1
ATOM 10844 C CA . LEU B 1 688 ? 7.096 -16.174 26.721 1.00 26.81 688 LEU B CA 1
ATOM 10845 C C . LEU B 1 688 ? 8.101 -15.483 27.615 1.00 33.62 688 LEU B C 1
ATOM 10846 O O . LEU B 1 688 ? 8.052 -15.620 28.829 1.00 24.70 688 LEU B O 1
ATOM 10851 N N . LYS B 1 689 ? 9.019 -14.738 27.018 1.00 25.69 689 LYS B N 1
ATOM 10852 C CA . LYS B 1 689 ? 9.894 -13.892 27.816 1.00 33.02 689 LYS B CA 1
ATOM 10853 C C . LYS B 1 689 ? 10.125 -12.549 27.139 1.00 30.75 689 LYS B C 1
ATOM 10854 O O . LYS B 1 689 ? 10.155 -12.447 25.913 1.00 27.48 689 LYS B O 1
ATOM 10860 N N . LEU B 1 690 ? 10.246 -11.512 27.958 1.00 23.08 690 LEU B N 1
ATOM 10861 C CA . LEU B 1 690 ? 10.516 -10.180 27.460 1.00 25.12 690 LEU B CA 1
ATOM 10862 C C . LEU B 1 690 ? 11.969 -9.923 27.790 1.00 24.94 690 LEU B C 1
ATOM 10863 O O . LEU B 1 690 ? 12.389 -10.092 28.938 1.00 32.18 690 LEU B O 1
ATOM 10868 N N . ILE B 1 691 ? 12.745 -9.548 26.784 1.00 31.09 691 ILE B N 1
ATOM 10869 C CA . ILE B 1 691 ? 14.172 -9.324 26.980 1.00 39.42 691 ILE B CA 1
ATOM 10870 C C . ILE B 1 691 ? 14.610 -8.050 26.288 1.00 39.77 691 ILE B C 1
ATOM 10871 O O . ILE B 1 691 ? 13.949 -7.574 25.363 1.00 37.38 691 ILE B O 1
ATOM 10876 N N . ALA B 1 692 ? 15.738 -7.511 26.733 1.00 44.66 692 ALA B N 1
ATOM 10877 C CA . ALA B 1 692 ? 16.305 -6.317 26.120 1.00 61.28 692 ALA B CA 1
ATOM 10878 C C . ALA B 1 692 ? 16.703 -6.574 24.670 1.00 38.61 692 ALA B C 1
ATOM 10879 O O . ALA B 1 692 ? 17.168 -7.659 24.321 1.00 47.21 692 ALA B O 1
ATOM 10881 N N . ILE B 1 693 ? 16.509 -5.574 23.824 1.00 51.55 693 ILE B N 1
ATOM 10882 C CA . ILE B 1 693 ? 16.959 -5.661 22.446 1.00 43.59 693 ILE B CA 1
ATOM 10883 C C . ILE B 1 693 ? 18.443 -5.314 22.373 1.00 56.03 693 ILE B C 1
ATOM 10884 O O . ILE B 1 693 ? 19.027 -4.851 23.357 1.00 67.49 693 ILE B O 1
#

CATH classification: 3.40.50.150 (+1 more: 2.120.10.80)

InterPro domains:
  IPR006652 Kelch repeat type 1 [SM00612] (453-500)
  IPR007213 Methyltransferase Ppm1/Ppm2/Tcmp [PF04072] (10-241)
  IPR011043 Galactose oxidase/kelch, beta-propeller [SSF50965] (395-685)
  IPR015915 Kelch-type beta-propeller [G3DSA:2.120.10.80] (369-695)
  IPR029063 S-adenosyl-L-methionine-dependent methyltransferase superfamily [G3DSA:3.40.50.150] (1-364)
  IPR029063 S-adenosyl-L-methionine-dependent methyltransferase superfamily [SSF53335] (65-350)

Radius of gyration: 39.65 Å; Cα contacts (8 Å, |Δi|>4): 3251; chains: 2; bounding box: 87×80×123 Å

Organism: Saccharomyces cerevisiae (strain ATCC 204508 / S288c) (NCBI:txid559292)

Nearest PDB structures (foldseek):
  2zwa-assembly1_A  TM=1.001E+00  e=0.000E+00  Saccharomyces cerevisiae
  2zw9-assembly1_A  TM=9.926E-01  e=0.000E+00  Saccharomyces cerevisiae
  2zzk-assembly1_A  TM=9.783E-01  e=0.000E+00  Saccharomyces cerevisiae
  2zwa-assembly2_B  TM=9.710E-01  e=0.000E+00  Saccharomyces cerevisiae
  2zw9-assembly2_B  TM=9.873E-01  e=0.000E+00  Saccharomyces cerevisiae

GO terms:
  GO:0008175 tRNA methyltransferase activity (F, IDA)
  GO:0030488 tRNA methylation (P, IDA)
  GO:0008175 tRNA methyltransferase activity (F, IMP)
  GO:0005737 cytoplasm (C, HDA)
  GO:0005739 mitochondrion (C, HDA)
  GO:0030488 tRNA methylation (P, IMP)
  GO:0031591 wybutosine biosynthetic process (P, IMP)
  GO:0008175 tRNA methyltransferase activity (F, TAS)
  GO:0005737 cytoplasm (C, TAS)
  GO:0006400 tRNA modification (P, TAS)